Protein AF-0000000078793892 (afdb_homodimer)

Organism: Cecembia lonarensis (strain CCUG 58316 / KCTC 22772 / LW9) (NCBI:txid1225176)

pLDDT: mean 92.22, std 10.33, range [36.75, 98.88]

Secondary structure (DSSP, 8-state):
------EEEETTTTEEEE---TBTTEEEEEE---B-SS--BHHHHHHHHHHHHHHHHHHHTT-EEEEEE-BB-SPPPSSTTS-S--HHHHHHHHHT--HHHHHHHHHHHHHHHHHHTTPPPPSB--BGGGGHHHHHHHHHHHHHTTSEEEETTEEEE-HHHHHTTS-TTTTT---HHHHHHTS---S---S-SSTT-EEEEEEPPTT-SS-B--TTSSEEE-HHHHHHHHHHHHH-SSEEEEEEEGGGIIIIIHHHHHHHHHHHSS-SEEEEEEE--EEETTEE--TTTT---BHHHHHHT-STT-SS---HHHHHHHHHTS-TTS-EEE-HHHHHHHHHHHHHHHHHHHHHHH------TT----HHHHHHHHHHHHHHHHHHHBT--HHHHHHHHHHHHHHHHHHHHTSS-GGGTHHHHHHHHHHHHHIIIIIIS-----S-HHHHHHHHHHHHHHHHHHHTT-HHHHHHHHHHHHHTTEEEEE-SS-EEEEE--/------EEEETTTTEEEE---TBTTEEEEEE---B-SS--BHHHHHHHHHHHHHHHHHHHTT-EEEEEE-BB-SPPPSSTTS-S--HHHHHHHHHT--HHHHHHHHHHHHHHHHHHTTPPPPSB--BSGGGHHHHHHHHHHHHHTTSEEEETTEEEE-HHHHHTTS-TTTTT---HHHHHHTS---S---S-SSTT-EEEEEEPPTT-SS-B--TT-SEEE-HHHHHHHHHHHHH-SSEEEEEEEGGGIIIIIHHHHHHHHHHHSS-SEEEEEEE--EEETTEE--TTTT---BHHHHHHT-STT-SS---HHHHHHHHHTS-TTS-EEE-HHHHHHHHHHHHHHHHHHHHHHH------TT----HHHHHHHHHHHHHHHHHHHBT--HHHHHHHHHHHHHHHHHHHHTSS-GGGTHHHHHHHHHHHHHIIIIIIS-----S-HHHHHHHHHHHHHHHHHHHTT-HHHHHHHHHHHHHTTEEEEE-SS-EEEEE--

InterPro domains:
  IPR009080 Aminoacyl-tRNA synthetase, class Ia, anticodon-binding [SSF47323] (368-494)
  IPR014729 Rossmann-like alpha/beta/alpha sandwich fold [G3DSA:3.40.50.620] (4-328)
  IPR015273 Cysteinyl-tRNA synthetase, class Ia, DALR [PF09190] (381-415)
  IPR015273 Cysteinyl-tRNA synthetase, class Ia, DALR [SM00840] (379-448)
  IPR015803 Cysteine-tRNA ligase [MF_00041] (6-496)
  IPR015803 Cysteine-tRNA ligase [TIGR00435] (6-489)
  IPR024909 Cysteinyl-tRNA synthetase/mycothiol ligase [PR00983] (29-40)
  IPR024909 Cysteinyl-tRNA synthetase/mycothiol ligase [PR00983] (65-74)
  IPR024909 Cysteinyl-tRNA synthetase/mycothiol ligase [PR00983] (209-227)
  IPR024909 Cysteinyl-tRNA synthetase/mycothiol ligase [PR00983] (240-261)
  IPR024909 Cysteinyl-tRNA synthetase/mycothiol ligase [PTHR10890] (4-492)
  IPR032678 tRNA synthetases class I, catalytic domain [PF01406] (19-339)
  IPR032678 tRNA synthetases class I, catalytic domain [cd00672] (7-331)

Solvent-accessible surface area (backbone atoms only — not comparable to full-atom values): 52401 Å² total; per-residue (Å²): 134,83,83,78,69,44,27,39,57,19,51,60,78,71,41,74,34,77,70,71,55,87,53,72,57,42,36,34,34,36,32,71,48,55,69,26,62,49,76,46,27,60,76,57,46,50,45,48,51,51,51,33,34,51,52,32,42,43,42,71,75,62,36,48,69,48,34,34,30,38,38,38,60,60,58,43,48,45,61,86,68,85,40,62,62,29,51,30,51,52,44,9,60,76,67,72,46,56,47,61,34,41,24,39,50,20,45,51,49,36,50,53,55,42,50,58,45,50,42,71,78,55,42,30,64,53,44,42,62,38,38,50,69,53,37,53,51,49,50,51,44,24,39,73,66,65,40,33,50,78,49,94,42,20,30,32,37,36,50,71,66,42,42,75,80,42,72,63,31,60,55,66,65,49,53,60,70,59,56,56,65,70,48,68,79,53,89,75,68,62,88,58,95,47,88,82,35,44,55,46,29,37,48,49,56,90,84,50,79,81,61,42,85,49,100,55,41,54,13,38,73,19,78,46,40,45,59,44,37,54,44,33,72,76,46,38,65,54,31,31,36,37,36,34,45,51,75,37,43,60,60,43,49,39,46,28,39,51,51,30,31,56,58,63,71,33,62,40,48,75,32,37,41,55,29,43,58,59,20,50,78,81,32,75,65,32,70,92,72,69,58,57,56,38,48,67,34,42,46,63,23,71,40,89,87,42,90,52,55,40,55,45,54,28,53,45,43,43,60,39,61,38,42,53,71,41,76,43,64,44,45,67,68,51,48,53,52,22,39,32,52,41,35,52,50,46,41,42,48,57,51,46,75,67,61,73,80,56,91,41,93,88,43,62,70,34,67,67,62,37,49,51,50,53,48,32,52,52,48,24,51,48,22,41,23,54,50,54,20,43,29,58,20,50,57,27,47,51,56,50,40,52,53,52,51,29,43,72,73,56,80,36,56,51,23,29,41,35,68,69,51,40,51,49,53,42,51,49,53,48,43,44,42,44,56,33,68,40,45,70,76,86,71,63,71,71,45,51,59,52,50,50,53,53,48,52,51,36,52,51,24,55,76,68,65,35,59,66,57,34,51,49,52,48,49,54,38,42,75,72,44,28,36,76,41,82,50,97,89,47,80,50,72,40,60,60,97,134,82,85,79,69,42,27,39,55,19,50,60,78,72,40,74,36,76,68,71,56,89,54,72,56,42,35,36,34,37,33,71,50,54,68,25,63,51,76,46,27,59,76,56,46,50,47,49,52,52,51,33,35,52,52,32,42,42,42,71,75,64,36,46,70,48,33,33,32,38,38,38,59,60,59,43,46,45,60,87,73,78,41,61,64,30,51,30,51,53,45,9,62,75,67,71,46,56,46,61,35,43,24,39,51,22,45,50,49,35,52,52,54,41,48,59,44,50,41,73,77,55,43,30,65,52,43,42,63,38,39,50,69,52,39,52,51,49,51,51,43,24,40,74,66,64,40,33,50,77,49,93,43,19,30,32,38,36,51,69,67,43,43,74,80,42,74,64,32,58,57,65,66,49,52,60,70,59,57,56,65,67,49,68,79,55,88,76,68,64,89,60,94,48,88,83,32,43,54,46,29,37,47,51,56,91,83,52,79,80,62,43,84,51,100,55,41,54,14,39,73,20,78,47,39,45,60,43,36,53,44,34,71,76,45,39,65,55,30,32,36,37,36,34,44,49,73,39,43,59,60,42,49,38,46,26,39,52,51,29,31,55,59,64,72,33,63,39,48,75,32,37,40,54,29,41,58,59,22,50,77,82,31,75,66,32,69,91,72,70,56,58,56,38,47,68,35,42,46,62,22,73,41,89,88,41,90,51,54,40,55,44,55,30,54,46,43,44,60,41,61,40,42,53,69,41,74,42,65,44,44,67,67,53,48,53,52,22,39,33,52,41,35,50,50,48,43,44,47,58,50,45,74,68,61,72,80,53,91,42,92,90,44,61,71,34,66,68,60,39,49,51,50,52,47,32,53,52,48,23,51,50,24,39,24,54,49,54,21,41,29,58,20,49,55,26,47,52,55,50,41,52,53,52,51,29,43,72,73,58,81,38,55,49,24,30,42,36,66,68,52,42,50,48,54,40,51,49,53,50,41,44,42,44,56,34,68,39,45,71,78,86,70,62,68,71,45,52,58,52,50,50,52,52,47,50,51,36,52,51,24,55,76,68,65,36,59,68,57,34,50,50,52,48,49,53,38,41,76,71,45,30,36,76,40,81,50,96,88,47,78,49,71,39,59,60,97

Sequence (994 aa):
MREHQLKIHNTLSRKKESFEPIKAPFVGMYVCGPTVYGDAHLGHARPAVTFDTVYRYLNHLGYKVRYVRNITDVGHLTGDADEGEDKIAKKAKLEQLEPMEVAQQYTDTYHRDMDLLNTIKPSIEPRATGHIPEQIALVQAILEEGLAYEVNGSVYFDVLKYNEKERYGKLSGRVLEELMAGTRDLDGQGEKRNQVDFALWKKAAPEHLMKWDSPWGLGFPGWHLECTAMSSKYLGKHFDIHGGGMDLMFPHHECEIAQGNACNHQDPAKYWMHNNMITINGQKMGKSLGNFITLQELFTGSHQLLEQAYSPMTIRYFMLTAHYRSTLDFSNEALKAAQKGYKKIINGLRIAKKLEYFADVDVALDEEQIKQVESSIQQAYRAMDDDFNTAQAIGHLFNLLKKINSLYTGQLKPGHFGEEVFQKLISTFIVFVEKILGLKDEKPETQEALIEVLLQLYGEAKTARNYNRVDEIRAALKEMGYVVKDMKDKIDWAYEEMREHQLKIHNTLSRKKESFEPIKAPFVGMYVCGPTVYGDAHLGHARPAVTFDTVYRYLNHLGYKVRYVRNITDVGHLTGDADEGEDKIAKKAKLEQLEPMEVAQQYTDTYHRDMDLLNTIKPSIEPRATGHIPEQIALVQAILEEGLAYEVNGSVYFDVLKYNEKERYGKLSGRVLEELMAGTRDLDGQGEKRNQVDFALWKKAAPEHLMKWDSPWGLGFPGWHLECTAMSSKYLGKHFDIHGGGMDLMFPHHECEIAQGNACNHQDPAKYWMHNNMITINGQKMGKSLGNFITLQELFTGSHQLLEQAYSPMTIRYFMLTAHYRSTLDFSNEALKAAQKGYKKIINGLRIAKKLEYFADVDVALDEEQIKQVESSIQQAYRAMDDDFNTAQAIGHLFNLLKKINSLYTGQLKPGHFGEEVFQKLISTFIVFVEKILGLKDEKPETQEALIEVLLQLYGEAKTARNYNRVDEIRAALKEMGYVVKDMKDKIDWAYEE

Nearest PDB structures (foldseek):
  6ujd-assembly1_A-2  TM=9.534E-01  e=2.864E-52  Elizabethkingia sp.
  8qhp-assembly1_B  TM=9.395E-01  e=4.059E-43  Pyrococcus furiosus DSM 3638
  3tqo-assembly1_A  TM=9.189E-01  e=1.190E-41  Coxiella burnetii
  1li7-assembly1_A  TM=9.199E-01  e=1.072E-40  Escherichia coli
  1li7-assembly2_B  TM=9.037E-01  e=3.690E-39  Escherichia coli

Structure (mmCIF, N/CA/C/O backbone):
data_AF-0000000078793892-model_v1
#
loop_
_entity.id
_entity.type
_entity.pdbx_description
1 polymer 'Cysteine--tRNA ligase'
#
loop_
_atom_site.group_PDB
_atom_site.id
_atom_site.type_symbol
_atom_site.label_atom_id
_atom_site.label_alt_id
_atom_site.label_comp_id
_atom_site.label_asym_id
_atom_site.label_entity_id
_atom_site.label_seq_id
_atom_site.pdbx_PDB_ins_code
_atom_site.Cartn_x
_atom_site.Cartn_y
_atom_site.Cartn_z
_atom_site.occupancy
_atom_site.B_iso_or_equiv
_atom_site.auth_seq_id
_atom_site.auth_comp_id
_atom_site.auth_asym_id
_atom_site.auth_atom_id
_atom_site.pdbx_PDB_model_num
ATOM 1 N N . MET A 1 1 ? -28.875 -7.707 21.641 1 36.75 1 MET A N 1
ATOM 2 C CA . MET A 1 1 ? -28.297 -7.648 20.297 1 36.75 1 MET A CA 1
ATOM 3 C C . MET A 1 1 ? -29.281 -8.141 19.25 1 36.75 1 MET A C 1
ATOM 5 O O . MET A 1 1 ? -29.594 -9.328 19.188 1 36.75 1 MET A O 1
ATOM 9 N N . ARG A 1 2 ? -30.469 -7.504 18.938 1 43.34 2 ARG A N 1
ATOM 10 C CA . ARG A 1 2 ? -31.625 -7.832 18.109 1 43.34 2 ARG A CA 1
ATOM 11 C C . ARG A 1 2 ? -31.219 -8.578 16.844 1 43.34 2 ARG A C 1
ATOM 13 O O . ARG A 1 2 ? -30.109 -8.391 16.344 1 43.34 2 ARG A O 1
ATOM 20 N N . GLU A 1 3 ? -31.875 -9.594 16.391 1 68.94 3 GLU A N 1
ATOM 21 C CA . GLU A 1 3 ? -31.797 -10.695 15.43 1 68.94 3 GLU A CA 1
ATOM 22 C C . GLU A 1 3 ? -31.719 -10.172 14 1 68.94 3 GLU A C 1
ATOM 24 O O . GLU A 1 3 ? -32.656 -9.531 13.516 1 68.94 3 GLU A O 1
ATOM 29 N N . HIS A 1 4 ? -30.594 -9.508 13.609 1 85.5 4 HIS A N 1
ATOM 30 C CA . HIS A 1 4 ? -30.406 -9.125 12.219 1 85.5 4 HIS A CA 1
ATOM 31 C C . HIS A 1 4 ? -30.781 -10.266 11.281 1 85.5 4 HIS A C 1
ATOM 33 O O . HIS A 1 4 ? -30.453 -11.43 11.547 1 85.5 4 HIS A O 1
ATOM 39 N N . GLN A 1 5 ? -31.734 -9.867 10.414 1 92.38 5 GLN A N 1
ATOM 40 C CA . GLN A 1 5 ? -32.031 -10.789 9.32 1 92.38 5 GLN A CA 1
ATOM 41 C C . GLN A 1 5 ? -31.531 -10.25 7.988 1 92.38 5 GLN A C 1
ATOM 43 O O . GLN A 1 5 ? -32.281 -9.625 7.238 1 92.38 5 GLN A O 1
ATOM 48 N N . LEU A 1 6 ? -30.297 -10.555 7.73 1 98.19 6 LEU A N 1
ATOM 49 C CA . LEU A 1 6 ? -29.656 -10.047 6.52 1 98.19 6 LEU A CA 1
ATOM 50 C C . LEU A 1 6 ? -30.156 -10.797 5.289 1 98.19 6 LEU A C 1
ATOM 52 O O . LEU A 1 6 ? -30.188 -12.031 5.277 1 98.19 6 LEU A O 1
ATOM 56 N N . LYS A 1 7 ? -30.672 -10.016 4.328 1 98.62 7 LYS A N 1
ATOM 57 C CA . LYS A 1 7 ? -31.062 -10.555 3.025 1 98.62 7 LYS A CA 1
ATOM 58 C C . LYS A 1 7 ? -30.125 -10.055 1.928 1 98.62 7 LYS A C 1
ATOM 60 O O . LYS A 1 7 ? -29.703 -8.898 1.936 1 98.62 7 LYS A O 1
ATOM 65 N N . ILE A 1 8 ? -29.766 -10.945 1.008 1 98.69 8 ILE A N 1
ATOM 66 C CA . ILE A 1 8 ? -28.875 -10.625 -0.113 1 98.69 8 ILE A CA 1
ATOM 67 C C . ILE A 1 8 ? -29.578 -10.977 -1.428 1 98.69 8 ILE A C 1
ATOM 69 O O . ILE A 1 8 ? -30.156 -12.055 -1.562 1 98.69 8 ILE A O 1
ATOM 73 N N . HIS A 1 9 ? -29.609 -9.992 -2.311 1 98.69 9 HIS A N 1
ATOM 74 C CA . HIS A 1 9 ? -30.031 -10.336 -3.662 1 98.69 9 HIS A CA 1
ATOM 75 C C . HIS A 1 9 ? -29.031 -11.273 -4.336 1 98.69 9 HIS A C 1
ATOM 77 O O . HIS A 1 9 ? -27.891 -10.883 -4.598 1 98.69 9 HIS A O 1
ATOM 83 N N . ASN A 1 10 ? -29.484 -12.469 -4.605 1 98.56 10 ASN A N 1
ATOM 84 C CA . ASN A 1 10 ? -28.656 -13.461 -5.281 1 98.56 10 ASN A CA 1
ATOM 85 C C . ASN A 1 10 ? -28.859 -13.43 -6.793 1 98.56 10 ASN A C 1
ATOM 87 O O . ASN A 1 10 ? -29.953 -13.773 -7.281 1 98.56 10 ASN A O 1
ATOM 91 N N . THR A 1 11 ? -27.797 -13.008 -7.473 1 98.06 11 THR A N 1
ATOM 92 C CA . THR A 1 11 ? -27.906 -12.914 -8.93 1 98.06 11 THR A CA 1
ATOM 93 C C . THR A 1 11 ? -28.344 -14.25 -9.523 1 98.06 11 THR A C 1
ATOM 95 O O . THR A 1 11 ? -29.078 -14.289 -10.508 1 98.06 11 THR A O 1
ATOM 98 N N . LEU A 1 12 ? -27.938 -15.312 -8.922 1 96.44 12 LEU A N 1
ATOM 99 C CA . LEU A 1 12 ? -28.234 -16.672 -9.398 1 96.44 12 LEU A CA 1
ATOM 100 C C . LEU A 1 12 ? -29.734 -16.938 -9.406 1 96.44 12 LEU A C 1
ATOM 102 O O . LEU A 1 12 ? -30.266 -17.422 -10.391 1 96.44 12 LEU A O 1
ATOM 106 N N . SER A 1 13 ? -30.469 -16.594 -8.289 1 96.62 13 SER A N 1
ATOM 107 C CA . SER A 1 13 ? -31.891 -16.859 -8.148 1 96.62 13 SER A CA 1
ATOM 108 C C . SER A 1 13 ? -32.719 -15.656 -8.57 1 96.62 13 SER A C 1
ATOM 110 O O . SER A 1 13 ? -33.938 -15.781 -8.758 1 96.62 13 SER A O 1
ATOM 112 N N . ARG A 1 14 ? -32.125 -14.516 -8.617 1 96.81 14 ARG A N 1
ATOM 113 C CA . ARG A 1 14 ? -32.781 -13.25 -8.953 1 96.81 14 ARG A CA 1
ATOM 114 C C . ARG A 1 14 ? -33.781 -12.852 -7.883 1 96.81 14 ARG A C 1
ATOM 116 O O . ARG A 1 14 ? -34.812 -12.242 -8.195 1 96.81 14 ARG A O 1
ATOM 123 N N . LYS A 1 15 ? -33.5 -13.281 -6.676 1 97.75 15 LYS A N 1
ATOM 124 C CA . LYS A 1 15 ? -34.312 -12.953 -5.523 1 97.75 15 LYS A CA 1
ATOM 125 C C . LYS A 1 15 ? -33.469 -12.586 -4.312 1 97.75 15 LYS A C 1
ATOM 127 O O . LYS A 1 15 ? -32.281 -12.93 -4.25 1 97.75 15 LYS A O 1
ATOM 132 N N . LYS A 1 16 ? -34.094 -11.852 -3.443 1 97.94 16 LYS A N 1
ATOM 133 C CA . LYS A 1 16 ? -33.469 -11.656 -2.145 1 97.94 16 LYS A CA 1
ATOM 134 C C . LYS A 1 16 ? -33.594 -12.898 -1.27 1 97.94 16 LYS A C 1
ATOM 136 O O . LYS A 1 16 ? -34.688 -13.438 -1.104 1 97.94 16 LYS A O 1
ATOM 141 N N . GLU A 1 17 ? -32.5 -13.312 -0.811 1 98.38 17 GLU A N 1
ATOM 142 C CA . GLU A 1 17 ? -32.438 -14.5 0.027 1 98.38 17 GLU A CA 1
ATOM 143 C C . GLU A 1 17 ? -31.875 -14.18 1.409 1 98.38 17 GLU A C 1
ATOM 145 O O . GLU A 1 17 ? -31.031 -13.289 1.552 1 98.38 17 GLU A O 1
ATOM 150 N N . SER A 1 18 ? -32.406 -14.953 2.373 1 98.12 18 SER A N 1
ATOM 151 C CA . SER A 1 18 ? -31.797 -14.836 3.693 1 98.12 18 SER A CA 1
ATOM 152 C C . SER A 1 18 ? -30.344 -15.289 3.67 1 98.12 18 SER A C 1
ATOM 154 O O . SER A 1 18 ? -30.016 -16.312 3.072 1 98.12 18 SER A O 1
ATOM 156 N N . PHE A 1 19 ? -29.484 -14.57 4.273 1 98.38 19 PHE A N 1
ATOM 157 C CA . PHE A 1 19 ? -28.078 -14.906 4.301 1 98.38 19 PHE A CA 1
ATOM 158 C C . PHE A 1 19 ? -27.781 -15.938 5.383 1 98.38 19 PHE A C 1
ATOM 160 O O . PHE A 1 19 ? -28 -15.68 6.57 1 98.38 19 PHE A O 1
ATOM 167 N N . GLU A 1 20 ? -27.375 -17.047 4.973 1 97.5 20 GLU A N 1
ATOM 168 C CA . GLU A 1 20 ? -26.984 -18.141 5.844 1 97.5 20 GLU A CA 1
ATOM 169 C C . GLU A 1 20 ? -25.625 -18.719 5.434 1 97.5 20 GLU A C 1
ATOM 171 O O . GLU A 1 20 ? -25.547 -19.562 4.543 1 97.5 20 GLU A O 1
ATOM 176 N N . PRO A 1 21 ? -24.609 -18.328 6.129 1 97.31 21 PRO A N 1
ATOM 177 C CA . PRO A 1 21 ? -23.281 -18.844 5.77 1 97.31 21 PRO A CA 1
ATOM 178 C C . PRO A 1 21 ? -23.219 -20.375 5.84 1 97.31 21 PRO A C 1
ATOM 180 O O . PRO A 1 21 ? -23.969 -21 6.605 1 97.31 21 PRO A O 1
ATOM 183 N N . ILE A 1 22 ? -22.312 -20.922 5.07 1 97.44 22 ILE A N 1
ATOM 184 C CA . ILE A 1 22 ? -22.109 -22.359 5.02 1 97.44 22 ILE A CA 1
ATOM 185 C C . ILE A 1 22 ? -21.656 -22.859 6.383 1 97.44 22 ILE A C 1
ATOM 187 O O . ILE A 1 22 ? -22.141 -23.891 6.875 1 97.44 22 ILE A O 1
ATOM 191 N N . LYS A 1 23 ? -20.703 -22.125 7.051 1 96.44 23 LYS A N 1
ATOM 192 C CA . LYS A 1 23 ? -20.156 -22.484 8.359 1 96.44 23 LYS A CA 1
ATOM 193 C C . LYS A 1 23 ? -20.141 -21.281 9.289 1 96.44 23 LYS A C 1
ATOM 195 O O . LYS A 1 23 ? -19.062 -20.812 9.688 1 96.44 23 LYS A O 1
ATOM 200 N N . ALA A 1 24 ? -21.297 -20.844 9.75 1 94.81 24 ALA A N 1
ATOM 201 C CA . ALA A 1 24 ? -21.375 -19.703 10.641 1 94.81 24 ALA A CA 1
ATOM 202 C C . ALA A 1 24 ? -20.5 -19.891 11.875 1 94.81 24 ALA A C 1
ATOM 204 O O . ALA A 1 24 ? -20.438 -21 12.422 1 94.81 24 ALA A O 1
ATOM 205 N N . PRO A 1 25 ? -19.812 -18.938 12.336 1 96.56 25 PRO A N 1
ATOM 206 C CA . PRO A 1 25 ? -19.906 -17.531 11.938 1 96.56 25 PRO A CA 1
ATOM 207 C C . PRO A 1 25 ? -18.922 -17.172 10.836 1 96.56 25 PRO A C 1
ATOM 209 O O . PRO A 1 25 ? -18.75 -15.984 10.516 1 96.56 25 PRO A O 1
ATOM 212 N N . PHE A 1 26 ? -18.203 -18.188 10.203 1 96.94 26 PHE A N 1
ATOM 213 C CA . PHE A 1 26 ? -17.188 -17.953 9.188 1 96.94 26 PHE A CA 1
ATOM 214 C C . PHE A 1 26 ? -17.828 -17.703 7.832 1 96.94 26 PHE A C 1
ATOM 216 O O . PHE A 1 26 ? -18.797 -18.375 7.457 1 96.94 26 PHE A O 1
ATOM 223 N N . VAL A 1 27 ? -17.406 -16.672 7.117 1 98.44 27 VAL A N 1
ATOM 224 C CA . VAL A 1 27 ? -17.891 -16.312 5.789 1 98.44 27 VAL A CA 1
ATOM 225 C C . VAL A 1 27 ? -16.719 -16.219 4.816 1 98.44 27 VAL A C 1
ATOM 227 O O . VAL A 1 27 ? -15.742 -15.508 5.07 1 98.44 27 VAL A O 1
ATOM 230 N N . GLY A 1 28 ? -16.703 -17.031 3.721 1 98.62 28 GLY A N 1
ATOM 231 C CA . GLY A 1 28 ? -15.758 -16.875 2.621 1 98.62 28 GLY A CA 1
ATOM 232 C C . GLY A 1 28 ? -16.281 -15.992 1.509 1 98.62 28 GLY A C 1
ATOM 233 O O . GLY A 1 28 ? -17.328 -16.266 0.925 1 98.62 28 GLY A O 1
ATOM 234 N N . MET A 1 29 ? -15.609 -14.875 1.239 1 98.88 29 MET A N 1
ATOM 235 C CA . MET A 1 29 ? -16.016 -13.93 0.206 1 98.88 29 MET A CA 1
ATOM 236 C C . MET A 1 29 ? -14.891 -13.719 -0.806 1 98.88 29 MET A C 1
ATOM 238 O O . MET A 1 29 ? -13.75 -13.422 -0.429 1 98.88 29 MET A O 1
ATOM 242 N N . TYR A 1 30 ? -15.156 -13.984 -2.051 1 98.75 30 TYR A N 1
ATOM 243 C CA . TYR A 1 30 ? -14.234 -13.719 -3.15 1 98.75 30 TYR A CA 1
ATOM 244 C C . TYR A 1 30 ? -14.773 -12.617 -4.055 1 98.75 30 TYR A C 1
ATOM 246 O O . TYR A 1 30 ? -15.906 -12.68 -4.523 1 98.75 30 TYR A O 1
ATOM 254 N N . VAL A 1 31 ? -14 -11.586 -4.266 1 98.69 31 VAL A N 1
ATOM 255 C CA . VAL A 1 31 ? -14.352 -10.5 -5.172 1 98.69 31 VAL A CA 1
ATOM 256 C C . VAL A 1 31 ? -13.281 -10.352 -6.246 1 98.69 31 VAL A C 1
ATOM 258 O O . VAL A 1 31 ? -12.086 -10.297 -5.938 1 98.69 31 VAL A O 1
ATOM 261 N N . CYS A 1 32 ? -13.703 -10.336 -7.508 1 97.69 32 CYS A N 1
ATOM 262 C CA . CYS A 1 32 ? -12.742 -10.18 -8.594 1 97.69 32 CYS A CA 1
ATOM 263 C C . CYS A 1 32 ? -12.062 -8.82 -8.531 1 97.69 32 CYS A C 1
ATOM 265 O O . CYS A 1 32 ? -12.727 -7.789 -8.43 1 97.69 32 CYS A O 1
ATOM 267 N N . GLY A 1 33 ? -10.719 -8.836 -8.539 1 96.06 33 GLY A N 1
ATOM 268 C CA . GLY A 1 33 ? -9.945 -7.605 -8.516 1 96.06 33 GLY A CA 1
ATOM 269 C C . GLY A 1 33 ? -9.594 -7.098 -9.906 1 96.06 33 GLY A C 1
ATOM 270 O O . GLY A 1 33 ? -10.133 -7.582 -10.898 1 96.06 33 GLY A O 1
ATOM 271 N N . PRO A 1 34 ? -8.734 -6.121 -10.008 1 95.06 34 PRO A N 1
ATOM 272 C CA . PRO A 1 34 ? -8.445 -5.445 -11.281 1 95.06 34 PRO A CA 1
ATOM 273 C C . PRO A 1 34 ? -7.391 -6.176 -12.109 1 95.06 34 PRO A C 1
ATOM 275 O O . PRO A 1 34 ? -6.555 -6.898 -11.555 1 95.06 34 PRO A O 1
ATOM 278 N N . THR A 1 35 ? -7.527 -6.031 -13.453 1 92.88 35 THR A N 1
ATOM 279 C CA . THR A 1 35 ? -6.359 -6.223 -14.297 1 92.88 35 THR A CA 1
ATOM 280 C C . THR A 1 35 ? -5.473 -4.98 -14.289 1 92.88 35 THR A C 1
ATOM 282 O O . THR A 1 35 ? -5.945 -3.877 -14.578 1 92.88 35 THR A O 1
ATOM 285 N N . VAL A 1 36 ? -4.227 -5.094 -13.969 1 94.69 36 VAL A N 1
ATOM 286 C CA . VAL A 1 36 ? -3.396 -3.943 -13.625 1 94.69 36 VAL A CA 1
ATOM 287 C C . VAL A 1 36 ? -2.52 -3.562 -14.82 1 94.69 36 VAL A C 1
ATOM 289 O O . VAL A 1 36 ? -1.317 -3.832 -14.82 1 94.69 36 VAL A O 1
ATOM 292 N N . TYR A 1 37 ? -3.127 -2.822 -15.797 1 91.75 37 TYR A N 1
ATOM 293 C CA . TYR A 1 37 ? -2.402 -2.316 -16.953 1 91.75 37 TYR A CA 1
ATOM 294 C C . TYR A 1 37 ? -2.586 -0.811 -17.109 1 91.75 37 TYR A C 1
ATOM 296 O O . TYR A 1 37 ? -2.139 -0.216 -18.094 1 91.75 37 TYR A O 1
ATOM 304 N N . GLY A 1 38 ? -3.225 -0.228 -16.094 1 92.31 38 GLY A N 1
ATOM 305 C CA . GLY A 1 38 ? -3.477 1.204 -16.062 1 92.31 38 GLY A CA 1
ATOM 306 C C . GLY A 1 38 ? -3.967 1.694 -14.719 1 92.31 38 GLY A C 1
ATOM 307 O O . GLY A 1 38 ? -4.254 0.892 -13.828 1 92.31 38 GLY A O 1
ATOM 308 N N . ASP A 1 39 ? -4.129 2.961 -14.594 1 94.75 39 ASP A N 1
ATOM 309 C CA . ASP A 1 39 ? -4.559 3.564 -13.336 1 94.75 39 ASP A CA 1
ATOM 310 C C . ASP A 1 39 ? -6.035 3.281 -13.07 1 94.75 39 ASP A C 1
ATOM 312 O O . ASP A 1 39 ? -6.828 3.156 -14 1 94.75 39 ASP A O 1
ATOM 316 N N . ALA A 1 40 ? -6.328 3.232 -11.805 1 96.31 40 ALA A N 1
ATOM 317 C CA . ALA A 1 40 ? -7.703 2.965 -11.383 1 96.31 40 ALA A CA 1
ATOM 318 C C . ALA A 1 40 ? -8.617 4.137 -11.727 1 96.31 40 ALA A C 1
ATOM 320 O O . ALA A 1 40 ? -8.195 5.297 -11.688 1 96.31 40 ALA A O 1
ATOM 321 N N . HIS A 1 41 ? -9.758 3.857 -12.086 1 94.56 41 HIS A N 1
ATOM 322 C CA . HIS A 1 41 ? -10.82 4.812 -12.375 1 94.56 41 HIS A CA 1
ATOM 323 C C . HIS A 1 41 ? -12.062 4.523 -11.547 1 94.56 41 HIS A C 1
ATOM 325 O O . HIS A 1 41 ? -12.055 3.631 -10.688 1 94.56 41 HIS A O 1
ATOM 331 N N . LEU A 1 42 ? -13.141 5.195 -11.812 1 92.31 42 LEU A N 1
ATOM 332 C CA . LEU A 1 42 ? -14.352 5.086 -11.016 1 92.31 42 LEU A CA 1
ATOM 333 C C . LEU A 1 42 ? -14.945 3.686 -11.109 1 92.31 42 LEU A C 1
ATOM 335 O O . LEU A 1 42 ? -15.523 3.184 -10.148 1 92.31 42 LEU A O 1
ATOM 339 N N . GLY A 1 43 ? -14.812 3.104 -12.242 1 92.56 43 GLY A N 1
ATOM 340 C CA . GLY A 1 43 ? -15.289 1.744 -12.438 1 92.56 43 GLY A CA 1
ATOM 341 C C . GLY A 1 43 ? -14.641 0.742 -11.508 1 92.56 43 GLY A C 1
ATOM 342 O O . GLY A 1 43 ? -15.258 -0.25 -11.117 1 92.56 43 GLY A O 1
ATOM 343 N N . HIS A 1 44 ? -13.398 0.96 -11.141 1 94.81 44 HIS A N 1
ATOM 344 C CA . HIS A 1 44 ? -12.695 0.117 -10.18 1 94.81 44 HIS A CA 1
ATOM 345 C C . HIS A 1 44 ? -13.125 0.433 -8.758 1 94.81 44 HIS A C 1
ATOM 347 O O . HIS A 1 44 ? -13.172 -0.459 -7.906 1 94.81 44 HIS A O 1
ATOM 353 N N . ALA A 1 45 ? -13.422 1.687 -8.523 1 96.5 45 ALA A N 1
ATOM 354 C CA . ALA A 1 45 ? -13.758 2.141 -7.176 1 96.5 45 ALA A CA 1
ATOM 355 C C . ALA A 1 45 ? -15.109 1.596 -6.73 1 96.5 45 ALA A C 1
ATOM 357 O O . ALA A 1 45 ? -15.312 1.312 -5.551 1 96.5 45 ALA A O 1
ATOM 358 N N . ARG A 1 46 ? -16.031 1.46 -7.664 1 96.81 46 ARG A N 1
ATOM 359 C CA . ARG A 1 46 ? -17.406 1.091 -7.305 1 96.81 46 ARG A CA 1
ATOM 360 C C . ARG A 1 46 ? -17.438 -0.302 -6.684 1 96.81 46 ARG A C 1
ATOM 362 O O . ARG A 1 46 ? -17.922 -0.472 -5.562 1 96.81 46 ARG A O 1
ATOM 369 N N . PRO A 1 47 ? -16.891 -1.308 -7.367 1 97.69 47 PRO A N 1
ATOM 370 C CA . PRO A 1 47 ? -16.891 -2.605 -6.688 1 97.69 47 PRO A CA 1
ATOM 371 C C . PRO A 1 47 ? -16.047 -2.596 -5.406 1 97.69 47 PRO A C 1
ATOM 373 O O . PRO A 1 47 ? -16.406 -3.254 -4.43 1 97.69 47 PRO A O 1
ATOM 376 N N . ALA A 1 48 ? -14.977 -1.857 -5.383 1 98.19 48 ALA A N 1
ATOM 377 C CA . ALA A 1 48 ? -14.117 -1.813 -4.203 1 98.19 48 ALA A CA 1
ATOM 378 C C . ALA A 1 48 ? -14.875 -1.269 -2.994 1 98.19 48 ALA A C 1
ATOM 380 O O . ALA A 1 48 ? -14.852 -1.868 -1.917 1 98.19 48 ALA A O 1
ATOM 381 N N . VAL A 1 49 ? -15.562 -0.173 -3.143 1 98.62 49 VAL A N 1
ATOM 382 C CA . VAL A 1 49 ? -16.297 0.455 -2.049 1 98.62 49 VAL A CA 1
ATOM 383 C C . VAL A 1 49 ? -17.516 -0.396 -1.683 1 98.62 49 VAL A C 1
ATOM 385 O O . VAL A 1 49 ? -17.828 -0.556 -0.503 1 98.62 49 VAL A O 1
ATOM 388 N N . THR A 1 50 ? -18.156 -0.97 -2.715 1 98.62 50 THR A N 1
ATOM 389 C CA . THR A 1 50 ? -19.328 -1.813 -2.484 1 98.62 50 THR A CA 1
ATOM 390 C C . THR A 1 50 ? -18.969 -2.994 -1.585 1 98.62 50 THR A C 1
ATOM 392 O O . THR A 1 50 ? -19.609 -3.199 -0.546 1 98.62 50 THR A O 1
ATOM 395 N N . PHE A 1 51 ? -17.984 -3.635 -1.899 1 98.81 51 PHE A N 1
ATOM 396 C CA . PHE A 1 51 ? -17.688 -4.867 -1.178 1 98.81 51 PHE A CA 1
ATOM 397 C C . PHE A 1 51 ? -16.906 -4.578 0.092 1 98.81 51 PHE A C 1
ATOM 399 O O . PHE A 1 51 ? -16.859 -5.406 1.006 1 98.81 51 PHE A O 1
ATOM 406 N N . ASP A 1 52 ? -16.266 -3.406 0.15 1 98.81 52 ASP A N 1
ATOM 407 C CA . ASP A 1 52 ? -15.781 -2.926 1.439 1 98.81 52 ASP A CA 1
ATOM 408 C C . ASP A 1 52 ? -16.922 -2.768 2.436 1 98.81 52 ASP A C 1
ATOM 410 O O . ASP A 1 52 ? -16.812 -3.18 3.594 1 98.81 52 ASP A O 1
ATOM 414 N N . THR A 1 53 ? -18.016 -2.199 1.947 1 98.88 53 THR A N 1
ATOM 415 C CA . THR A 1 53 ? -19.188 -1.998 2.789 1 98.88 53 THR A CA 1
ATOM 416 C C . THR A 1 53 ? -19.781 -3.338 3.205 1 98.88 53 THR A C 1
ATOM 418 O O . THR A 1 53 ? -20.172 -3.516 4.359 1 98.88 53 THR A O 1
ATOM 421 N N . VAL A 1 54 ? -19.812 -4.285 2.277 1 98.88 54 VAL A N 1
ATOM 422 C CA . VAL A 1 54 ? -20.297 -5.629 2.572 1 98.88 54 VAL A CA 1
ATOM 423 C C . VAL A 1 54 ? -19.438 -6.266 3.66 1 98.88 54 VAL A C 1
ATOM 425 O O . VAL A 1 54 ? -19.969 -6.785 4.648 1 98.88 54 VAL A O 1
ATOM 428 N N . TYR A 1 55 ? -18.188 -6.195 3.486 1 98.81 55 TYR A N 1
ATOM 429 C CA . TYR A 1 55 ? -17.234 -6.75 4.449 1 98.81 55 TYR A CA 1
ATOM 430 C C . TYR A 1 55 ? -17.422 -6.125 5.824 1 98.81 55 TYR A C 1
ATOM 432 O O . TYR A 1 55 ? -17.531 -6.836 6.828 1 98.81 55 TYR A O 1
ATOM 440 N N . ARG A 1 56 ? -17.453 -4.82 5.887 1 98.81 56 ARG A N 1
ATOM 441 C CA . ARG A 1 56 ? -17.594 -4.086 7.141 1 98.81 56 ARG A CA 1
ATOM 442 C C . ARG A 1 56 ? -18.875 -4.461 7.863 1 98.81 56 ARG A C 1
ATOM 444 O O . ARG A 1 56 ? -18.875 -4.68 9.078 1 98.81 56 ARG A O 1
ATOM 451 N N . TYR A 1 57 ? -19.953 -4.523 7.109 1 98.88 57 TYR A N 1
ATOM 452 C CA . TYR A 1 57 ? -21.25 -4.793 7.73 1 98.88 57 TYR A CA 1
ATOM 453 C C . TYR A 1 57 ? -21.312 -6.227 8.242 1 98.88 57 TYR A C 1
ATOM 455 O O . TYR A 1 57 ? -21.859 -6.484 9.32 1 98.88 57 TYR A O 1
ATOM 463 N N . LEU A 1 58 ? -20.781 -7.203 7.457 1 98.75 58 LEU A N 1
ATOM 464 C CA . LEU A 1 58 ? -20.75 -8.586 7.926 1 98.75 58 LEU A CA 1
ATOM 465 C C . LEU A 1 58 ? -19.969 -8.695 9.227 1 98.75 58 LEU A C 1
ATOM 467 O O . LEU A 1 58 ? -20.406 -9.359 10.172 1 98.75 58 LEU A O 1
ATOM 471 N N . ASN A 1 59 ? -18.875 -8.023 9.289 1 98.38 59 ASN A N 1
ATOM 472 C CA . ASN A 1 59 ? -18.094 -8.039 10.523 1 98.38 59 ASN A CA 1
ATOM 473 C C . ASN A 1 59 ? -18.844 -7.379 11.672 1 98.38 59 ASN A C 1
ATOM 475 O O . ASN A 1 59 ? -18.797 -7.848 12.812 1 98.38 59 ASN A O 1
ATOM 479 N N . HIS A 1 60 ? -19.516 -6.312 11.336 1 98.31 60 HIS A N 1
ATOM 480 C CA . HIS A 1 60 ? -20.328 -5.621 12.336 1 98.31 60 HIS A CA 1
ATOM 481 C C . HIS A 1 60 ? -21.375 -6.551 12.922 1 98.31 60 HIS A C 1
ATOM 483 O O . HIS A 1 60 ? -21.688 -6.469 14.117 1 98.31 60 HIS A O 1
ATOM 489 N N . LEU A 1 61 ? -21.906 -7.418 12.125 1 98 61 LEU A N 1
ATOM 490 C CA . LEU A 1 61 ? -22.938 -8.352 12.555 1 98 61 LEU A CA 1
ATOM 491 C C . LEU A 1 61 ? -22.344 -9.508 13.344 1 98 61 LEU A C 1
ATOM 493 O O . LEU A 1 61 ? -23.062 -10.375 13.836 1 98 61 LEU A O 1
ATOM 497 N N . GLY A 1 62 ? -21 -9.555 13.383 1 96.94 62 GLY A N 1
ATOM 498 C CA . GLY A 1 62 ? -20.344 -10.562 14.195 1 96.94 62 GLY A CA 1
ATOM 499 C C . GLY A 1 62 ? -19.781 -11.719 13.383 1 96.94 62 GLY A C 1
ATOM 500 O O . GLY A 1 62 ? -19.234 -12.664 13.945 1 96.94 62 GLY A O 1
ATOM 501 N N . TYR A 1 63 ? -19.875 -11.695 12.023 1 97.69 63 TYR A N 1
ATOM 502 C CA . TYR A 1 63 ? -19.281 -12.719 11.18 1 97.69 63 TYR A CA 1
ATOM 503 C C . TYR A 1 63 ? -17.766 -12.562 11.117 1 97.69 63 TYR A C 1
ATOM 505 O O . TYR A 1 63 ? -17.234 -11.469 11.359 1 97.69 63 TYR A O 1
ATOM 513 N N . LYS A 1 64 ? -17.094 -13.641 10.93 1 96.88 64 LYS A N 1
ATOM 514 C CA . LYS A 1 64 ? -15.664 -13.672 10.641 1 96.88 64 LYS A CA 1
ATOM 515 C C . LYS A 1 64 ? -15.406 -13.898 9.148 1 96.88 64 LYS A C 1
ATOM 517 O O . LYS A 1 64 ? -15.445 -15.031 8.672 1 96.88 64 LYS A O 1
ATOM 522 N N . VAL A 1 65 ? -15.07 -12.875 8.469 1 98.12 65 VAL A N 1
ATOM 523 C CA . VAL A 1 65 ? -15.055 -12.914 7.008 1 98.12 65 VAL A CA 1
ATOM 524 C C . VAL A 1 65 ? -13.617 -13.094 6.512 1 98.12 65 VAL A C 1
ATOM 526 O O . VAL A 1 65 ? -12.727 -12.328 6.887 1 98.12 65 VAL A O 1
ATOM 529 N N . ARG A 1 66 ? -13.312 -14.148 5.762 1 97.88 66 ARG A N 1
ATOM 530 C CA . ARG A 1 66 ? -12.117 -14.211 4.922 1 97.88 66 ARG A CA 1
ATOM 531 C C . ARG A 1 66 ? -12.383 -13.602 3.551 1 97.88 66 ARG A C 1
ATOM 533 O O . ARG A 1 66 ? -13.086 -14.195 2.727 1 97.88 66 ARG A O 1
ATOM 540 N N . TYR A 1 67 ? -11.852 -12.453 3.352 1 98.56 67 TYR A N 1
ATOM 541 C CA . TYR A 1 67 ? -12.047 -11.664 2.139 1 98.56 67 TYR A CA 1
ATOM 542 C C . TYR A 1 67 ? -10.875 -11.852 1.178 1 98.56 67 TYR A C 1
ATOM 544 O O . TYR A 1 67 ? -9.758 -11.414 1.455 1 98.56 67 TYR A O 1
ATOM 552 N N . VAL A 1 68 ? -11.148 -12.531 0.024 1 98.56 68 VAL A N 1
ATOM 553 C CA . VAL A 1 68 ? -10.133 -12.758 -0.996 1 98.56 68 VAL A CA 1
ATOM 554 C C . VAL A 1 68 ? -10.43 -11.914 -2.229 1 98.56 68 VAL A C 1
ATOM 556 O O . VAL A 1 68 ? -11.562 -11.898 -2.721 1 98.56 68 VAL A O 1
ATOM 559 N N . ARG A 1 69 ? -9.516 -11.156 -2.693 1 98.5 69 ARG A N 1
ATOM 560 C CA . ARG A 1 69 ? -9.617 -10.391 -3.928 1 98.5 69 ARG A CA 1
ATOM 561 C C . ARG A 1 69 ? -8.312 -10.461 -4.719 1 98.5 69 ARG A C 1
ATOM 563 O O . ARG A 1 69 ? -7.246 -10.133 -4.199 1 98.5 69 ARG A O 1
ATOM 570 N N . ASN A 1 70 ? -8.367 -10.797 -5.941 1 97.5 70 ASN A N 1
ATOM 571 C CA . ASN A 1 70 ? -7.156 -11.047 -6.707 1 97.5 70 ASN A CA 1
ATOM 572 C C . ASN A 1 70 ? -6.641 -9.773 -7.375 1 97.5 70 ASN A C 1
ATOM 574 O O . ASN A 1 70 ? -7.34 -8.758 -7.41 1 97.5 70 ASN A O 1
ATOM 578 N N . ILE A 1 71 ? -5.402 -9.852 -7.75 1 96.62 71 ILE A N 1
ATOM 579 C CA . ILE A 1 71 ? -4.812 -8.984 -8.758 1 96.62 71 ILE A CA 1
ATOM 580 C C . ILE A 1 71 ? -4.535 -9.773 -10.031 1 96.62 71 ILE A C 1
ATOM 582 O O . ILE A 1 71 ? -3.838 -10.797 -10 1 96.62 71 ILE A O 1
ATOM 586 N N . THR A 1 72 ? -5.137 -9.383 -11.133 1 94.88 72 THR A N 1
ATOM 587 C CA . THR A 1 72 ? -4.816 -10 -12.414 1 94.88 72 THR A CA 1
ATOM 588 C C . THR A 1 72 ? -3.615 -9.312 -13.062 1 94.88 72 THR A C 1
ATOM 590 O O . THR A 1 72 ? -3.758 -8.266 -13.695 1 94.88 72 THR A O 1
ATOM 593 N N . ASP A 1 73 ? -2.484 -9.945 -12.906 1 93.19 73 ASP A N 1
ATOM 594 C CA . ASP A 1 73 ? -1.229 -9.359 -13.367 1 93.19 73 ASP A CA 1
ATOM 595 C C . ASP A 1 73 ? -0.683 -10.109 -14.578 1 93.19 73 ASP A C 1
ATOM 597 O O . ASP A 1 73 ? 0.526 -10.109 -14.82 1 93.19 73 ASP A O 1
ATOM 601 N N . VAL A 1 74 ? -1.491 -10.867 -15.234 1 85.88 74 VAL A N 1
ATOM 602 C CA . VAL A 1 74 ? -1.152 -11.531 -16.484 1 85.88 74 VAL A CA 1
ATOM 603 C C . VAL A 1 74 ? -1.838 -10.82 -17.656 1 85.88 74 VAL A C 1
ATOM 605 O O . VAL A 1 74 ? -3 -10.414 -17.547 1 85.88 74 VAL A O 1
ATOM 608 N N . GLY A 1 75 ? -1.032 -10.625 -18.719 1 75.69 75 GLY A N 1
ATOM 609 C CA . GLY A 1 75 ? -1.634 -10.031 -19.906 1 75.69 75 GLY A CA 1
ATOM 610 C C . GLY A 1 75 ? -2.494 -11 -20.688 1 75.69 75 GLY A C 1
ATOM 611 O O . GLY A 1 75 ? -2.125 -12.164 -20.859 1 75.69 75 GLY A O 1
ATOM 612 N N . HIS A 1 76 ? -3.773 -10.68 -20.75 1 69.19 76 HIS A N 1
ATOM 613 C CA . HIS A 1 76 ? -4.66 -11.516 -21.547 1 69.19 76 HIS A CA 1
ATOM 614 C C . HIS A 1 76 ? -4.992 -10.852 -22.891 1 69.19 76 HIS A C 1
ATOM 616 O O . HIS A 1 76 ? -4.895 -9.633 -23.016 1 69.19 76 HIS A O 1
ATOM 622 N N . LEU A 1 77 ? -5.129 -11.727 -23.844 1 57.5 77 LEU A N 1
ATOM 623 C CA . LEU A 1 77 ? -5.582 -11.227 -25.125 1 57.5 77 LEU A CA 1
ATOM 624 C C . LEU A 1 77 ? -6.957 -10.578 -25.016 1 57.5 77 LEU A C 1
ATOM 626 O O . LEU A 1 77 ? -7.75 -10.945 -24.141 1 57.5 77 LEU A O 1
ATOM 630 N N . THR A 1 78 ? -6.992 -9.32 -25.531 1 49.72 78 THR A N 1
ATOM 631 C CA . THR A 1 78 ? -8.242 -8.578 -25.5 1 49.72 78 THR A CA 1
ATOM 632 C C . THR A 1 78 ? -9.367 -9.383 -26.156 1 49.72 78 THR A C 1
ATOM 634 O O . THR A 1 78 ? -9.234 -9.82 -27.297 1 49.72 78 THR A O 1
ATOM 637 N N . GLY A 1 79 ? -10.578 -9.742 -25.422 1 47.78 79 GLY A N 1
ATOM 638 C CA . GLY A 1 79 ? -11.812 -10.336 -25.906 1 47.78 79 GLY A CA 1
ATOM 639 C C . GLY A 1 79 ? -11.812 -11.852 -25.859 1 47.78 79 GLY A C 1
ATOM 640 O O . GLY A 1 79 ? -10.781 -12.469 -25.594 1 47.78 79 GLY A O 1
ATOM 641 N N . ASP A 1 80 ? -13.008 -12.383 -25.625 1 45.88 80 ASP A N 1
ATOM 642 C CA . ASP A 1 80 ? -13.148 -13.828 -25.75 1 45.88 80 ASP A CA 1
ATOM 643 C C . ASP A 1 80 ? -12.602 -14.328 -27.078 1 45.88 80 ASP A C 1
ATOM 645 O O . ASP A 1 80 ? -12.586 -15.539 -27.328 1 45.88 80 ASP A O 1
ATOM 649 N N . ALA A 1 81 ? -12.656 -13.367 -27.953 1 46.44 81 ALA A N 1
ATOM 650 C CA . ALA A 1 81 ? -12.273 -13.672 -29.328 1 46.44 81 ALA A CA 1
ATOM 651 C C . ALA A 1 81 ? -10.766 -13.898 -29.438 1 46.44 81 ALA A C 1
ATOM 653 O O . ALA A 1 81 ? -10.234 -14.039 -30.547 1 46.44 81 ALA A O 1
ATOM 654 N N . ASP A 1 82 ? -10.117 -14.734 -28.531 1 47.25 82 ASP A N 1
ATOM 655 C CA . ASP A 1 82 ? -8.734 -15.195 -28.562 1 47.25 82 ASP A CA 1
ATOM 656 C C . ASP A 1 82 ? -7.891 -14.312 -29.484 1 47.25 82 ASP A C 1
ATOM 658 O O . ASP A 1 82 ? -6.922 -14.789 -30.094 1 47.25 82 ASP A O 1
ATOM 662 N N . GLU A 1 83 ? -8.492 -13.148 -29.812 1 49.47 83 GLU A N 1
ATOM 663 C CA . GLU A 1 83 ? -7.77 -12.195 -30.656 1 49.47 83 GLU A CA 1
ATOM 664 C C . GLU A 1 83 ? -7.484 -10.898 -29.906 1 49.47 83 GLU A C 1
ATOM 666 O O . GLU A 1 83 ? -8.203 -10.547 -28.953 1 49.47 83 GLU A O 1
ATOM 671 N N . GLY A 1 84 ? -6.254 -10.359 -29.969 1 56.41 84 GLY A N 1
ATOM 672 C CA . GLY A 1 84 ? -5.914 -9.047 -29.438 1 56.41 84 GLY A CA 1
ATOM 673 C C . GLY A 1 84 ? -4.582 -9.016 -28.719 1 56.41 84 GLY A C 1
ATOM 674 O O . GLY A 1 84 ? -3.873 -10.023 -28.672 1 56.41 84 GLY A O 1
ATOM 675 N N . GLU A 1 85 ? -4.172 -7.852 -28.422 1 63.81 85 GLU A N 1
ATOM 676 C CA . GLU A 1 85 ? -2.844 -7.637 -27.859 1 63.81 85 GLU A CA 1
ATOM 677 C C . GLU A 1 85 ? -2.875 -7.719 -26.328 1 63.81 85 GLU A C 1
ATOM 679 O O . GLU A 1 85 ? -3.881 -7.367 -25.719 1 63.81 85 GLU A O 1
ATOM 684 N N . ASP A 1 86 ? -2.02 -8.508 -25.719 1 77.31 86 ASP A N 1
ATOM 685 C CA . ASP A 1 86 ? -1.724 -8.484 -24.297 1 77.31 86 ASP A CA 1
ATOM 686 C C . ASP A 1 86 ? -1.57 -7.051 -23.781 1 77.31 86 ASP A C 1
ATOM 688 O O . ASP A 1 86 ? -0.607 -6.363 -24.125 1 77.31 86 ASP A O 1
ATOM 692 N N . LYS A 1 87 ? -2.596 -6.621 -23.031 1 79.06 87 LYS A N 1
ATOM 693 C CA . LYS A 1 87 ? -2.621 -5.227 -22.609 1 79.06 87 LYS A CA 1
ATOM 694 C C . LYS A 1 87 ? -1.389 -4.879 -21.781 1 79.06 87 LYS A C 1
ATOM 696 O O . LYS A 1 87 ? -0.858 -3.771 -21.875 1 79.06 87 LYS A O 1
ATOM 701 N N . ILE A 1 88 ? -0.927 -5.766 -21.016 1 85.38 88 ILE A N 1
ATOM 702 C CA . ILE A 1 88 ? 0.243 -5.52 -20.172 1 85.38 88 ILE A CA 1
ATOM 703 C C . ILE A 1 88 ? 1.497 -5.465 -21.047 1 85.38 88 ILE A C 1
ATOM 705 O O . ILE A 1 88 ? 2.334 -4.574 -20.875 1 85.38 88 ILE A O 1
ATOM 709 N N . ALA A 1 89 ? 1.57 -6.387 -21.969 1 82.56 89 ALA A N 1
ATOM 710 C CA . ALA A 1 89 ? 2.707 -6.383 -22.875 1 82.56 89 ALA A CA 1
ATOM 711 C C . ALA A 1 89 ? 2.723 -5.113 -23.734 1 82.56 89 ALA A C 1
ATOM 713 O O . ALA A 1 89 ? 3.783 -4.531 -23.969 1 82.56 89 ALA A O 1
ATOM 714 N N . LYS A 1 90 ? 1.564 -4.797 -24.203 1 80.25 90 LYS A N 1
ATOM 715 C CA . LYS A 1 90 ? 1.45 -3.576 -25 1 80.25 90 LYS A CA 1
ATOM 716 C C . LYS A 1 90 ? 1.921 -2.361 -24.203 1 80.25 90 LYS A C 1
ATOM 718 O O . LYS A 1 90 ? 2.703 -1.55 -24.703 1 80.25 90 LYS A O 1
ATOM 723 N N . LYS A 1 91 ? 1.513 -2.324 -22.984 1 85.5 91 LYS A N 1
ATOM 724 C CA . LYS A 1 91 ? 1.907 -1.215 -22.125 1 85.5 91 LYS A CA 1
ATOM 725 C C . LYS A 1 91 ? 3.402 -1.257 -21.828 1 85.5 91 LYS A C 1
ATOM 727 O O . LYS A 1 91 ? 4.059 -0.215 -21.766 1 85.5 91 LYS A O 1
ATOM 732 N N . ALA A 1 92 ? 3.902 -2.381 -21.609 1 85.31 92 ALA A N 1
ATOM 733 C CA . ALA A 1 92 ? 5.328 -2.566 -21.344 1 85.31 92 ALA A CA 1
ATOM 734 C C . ALA A 1 92 ? 6.168 -2.059 -22.516 1 85.31 92 ALA A C 1
ATOM 736 O O . ALA A 1 92 ? 7.184 -1.392 -22.312 1 85.31 92 ALA A O 1
ATOM 737 N N . LYS A 1 93 ? 5.727 -2.369 -23.688 1 82.25 93 LYS A N 1
ATOM 738 C CA . LYS A 1 93 ? 6.422 -1.899 -24.875 1 82.25 93 LYS A CA 1
ATOM 739 C C . LYS A 1 93 ? 6.348 -0.38 -25 1 82.25 93 LYS A C 1
ATOM 741 O O . LYS A 1 93 ? 7.355 0.28 -25.25 1 82.25 93 LYS A O 1
ATOM 746 N N . LEU A 1 94 ? 5.148 0.12 -24.719 1 80.56 94 LEU A N 1
ATOM 747 C CA . LEU A 1 94 ? 4.926 1.559 -24.812 1 80.56 94 LEU A CA 1
ATOM 748 C C . LEU A 1 94 ? 5.797 2.307 -23.812 1 80.56 94 LEU A C 1
ATOM 750 O O . LEU A 1 94 ? 6.363 3.354 -24.141 1 80.56 94 LEU A O 1
ATOM 754 N N . GLU A 1 95 ? 5.992 1.679 -22.625 1 81.38 95 GLU A N 1
ATOM 755 C CA . GLU A 1 95 ? 6.73 2.344 -21.562 1 81.38 95 GLU A CA 1
ATOM 756 C C . GLU A 1 95 ? 8.18 1.875 -21.516 1 81.38 95 GLU A C 1
ATOM 758 O O . GLU A 1 95 ? 8.977 2.367 -20.719 1 81.38 95 GLU A O 1
ATOM 763 N N . GLN A 1 96 ? 8.508 0.938 -22.375 1 82.75 96 GLN A N 1
ATOM 764 C CA . GLN A 1 96 ? 9.844 0.359 -22.422 1 82.75 96 GLN A CA 1
ATOM 765 C C . GLN A 1 96 ? 10.242 -0.227 -21.062 1 82.75 96 GLN A C 1
ATOM 767 O O . GLN A 1 96 ? 11.328 0.069 -20.547 1 82.75 96 GLN A O 1
ATOM 772 N N . LEU A 1 97 ? 9.289 -1 -20.5 1 85.81 97 LEU A N 1
ATOM 773 C CA . LEU A 1 97 ? 9.492 -1.662 -19.219 1 85.81 97 LEU A CA 1
ATOM 774 C C . LEU A 1 97 ? 9.25 -3.164 -19.344 1 85.81 97 LEU A C 1
ATOM 776 O O . LEU A 1 97 ? 8.672 -3.629 -20.328 1 85.81 97 LEU A O 1
ATOM 780 N N . GLU A 1 98 ? 9.766 -3.912 -18.359 1 88.12 98 GLU A N 1
ATOM 781 C CA . GLU A 1 98 ? 9.398 -5.312 -18.188 1 88.12 98 GLU A CA 1
ATOM 782 C C . GLU A 1 98 ? 7.934 -5.453 -17.781 1 88.12 98 GLU A C 1
ATOM 784 O O . GLU A 1 98 ? 7.426 -4.66 -16.984 1 88.12 98 GLU A O 1
ATOM 789 N N . PRO A 1 99 ? 7.234 -6.402 -18.422 1 89.88 99 PRO A N 1
ATOM 790 C CA . PRO A 1 99 ? 5.805 -6.547 -18.141 1 89.88 99 PRO A CA 1
ATOM 791 C C . PRO A 1 99 ? 5.5 -6.586 -16.641 1 89.88 99 PRO A C 1
ATOM 793 O O . PRO A 1 99 ? 4.512 -6 -16.188 1 89.88 99 PRO A O 1
ATOM 796 N N . MET A 1 100 ? 6.328 -7.211 -15.938 1 92.75 100 MET A N 1
ATOM 797 C CA . MET A 1 100 ? 6.074 -7.32 -14.5 1 92.75 100 MET A CA 1
ATOM 798 C C . MET A 1 100 ? 6.258 -5.969 -13.812 1 92.75 100 MET A C 1
ATOM 800 O O . MET A 1 100 ? 5.637 -5.703 -12.781 1 92.75 100 MET A O 1
ATOM 804 N N . GLU A 1 101 ? 7.102 -5.094 -14.367 1 94.06 101 GLU A N 1
ATOM 805 C CA . GLU A 1 101 ? 7.242 -3.734 -13.852 1 94.06 101 GLU A CA 1
ATOM 806 C C . GLU A 1 101 ? 5.957 -2.936 -14.047 1 94.06 101 GLU A C 1
ATOM 808 O O . GLU A 1 101 ? 5.555 -2.168 -13.164 1 94.06 101 GLU A O 1
ATOM 813 N N . VAL A 1 102 ? 5.344 -3.201 -15.188 1 94.19 102 VAL A N 1
ATOM 814 C CA . VAL A 1 102 ? 4.078 -2.541 -15.477 1 94.19 102 VAL A CA 1
ATOM 815 C C . VAL A 1 102 ? 3.006 -3.027 -14.508 1 94.19 102 VAL A C 1
ATOM 817 O O . VAL A 1 102 ? 2.307 -2.221 -13.891 1 94.19 102 VAL A O 1
ATOM 820 N N . ALA A 1 103 ? 2.93 -4.336 -14.344 1 94.75 103 ALA A N 1
ATOM 821 C CA . ALA A 1 103 ? 1.946 -4.914 -13.43 1 94.75 103 ALA A CA 1
ATOM 822 C C . ALA A 1 103 ? 2.152 -4.406 -12.008 1 94.75 103 ALA A C 1
ATOM 824 O O . ALA A 1 103 ? 1.187 -4.078 -11.312 1 94.75 103 ALA A O 1
ATOM 825 N N . GLN A 1 104 ? 3.369 -4.297 -11.609 1 95.88 104 GLN A N 1
ATOM 826 C CA . GLN A 1 104 ? 3.691 -3.82 -10.273 1 95.88 104 GLN A CA 1
ATOM 827 C C . GLN A 1 104 ? 3.285 -2.359 -10.094 1 95.88 104 GLN A C 1
ATOM 829 O O . GLN A 1 104 ? 2.668 -2 -9.086 1 95.88 104 GLN A O 1
ATOM 834 N N . GLN A 1 105 ? 3.639 -1.562 -11.055 1 95.75 105 GLN A N 1
ATOM 835 C CA . GLN A 1 105 ? 3.342 -0.134 -11 1 95.75 105 GLN A CA 1
ATOM 836 C C . GLN A 1 105 ? 1.846 0.11 -10.82 1 95.75 105 GLN A C 1
ATOM 838 O O . GLN A 1 105 ? 1.439 0.868 -9.938 1 95.75 105 GLN A O 1
ATOM 843 N N . TYR A 1 106 ? 1.072 -0.575 -11.578 1 96.25 106 TYR A N 1
ATOM 844 C CA . TYR A 1 106 ? -0.358 -0.293 -11.555 1 96.25 106 TYR A CA 1
ATOM 845 C C . TYR A 1 106 ? -1.035 -1.017 -10.391 1 96.25 106 TYR A C 1
ATOM 847 O O . TYR A 1 106 ? -2.113 -0.614 -9.945 1 96.25 106 TYR A O 1
ATOM 855 N N . THR A 1 107 ? -0.43 -2.092 -9.875 1 97.38 107 THR A N 1
ATOM 856 C CA . THR A 1 107 ? -0.877 -2.639 -8.594 1 97.38 107 THR A CA 1
ATOM 857 C C . THR A 1 107 ? -0.681 -1.622 -7.473 1 97.38 107 THR A C 1
ATOM 859 O O . THR A 1 107 ? -1.584 -1.399 -6.664 1 97.38 107 THR A O 1
ATOM 862 N N . ASP A 1 108 ? 0.428 -0.992 -7.492 1 97 108 ASP A N 1
ATOM 863 C CA . ASP A 1 108 ? 0.759 -0.019 -6.457 1 97 108 ASP A CA 1
ATOM 864 C C . ASP A 1 108 ? -0.184 1.182 -6.512 1 97 108 ASP A C 1
ATOM 866 O O . ASP A 1 108 ? -0.662 1.648 -5.477 1 97 108 ASP A O 1
ATOM 870 N N . THR A 1 109 ? -0.404 1.687 -7.742 1 97.12 109 THR A N 1
ATOM 871 C CA . THR A 1 109 ? -1.276 2.852 -7.855 1 97.12 109 THR A CA 1
ATOM 872 C C . THR A 1 109 ? -2.717 2.484 -7.504 1 97.12 109 THR A C 1
ATOM 874 O O . THR A 1 109 ? -3.447 3.295 -6.934 1 97.12 109 THR A O 1
ATOM 877 N N . TYR A 1 110 ? -3.098 1.232 -7.809 1 97.88 110 TYR A N 1
ATOM 878 C CA . TYR A 1 110 ? -4.414 0.758 -7.398 1 97.88 110 TYR A CA 1
ATOM 879 C C . TYR A 1 110 ? -4.539 0.739 -5.879 1 97.88 110 TYR A C 1
ATOM 881 O O . TYR A 1 110 ? -5.512 1.259 -5.32 1 97.88 110 TYR A O 1
ATOM 889 N N . HIS A 1 111 ? -3.561 0.191 -5.23 1 97.81 111 HIS A N 1
ATOM 890 C CA . HIS A 1 111 ? -3.574 0.118 -3.775 1 97.81 111 HIS A CA 1
ATOM 891 C C . HIS A 1 111 ? -3.625 1.511 -3.154 1 97.81 111 HIS A C 1
ATOM 893 O O . HIS A 1 111 ? -4.355 1.737 -2.189 1 97.81 111 HIS A O 1
ATOM 899 N N . ARG A 1 112 ? -2.83 2.402 -3.691 1 97 112 ARG A N 1
ATOM 900 C CA . ARG A 1 112 ? -2.814 3.781 -3.215 1 97 112 ARG A CA 1
ATOM 901 C C . ARG A 1 112 ? -4.207 4.398 -3.271 1 97 112 ARG A C 1
ATOM 903 O O . ARG A 1 112 ? -4.684 4.957 -2.281 1 97 112 ARG A O 1
ATOM 910 N N . ASP A 1 113 ? -4.805 4.25 -4.414 1 98.19 113 ASP A N 1
ATOM 911 C CA . ASP A 1 113 ? -6.102 4.887 -4.629 1 98.19 113 ASP A CA 1
ATOM 912 C C . ASP A 1 113 ? -7.18 4.25 -3.758 1 98.19 113 ASP A C 1
ATOM 914 O O . ASP A 1 113 ? -8.039 4.945 -3.217 1 98.19 113 ASP A O 1
ATOM 918 N N . MET A 1 114 ? -7.129 2.918 -3.59 1 98.38 114 MET A N 1
ATOM 919 C CA . MET A 1 114 ? -8.102 2.238 -2.736 1 98.38 114 MET A CA 1
ATOM 920 C C . MET A 1 114 ? -7.902 2.623 -1.273 1 98.38 114 MET A C 1
ATOM 922 O O . MET A 1 114 ? -8.875 2.73 -0.519 1 98.38 114 MET A O 1
ATOM 926 N N . ASP A 1 115 ? -6.695 2.812 -0.906 1 97.5 115 ASP A N 1
ATOM 927 C CA . ASP A 1 115 ? -6.406 3.256 0.454 1 97.5 115 ASP A CA 1
ATOM 928 C C . ASP A 1 115 ? -6.988 4.645 0.713 1 97.5 115 ASP A C 1
ATOM 930 O O . ASP A 1 115 ? -7.527 4.906 1.789 1 97.5 115 ASP A O 1
ATOM 934 N N . LEU A 1 116 ? -6.832 5.504 -0.27 1 97.62 116 LEU A N 1
ATOM 935 C CA . LEU A 1 116 ? -7.387 6.848 -0.152 1 97.62 116 LEU A CA 1
ATOM 936 C C . LEU A 1 116 ? -8.898 6.797 0.019 1 97.62 116 LEU A C 1
ATOM 938 O O . LEU A 1 116 ? -9.477 7.621 0.731 1 97.62 116 LEU A O 1
ATOM 942 N N . LEU A 1 117 ? -9.523 5.793 -0.529 1 98.56 117 LEU A N 1
ATOM 943 C CA . LEU A 1 117 ? -10.969 5.617 -0.421 1 98.56 117 LEU A CA 1
ATOM 944 C C . LEU A 1 117 ? -11.336 4.883 0.866 1 98.56 117 LEU A C 1
ATOM 946 O O . LEU A 1 117 ? -12.508 4.574 1.098 1 98.56 117 LEU A O 1
ATOM 950 N N . ASN A 1 118 ? -10.383 4.566 1.668 1 98.25 118 ASN A N 1
ATOM 951 C CA . ASN A 1 118 ? -10.523 3.926 2.971 1 98.25 118 ASN A CA 1
ATOM 952 C C . ASN A 1 118 ? -11.141 2.537 2.85 1 98.25 118 ASN A C 1
ATOM 954 O O . ASN A 1 118 ? -11.953 2.141 3.691 1 98.25 118 ASN A O 1
ATOM 958 N N . THR A 1 119 ? -10.797 1.859 1.798 1 98.44 119 THR A N 1
ATOM 959 C CA . THR A 1 119 ? -11.234 0.473 1.688 1 98.44 119 THR A CA 1
ATOM 960 C C . THR A 1 119 ? -10.328 -0.449 2.496 1 98.44 119 THR A C 1
ATOM 962 O O . THR A 1 119 ? -9.117 -0.237 2.559 1 98.44 119 THR A O 1
ATOM 965 N N . ILE A 1 120 ? -10.945 -1.438 3.061 1 97.12 120 ILE A N 1
ATOM 966 C CA . ILE A 1 120 ? -10.18 -2.428 3.812 1 97.12 120 ILE A CA 1
ATOM 967 C C . ILE A 1 120 ? -9.453 -3.359 2.846 1 97.12 120 ILE A C 1
ATOM 969 O O . ILE A 1 120 ? -10.008 -3.764 1.823 1 97.12 120 ILE A O 1
ATOM 973 N N . LYS A 1 121 ? -8.219 -3.609 3.123 1 96.88 121 LYS A N 1
ATOM 974 C CA . LYS A 1 121 ? -7.473 -4.578 2.33 1 96.88 121 LYS A CA 1
ATOM 975 C C . LYS A 1 121 ? -8.031 -5.984 2.506 1 96.88 121 LYS A C 1
ATOM 977 O O . LYS A 1 121 ? -8.453 -6.359 3.602 1 96.88 121 LYS A O 1
ATOM 982 N N . PRO A 1 122 ? -8.008 -6.781 1.43 1 97.94 122 PRO A N 1
ATOM 983 C CA . PRO A 1 122 ? -8.484 -8.156 1.586 1 97.94 122 PRO A CA 1
ATOM 984 C C . PRO A 1 122 ? -7.602 -8.984 2.514 1 97.94 122 PRO A C 1
ATOM 986 O O . PRO A 1 122 ? -6.43 -8.656 2.719 1 97.94 122 PRO A O 1
ATOM 989 N N . SER A 1 123 ? -8.227 -10.055 3.037 1 97.5 123 SER A N 1
ATOM 990 C CA . SER A 1 123 ? -7.477 -10.984 3.869 1 97.5 123 SER A CA 1
ATOM 991 C C . SER A 1 123 ? -6.352 -11.648 3.08 1 97.5 123 SER A C 1
ATOM 993 O O . SER A 1 123 ? -5.266 -11.883 3.619 1 97.5 123 SER A O 1
ATOM 995 N N . ILE A 1 124 ? -6.617 -11.992 1.864 1 97.31 124 ILE A N 1
ATOM 996 C CA . ILE A 1 124 ? -5.664 -12.555 0.915 1 97.31 124 ILE A CA 1
ATOM 997 C C . ILE A 1 124 ? -5.832 -11.883 -0.446 1 97.31 124 ILE A C 1
ATOM 999 O O . ILE A 1 124 ? -6.953 -11.68 -0.912 1 97.31 124 ILE A O 1
ATOM 1003 N N . GLU A 1 125 ? -4.727 -11.477 -1.02 1 97.69 125 GLU A N 1
ATOM 1004 C CA . GLU A 1 125 ? -4.75 -10.852 -2.34 1 97.69 125 GLU A CA 1
ATOM 1005 C C . GLU A 1 125 ? -3.867 -11.617 -3.324 1 97.69 125 GLU A C 1
ATOM 1007 O O . GLU A 1 125 ? -2.785 -11.148 -3.688 1 97.69 125 GLU A O 1
ATOM 1012 N N . PRO A 1 126 ? -4.363 -12.727 -3.809 1 96.94 126 PRO A N 1
ATOM 1013 C CA . PRO A 1 126 ? -3.557 -13.562 -4.703 1 96.94 126 PRO A CA 1
ATOM 1014 C C . PRO A 1 126 ? -3.352 -12.922 -6.074 1 96.94 126 PRO A C 1
ATOM 1016 O O . PRO A 1 126 ? -4.223 -12.195 -6.559 1 96.94 126 PRO A O 1
ATOM 1019 N N . ARG A 1 127 ? -2.186 -13.172 -6.629 1 95.81 127 ARG A N 1
ATOM 1020 C CA . ARG A 1 127 ? -1.874 -12.75 -7.992 1 95.81 127 ARG A CA 1
ATOM 1021 C C . ARG A 1 127 ? -2.018 -13.906 -8.969 1 95.81 127 ARG A C 1
ATOM 1023 O O . ARG A 1 127 ? -1.676 -15.047 -8.648 1 95.81 127 ARG A O 1
ATOM 1030 N N . ALA A 1 128 ? -2.441 -13.633 -10.164 1 94.56 128 ALA A N 1
ATOM 1031 C CA . ALA A 1 128 ? -2.621 -14.68 -11.164 1 94.56 128 ALA A CA 1
ATOM 1032 C C . ALA A 1 128 ? -1.296 -15.367 -11.484 1 94.56 128 ALA A C 1
ATOM 1034 O O . ALA A 1 128 ? -1.221 -16.594 -11.516 1 94.56 128 ALA A O 1
ATOM 1035 N N . THR A 1 129 ? -0.236 -14.586 -11.656 1 93 129 THR A N 1
ATOM 1036 C CA . THR A 1 129 ? 1.07 -15.125 -12.016 1 93 129 THR A CA 1
ATOM 1037 C C . THR A 1 129 ? 1.635 -15.977 -10.875 1 93 129 THR A C 1
ATOM 1039 O O . THR A 1 129 ? 2.5 -16.828 -11.102 1 93 129 THR A O 1
ATOM 1042 N N . GLY A 1 130 ? 1.178 -15.711 -9.688 1 93.31 130 GLY A N 1
ATOM 1043 C CA . GLY A 1 130 ? 1.654 -16.438 -8.523 1 93.31 130 GLY A CA 1
ATOM 1044 C C . GLY A 1 130 ? 0.926 -17.75 -8.297 1 93.31 130 GLY A C 1
ATOM 1045 O O . GLY A 1 130 ? 1.214 -18.469 -7.34 1 93.31 130 GLY A O 1
ATOM 1046 N N . HIS A 1 131 ? 0.011 -18.125 -9.188 1 95.56 131 HIS A N 1
ATOM 1047 C CA . HIS A 1 131 ? -0.806 -19.312 -9 1 95.56 131 HIS A CA 1
ATOM 1048 C C . HIS A 1 131 ? -0.881 -20.141 -10.281 1 95.56 131 HIS A C 1
ATOM 1050 O O . HIS A 1 131 ? -1.929 -20.703 -10.602 1 95.56 131 HIS A O 1
ATOM 1056 N N . ILE A 1 132 ? 0.176 -20.141 -11.016 1 94 132 ILE A N 1
ATOM 1057 C CA . ILE A 1 132 ? 0.244 -20.859 -12.289 1 94 132 ILE A CA 1
ATOM 1058 C C . ILE A 1 132 ? 0.103 -22.359 -12.039 1 94 132 ILE A C 1
ATOM 1060 O O . ILE A 1 132 ? -0.666 -23.031 -12.727 1 94 132 ILE A O 1
ATOM 1064 N N . PRO A 1 133 ? 0.772 -22.922 -11.008 1 93.56 133 PRO A N 1
ATOM 1065 C CA . PRO A 1 133 ? 0.6 -24.359 -10.766 1 93.56 133 PRO A CA 1
ATOM 1066 C C . PRO A 1 133 ? -0.854 -24.75 -10.492 1 93.56 133 PRO A C 1
ATOM 1068 O O . PRO A 1 133 ? -1.334 -25.766 -11 1 93.56 133 PRO A O 1
ATOM 1071 N N . GLU A 1 134 ? -1.548 -23.938 -9.703 1 94.12 134 GLU A N 1
ATOM 1072 C CA . GLU A 1 134 ? -2.953 -24.203 -9.398 1 94.12 134 GLU A CA 1
ATOM 1073 C C . GLU A 1 134 ? -3.811 -24.125 -10.656 1 94.12 134 GLU A C 1
ATOM 1075 O O . GLU A 1 134 ? -4.754 -24.906 -10.812 1 94.12 134 GLU A O 1
ATOM 1080 N N . GLN A 1 135 ? -3.484 -23.203 -11.523 1 95.88 135 GLN A N 1
ATOM 1081 C CA . GLN A 1 135 ? -4.227 -23.047 -12.773 1 95.88 135 GLN A CA 1
ATOM 1082 C C . GLN A 1 135 ? -4.004 -24.234 -13.703 1 95.88 135 GLN A C 1
ATOM 1084 O O . GLN A 1 135 ? -4.957 -24.75 -14.297 1 95.88 135 GLN A O 1
ATOM 1089 N N . ILE A 1 136 ? -2.777 -24.688 -13.805 1 95.38 136 ILE A N 1
ATOM 1090 C CA . ILE A 1 136 ? -2.457 -25.844 -14.625 1 95.38 136 ILE A CA 1
ATOM 1091 C C . ILE A 1 136 ? -3.182 -27.078 -14.086 1 95.38 136 ILE A C 1
ATOM 1093 O O . ILE A 1 136 ? -3.764 -27.844 -14.852 1 95.38 136 ILE A O 1
ATOM 1097 N N . ALA A 1 137 ? -3.172 -27.219 -12.789 1 95.31 137 ALA A N 1
ATOM 1098 C CA . ALA A 1 137 ? -3.852 -28.344 -12.148 1 95.31 137 ALA A CA 1
ATOM 1099 C C . ALA A 1 137 ? -5.348 -28.328 -12.453 1 95.31 137 ALA A C 1
ATOM 1101 O O . ALA A 1 137 ? -5.957 -29.375 -12.68 1 95.31 137 ALA A O 1
ATOM 1102 N N . LEU A 1 138 ? -5.93 -27.203 -12.438 1 96.88 138 LEU A N 1
ATOM 1103 C CA . LEU A 1 138 ? -7.352 -27.062 -12.719 1 96.88 138 LEU A CA 1
ATOM 1104 C C . LEU A 1 138 ? -7.668 -27.453 -14.156 1 96.88 138 LEU A C 1
ATOM 1106 O O . LEU A 1 138 ? -8.664 -28.141 -14.406 1 96.88 138 LEU A O 1
ATOM 1110 N N . VAL A 1 139 ? -6.832 -27.031 -15.047 1 97.62 139 VAL A N 1
ATOM 1111 C CA . VAL A 1 139 ? -7.012 -27.391 -16.453 1 97.62 139 VAL A CA 1
ATOM 1112 C C . VAL A 1 139 ? -6.965 -28.906 -16.594 1 97.62 139 VAL A C 1
ATOM 1114 O O . VAL A 1 139 ? -7.816 -29.5 -17.266 1 97.62 139 VAL A O 1
ATOM 1117 N N . GLN A 1 140 ? -6.02 -29.516 -15.984 1 97.38 140 GLN A N 1
ATOM 1118 C CA . GLN A 1 140 ? -5.871 -30.969 -16.047 1 97.38 140 GLN A CA 1
ATOM 1119 C C . GLN A 1 140 ? -7.109 -31.656 -15.492 1 97.38 140 GLN A C 1
ATOM 1121 O O . GLN A 1 140 ? -7.578 -32.656 -16.062 1 97.38 140 GLN A O 1
ATOM 1126 N N . ALA A 1 141 ? -7.598 -31.172 -14.414 1 97.19 141 ALA A N 1
ATOM 1127 C CA . ALA A 1 141 ? -8.789 -31.766 -13.805 1 97.19 141 ALA A CA 1
ATOM 1128 C C . ALA A 1 141 ? -9.984 -31.688 -14.75 1 97.19 141 ALA A C 1
ATOM 1130 O O . ALA A 1 141 ? -10.742 -32.656 -14.867 1 97.19 141 ALA A O 1
ATOM 1131 N N . ILE A 1 142 ? -10.156 -30.562 -15.406 1 98 142 ILE A N 1
ATOM 1132 C CA . ILE A 1 142 ? -11.273 -30.391 -16.312 1 98 142 ILE A CA 1
ATOM 1133 C C . ILE A 1 142 ? -11.109 -31.297 -17.531 1 98 142 ILE A C 1
ATOM 1135 O O . ILE A 1 142 ? -12.086 -31.875 -18.016 1 98 142 ILE A O 1
ATOM 1139 N N . LEU A 1 143 ? -9.891 -31.469 -18.016 1 98.06 143 LEU A N 1
ATOM 1140 C CA . LEU A 1 143 ? -9.594 -32.406 -19.109 1 98.06 143 LEU A CA 1
ATOM 1141 C C . LEU A 1 143 ? -9.953 -33.844 -18.719 1 98.06 143 LEU A C 1
ATOM 1143 O O . LEU A 1 143 ? -10.539 -34.562 -19.516 1 98.06 143 LEU A O 1
ATOM 1147 N N . GLU A 1 144 ? -9.617 -34.188 -17.531 1 97.31 144 GLU A N 1
ATOM 1148 C CA . GLU A 1 144 ? -9.867 -35.531 -17.031 1 97.31 144 GLU A CA 1
ATOM 1149 C C . GLU A 1 144 ? -11.367 -35.812 -16.938 1 97.31 144 GLU A C 1
ATOM 1151 O O . GLU A 1 144 ? -11.797 -36.969 -17.094 1 97.31 144 GLU A O 1
ATOM 1156 N N . GLU A 1 145 ? -12.133 -34.781 -16.75 1 97 145 GLU A N 1
ATOM 1157 C CA . GLU A 1 145 ? -13.586 -34.906 -16.688 1 97 145 GLU A CA 1
ATOM 1158 C C . GLU A 1 145 ? -14.203 -34.969 -18.078 1 97 145 GLU A C 1
ATOM 1160 O O . GLU A 1 145 ? -15.406 -35.188 -18.219 1 97 145 GLU A O 1
ATOM 1165 N N . GLY A 1 146 ? -13.375 -34.75 -19.094 1 97.19 146 GLY A N 1
ATOM 1166 C CA . GLY A 1 146 ? -13.844 -34.812 -20.469 1 97.19 146 GLY A CA 1
ATOM 1167 C C . GLY A 1 146 ? -14.547 -33.531 -20.906 1 97.19 146 GLY A C 1
ATOM 1168 O O . GLY A 1 146 ? -15.25 -33.531 -21.922 1 97.19 146 GLY A O 1
ATOM 1169 N N . LEU A 1 147 ? -14.383 -32.469 -20.219 1 98.31 147 LEU A N 1
ATOM 1170 C CA . LEU A 1 147 ? -15.125 -31.25 -20.5 1 98.31 147 LEU A CA 1
ATOM 1171 C C . LEU A 1 147 ? -14.211 -30.203 -21.109 1 98.31 147 LEU A C 1
ATOM 1173 O O . LEU A 1 147 ? -14.57 -29.016 -21.188 1 98.31 147 LEU A O 1
ATOM 1177 N N . ALA A 1 148 ? -13.023 -30.516 -21.516 1 98.12 148 ALA A N 1
ATOM 1178 C CA . ALA A 1 148 ? -12.07 -29.672 -22.234 1 98.12 148 ALA A CA 1
ATOM 1179 C C . ALA A 1 148 ? -11.336 -30.484 -23.297 1 98.12 148 ALA A C 1
ATOM 1181 O O . ALA A 1 148 ? -11.398 -31.719 -23.312 1 98.12 148 ALA A O 1
ATOM 1182 N N . TYR A 1 149 ? -10.781 -29.781 -24.203 1 97.75 149 TYR A N 1
ATOM 1183 C CA . TYR A 1 149 ? -9.992 -30.453 -25.25 1 97.75 149 TYR A CA 1
ATOM 1184 C C . TYR A 1 149 ? -8.766 -29.625 -25.609 1 97.75 149 TYR A C 1
ATOM 1186 O O . TYR A 1 149 ? -8.789 -28.391 -25.531 1 97.75 149 TYR A O 1
ATOM 1194 N N . GLU A 1 150 ? -7.676 -30.328 -25.938 1 97.38 150 GLU A N 1
ATOM 1195 C CA . GLU A 1 150 ? -6.422 -29.703 -26.359 1 97.38 150 GLU A CA 1
ATOM 1196 C C . GLU A 1 150 ? -6.328 -29.625 -27.875 1 97.38 150 GLU A C 1
ATOM 1198 O O . GLU A 1 150 ? -6.68 -30.578 -28.578 1 97.38 150 GLU A O 1
ATOM 1203 N N . VAL A 1 151 ? -5.984 -28.516 -28.391 1 95.44 151 VAL A N 1
ATOM 1204 C CA . VAL A 1 151 ? -5.754 -28.312 -29.812 1 95.44 151 VAL A CA 1
ATOM 1205 C C . VAL A 1 151 ? -4.52 -27.438 -30.016 1 95.44 151 VAL A C 1
ATOM 1207 O O . VAL A 1 151 ? -4.512 -26.266 -29.656 1 95.44 151 VAL A O 1
ATOM 1210 N N . ASN A 1 152 ? -3.406 -27.953 -30.609 1 93.88 152 ASN A N 1
ATOM 1211 C CA . ASN A 1 152 ? -2.197 -27.219 -30.984 1 93.88 152 ASN A CA 1
ATOM 1212 C C . ASN A 1 152 ? -1.563 -26.531 -29.766 1 93.88 152 ASN A C 1
ATOM 1214 O O . ASN A 1 152 ? -1.166 -25.375 -29.859 1 93.88 152 ASN A O 1
ATOM 1218 N N . GLY A 1 153 ? -1.642 -27.094 -28.609 1 94.12 153 GLY A N 1
ATOM 1219 C CA . GLY A 1 153 ? -0.968 -26.562 -27.438 1 94.12 153 GLY A CA 1
ATOM 1220 C C . GLY A 1 153 ? -1.866 -25.688 -26.578 1 94.12 153 GLY A C 1
ATOM 1221 O O . GLY A 1 153 ? -1.465 -25.25 -25.484 1 94.12 153 GLY A O 1
ATOM 1222 N N . SER A 1 154 ? -3.051 -25.469 -27.078 1 94.69 154 SER A N 1
ATOM 1223 C CA . SER A 1 154 ? -4.055 -24.734 -26.312 1 94.69 154 SER A CA 1
ATOM 1224 C C . SER A 1 154 ? -5.133 -25.672 -25.766 1 94.69 154 SER A C 1
ATOM 1226 O O . SER A 1 154 ? -5.359 -26.75 -26.328 1 94.69 154 SER A O 1
ATOM 1228 N N . VAL A 1 155 ? -5.699 -25.281 -24.672 1 96.81 155 VAL A N 1
ATOM 1229 C CA . VAL A 1 155 ? -6.781 -26.062 -24.094 1 96.81 155 VAL A CA 1
ATOM 1230 C C . VAL A 1 155 ? -8.039 -25.203 -23.984 1 96.81 155 VAL A C 1
ATOM 1232 O O . VAL A 1 155 ? -7.996 -24.078 -23.469 1 96.81 155 VAL A O 1
ATOM 1235 N N . TYR A 1 156 ? -9.148 -25.734 -24.484 1 96.62 156 TYR A N 1
ATOM 1236 C CA . TYR A 1 156 ? -10.414 -25 -24.484 1 96.62 156 TYR A CA 1
ATOM 1237 C C . TYR A 1 156 ? -11.469 -25.75 -23.672 1 96.62 156 TYR A C 1
ATOM 1239 O O . TYR A 1 156 ? -11.484 -26.984 -23.656 1 96.62 156 TYR A O 1
ATOM 1247 N N . PHE A 1 157 ? -12.305 -25.031 -22.984 1 97.44 157 PHE A N 1
ATOM 1248 C CA . PHE A 1 157 ? -13.469 -25.594 -22.328 1 97.44 157 PHE A CA 1
ATOM 1249 C C . PHE A 1 157 ? -14.562 -25.938 -23.328 1 97.44 157 PHE A C 1
ATOM 1251 O O . PHE A 1 157 ? -14.867 -25.141 -24.219 1 97.44 157 PHE A O 1
ATOM 1258 N N . ASP A 1 158 ? -15.094 -27.109 -23.219 1 97 158 ASP A N 1
ATOM 1259 C CA . ASP A 1 158 ? -16.141 -27.578 -24.125 1 97 158 ASP A CA 1
ATOM 1260 C C . ASP A 1 158 ? -17.531 -27.219 -23.578 1 97 158 ASP A C 1
ATOM 1262 O O . ASP A 1 158 ? -18.156 -28.016 -22.875 1 97 158 ASP A O 1
ATOM 1266 N N . VAL A 1 159 ? -18.078 -26.094 -23.969 1 96.81 159 VAL A N 1
ATOM 1267 C CA . VAL A 1 159 ? -19.297 -25.5 -23.391 1 96.81 159 VAL A CA 1
ATOM 1268 C C . VAL A 1 159 ? -20.5 -26.375 -23.75 1 96.81 159 VAL A C 1
ATOM 1270 O O . VAL A 1 159 ? -21.375 -26.609 -22.922 1 96.81 159 VAL A O 1
ATOM 1273 N N . LEU A 1 160 ? -20.594 -26.844 -24.953 1 95.88 160 LEU A N 1
ATOM 1274 C CA . LEU A 1 160 ? -21.734 -27.656 -25.391 1 95.88 160 LEU A CA 1
ATOM 1275 C C . LEU A 1 160 ? -21.797 -28.969 -24.609 1 95.88 160 LEU A C 1
ATOM 1277 O O . LEU A 1 160 ? -22.875 -29.391 -24.188 1 95.88 160 LEU A O 1
ATOM 1281 N N . LYS A 1 161 ? -20.656 -29.531 -24.531 1 96.81 161 LYS A N 1
ATOM 1282 C CA . LYS A 1 161 ? -20.609 -30.766 -23.766 1 96.81 161 LYS A CA 1
ATOM 1283 C C . LYS A 1 161 ? -21.016 -30.547 -22.312 1 96.81 161 LYS A C 1
ATOM 1285 O O . LYS A 1 161 ? -21.75 -31.344 -21.734 1 96.81 161 LYS A O 1
ATOM 1290 N N . TYR A 1 162 ? -20.531 -29.5 -21.734 1 97.25 162 TYR A N 1
ATOM 1291 C CA . TYR A 1 162 ? -20.906 -29.141 -20.375 1 97.25 162 TYR A CA 1
ATOM 1292 C C . TYR A 1 162 ? -22.406 -28.922 -20.266 1 97.25 162 TYR A C 1
ATOM 1294 O O . TYR A 1 162 ? -23.031 -29.375 -19.297 1 97.25 162 TYR A O 1
ATOM 1302 N N . ASN A 1 163 ? -22.938 -28.312 -21.219 1 95.75 163 ASN A N 1
ATOM 1303 C CA . ASN A 1 163 ? -24.344 -27.953 -21.219 1 95.75 163 ASN A CA 1
ATOM 1304 C C . ASN A 1 163 ? -25.234 -29.172 -21.297 1 95.75 163 ASN A C 1
ATOM 1306 O O . ASN A 1 163 ? -26.438 -29.094 -21.031 1 95.75 163 ASN A O 1
ATOM 1310 N N . GLU A 1 164 ? -24.75 -30.344 -21.625 1 94.88 164 GLU A N 1
ATOM 1311 C CA . GLU A 1 164 ? -25.5 -31.594 -21.641 1 94.88 164 GLU A CA 1
ATOM 1312 C C . GLU A 1 164 ? -25.828 -32.031 -20.219 1 94.88 164 GLU A C 1
ATOM 1314 O O . GLU A 1 164 ? -26.844 -32.719 -20 1 94.88 164 GLU A O 1
ATOM 1319 N N . LYS A 1 165 ? -25.016 -31.641 -19.312 1 91.88 165 LYS A N 1
ATOM 1320 C CA . LYS A 1 165 ? -25.172 -32.094 -17.938 1 91.88 165 LYS A CA 1
ATOM 1321 C C . LYS A 1 165 ? -25.594 -30.953 -17.016 1 91.88 165 LYS A C 1
ATOM 1323 O O . LYS A 1 165 ? -26.312 -31.172 -16.031 1 91.88 165 LYS A O 1
ATOM 1328 N N . GLU A 1 166 ? -25.031 -29.828 -17.297 1 93.56 166 GLU A N 1
ATOM 1329 C CA . GLU A 1 166 ? -25.312 -28.625 -16.516 1 93.56 166 GLU A CA 1
ATOM 1330 C C . GLU A 1 166 ? -25.688 -27.453 -17.422 1 93.56 166 GLU A C 1
ATOM 1332 O O . GLU A 1 166 ? -25.188 -27.344 -18.547 1 93.56 166 GLU A O 1
ATOM 1337 N N . ARG A 1 167 ? -26.438 -26.562 -16.922 1 93.12 167 ARG A N 1
ATOM 1338 C CA . ARG A 1 167 ? -26.906 -25.453 -17.734 1 93.12 167 ARG A CA 1
ATOM 1339 C C . ARG A 1 167 ? -25.859 -24.328 -17.766 1 93.12 167 ARG A C 1
ATOM 1341 O O . ARG A 1 167 ? -25.641 -23.656 -16.766 1 93.12 167 ARG A O 1
ATOM 1348 N N . TYR A 1 168 ? -25.25 -24.156 -18.891 1 96.19 168 TYR A N 1
ATOM 1349 C CA . TYR A 1 168 ? -24.438 -22.969 -19.094 1 96.19 168 TYR A CA 1
ATOM 1350 C C . TYR A 1 168 ? -25.328 -21.734 -19.297 1 96.19 168 TYR A C 1
ATOM 1352 O O . TYR A 1 168 ? -26.281 -21.766 -20.078 1 96.19 168 TYR A O 1
ATOM 1360 N N . GLY A 1 169 ? -25.109 -20.656 -18.547 1 95.69 169 GLY A N 1
ATOM 1361 C CA . GLY A 1 169 ? -25.922 -19.453 -18.625 1 95.69 169 GLY A CA 1
ATOM 1362 C C . GLY A 1 169 ? -26.844 -19.281 -17.438 1 95.69 169 GLY A C 1
ATOM 1363 O O . GLY A 1 169 ? -27.609 -18.328 -17.375 1 95.69 169 GLY A O 1
ATOM 1364 N N . LYS A 1 170 ? -26.734 -20.078 -16.484 1 95.19 170 LYS A N 1
ATOM 1365 C CA . LYS A 1 170 ? -27.672 -20.062 -15.352 1 95.19 170 LYS A CA 1
ATOM 1366 C C . LYS A 1 170 ? -27.531 -18.766 -14.547 1 95.19 170 LYS A C 1
ATOM 1368 O O . LYS A 1 170 ? -28.484 -18.297 -13.938 1 95.19 170 LYS A O 1
ATOM 1373 N N . LEU A 1 171 ? -26.375 -18.188 -14.5 1 97.25 171 LEU A N 1
ATOM 1374 C CA . LEU A 1 171 ? -26.156 -16.953 -13.766 1 97.25 171 LEU A CA 1
ATOM 1375 C C . LEU A 1 171 ? -26.688 -15.758 -14.547 1 97.25 171 LEU A C 1
ATOM 1377 O O . LEU A 1 171 ? -27.484 -14.969 -14.023 1 97.25 171 LEU A O 1
ATOM 1381 N N . SER A 1 172 ? -26.359 -15.672 -15.82 1 95.19 172 SER A N 1
ATOM 1382 C CA . SER A 1 172 ? -26.672 -14.523 -16.672 1 95.19 172 SER A CA 1
ATOM 1383 C C . SER A 1 172 ? -28.078 -14.633 -17.25 1 95.19 172 SER A C 1
ATOM 1385 O O . SER A 1 172 ? -28.656 -13.633 -17.672 1 95.19 172 SER A O 1
ATOM 1387 N N . GLY A 1 173 ? -28.547 -15.789 -17.344 1 93.81 173 GLY A N 1
ATOM 1388 C CA . GLY A 1 173 ? -29.812 -16.016 -18.016 1 93.81 173 GLY A CA 1
ATOM 1389 C C . GLY A 1 173 ? -29.672 -16.188 -19.516 1 93.81 173 GLY A C 1
ATOM 1390 O O . GLY A 1 173 ? -30.672 -16.422 -20.203 1 93.81 173 GLY A O 1
ATOM 1391 N N . ARG A 1 174 ? -28.516 -16.188 -20 1 92.19 174 ARG A N 1
ATOM 1392 C CA . ARG A 1 174 ? -28.281 -16.359 -21.422 1 92.19 174 ARG A CA 1
ATOM 1393 C C . ARG A 1 174 ? -28.562 -17.797 -21.859 1 92.19 174 ARG A C 1
ATOM 1395 O O . ARG A 1 174 ? -28.266 -18.734 -21.109 1 92.19 174 ARG A O 1
ATOM 1402 N N . VAL A 1 175 ? -29.078 -17.781 -23.094 1 91.25 175 VAL A N 1
ATOM 1403 C CA . VAL A 1 175 ? -29.422 -19.094 -23.641 1 91.25 175 VAL A CA 1
ATOM 1404 C C . VAL A 1 175 ? -28.375 -19.5 -24.688 1 91.25 175 VAL A C 1
ATOM 1406 O O . VAL A 1 175 ? -28.078 -18.75 -25.609 1 91.25 175 VAL A O 1
ATOM 1409 N N . LEU A 1 176 ? -27.906 -20.703 -24.484 1 91.56 176 LEU A N 1
ATOM 1410 C CA . LEU A 1 176 ? -26.781 -21.172 -25.281 1 91.56 176 LEU A CA 1
ATOM 1411 C C . LEU A 1 176 ? -27.125 -21.172 -26.766 1 91.56 176 LEU A C 1
ATOM 1413 O O . LEU A 1 176 ? -26.312 -20.781 -27.594 1 91.56 176 LEU A O 1
ATOM 1417 N N . GLU A 1 177 ? -28.281 -21.594 -27.125 1 88.62 177 GLU A N 1
ATOM 1418 C CA . GLU A 1 177 ? -28.719 -21.625 -28.531 1 88.62 177 GLU A CA 1
ATOM 1419 C C . GLU A 1 177 ? -28.656 -20.25 -29.172 1 88.62 177 GLU A C 1
ATOM 1421 O O . GLU A 1 177 ? -28.266 -20.109 -30.328 1 88.62 177 GLU A O 1
ATOM 1426 N N . GLU A 1 178 ? -29.016 -19.312 -28.391 1 87.44 178 GLU A N 1
ATOM 1427 C CA . GLU A 1 178 ? -29 -17.938 -28.875 1 87.44 178 GLU A CA 1
ATOM 1428 C C . GLU A 1 178 ? -27.562 -17.438 -29.031 1 87.44 178 GLU A C 1
ATOM 1430 O O . GLU A 1 178 ? -27.25 -16.719 -29.984 1 87.44 178 GLU A O 1
ATOM 1435 N N . LEU A 1 179 ? -26.797 -17.859 -28.109 1 86.44 179 LEU A N 1
ATOM 1436 C CA . LEU A 1 179 ? -25.391 -17.484 -28.156 1 86.44 179 LEU A CA 1
ATOM 1437 C C . LEU A 1 179 ? -24.719 -18.078 -29.391 1 86.44 179 LEU A C 1
ATOM 1439 O O . LEU A 1 179 ? -23.891 -17.422 -30.031 1 86.44 179 LEU A O 1
ATOM 1443 N N . MET A 1 180 ? -25.109 -19.25 -29.75 1 84.38 180 MET A N 1
ATOM 1444 C CA . MET A 1 180 ? -24.547 -19.953 -30.891 1 84.38 180 MET A CA 1
ATOM 1445 C C . MET A 1 180 ? -25.047 -19.344 -32.188 1 84.38 180 MET A C 1
ATOM 1447 O O . MET A 1 180 ? -24.297 -19.266 -33.188 1 84.38 180 MET A O 1
ATOM 1451 N N . AL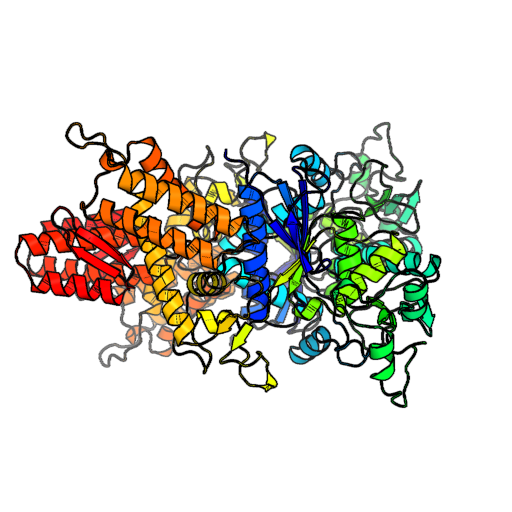A A 1 181 ? -26.234 -18.938 -32.25 1 75.5 181 ALA A N 1
ATOM 1452 C CA . ALA A 1 181 ? -26.828 -18.359 -33.469 1 75.5 181 ALA A CA 1
ATOM 1453 C C . ALA A 1 181 ? -26.219 -17 -33.781 1 75.5 181 ALA A C 1
ATOM 1455 O O . ALA A 1 181 ? -26.109 -16.625 -34.938 1 75.5 181 ALA A O 1
ATOM 1456 N N . GLY A 1 182 ? -26.016 -16.281 -32.844 1 66.44 182 GLY A N 1
ATOM 1457 C CA . GLY A 1 182 ? -25.484 -14.938 -33.031 1 66.44 182 GLY A CA 1
ATOM 1458 C C . GLY A 1 182 ? -24.016 -14.93 -33.406 1 66.44 182 GLY A C 1
ATOM 1459 O O . GLY A 1 182 ? -23.469 -13.875 -33.75 1 66.44 182 GLY A O 1
ATOM 1460 N N . THR A 1 183 ? -23.453 -16.047 -33.281 1 61.88 183 THR A N 1
ATOM 1461 C CA . THR A 1 183 ? -22.031 -16.062 -33.594 1 61.88 183 THR A CA 1
ATOM 1462 C C . THR A 1 183 ? -21.797 -16.438 -35.062 1 61.88 183 THR A C 1
ATOM 1464 O O . THR A 1 183 ? -22.328 -17.438 -35.531 1 61.88 183 THR A O 1
ATOM 1467 N N . ARG A 1 184 ? -21.875 -15.414 -35.969 1 50.97 184 ARG A N 1
ATOM 1468 C CA . ARG A 1 184 ? -21.562 -15.617 -37.375 1 50.97 184 ARG A CA 1
ATOM 1469 C C . ARG A 1 184 ? -20.25 -16.391 -37.531 1 50.97 184 ARG A C 1
ATOM 1471 O O . ARG A 1 184 ? -19.312 -16.203 -36.781 1 50.97 184 ARG A O 1
ATOM 1478 N N . ASP A 1 185 ? -20.531 -17.531 -38.219 1 47 185 ASP A N 1
ATOM 1479 C CA . ASP A 1 185 ? -19.375 -18.312 -38.625 1 47 185 ASP A CA 1
ATOM 1480 C C . ASP A 1 185 ? -18.25 -17.406 -39.125 1 47 185 ASP A C 1
ATOM 1482 O O . ASP A 1 185 ? -18.219 -17.031 -40.312 1 47 185 ASP A O 1
ATOM 1486 N N . LEU A 1 186 ? -18.078 -16.297 -38.719 1 41.88 186 LEU A N 1
ATOM 1487 C CA . LEU A 1 186 ? -16.969 -15.68 -39.438 1 41.88 186 LEU A CA 1
ATOM 1488 C C . LEU A 1 186 ? -15.867 -16.688 -39.719 1 41.88 186 LEU A C 1
ATOM 1490 O O . LEU A 1 186 ? -15.703 -17.656 -38.969 1 41.88 186 LEU A O 1
ATOM 1494 N N . ASP A 1 187 ? -15.438 -16.75 -41.062 1 42.62 187 ASP A N 1
ATOM 1495 C CA . ASP A 1 187 ? -14.453 -17.578 -41.75 1 42.62 187 ASP A CA 1
ATOM 1496 C C . ASP A 1 187 ? -13.445 -18.156 -40.75 1 42.62 187 ASP A C 1
ATOM 1498 O O . ASP A 1 187 ? -12.797 -19.172 -41.031 1 42.62 187 ASP A O 1
ATOM 1502 N N . GLY A 1 188 ? -12.812 -17.391 -39.969 1 40.12 188 GLY A N 1
ATOM 1503 C CA . GLY A 1 188 ? -11.633 -17.828 -39.25 1 40.12 188 GLY A CA 1
ATOM 1504 C C . GLY A 1 188 ? -11.977 -18.547 -37.938 1 40.12 188 GLY A C 1
ATOM 1505 O O . GLY A 1 188 ? -11.836 -17.984 -36.875 1 40.12 188 GLY A O 1
ATOM 1506 N N . GLN A 1 189 ? -13.016 -19.281 -37.969 1 51.25 189 GLN A N 1
ATOM 1507 C CA . GLN A 1 189 ? -13.312 -20.141 -36.812 1 51.25 189 GLN A CA 1
ATOM 1508 C C . GLN A 1 189 ? -12.047 -20.781 -36.25 1 51.25 189 GLN A C 1
ATOM 1510 O O . GLN A 1 189 ? -11.445 -21.641 -36.906 1 51.25 189 GLN A O 1
ATOM 1515 N N . GLY A 1 190 ? -11.18 -20.203 -35.531 1 63.53 190 GLY A N 1
ATOM 1516 C CA . GLY A 1 190 ? -9.891 -20.469 -34.906 1 63.53 190 GLY A CA 1
ATOM 1517 C C . GLY A 1 190 ? -9.773 -21.891 -34.375 1 63.53 190 GLY A C 1
ATOM 1518 O O . GLY A 1 190 ? -10.453 -22.797 -34.844 1 63.53 190 GLY A O 1
ATOM 1519 N N . GLU A 1 191 ? -9.008 -22.312 -33.594 1 80.62 191 GLU A N 1
ATOM 1520 C CA . GLU A 1 191 ? -8.578 -23.547 -32.969 1 80.62 191 GLU A CA 1
ATOM 1521 C C . GLU A 1 191 ? -9.688 -24.141 -32.094 1 80.62 191 GLU A C 1
ATOM 1523 O O . GLU A 1 191 ? -9.68 -25.344 -31.781 1 80.62 191 GLU A O 1
ATOM 1528 N N . LYS A 1 192 ? -10.984 -23.5 -32.094 1 89.44 192 LYS A N 1
ATOM 1529 C CA . LYS A 1 192 ? -12.031 -23.969 -31.188 1 89.44 192 LYS A CA 1
ATOM 1530 C C . LYS A 1 192 ? -13.031 -24.859 -31.922 1 89.44 192 LYS A C 1
ATOM 1532 O O . LYS A 1 192 ? -13.328 -24.641 -33.094 1 89.44 192 LYS A O 1
ATOM 1537 N N . ARG A 1 193 ? -13.625 -25.828 -31.219 1 91.31 193 ARG A N 1
ATOM 1538 C CA . ARG A 1 193 ? -14.695 -26.672 -31.75 1 91.31 193 ARG A CA 1
ATOM 1539 C C . ARG A 1 193 ? -15.984 -25.891 -31.922 1 91.31 193 ARG A C 1
ATOM 1541 O O . ARG A 1 193 ? -16.703 -26.062 -32.906 1 91.31 193 ARG A O 1
ATOM 1548 N N . ASN A 1 194 ? -16.328 -25.156 -30.891 1 90.62 194 ASN A N 1
ATOM 1549 C CA . ASN A 1 194 ? -17.484 -24.266 -30.906 1 90.62 194 ASN A CA 1
ATOM 1550 C C . ASN A 1 194 ? -17.109 -22.828 -30.562 1 90.62 194 ASN A C 1
ATOM 1552 O O . ASN A 1 194 ? -16.219 -22.609 -29.734 1 90.62 194 ASN A O 1
ATOM 1556 N N . GLN A 1 195 ? -17.859 -21.906 -31.078 1 88.12 195 GLN A N 1
ATOM 1557 C CA . GLN A 1 195 ? -17.562 -20.484 -30.906 1 88.12 195 GLN A CA 1
ATOM 1558 C C . GLN A 1 195 ? -17.719 -20.078 -29.438 1 88.12 195 GLN A C 1
ATOM 1560 O O . GLN A 1 195 ? -17.031 -19.172 -28.969 1 88.12 195 GLN A O 1
ATOM 1565 N N . VAL A 1 196 ? -18.547 -20.734 -28.734 1 91.88 196 VAL A N 1
ATOM 1566 C CA . VAL A 1 196 ? -18.875 -20.359 -27.359 1 91.88 196 VAL A CA 1
ATOM 1567 C C . VAL A 1 196 ? -17.828 -20.938 -26.406 1 91.88 196 VAL A C 1
ATOM 1569 O O . VAL A 1 196 ? -17.797 -20.578 -25.234 1 91.88 196 VAL A O 1
ATOM 1572 N N . ASP A 1 197 ? -16.938 -21.812 -27 1 94.25 197 ASP A N 1
ATOM 1573 C CA . ASP A 1 197 ? -15.875 -22.359 -26.172 1 94.25 197 ASP A CA 1
ATOM 1574 C C . ASP A 1 197 ? -14.883 -21.281 -25.75 1 94.25 197 ASP A C 1
ATOM 1576 O O . ASP A 1 197 ? -14.695 -20.297 -26.469 1 94.25 197 ASP A O 1
ATOM 1580 N N . PHE A 1 198 ? -14.328 -21.375 -24.562 1 93.5 198 PHE A N 1
ATOM 1581 C CA . PHE A 1 198 ? -13.375 -20.375 -24.109 1 93.5 198 PHE A CA 1
ATOM 1582 C C . PHE A 1 198 ? -12.062 -21.031 -23.672 1 93.5 198 PHE A C 1
ATOM 1584 O O . PHE A 1 198 ? -12.047 -22.203 -23.312 1 93.5 198 PHE A O 1
ATOM 1591 N N . ALA A 1 199 ? -11.016 -20.281 -23.734 1 94.06 199 ALA A N 1
ATOM 1592 C CA . ALA A 1 199 ? -9.672 -20.797 -23.469 1 94.06 199 ALA A CA 1
ATOM 1593 C C . ALA A 1 199 ? -9.445 -21 -21.969 1 94.06 199 ALA A C 1
ATOM 1595 O O . ALA A 1 199 ? -9.758 -20.125 -21.172 1 94.06 199 ALA A O 1
ATOM 1596 N N . LEU A 1 200 ? -8.961 -22.172 -21.625 1 96.69 200 LEU A N 1
ATOM 1597 C CA . LEU A 1 200 ? -8.445 -22.438 -20.297 1 96.69 200 LEU A CA 1
ATOM 1598 C C . LEU A 1 200 ? -6.945 -22.172 -20.234 1 96.69 200 LEU A C 1
ATOM 1600 O O . LEU A 1 200 ? -6.438 -21.672 -19.219 1 96.69 200 LEU A O 1
ATOM 1604 N N . TRP A 1 201 ? -6.285 -22.531 -21.234 1 95.19 201 TRP A N 1
ATOM 1605 C CA . TRP A 1 201 ? -4.852 -22.359 -21.453 1 95.19 201 TRP A CA 1
ATOM 1606 C C . TRP A 1 201 ? -4.555 -22 -22.906 1 95.19 201 TRP A C 1
ATOM 1608 O O . TRP A 1 201 ? -5.105 -22.609 -23.828 1 95.19 201 TRP A O 1
ATOM 1618 N N . LYS A 1 202 ? -3.73 -21.047 -23.141 1 92.62 202 LYS A N 1
ATOM 1619 C CA . LYS A 1 202 ? -3.42 -20.594 -24.5 1 92.62 202 LYS A CA 1
ATOM 1620 C C . LYS A 1 202 ? -1.939 -20.781 -24.812 1 92.62 202 LYS A C 1
ATOM 1622 O O . LYS A 1 202 ? -1.076 -20.406 -24.016 1 92.62 202 LYS A O 1
ATOM 1627 N N . LYS A 1 203 ? -1.731 -21.359 -25.906 1 92.81 203 LYS A N 1
ATOM 1628 C CA . LYS A 1 203 ? -0.358 -21.453 -26.391 1 92.81 203 LYS A CA 1
ATOM 1629 C C . LYS A 1 203 ? 0.248 -20.062 -26.609 1 92.81 203 LYS A C 1
ATOM 1631 O O . LYS A 1 203 ? -0.392 -19.188 -27.203 1 92.81 203 LYS A O 1
ATOM 1636 N N . ALA A 1 204 ? 1.441 -19.906 -26.141 1 88.94 204 ALA A N 1
ATOM 1637 C CA . ALA A 1 204 ? 2.096 -18.594 -26.266 1 88.94 204 ALA A CA 1
ATOM 1638 C C . ALA A 1 204 ? 2.818 -18.469 -27.594 1 88.94 204 ALA A C 1
ATOM 1640 O O . ALA A 1 204 ? 3.467 -19.406 -28.047 1 88.94 204 ALA A O 1
ATOM 1641 N N . ALA A 1 205 ? 2.561 -17.312 -28.203 1 84.12 205 ALA A N 1
ATOM 1642 C CA . ALA A 1 205 ? 3.445 -16.969 -29.328 1 84.12 205 ALA A CA 1
ATOM 1643 C C . ALA A 1 205 ? 4.859 -16.688 -28.828 1 84.12 205 ALA A C 1
ATOM 1645 O O . ALA A 1 205 ? 5.059 -16.344 -27.656 1 84.12 205 ALA A O 1
ATOM 1646 N N . PRO A 1 206 ? 5.816 -16.859 -29.656 1 80.31 206 PRO A N 1
ATOM 1647 C CA . PRO A 1 206 ? 7.203 -16.641 -29.234 1 80.31 206 PRO A CA 1
ATOM 1648 C C . PRO A 1 206 ? 7.43 -15.25 -28.641 1 80.31 206 PRO A C 1
ATOM 1650 O O . PRO A 1 206 ? 8.234 -15.094 -27.719 1 80.31 206 PRO A O 1
ATOM 1653 N N . GLU A 1 207 ? 6.652 -14.273 -29.078 1 77.19 207 GLU A N 1
ATOM 1654 C CA . GLU A 1 207 ? 6.867 -12.891 -28.672 1 77.19 207 GLU A CA 1
ATOM 1655 C C . GLU A 1 207 ? 6.156 -12.594 -27.359 1 77.19 207 GLU A C 1
ATOM 1657 O O . GLU A 1 207 ? 6.395 -11.555 -26.734 1 77.19 207 GLU A O 1
ATOM 1662 N N . HIS A 1 208 ? 5.375 -13.586 -26.984 1 78.81 208 HIS A N 1
ATOM 1663 C CA . HIS A 1 208 ? 4.672 -13.383 -25.719 1 78.81 208 HIS A CA 1
ATOM 1664 C C . HIS A 1 208 ? 5.641 -13.398 -24.547 1 78.81 208 HIS A C 1
ATOM 1666 O O . HIS A 1 208 ? 6.457 -14.32 -24.422 1 78.81 208 HIS A O 1
ATOM 1672 N N . LEU A 1 209 ? 5.516 -12.391 -23.75 1 77.5 209 LEU A N 1
ATOM 1673 C CA . LEU A 1 209 ? 6.527 -12.219 -22.703 1 77.5 209 LEU A CA 1
ATOM 1674 C C . LEU A 1 209 ? 6.18 -13.023 -21.469 1 77.5 209 LEU A C 1
ATOM 1676 O O . LEU A 1 209 ? 7.047 -13.672 -20.875 1 77.5 209 LEU A O 1
ATOM 1680 N N . MET A 1 210 ? 4.977 -13.016 -21.094 1 85.5 210 MET A N 1
ATOM 1681 C CA . MET A 1 210 ? 4.562 -13.758 -19.906 1 85.5 210 MET A CA 1
ATOM 1682 C C . MET A 1 210 ? 4.055 -15.141 -20.297 1 85.5 210 MET A C 1
ATOM 1684 O O . MET A 1 210 ? 2.9 -15.297 -20.703 1 85.5 210 MET A O 1
ATOM 1688 N N . LYS A 1 211 ? 4.891 -16.125 -20.172 1 89.06 211 LYS A N 1
ATOM 1689 C CA . LYS A 1 211 ? 4.562 -17.5 -20.531 1 89.06 211 LYS A CA 1
ATOM 1690 C C . LYS A 1 211 ? 5.215 -18.484 -19.578 1 89.06 211 LYS A C 1
ATOM 1692 O O . LYS A 1 211 ? 6.238 -18.188 -18.953 1 89.06 211 LYS A O 1
ATOM 1697 N N . TRP A 1 212 ? 4.652 -19.672 -19.5 1 90.75 212 TRP A N 1
ATOM 1698 C CA . TRP A 1 212 ? 5.086 -20.719 -18.562 1 90.75 212 TRP A CA 1
ATOM 1699 C C . TRP A 1 212 ? 5.035 -22.094 -19.234 1 90.75 212 TRP A C 1
ATOM 1701 O O . TRP A 1 212 ? 4.262 -22.312 -20.156 1 90.75 212 TRP A O 1
ATOM 1711 N N . ASP A 1 213 ? 5.852 -22.969 -18.734 1 91.12 213 ASP A N 1
ATOM 1712 C CA . ASP A 1 213 ? 5.781 -24.359 -19.156 1 91.12 213 ASP A CA 1
ATOM 1713 C C . ASP A 1 213 ? 4.527 -25.031 -18.609 1 91.12 213 ASP A C 1
ATOM 1715 O O . ASP A 1 213 ? 4.105 -24.75 -17.484 1 91.12 213 ASP A O 1
ATOM 1719 N N . SER A 1 214 ? 3.953 -25.906 -19.453 1 93.25 214 SER A N 1
ATOM 1720 C CA . SER A 1 214 ? 2.789 -26.688 -19.062 1 93.25 214 SER A CA 1
ATOM 1721 C C . SER A 1 214 ? 2.803 -28.062 -19.719 1 93.25 214 SER A C 1
ATOM 1723 O O . SER A 1 214 ? 3.623 -28.328 -20.609 1 93.25 214 SER A O 1
ATOM 1725 N N . PRO A 1 215 ? 1.906 -28.938 -19.281 1 94.62 215 PRO A N 1
ATOM 1726 C CA . PRO A 1 215 ? 1.819 -30.25 -19.938 1 94.62 215 PRO A CA 1
ATOM 1727 C C . PRO A 1 215 ? 1.472 -30.141 -21.422 1 94.62 215 PRO A C 1
ATOM 1729 O O . PRO A 1 215 ? 1.672 -31.094 -22.172 1 94.62 215 PRO A O 1
ATOM 1732 N N . TRP A 1 216 ? 1.01 -29.062 -21.875 1 95.88 216 TRP A N 1
ATOM 1733 C CA . TRP A 1 216 ? 0.542 -28.906 -23.25 1 95.88 216 TRP A CA 1
ATOM 1734 C C . TRP A 1 216 ? 1.487 -28.016 -24.047 1 95.88 216 TRP A C 1
ATOM 1736 O O . TRP A 1 216 ? 1.192 -27.656 -25.188 1 95.88 216 TRP A O 1
ATOM 1746 N N . GLY A 1 217 ? 2.574 -27.625 -23.375 1 93.44 217 GLY A N 1
ATOM 1747 C CA . GLY A 1 217 ? 3.539 -26.734 -24.016 1 93.44 217 GLY A CA 1
ATOM 1748 C C . GLY A 1 217 ? 3.617 -25.375 -23.344 1 93.44 217 GLY A C 1
ATOM 1749 O O . GLY A 1 217 ? 3.004 -25.156 -22.312 1 93.44 217 GLY A O 1
ATOM 1750 N N . LEU A 1 218 ? 4.406 -24.484 -23.969 1 93.69 218 LEU A N 1
ATOM 1751 C CA . LEU A 1 218 ? 4.586 -23.125 -23.469 1 93.69 218 LEU A CA 1
ATOM 1752 C C . LEU A 1 218 ? 3.336 -22.281 -23.719 1 93.69 218 LEU A C 1
ATOM 1754 O O . LEU A 1 218 ? 2.85 -22.188 -24.844 1 93.69 218 LEU A O 1
ATOM 1758 N N . GLY A 1 219 ? 2.818 -21.812 -22.656 1 93.44 219 GLY A N 1
ATOM 1759 C CA . GLY A 1 219 ? 1.6 -21.031 -22.812 1 93.44 219 GLY A CA 1
ATOM 1760 C C . GLY A 1 219 ? 1.283 -20.172 -21.594 1 93.44 219 GLY A C 1
ATOM 1761 O O . GLY A 1 219 ? 2.182 -19.812 -20.828 1 93.44 219 GLY A O 1
ATOM 1762 N N . PHE A 1 220 ? 0.055 -19.688 -21.484 1 91.94 220 PHE A N 1
ATOM 1763 C CA . PHE A 1 220 ? -0.436 -18.844 -20.406 1 91.94 220 PHE A CA 1
ATOM 1764 C C . PHE A 1 220 ? -1.912 -19.109 -20.141 1 91.94 220 PHE A C 1
ATOM 1766 O O . PHE A 1 220 ? -2.623 -19.625 -21 1 91.94 220 PHE A O 1
ATOM 1773 N N . PRO A 1 221 ? -2.363 -18.812 -18.953 1 93.12 221 PRO A N 1
ATOM 1774 C CA . PRO A 1 221 ? -3.742 -19.141 -18.578 1 93.12 221 PRO A CA 1
ATOM 1775 C C . PRO A 1 221 ? -4.766 -18.266 -19.297 1 93.12 221 PRO A C 1
ATOM 1777 O O . PRO A 1 221 ? -4.492 -17.094 -19.562 1 93.12 221 PRO A O 1
ATOM 1780 N N . GLY A 1 222 ? -5.93 -18.891 -19.531 1 92.31 222 GLY A N 1
ATOM 1781 C CA . GLY A 1 222 ? -7.062 -18.094 -19.969 1 92.31 222 GLY A CA 1
ATOM 1782 C C . GLY A 1 222 ? -7.602 -17.188 -18.875 1 92.31 222 GLY A C 1
ATOM 1783 O O . GLY A 1 222 ? -7.512 -17.5 -17.688 1 92.31 222 GLY A O 1
ATOM 1784 N N . TRP A 1 223 ? -8.227 -16.141 -19.219 1 86.75 223 TRP A N 1
ATOM 1785 C CA . TRP A 1 223 ? -8.648 -15.062 -18.328 1 86.75 223 TRP A CA 1
ATOM 1786 C C . TRP A 1 223 ? -9.586 -15.594 -17.25 1 86.75 223 TRP A C 1
ATOM 1788 O O . TRP A 1 223 ? -9.43 -15.266 -16.062 1 86.75 223 TRP A O 1
ATOM 1798 N N . HIS A 1 224 ? -10.492 -16.438 -17.547 1 92.44 224 HIS A N 1
ATOM 1799 C CA . HIS A 1 224 ? -11.555 -16.859 -16.641 1 92.44 224 HIS A CA 1
ATOM 1800 C C . HIS A 1 224 ? -11.039 -17.891 -15.633 1 92.44 224 HIS A C 1
ATOM 1802 O O . HIS A 1 224 ? -11.68 -18.125 -14.609 1 92.44 224 HIS A O 1
ATOM 1808 N N . LEU A 1 225 ? -9.93 -18.484 -15.914 1 94.94 225 LEU A N 1
ATOM 1809 C CA . LEU A 1 225 ? -9.414 -19.625 -15.156 1 94.94 225 LEU A CA 1
ATOM 1810 C C . LEU A 1 225 ? -8.82 -19.172 -13.828 1 94.94 225 LEU A C 1
ATOM 1812 O O . LEU A 1 225 ? -8.914 -19.875 -12.828 1 94.94 225 LEU A O 1
ATOM 1816 N N . GLU A 1 226 ? -8.273 -17.984 -13.797 1 94.94 226 GLU A N 1
ATOM 1817 C CA . GLU A 1 226 ? -7.488 -17.484 -12.672 1 94.94 226 GLU A CA 1
ATOM 1818 C C . GLU A 1 226 ? -8.336 -17.375 -11.406 1 94.94 226 GLU A C 1
ATOM 1820 O O . GLU A 1 226 ? -7.949 -17.875 -10.352 1 94.94 226 GLU A O 1
ATOM 1825 N N . CYS A 1 227 ? -9.477 -16.781 -11.523 1 96.94 227 CYS A N 1
ATOM 1826 C CA . CYS A 1 227 ? -10.344 -16.562 -10.367 1 96.94 227 CYS A CA 1
ATOM 1827 C C . CYS A 1 227 ? -10.852 -17.891 -9.812 1 96.94 227 CYS A C 1
ATOM 1829 O O . CYS A 1 227 ? -10.977 -18.062 -8.602 1 96.94 227 CYS A O 1
ATOM 1831 N N . THR A 1 228 ? -11.156 -18.859 -10.734 1 97.62 228 THR A N 1
ATOM 1832 C CA . THR A 1 228 ? -11.609 -20.172 -10.273 1 97.62 228 THR A CA 1
ATOM 1833 C C . THR A 1 228 ? -10.523 -20.859 -9.453 1 97.62 228 THR A C 1
ATOM 1835 O O . THR A 1 228 ? -10.797 -21.391 -8.375 1 97.62 228 THR A O 1
ATOM 1838 N N . ALA A 1 229 ? -9.312 -20.781 -9.961 1 96.44 229 ALA A N 1
ATOM 1839 C CA . ALA A 1 229 ? -8.188 -21.422 -9.281 1 96.44 229 ALA A CA 1
ATOM 1840 C C . ALA A 1 229 ? -7.93 -20.766 -7.922 1 96.44 229 ALA A C 1
ATOM 1842 O O . ALA A 1 229 ? -7.781 -21.453 -6.914 1 96.44 229 ALA A O 1
ATOM 1843 N N . MET A 1 230 ? -7.941 -19.469 -7.855 1 96.75 230 MET A N 1
ATOM 1844 C CA . MET A 1 230 ? -7.562 -18.734 -6.652 1 96.75 230 MET A CA 1
ATOM 1845 C C . MET A 1 230 ? -8.68 -18.781 -5.613 1 96.75 230 MET A C 1
ATOM 1847 O O . MET A 1 230 ? -8.414 -18.922 -4.422 1 96.75 230 MET A O 1
ATOM 1851 N N . SER A 1 231 ? -9.961 -18.641 -6.039 1 97.69 231 SER A N 1
ATOM 1852 C CA . SER A 1 231 ? -11.055 -18.734 -5.078 1 97.69 231 SER A CA 1
ATOM 1853 C C . SER A 1 231 ? -11.141 -20.125 -4.457 1 97.69 231 SER A C 1
ATOM 1855 O O . SER A 1 231 ? -11.312 -20.25 -3.242 1 97.69 231 SER A O 1
ATOM 1857 N N . SER A 1 232 ? -10.945 -21.172 -5.277 1 96.25 232 SER A N 1
ATOM 1858 C CA . SER A 1 232 ? -10.992 -22.547 -4.777 1 96.25 232 SER A CA 1
ATOM 1859 C C . SER A 1 232 ? -9.844 -22.828 -3.814 1 96.25 232 SER A C 1
ATOM 1861 O O . SER A 1 232 ? -10.023 -23.5 -2.801 1 96.25 232 SER A O 1
ATOM 1863 N N . LYS A 1 233 ? -8.727 -22.297 -4.125 1 94.38 233 LYS A N 1
ATOM 1864 C CA . LYS A 1 233 ? -7.547 -22.531 -3.297 1 94.38 233 LYS A CA 1
ATOM 1865 C C . LYS A 1 233 ? -7.742 -21.984 -1.887 1 94.38 233 LYS A C 1
ATOM 1867 O O . LYS A 1 233 ? -7.402 -22.641 -0.904 1 94.38 233 LYS A O 1
ATOM 1872 N N . TYR A 1 234 ? -8.367 -20.828 -1.765 1 95.94 234 TYR A N 1
ATOM 1873 C CA . TYR A 1 234 ? -8.32 -20.141 -0.485 1 95.94 234 TYR A CA 1
ATOM 1874 C C . TYR A 1 234 ? -9.656 -20.25 0.243 1 95.94 234 TYR A C 1
ATOM 1876 O O . TYR A 1 234 ? -9.727 -20.047 1.458 1 95.94 234 TYR A O 1
ATOM 1884 N N . LEU A 1 235 ? -10.742 -20.531 -0.541 1 97.06 235 LEU A N 1
ATOM 1885 C CA . LEU A 1 235 ? -12.047 -20.547 0.105 1 97.06 235 LEU A CA 1
ATOM 1886 C C . LEU A 1 235 ? -12.68 -21.938 0.003 1 97.06 235 LEU A C 1
ATOM 1888 O O . LEU A 1 235 ? -13.727 -22.188 0.604 1 97.06 235 LEU A O 1
ATOM 1892 N N . GLY A 1 236 ? -12.047 -22.859 -0.779 1 95.56 236 GLY A N 1
ATOM 1893 C CA . GLY A 1 236 ? -12.594 -24.203 -0.94 1 95.56 236 GLY A CA 1
ATOM 1894 C C . GLY A 1 236 ? -13.438 -24.359 -2.193 1 95.56 236 GLY A C 1
ATOM 1895 O O . GLY A 1 236 ? -13.555 -23.422 -2.984 1 95.56 236 GLY A O 1
ATOM 1896 N N . LYS A 1 237 ? -13.984 -25.531 -2.395 1 95.88 237 LYS A N 1
ATOM 1897 C CA . LYS A 1 237 ? -14.727 -25.891 -3.6 1 95.88 237 LYS A CA 1
ATOM 1898 C C . LYS A 1 237 ? -16.094 -25.234 -3.613 1 95.88 237 LYS A C 1
ATOM 1900 O O . LYS A 1 237 ? -16.766 -25.172 -4.656 1 95.88 237 LYS A O 1
ATOM 1905 N N . HIS A 1 238 ? -16.547 -24.859 -2.479 1 97.38 238 HIS A N 1
ATOM 1906 C CA . HIS A 1 238 ? -17.828 -24.172 -2.277 1 97.38 238 HIS A CA 1
ATOM 1907 C C . HIS A 1 238 ? -17.719 -23.141 -1.159 1 97.38 238 HIS A C 1
ATOM 1909 O O . HIS A 1 238 ? -17.312 -23.469 -0.045 1 97.38 238 HIS A O 1
ATOM 1915 N N . PHE A 1 239 ? -18.016 -21.844 -1.47 1 98.25 239 PHE A N 1
ATOM 1916 C CA . PHE A 1 239 ? -17.875 -20.781 -0.477 1 98.25 239 PHE A CA 1
ATOM 1917 C C . PHE A 1 239 ? -19.094 -19.875 -0.486 1 98.25 239 PHE A C 1
ATOM 1919 O O . PHE A 1 239 ? -20.047 -20.109 -1.221 1 98.25 239 PHE A O 1
ATOM 1926 N N . ASP A 1 240 ? -19.125 -18.828 0.29 1 98.75 240 ASP A N 1
ATOM 1927 C CA . ASP A 1 240 ? -20.375 -18.141 0.622 1 98.75 240 ASP A CA 1
ATOM 1928 C C . ASP A 1 240 ? -20.719 -17.094 -0.43 1 98.75 240 ASP A C 1
ATOM 1930 O O . ASP A 1 240 ? -21.766 -17.188 -1.082 1 98.75 240 ASP A O 1
ATOM 1934 N N . ILE A 1 241 ? -19.812 -16.109 -0.684 1 98.88 241 ILE A N 1
ATOM 1935 C CA . ILE A 1 241 ? -20.156 -14.961 -1.505 1 98.88 241 ILE A CA 1
ATOM 1936 C C . ILE A 1 241 ? -19.125 -14.789 -2.619 1 98.88 241 ILE A C 1
ATOM 1938 O O . ILE A 1 241 ? -17.922 -14.797 -2.363 1 98.88 241 ILE A O 1
ATOM 1942 N N . HIS A 1 242 ? -19.531 -14.711 -3.834 1 98.81 242 HIS A N 1
ATOM 1943 C CA . HIS A 1 242 ? -18.734 -14.273 -4.977 1 98.81 242 HIS A CA 1
ATOM 1944 C C . HIS A 1 242 ? -19.219 -12.922 -5.496 1 98.81 242 HIS A C 1
ATOM 1946 O O . HIS A 1 242 ? -20.391 -12.781 -5.848 1 98.81 242 HIS A O 1
ATOM 1952 N N . GLY A 1 243 ? -18.328 -11.93 -5.496 1 98.5 243 GLY A N 1
ATOM 1953 C CA . GLY A 1 243 ? -18.734 -10.586 -5.867 1 98.5 243 GLY A CA 1
ATOM 1954 C C . GLY A 1 243 ? -17.938 -10.023 -7.031 1 98.5 243 GLY A C 1
ATOM 1955 O O . GLY A 1 243 ? -16.844 -10.492 -7.324 1 98.5 243 GLY A O 1
ATOM 1956 N N . GLY A 1 244 ? -18.531 -9.008 -7.75 1 97.94 244 GLY A N 1
ATOM 1957 C CA . GLY A 1 244 ? -17.891 -8.289 -8.836 1 97.94 244 GLY A CA 1
ATOM 1958 C C . GLY A 1 244 ? -18.812 -7.305 -9.531 1 97.94 244 GLY A C 1
ATOM 1959 O O . GLY A 1 244 ? -19.953 -7.121 -9.109 1 97.94 244 GLY A O 1
ATOM 1960 N N . GLY A 1 245 ? -18.281 -6.613 -10.523 1 96.75 245 GLY A N 1
ATOM 1961 C CA . GLY A 1 245 ? -19.109 -5.73 -11.344 1 96.75 245 GLY A CA 1
ATOM 1962 C C . GLY A 1 245 ? -20.062 -6.48 -12.258 1 96.75 245 GLY A C 1
ATOM 1963 O O . GLY A 1 245 ? -19.828 -7.645 -12.586 1 96.75 245 GLY A O 1
ATOM 1964 N N . MET A 1 246 ? -21.047 -5.746 -12.648 1 95.69 246 MET A N 1
ATOM 1965 C CA . MET A 1 246 ? -22.078 -6.328 -13.508 1 95.69 246 MET A CA 1
ATOM 1966 C C . MET A 1 246 ? -21.484 -6.824 -14.82 1 95.69 246 MET A C 1
ATOM 1968 O O . MET A 1 246 ? -21.969 -7.801 -15.391 1 95.69 246 MET A O 1
ATOM 1972 N N . ASP A 1 247 ? -20.484 -6.215 -15.289 1 92.44 247 ASP A N 1
ATOM 1973 C CA . ASP A 1 247 ? -19.828 -6.574 -16.531 1 92.44 247 ASP A CA 1
ATOM 1974 C C . ASP A 1 247 ? -19.188 -7.957 -16.438 1 92.44 247 ASP A C 1
ATOM 1976 O O . ASP A 1 247 ? -18.906 -8.594 -17.453 1 92.44 247 ASP A O 1
ATOM 1980 N N . LEU A 1 248 ? -18.938 -8.445 -15.234 1 96.25 248 LEU A N 1
ATOM 1981 C CA . LEU A 1 248 ? -18.281 -9.727 -15.039 1 96.25 248 LEU A CA 1
ATOM 1982 C C . LEU A 1 248 ? -19.281 -10.867 -14.984 1 96.25 248 LEU A C 1
ATOM 1984 O O . LEU A 1 248 ? -18.906 -12.039 -15.062 1 96.25 248 LEU A O 1
ATOM 1988 N N . MET A 1 249 ? -20.547 -10.523 -14.812 1 97.12 249 MET A N 1
ATOM 1989 C CA . MET A 1 249 ? -21.578 -11.555 -14.734 1 97.12 249 MET A CA 1
ATOM 1990 C C . MET A 1 249 ? -21.484 -12.516 -15.906 1 97.12 249 MET A C 1
ATOM 1992 O O . MET A 1 249 ? -21.578 -13.734 -15.727 1 97.12 249 MET A O 1
ATOM 1996 N N . PHE A 1 250 ? -21.328 -11.922 -17.125 1 95.12 250 PHE A N 1
ATOM 1997 C CA . PHE A 1 250 ? -21.141 -12.703 -18.344 1 95.12 250 PHE A CA 1
ATOM 1998 C C . PHE A 1 250 ? -20.062 -12.102 -19.219 1 95.12 250 PHE A C 1
ATOM 2000 O O . PHE A 1 250 ? -20.109 -10.906 -19.531 1 95.12 250 PHE A O 1
ATOM 2007 N N . PRO A 1 251 ? -19.141 -12.859 -19.609 1 95.06 251 PRO A N 1
ATOM 2008 C CA . PRO A 1 251 ? -19.094 -14.32 -19.484 1 95.06 251 PRO A CA 1
ATOM 2009 C C . PRO A 1 251 ? -18.25 -14.789 -18.312 1 95.06 251 PRO A C 1
ATOM 2011 O O . PRO A 1 251 ? -18.25 -15.977 -17.969 1 95.06 251 PRO A O 1
ATOM 2014 N N . HIS A 1 252 ? -17.547 -13.883 -17.641 1 95.88 252 HIS A N 1
ATOM 2015 C CA . HIS A 1 252 ? -16.484 -14.242 -16.719 1 95.88 252 HIS A CA 1
ATOM 2016 C C . HIS A 1 252 ? -17.016 -15.109 -15.578 1 95.88 252 HIS A C 1
ATOM 2018 O O . HIS A 1 252 ? -16.562 -16.25 -15.406 1 95.88 252 HIS A O 1
ATOM 2024 N N . HIS A 1 253 ? -18.016 -14.641 -14.844 1 97.94 253 HIS A N 1
ATOM 2025 C CA . HIS A 1 253 ? -18.531 -15.383 -13.695 1 97.94 253 HIS A CA 1
ATOM 2026 C C . HIS A 1 253 ? -19.297 -16.625 -14.148 1 97.94 253 HIS A C 1
ATOM 2028 O O . HIS A 1 253 ? -19.281 -17.641 -13.445 1 97.94 253 HIS A O 1
ATOM 2034 N N . GLU A 1 254 ? -19.906 -16.578 -15.352 1 96.81 254 GLU A N 1
ATOM 2035 C CA . GLU A 1 254 ? -20.516 -17.766 -15.93 1 96.81 254 GLU A CA 1
ATOM 2036 C C . GLU A 1 254 ? -19.469 -18.859 -16.156 1 96.81 254 GLU A C 1
ATOM 2038 O O . GLU A 1 254 ? -19.719 -20.031 -15.828 1 96.81 254 GLU A O 1
ATOM 2043 N N . CYS A 1 255 ? -18.359 -18.469 -16.688 1 96.94 255 CYS A N 1
ATOM 2044 C CA . CYS A 1 255 ? -17.266 -19.391 -16.953 1 96.94 255 CYS A CA 1
ATOM 2045 C C . CYS A 1 255 ? -16.719 -19.984 -15.656 1 96.94 255 CYS A C 1
ATOM 2047 O O . CYS A 1 255 ? -16.375 -21.156 -15.602 1 96.94 255 CYS A O 1
ATOM 2049 N N . GLU A 1 256 ? -16.656 -19.156 -14.602 1 97.75 256 GLU A N 1
ATOM 2050 C CA . GLU A 1 256 ? -16.172 -19.641 -13.312 1 97.75 256 GLU A CA 1
ATOM 2051 C C . GLU A 1 256 ? -17.094 -20.719 -12.742 1 97.75 256 GLU A C 1
ATOM 2053 O O . GLU A 1 256 ? -16.625 -21.719 -12.188 1 97.75 256 GLU A O 1
ATOM 2058 N N . ILE A 1 257 ? -18.375 -20.5 -12.906 1 98.06 257 ILE A N 1
ATOM 2059 C CA . ILE A 1 257 ? -19.359 -21.484 -12.445 1 98.06 257 ILE A CA 1
ATOM 2060 C C . ILE A 1 257 ? -19.156 -22.797 -13.219 1 98.06 257 ILE A C 1
ATOM 2062 O O . ILE A 1 257 ? -19.094 -23.875 -12.625 1 98.06 257 ILE A O 1
ATOM 2066 N N . ALA A 1 258 ? -19.016 -22.672 -14.539 1 97.88 258 ALA A N 1
ATOM 2067 C CA . ALA A 1 258 ? -18.828 -23.859 -15.383 1 97.88 258 ALA A CA 1
ATOM 2068 C C . ALA A 1 258 ? -17.562 -24.609 -15 1 97.88 258 ALA A C 1
ATOM 2070 O O . ALA A 1 258 ? -17.578 -25.828 -14.852 1 97.88 258 ALA A O 1
ATOM 2071 N N . GLN A 1 259 ? -16.5 -23.875 -14.852 1 97.88 259 GLN A N 1
ATOM 2072 C CA . GLN A 1 259 ? -15.219 -24.469 -14.484 1 97.88 259 GLN A CA 1
ATOM 2073 C C . GLN A 1 259 ? -15.297 -25.141 -13.117 1 97.88 259 GLN A C 1
ATOM 2075 O O . GLN A 1 259 ? -14.805 -26.266 -12.953 1 97.88 259 GLN A O 1
ATOM 2080 N N . GLY A 1 260 ? -15.898 -24.422 -12.141 1 96.38 260 GLY A N 1
ATOM 2081 C CA . GLY A 1 260 ? -16.062 -25 -10.812 1 96.38 260 GLY A CA 1
ATOM 2082 C C . GLY A 1 260 ? -16.859 -26.281 -10.805 1 96.38 260 GLY A C 1
ATOM 2083 O O . GLY A 1 260 ? -16.469 -27.25 -10.156 1 96.38 260 GLY A O 1
ATOM 2084 N N . ASN A 1 261 ? -17.938 -26.312 -11.523 1 96.56 261 ASN A N 1
ATOM 2085 C CA . ASN A 1 261 ? -18.766 -27.516 -11.617 1 96.56 261 ASN A CA 1
ATOM 2086 C C . ASN A 1 261 ? -18.031 -28.656 -12.32 1 96.56 261 ASN A C 1
ATOM 2088 O O . ASN A 1 261 ? -18.172 -29.812 -11.938 1 96.56 261 ASN A O 1
ATOM 2092 N N . ALA A 1 262 ? -17.312 -28.281 -13.305 1 96.25 262 ALA A N 1
ATOM 2093 C CA . ALA A 1 262 ? -16.578 -29.281 -14.07 1 96.25 262 ALA A CA 1
ATOM 2094 C C . ALA A 1 262 ? -15.531 -29.984 -13.203 1 96.25 262 ALA A C 1
ATOM 2096 O O . ALA A 1 262 ? -15.398 -31.203 -13.25 1 96.25 262 ALA A O 1
ATOM 2097 N N . CYS A 1 263 ? -14.852 -29.234 -12.398 1 93.19 263 CYS A N 1
ATOM 2098 C CA . CYS A 1 263 ? -13.719 -29.797 -11.664 1 93.19 263 CYS A CA 1
ATOM 2099 C C . CYS A 1 263 ? -14.148 -30.281 -10.281 1 93.19 263 CYS A C 1
ATOM 2101 O O . CYS A 1 263 ? -13.602 -31.266 -9.766 1 93.19 263 CYS A O 1
ATOM 2103 N N . ASN A 1 264 ? -15.156 -29.609 -9.672 1 91.5 264 ASN A N 1
ATOM 2104 C CA . ASN A 1 264 ? -15.477 -29.891 -8.273 1 91.5 264 ASN A CA 1
ATOM 2105 C C . ASN A 1 264 ? -16.891 -30.453 -8.125 1 91.5 264 ASN A C 1
ATOM 2107 O O . ASN A 1 264 ? -17.297 -30.844 -7.027 1 91.5 264 ASN A O 1
ATOM 2111 N N . HIS A 1 265 ? -17.672 -30.484 -9.141 1 92.94 265 HIS A N 1
ATOM 2112 C CA . HIS A 1 265 ? -19.016 -31.031 -9.188 1 92.94 265 HIS A CA 1
ATOM 2113 C C . HIS A 1 265 ? -19.938 -30.297 -8.227 1 92.94 265 HIS A C 1
ATOM 2115 O O . HIS A 1 265 ? -20.781 -30.906 -7.574 1 92.94 265 HIS A O 1
ATOM 2121 N N . GLN A 1 266 ? -19.672 -29.109 -8.062 1 92.69 266 GLN A N 1
ATOM 2122 C CA . GLN A 1 266 ? -20.484 -28.25 -7.223 1 92.69 266 GLN A CA 1
ATOM 2123 C C . GLN A 1 266 ? -20.312 -26.781 -7.617 1 92.69 266 GLN A C 1
ATOM 2125 O O . GLN A 1 266 ? -19.25 -26.391 -8.109 1 92.69 266 GLN A O 1
ATOM 2130 N N . ASP A 1 267 ? -21.406 -25.984 -7.355 1 94.31 267 ASP A N 1
ATOM 2131 C CA . ASP A 1 267 ? -21.312 -24.547 -7.594 1 94.31 267 ASP A CA 1
ATOM 2132 C C . ASP A 1 267 ? -20.266 -23.906 -6.676 1 94.31 267 ASP A C 1
ATOM 2134 O O . ASP A 1 267 ? -20.203 -24.219 -5.488 1 94.31 267 ASP A O 1
ATOM 2138 N N . PRO A 1 268 ? -19.516 -23 -7.223 1 96.88 268 PRO A N 1
ATOM 2139 C CA . PRO A 1 268 ? -18.422 -22.438 -6.441 1 96.88 268 PRO A CA 1
ATOM 2140 C C . PRO A 1 268 ? -18.906 -21.531 -5.309 1 96.88 268 PRO A C 1
ATOM 2142 O O . PRO A 1 268 ? -18.281 -21.484 -4.238 1 96.88 268 PRO A O 1
ATOM 2145 N N . ALA A 1 269 ? -20.078 -20.844 -5.445 1 98.19 269 ALA A N 1
ATOM 2146 C CA . ALA A 1 269 ? -20.5 -19.891 -4.422 1 98.19 269 ALA A CA 1
ATOM 2147 C C . ALA A 1 269 ? -22 -19.984 -4.176 1 98.19 269 ALA A C 1
ATOM 2149 O O . ALA A 1 269 ? -22.766 -20.312 -5.09 1 98.19 269 ALA A O 1
ATOM 2150 N N . LYS A 1 270 ? -22.359 -19.703 -3 1 98.12 270 LYS A N 1
ATOM 2151 C CA . LYS A 1 270 ? -23.75 -19.75 -2.596 1 98.12 270 LYS A CA 1
ATOM 2152 C C . LYS A 1 270 ? -24.484 -18.484 -3.014 1 98.12 270 LYS A C 1
ATOM 2154 O O . LYS A 1 270 ? -25.625 -18.547 -3.492 1 98.12 270 LYS A O 1
ATOM 2159 N N . TYR A 1 271 ? -23.891 -17.312 -2.838 1 98.69 271 TYR A N 1
ATOM 2160 C CA . TYR A 1 271 ? -24.469 -16.031 -3.189 1 98.69 271 TYR A CA 1
ATOM 2161 C C . TYR A 1 271 ? -23.594 -15.289 -4.199 1 98.69 271 TYR A C 1
ATOM 2163 O O . TYR A 1 271 ? -22.391 -15.094 -3.961 1 98.69 271 TYR A O 1
ATOM 2171 N N . TRP A 1 272 ? -24.172 -14.914 -5.312 1 98.75 272 TRP A N 1
ATOM 2172 C CA . TRP A 1 272 ? -23.5 -14.094 -6.324 1 98.75 272 TRP A CA 1
ATOM 2173 C C . TRP A 1 272 ? -24 -12.656 -6.281 1 98.75 272 TRP A C 1
ATOM 2175 O O . TRP A 1 272 ? -25.203 -12.414 -6.418 1 98.75 272 TRP A O 1
ATOM 2185 N N . MET A 1 273 ? -23.141 -11.719 -6.012 1 98.81 273 MET A N 1
ATOM 2186 C CA . MET A 1 273 ? -23.484 -10.305 -5.898 1 98.81 273 MET A CA 1
ATOM 2187 C C . MET A 1 273 ? -22.797 -9.492 -6.992 1 98.81 273 MET A C 1
ATOM 2189 O O . MET A 1 273 ? -21.609 -9.688 -7.262 1 98.81 273 MET A O 1
ATOM 2193 N N . HIS A 1 274 ? -23.547 -8.594 -7.645 1 98.69 274 HIS A N 1
ATOM 2194 C CA . HIS A 1 274 ? -22.984 -7.75 -8.695 1 98.69 274 HIS A CA 1
ATOM 2195 C C . HIS A 1 274 ? -23.391 -6.293 -8.508 1 98.69 274 HIS A C 1
ATOM 2197 O O . HIS A 1 274 ? -24.578 -5.992 -8.422 1 98.69 274 HIS A O 1
ATOM 2203 N N . ASN A 1 275 ? -22.422 -5.379 -8.398 1 98.19 275 ASN A N 1
ATOM 2204 C CA . ASN A 1 275 ? -22.75 -3.961 -8.445 1 98.19 275 ASN A CA 1
ATOM 2205 C C . ASN A 1 275 ? -22.984 -3.486 -9.883 1 98.19 275 ASN A C 1
ATOM 2207 O O . ASN A 1 275 ? -22.375 -4.016 -10.82 1 98.19 275 ASN A O 1
ATOM 2211 N N . ASN A 1 276 ? -23.828 -2.516 -10.055 1 96.31 276 ASN A N 1
ATOM 2212 C CA . ASN A 1 276 ? -24.141 -1.977 -11.367 1 96.31 276 ASN A CA 1
ATOM 2213 C C . ASN A 1 276 ? -23.094 -0.967 -11.828 1 96.31 276 ASN A C 1
ATOM 2215 O O . ASN A 1 276 ? -22.141 -0.686 -11.102 1 96.31 276 ASN A O 1
ATOM 2219 N N . MET A 1 277 ? -23.219 -0.479 -13.023 1 92.56 277 MET A N 1
ATOM 2220 C CA . MET A 1 277 ? -22.203 0.337 -13.688 1 92.56 277 MET A CA 1
ATOM 2221 C C . MET A 1 277 ? -22.297 1.79 -13.234 1 92.56 277 MET A C 1
ATOM 2223 O O . MET A 1 277 ? -23.312 2.213 -12.688 1 92.56 277 MET A O 1
ATOM 2227 N N . ILE A 1 278 ? -21.234 2.451 -13.43 1 92.5 278 ILE A N 1
ATOM 2228 C CA . ILE A 1 278 ? -21.188 3.9 -13.266 1 92.5 278 ILE A CA 1
ATOM 2229 C C . ILE A 1 278 ? -21.203 4.574 -14.633 1 92.5 278 ILE A C 1
ATOM 2231 O O . ILE A 1 278 ? -20.531 4.125 -15.562 1 92.5 278 ILE A O 1
ATOM 2235 N N . THR A 1 279 ? -22.031 5.574 -14.781 1 92.06 279 THR A N 1
ATOM 2236 C CA . THR A 1 279 ? -22.094 6.355 -16.016 1 92.06 279 THR A CA 1
ATOM 2237 C C . THR A 1 279 ? -21.656 7.793 -15.766 1 92.06 279 THR A C 1
ATOM 2239 O O . THR A 1 279 ? -21.641 8.258 -14.625 1 92.06 279 THR A O 1
ATOM 2242 N N . ILE A 1 280 ? -21.156 8.406 -16.781 1 89.38 280 ILE A N 1
ATOM 2243 C CA . ILE A 1 280 ? -20.812 9.828 -16.75 1 89.38 280 ILE A CA 1
ATOM 2244 C C . ILE A 1 280 ? -21.766 10.602 -17.656 1 89.38 280 ILE A C 1
ATOM 2246 O O . ILE A 1 280 ? -21.734 10.445 -18.875 1 89.38 280 ILE A O 1
ATOM 2250 N N . ASN A 1 281 ? -22.531 11.383 -17.078 1 86.81 281 ASN A N 1
ATOM 2251 C CA . ASN A 1 281 ? -23.562 12.117 -17.812 1 86.81 281 ASN A CA 1
ATOM 2252 C C . ASN A 1 281 ? -24.422 11.18 -18.656 1 86.81 281 ASN A C 1
ATOM 2254 O O . ASN A 1 281 ? -24.625 11.43 -19.844 1 86.81 281 ASN A O 1
ATOM 2258 N N . GLY A 1 282 ? -24.703 10.047 -18.031 1 86.81 282 GLY A N 1
ATOM 2259 C CA . GLY A 1 282 ? -25.625 9.102 -18.641 1 86.81 282 GLY A CA 1
ATOM 2260 C C . GLY A 1 282 ? -24.938 8.141 -19.594 1 86.81 282 GLY A C 1
ATOM 2261 O O . GLY A 1 282 ? -25.578 7.234 -20.141 1 86.81 282 GLY A O 1
ATOM 2262 N N . GLN A 1 283 ? -23.672 8.336 -19.797 1 88.19 283 GLN A N 1
ATOM 2263 C CA . GLN A 1 283 ? -22.938 7.48 -20.719 1 88.19 283 GLN A CA 1
ATOM 2264 C C . GLN A 1 283 ? -21.922 6.609 -20 1 88.19 283 GLN A C 1
ATOM 2266 O O . GLN A 1 283 ? -21.344 7.027 -19 1 88.19 283 GLN A O 1
ATOM 2271 N N . LYS A 1 284 ? -21.781 5.449 -20.625 1 86.06 284 LYS A N 1
ATOM 2272 C CA . LYS A 1 284 ? -20.75 4.578 -20.062 1 86.06 284 LYS A CA 1
ATOM 2273 C C . LYS A 1 284 ? -19.359 5.211 -20.188 1 86.06 284 LYS A C 1
ATOM 2275 O O . LYS A 1 284 ? -19.078 5.879 -21.188 1 86.06 284 LYS A O 1
ATOM 2280 N N . MET A 1 285 ? -18.453 4.949 -19.266 1 84 285 MET A N 1
ATOM 2281 C CA . MET A 1 285 ? -17.094 5.48 -19.281 1 84 285 MET A CA 1
ATOM 2282 C C . MET A 1 285 ? -16.25 4.762 -20.328 1 84 285 MET A C 1
ATOM 2284 O O . MET A 1 285 ? -16.359 3.547 -20.5 1 84 285 MET A O 1
ATOM 2288 N N . GLY A 1 286 ? -15.492 5.434 -21.094 1 81.38 286 GLY A N 1
ATOM 2289 C CA . GLY A 1 286 ? -14.609 4.867 -22.094 1 81.38 286 GLY A CA 1
ATOM 2290 C C . GLY A 1 286 ? -13.523 5.832 -22.547 1 81.38 286 GLY A C 1
ATOM 2291 O O . GLY A 1 286 ? -13.758 7.039 -22.625 1 81.38 286 GLY A O 1
ATOM 2292 N N . LYS A 1 287 ? -12.422 5.324 -22.875 1 76.38 287 LYS A N 1
ATOM 2293 C CA . LYS A 1 287 ? -11.305 6.141 -23.328 1 76.38 287 LYS A CA 1
ATOM 2294 C C . LYS A 1 287 ? -11.633 6.816 -24.672 1 76.38 287 LYS A C 1
ATOM 2296 O O . LYS A 1 287 ? -11.336 7.996 -24.859 1 76.38 287 LYS A O 1
ATOM 2301 N N . SER A 1 288 ? -12.297 6.027 -25.5 1 75.88 288 SER A N 1
ATOM 2302 C CA . SER A 1 288 ? -12.609 6.52 -26.828 1 75.88 288 SER A CA 1
ATOM 2303 C C . SER A 1 288 ? -13.625 7.664 -26.766 1 75.88 288 SER A C 1
ATOM 2305 O O . SER A 1 288 ? -13.641 8.523 -27.656 1 75.88 288 SER A O 1
ATOM 2307 N N . LEU A 1 289 ? -14.352 7.691 -25.672 1 82.62 289 LEU A N 1
ATOM 2308 C CA . LEU A 1 289 ? -15.391 8.703 -25.531 1 82.62 289 LEU A CA 1
ATOM 2309 C C . LEU A 1 289 ? -14.844 9.953 -24.844 1 82.62 289 LEU A C 1
ATOM 2311 O O . LEU A 1 289 ? -15.547 10.953 -24.719 1 82.62 289 LEU A O 1
ATOM 2315 N N . GLY A 1 290 ? -13.578 9.867 -24.375 1 80.69 290 GLY A N 1
ATOM 2316 C CA . GLY A 1 290 ? -12.953 11.008 -23.719 1 80.69 290 GLY A CA 1
ATOM 2317 C C . GLY A 1 290 ? -13.461 11.242 -22.312 1 80.69 290 GLY A C 1
ATOM 2318 O O . GLY A 1 290 ? -13.211 12.297 -21.719 1 80.69 290 GLY A O 1
ATOM 2319 N N . ASN A 1 291 ? -14.273 10.344 -21.859 1 86.12 291 ASN A N 1
ATOM 2320 C CA . ASN A 1 291 ? -14.852 10.547 -20.531 1 86.12 291 ASN A CA 1
ATOM 2321 C C . ASN A 1 291 ? -14.25 9.586 -19.516 1 86.12 291 ASN A C 1
ATOM 2323 O O . ASN A 1 291 ? -14.883 9.289 -18.5 1 86.12 291 ASN A O 1
ATOM 2327 N N . PHE A 1 292 ? -13.133 9.086 -19.844 1 89.31 292 PHE A N 1
ATOM 2328 C CA . PHE A 1 292 ? -12.398 8.258 -18.906 1 89.31 292 PHE A CA 1
ATOM 2329 C C . PHE A 1 292 ? -11.68 9.109 -17.859 1 89.31 292 PHE A C 1
ATOM 2331 O O . PHE A 1 292 ? -10.805 9.906 -18.203 1 89.31 292 PHE A O 1
ATOM 2338 N N . ILE A 1 293 ? -12.055 9.016 -16.609 1 93.5 293 ILE A N 1
ATOM 2339 C CA . ILE A 1 293 ? -11.469 9.812 -15.547 1 93.5 293 ILE A CA 1
ATOM 2340 C C . ILE A 1 293 ? -10.836 8.898 -14.5 1 93.5 293 ILE A C 1
ATOM 2342 O O . ILE A 1 293 ? -11.516 8.047 -13.93 1 93.5 293 ILE A O 1
ATOM 2346 N N . THR A 1 294 ? -9.562 9.023 -14.242 1 96.12 294 THR A N 1
ATOM 2347 C CA . THR A 1 294 ? -8.875 8.25 -13.203 1 96.12 294 THR A CA 1
ATOM 2348 C C . THR A 1 294 ? -9.227 8.789 -11.82 1 96.12 294 THR A C 1
ATOM 2350 O O . THR A 1 294 ? -9.719 9.914 -11.688 1 96.12 294 THR A O 1
ATOM 2353 N N . LEU A 1 295 ? -8.992 8.008 -10.828 1 97.62 295 LEU A N 1
ATOM 2354 C CA . LEU A 1 295 ? -9.266 8.438 -9.461 1 97.62 295 LEU A CA 1
ATOM 2355 C C . LEU A 1 295 ? -8.391 9.625 -9.078 1 97.62 295 LEU A C 1
ATOM 2357 O O . LEU A 1 295 ? -8.852 10.562 -8.422 1 97.62 295 LEU A O 1
ATOM 2361 N N . GLN A 1 296 ? -7.113 9.594 -9.492 1 97.69 296 GLN A N 1
ATOM 2362 C CA . GLN A 1 296 ? -6.219 10.711 -9.188 1 97.69 296 GLN A CA 1
ATOM 2363 C C . GLN A 1 296 ? -6.715 12 -9.836 1 97.69 296 GLN A C 1
ATOM 2365 O O . GLN A 1 296 ? -6.617 13.07 -9.234 1 97.69 296 GLN A O 1
ATOM 2370 N N . GLU A 1 297 ? -7.211 11.891 -11.07 1 96.62 297 GLU A N 1
ATOM 2371 C CA . GLU A 1 297 ? -7.785 13.055 -11.734 1 96.62 297 GLU A CA 1
ATOM 2372 C C . GLU A 1 297 ? -8.992 13.586 -10.961 1 96.62 297 GLU A C 1
ATOM 2374 O O . GLU A 1 297 ? -9.211 14.797 -10.891 1 96.62 297 GLU A O 1
ATOM 2379 N N . LEU A 1 298 ? -9.766 12.719 -10.375 1 96.31 298 LEU A N 1
ATOM 2380 C CA . LEU A 1 298 ? -10.906 13.109 -9.555 1 96.31 298 LEU A CA 1
ATOM 2381 C C . LEU A 1 298 ? -10.445 13.836 -8.297 1 96.31 298 LEU A C 1
ATOM 2383 O O . LEU A 1 298 ? -10.984 14.891 -7.949 1 96.31 298 LEU A O 1
ATOM 2387 N N . PHE A 1 299 ? -9.461 13.328 -7.66 1 97.25 299 PHE A N 1
ATOM 2388 C CA . PHE A 1 299 ? -8.984 13.852 -6.387 1 97.25 299 PHE A CA 1
ATOM 2389 C C . PHE A 1 299 ? -8.312 15.211 -6.586 1 97.25 299 PHE A C 1
ATOM 2391 O O . PHE A 1 299 ? -8.406 16.078 -5.719 1 97.25 299 PHE A O 1
ATOM 2398 N N . THR A 1 300 ? -7.742 15.414 -7.766 1 96 300 THR A N 1
ATOM 2399 C CA . THR A 1 300 ? -6.984 16.641 -8 1 96 300 THR A CA 1
ATOM 2400 C C . THR A 1 300 ? -7.809 17.641 -8.797 1 96 300 THR A C 1
ATOM 2402 O O . THR A 1 300 ? -7.461 18.828 -8.859 1 96 300 THR A O 1
ATOM 2405 N N . GLY A 1 301 ? -8.797 17.203 -9.453 1 96.31 301 GLY A N 1
ATOM 2406 C CA . GLY A 1 301 ? -9.617 18.062 -10.289 1 96.31 301 GLY A CA 1
ATOM 2407 C C . GLY A 1 301 ? -8.969 18.391 -11.625 1 96.31 301 GLY A C 1
ATOM 2408 O O . GLY A 1 301 ? -9.344 19.359 -12.273 1 96.31 301 GLY A O 1
ATOM 2409 N N . SER A 1 302 ? -8.055 17.562 -12.047 1 95.81 302 SER A N 1
ATOM 2410 C CA . SER A 1 302 ? -7.223 17.922 -13.188 1 95.81 302 SER A CA 1
ATOM 2411 C C . SER A 1 302 ? -7.875 17.516 -14.508 1 95.81 302 SER A C 1
ATOM 2413 O O . SER A 1 302 ? -7.43 17.922 -15.578 1 95.81 302 SER A O 1
ATOM 2415 N N . HIS A 1 303 ? -8.938 16.719 -14.516 1 94.25 303 HIS A N 1
ATOM 2416 C CA . HIS A 1 303 ? -9.617 16.312 -15.742 1 94.25 303 HIS A CA 1
ATOM 2417 C C . HIS A 1 303 ? -10.5 17.438 -16.266 1 94.25 303 HIS A C 1
ATOM 2419 O O . HIS A 1 303 ? -11.141 18.156 -15.5 1 94.25 303 HIS A O 1
ATOM 2425 N N . GLN A 1 304 ? -10.672 17.547 -17.562 1 93.44 304 GLN A N 1
ATOM 2426 C CA . GLN A 1 304 ? -11.367 18.656 -18.219 1 93.44 304 GLN A CA 1
ATOM 2427 C C . GLN A 1 304 ? -12.859 18.641 -17.891 1 93.44 304 GLN A C 1
ATOM 2429 O O . GLN A 1 304 ? -13.5 19.688 -17.859 1 93.44 304 GLN A O 1
ATOM 2434 N N . LEU A 1 305 ? -13.359 17.5 -17.547 1 91.94 305 LEU A N 1
ATOM 2435 C CA . LEU A 1 305 ? -14.797 17.391 -17.281 1 91.94 305 LEU A CA 1
ATOM 2436 C C . LEU A 1 305 ? -15.125 17.781 -15.852 1 91.94 305 LEU A C 1
ATOM 2438 O O . LEU A 1 305 ? -16.297 17.906 -15.492 1 91.94 305 LEU A O 1
ATOM 2442 N N . LEU A 1 306 ? -14.141 18.016 -15.047 1 95.38 306 LEU A N 1
ATOM 2443 C CA . LEU A 1 306 ? -14.367 18.312 -13.633 1 95.38 306 LEU A CA 1
ATOM 2444 C C . LEU A 1 306 ? -14.312 19.812 -13.375 1 95.38 306 LEU A C 1
ATOM 2446 O O . LEU A 1 306 ? -13.461 20.516 -13.922 1 95.38 306 LEU A O 1
ATOM 2450 N N . GLU A 1 307 ? -15.227 20.281 -12.594 1 96.5 307 GLU A N 1
ATOM 2451 C CA . GLU A 1 307 ? -15.266 21.703 -12.234 1 96.5 307 GLU A CA 1
ATOM 2452 C C . GLU A 1 307 ? -14.359 22 -11.047 1 96.5 307 GLU A C 1
ATOM 2454 O O . GLU A 1 307 ? -13.977 23.141 -10.82 1 96.5 307 GLU A O 1
ATOM 2459 N N . GLN A 1 308 ? -14.047 20.953 -10.281 1 96.69 308 GLN A N 1
ATOM 2460 C CA . GLN A 1 308 ? -13.188 21.078 -9.109 1 96.69 308 GLN A CA 1
ATOM 2461 C C . GLN A 1 308 ? -12.617 19.719 -8.695 1 96.69 308 GLN A C 1
ATOM 2463 O O . GLN A 1 308 ? -12.961 18.703 -9.281 1 96.69 308 GLN A O 1
ATOM 2468 N N . ALA A 1 309 ? -11.727 19.797 -7.73 1 96.31 309 ALA A N 1
ATOM 2469 C CA . ALA A 1 309 ? -11.258 18.562 -7.098 1 96.31 309 ALA A CA 1
ATOM 2470 C C . ALA A 1 309 ? -12.289 18.031 -6.109 1 96.31 309 ALA A C 1
ATOM 2472 O O . ALA A 1 309 ? -13.039 18.797 -5.508 1 96.31 309 ALA A O 1
ATOM 2473 N N . TYR A 1 310 ? -12.344 16.766 -5.957 1 96.69 310 TYR A N 1
ATOM 2474 C CA . TYR A 1 310 ? -13.188 16.109 -4.957 1 96.69 310 TYR A CA 1
ATOM 2475 C C . TYR A 1 310 ? -12.367 15.18 -4.074 1 96.69 310 TYR A C 1
ATOM 2477 O O . TYR A 1 310 ? -11.602 14.352 -4.574 1 96.69 310 TYR A O 1
ATOM 2485 N N . SER A 1 311 ? -12.539 15.383 -2.783 1 96.38 311 SER A N 1
ATOM 2486 C CA . SER A 1 311 ? -11.758 14.57 -1.858 1 96.38 311 SER A CA 1
ATOM 2487 C C . SER A 1 311 ? -12.141 13.094 -1.966 1 96.38 311 SER A C 1
ATOM 2489 O O . SER A 1 311 ? -13.25 12.766 -2.387 1 96.38 311 SER A O 1
ATOM 2491 N N . PRO A 1 312 ? -11.289 12.141 -1.578 1 98.12 312 PRO A N 1
ATOM 2492 C CA . PRO A 1 312 ? -11.578 10.711 -1.63 1 98.12 312 PRO A CA 1
ATOM 2493 C C . PRO A 1 312 ? -12.844 10.336 -0.863 1 98.12 312 PRO A C 1
ATOM 2495 O O . PRO A 1 312 ? -13.664 9.555 -1.357 1 98.12 312 PRO A O 1
ATOM 2498 N N . MET A 1 313 ? -13.078 10.961 0.29 1 98.38 313 MET A N 1
ATOM 2499 C CA . MET A 1 313 ? -14.25 10.609 1.087 1 98.38 313 MET A CA 1
ATOM 2500 C C . MET A 1 313 ? -15.531 11.148 0.444 1 98.38 313 MET A C 1
ATOM 2502 O O . MET A 1 313 ? -16.594 10.555 0.588 1 98.38 313 MET A O 1
ATOM 2506 N N . THR A 1 314 ? -15.391 12.273 -0.292 1 98 314 THR A N 1
ATOM 2507 C CA . THR A 1 314 ? -16.516 12.742 -1.082 1 98 314 THR A CA 1
ATOM 2508 C C . THR A 1 314 ? -16.906 11.711 -2.145 1 98 314 THR A C 1
ATOM 2510 O O . THR A 1 314 ? -18.078 11.406 -2.326 1 98 314 THR A O 1
ATOM 2513 N N . ILE A 1 315 ? -15.883 11.156 -2.775 1 98 315 ILE A N 1
ATOM 2514 C CA . ILE A 1 315 ? -16.109 10.164 -3.822 1 98 315 ILE A CA 1
ATOM 2515 C C . ILE A 1 315 ? -16.703 8.898 -3.213 1 98 315 ILE A C 1
ATOM 2517 O O . ILE A 1 315 ? -17.641 8.32 -3.758 1 98 315 ILE A O 1
ATOM 2521 N N . ARG A 1 316 ? -16.156 8.445 -2.08 1 98.56 316 ARG A N 1
ATOM 2522 C CA . ARG A 1 316 ? -16.719 7.289 -1.388 1 98.56 316 ARG A CA 1
ATOM 2523 C C . ARG A 1 316 ? -18.172 7.523 -1.027 1 98.56 316 ARG A C 1
ATOM 2525 O O . ARG A 1 316 ? -19.031 6.668 -1.274 1 98.56 316 ARG A O 1
ATOM 2532 N N . TYR A 1 317 ? -18.438 8.695 -0.427 1 98.69 317 TYR A N 1
ATOM 2533 C CA . TYR A 1 317 ? -19.797 9.031 -0.048 1 98.69 317 TYR A CA 1
ATOM 2534 C C . TYR A 1 317 ? -20.719 9.023 -1.262 1 98.69 317 TYR A C 1
ATOM 2536 O O . TYR A 1 317 ? -21.828 8.484 -1.203 1 98.69 317 TYR A O 1
ATOM 2544 N N . PHE A 1 318 ? -20.234 9.609 -2.35 1 98.25 318 PHE A N 1
ATOM 2545 C CA . PHE A 1 318 ? -21 9.641 -3.596 1 98.25 318 PHE A CA 1
ATOM 2546 C C . PHE A 1 318 ? -21.438 8.242 -4 1 98.25 318 PHE A C 1
ATOM 2548 O O . PHE A 1 318 ? -22.609 8.016 -4.309 1 98.25 318 PHE A O 1
ATOM 2555 N N . MET A 1 319 ? -20.609 7.305 -3.924 1 97.75 319 MET A N 1
ATOM 2556 C CA . MET A 1 319 ? -20.906 5.93 -4.32 1 97.75 319 MET A CA 1
ATOM 2557 C C . MET A 1 319 ? -21.922 5.301 -3.373 1 97.75 319 MET A C 1
ATOM 2559 O O . MET A 1 319 ? -22.75 4.484 -3.791 1 97.75 319 MET A O 1
ATOM 2563 N N . LEU A 1 320 ? -21.859 5.68 -2.139 1 98.56 320 LEU A N 1
ATOM 2564 C CA . LEU A 1 320 ? -22.719 5.094 -1.114 1 98.56 320 LEU A CA 1
ATOM 2565 C C . LEU A 1 320 ? -24.125 5.672 -1.188 1 98.56 320 LEU A C 1
ATOM 2567 O O . LEU A 1 320 ? -25.062 5.129 -0.59 1 98.56 320 LEU A O 1
ATOM 2571 N N . THR A 1 321 ? -24.359 6.785 -1.93 1 97.75 321 THR A N 1
ATOM 2572 C CA . THR A 1 321 ? -25.641 7.457 -1.977 1 97.75 321 THR A CA 1
ATOM 2573 C C . THR A 1 321 ? -26.609 6.711 -2.889 1 97.75 321 THR A C 1
ATOM 2575 O O . THR A 1 321 ? -27.797 7.039 -2.945 1 97.75 321 THR A O 1
ATOM 2578 N N . ALA A 1 322 ? -26.125 5.719 -3.58 1 97 322 ALA A N 1
ATOM 2579 C CA . ALA A 1 322 ? -26.969 4.875 -4.418 1 97 322 ALA A CA 1
ATOM 2580 C C . ALA A 1 322 ? -26.859 3.408 -4.008 1 97 322 ALA A C 1
ATOM 2582 O O . ALA A 1 322 ? -25.812 2.971 -3.512 1 97 322 ALA A O 1
ATOM 2583 N N . HIS A 1 323 ? -28.031 2.717 -4.164 1 98.06 323 HIS A N 1
ATOM 2584 C CA . HIS A 1 323 ? -27.953 1.271 -3.994 1 98.06 323 HIS A CA 1
ATOM 2585 C C . HIS A 1 323 ? -26.938 0.653 -4.957 1 98.06 323 HIS A C 1
ATOM 2587 O O . HIS A 1 323 ? -26.875 1.047 -6.121 1 98.06 323 HIS A O 1
ATOM 2593 N N . TYR A 1 324 ? -26.172 -0.387 -4.492 1 98.31 324 TYR A N 1
ATOM 2594 C CA . TYR A 1 324 ? -25.078 -0.896 -5.297 1 98.31 324 TYR A CA 1
ATOM 2595 C C . TYR A 1 324 ? -25.578 -1.537 -6.582 1 98.31 324 TYR A C 1
ATOM 2597 O O . TYR A 1 324 ? -24.859 -1.63 -7.57 1 98.31 324 TYR A O 1
ATOM 2605 N N . ARG A 1 325 ? -26.859 -1.957 -6.598 1 98 325 ARG A N 1
ATOM 2606 C CA . ARG A 1 325 ? -27.422 -2.607 -7.781 1 98 325 ARG A CA 1
ATOM 2607 C C . ARG A 1 325 ? -28.047 -1.588 -8.719 1 98 325 ARG A C 1
ATOM 2609 O O . ARG A 1 325 ? -28.562 -1.946 -9.789 1 98 325 ARG A O 1
ATOM 2616 N N . SER A 1 326 ? -28.016 -0.307 -8.375 1 96.56 326 SER A N 1
ATOM 2617 C CA . SER A 1 326 ? -28.531 0.748 -9.25 1 96.56 326 SER A CA 1
ATOM 2618 C C . SER A 1 326 ? -27.406 1.412 -10.031 1 96.56 326 SER A C 1
ATOM 2620 O O . SER A 1 326 ? -26.234 1.362 -9.617 1 96.56 326 SER A O 1
ATOM 2622 N N . THR A 1 327 ? -27.766 1.961 -11.148 1 94.06 327 THR A N 1
ATOM 2623 C CA . THR A 1 327 ? -26.781 2.74 -11.898 1 94.06 327 THR A CA 1
ATOM 2624 C C .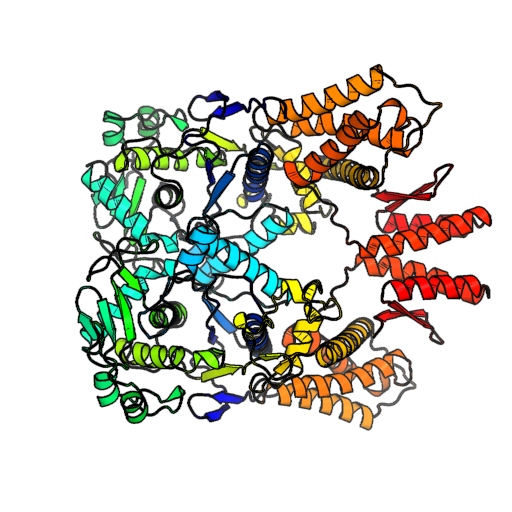 THR A 1 327 ? -26.422 4.023 -11.156 1 94.06 327 THR A C 1
ATOM 2626 O O . THR A 1 327 ? -27.312 4.688 -10.602 1 94.06 327 THR A O 1
ATOM 2629 N N . LEU A 1 328 ? -25.203 4.316 -11.07 1 93.62 328 LEU A N 1
ATOM 2630 C CA . LEU A 1 328 ? -24.719 5.547 -10.461 1 93.62 328 LEU A CA 1
ATOM 2631 C C . LEU A 1 328 ? -24.203 6.512 -11.523 1 93.62 328 LEU A C 1
ATOM 2633 O O . LEU A 1 328 ? -23.234 6.207 -12.234 1 93.62 328 LEU A O 1
ATOM 2637 N N . ASP A 1 329 ? -24.828 7.633 -11.617 1 93.31 329 ASP A N 1
ATOM 2638 C CA . ASP A 1 329 ? -24.438 8.586 -12.656 1 93.31 329 ASP A CA 1
ATOM 2639 C C . ASP A 1 329 ? -23.562 9.695 -12.078 1 93.31 329 ASP A C 1
ATOM 2641 O O . ASP A 1 329 ? -23.969 10.391 -11.141 1 93.31 329 ASP A O 1
ATOM 2645 N N . PHE A 1 330 ? -22.516 9.805 -12.672 1 91.5 330 PHE A N 1
ATOM 2646 C CA . PHE A 1 330 ? -21.516 10.797 -12.297 1 91.5 330 PHE A CA 1
ATOM 2647 C C . PHE A 1 330 ? -21.781 12.125 -13 1 91.5 330 PHE A C 1
ATOM 2649 O O . PHE A 1 330 ? -21.984 12.156 -14.219 1 91.5 330 PHE A O 1
ATOM 2656 N N . SER A 1 331 ? -21.844 13.227 -12.305 1 93.75 331 SER A N 1
ATOM 2657 C CA . SER A 1 331 ? -21.906 14.602 -12.789 1 93.75 331 SER A CA 1
ATOM 2658 C C . SER A 1 331 ? -21.344 15.57 -11.75 1 93.75 331 SER A C 1
ATOM 2660 O O . SER A 1 331 ? -21.25 15.234 -10.57 1 93.75 331 SER A O 1
ATOM 2662 N N . ASN A 1 332 ? -20.984 16.688 -12.219 1 94.62 332 ASN A N 1
ATOM 2663 C CA . ASN A 1 332 ? -20.516 17.703 -11.281 1 94.62 332 ASN A CA 1
ATOM 2664 C C . ASN A 1 332 ? -21.578 18.047 -10.25 1 94.62 332 ASN A C 1
ATOM 2666 O O . ASN A 1 332 ? -21.281 18.234 -9.07 1 94.62 332 ASN A O 1
ATOM 2670 N N . GLU A 1 333 ? -22.766 18.094 -10.711 1 96.31 333 GLU A N 1
ATOM 2671 C CA . GLU A 1 333 ? -23.875 18.391 -9.797 1 96.31 333 GLU A CA 1
ATOM 2672 C C . GLU A 1 333 ? -24 17.297 -8.727 1 96.31 333 GLU A C 1
ATOM 2674 O O . GLU A 1 333 ? -24.141 17.609 -7.543 1 96.31 333 GLU A O 1
ATOM 2679 N N . ALA A 1 334 ? -23.938 16.094 -9.141 1 96.31 334 ALA A N 1
ATOM 2680 C CA . ALA A 1 334 ? -24.047 14.969 -8.219 1 96.31 334 ALA A CA 1
ATOM 2681 C C . ALA A 1 334 ? -22.891 14.961 -7.23 1 96.31 334 ALA A C 1
ATOM 2683 O O . ALA A 1 334 ? -23.078 14.688 -6.043 1 96.31 334 ALA A O 1
ATOM 2684 N N . LEU A 1 335 ? -21.734 15.305 -7.672 1 96.56 335 LEU A N 1
ATOM 2685 C CA . LEU A 1 335 ? -20.547 15.289 -6.82 1 96.56 335 LEU A CA 1
ATOM 2686 C C . LEU A 1 335 ? -20.594 16.438 -5.816 1 96.56 335 LEU A C 1
ATOM 2688 O O . LEU A 1 335 ? -20.219 16.266 -4.656 1 96.56 335 LEU A O 1
ATOM 2692 N N . LYS A 1 336 ? -21.031 17.578 -6.273 1 97.25 336 LYS A N 1
ATOM 2693 C CA . LYS A 1 336 ? -21.188 18.703 -5.359 1 97.25 336 LYS A CA 1
ATOM 2694 C C . LYS A 1 336 ? -22.219 18.391 -4.273 1 97.25 336 LYS A C 1
ATOM 2696 O O . LYS A 1 336 ? -22.016 18.734 -3.104 1 97.25 336 LYS A O 1
ATOM 2701 N N . ALA A 1 337 ? -23.281 17.766 -4.703 1 97.69 337 ALA A N 1
ATOM 2702 C CA . ALA A 1 337 ? -24.297 17.344 -3.732 1 97.69 337 ALA A CA 1
ATOM 2703 C C . ALA A 1 337 ? -23.719 16.344 -2.736 1 97.69 337 ALA A C 1
ATOM 2705 O O . ALA A 1 337 ? -23.969 16.438 -1.534 1 97.69 337 ALA A O 1
ATOM 2706 N N . ALA A 1 338 ? -22.953 15.445 -3.236 1 98.06 338 ALA A N 1
ATOM 2707 C CA . ALA A 1 338 ? -22.297 14.453 -2.383 1 98.06 338 ALA A CA 1
ATOM 2708 C C . ALA A 1 338 ? -21.328 15.117 -1.406 1 98.06 338 ALA A C 1
ATOM 2710 O O . ALA A 1 338 ? -21.266 14.727 -0.237 1 98.06 338 ALA A O 1
ATOM 2711 N N . GLN A 1 339 ? -20.562 16.047 -1.926 1 97.69 339 GLN A N 1
ATOM 2712 C CA . GLN A 1 339 ? -19.641 16.781 -1.065 1 97.69 339 GLN A CA 1
ATOM 2713 C C . GLN A 1 339 ? -20.391 17.438 0.091 1 97.69 339 GLN A C 1
ATOM 2715 O O . GLN A 1 339 ? -19.938 17.375 1.24 1 97.69 339 GLN A O 1
ATOM 2720 N N . LYS A 1 340 ? -21.5 18.047 -0.208 1 97.5 340 LYS A N 1
ATOM 2721 C CA . LYS A 1 340 ? -22.328 18.688 0.812 1 97.5 340 LYS A CA 1
ATOM 2722 C C . LYS A 1 340 ? -22.812 17.672 1.835 1 97.5 340 LYS A C 1
ATOM 2724 O O . LYS A 1 340 ? -22.734 17.906 3.043 1 97.5 340 LYS A O 1
ATOM 2729 N N . GLY A 1 341 ? -23.328 16.594 1.308 1 98.12 341 GLY A N 1
ATOM 2730 C CA . GLY A 1 341 ? -23.812 15.547 2.191 1 98.12 341 GLY A CA 1
ATOM 2731 C C . GLY A 1 341 ? -22.719 14.984 3.086 1 98.12 341 GLY A C 1
ATOM 2732 O O . GLY A 1 341 ? -22.922 14.805 4.289 1 98.12 341 GLY A O 1
ATOM 2733 N N . TYR A 1 342 ? -21.594 14.734 2.52 1 98.25 342 TYR A N 1
ATOM 2734 C CA . TYR A 1 342 ? -20.453 14.227 3.268 1 98.25 342 TYR A CA 1
ATOM 2735 C C . TYR A 1 342 ? -20.062 15.195 4.383 1 98.25 342 TYR A C 1
ATOM 2737 O O . TYR A 1 342 ? -19.875 14.781 5.531 1 98.25 342 TYR A O 1
ATOM 2745 N N . LYS A 1 343 ? -19.953 16.438 4.059 1 97.06 343 LYS A N 1
ATOM 2746 C CA . LYS A 1 343 ? -19.547 17.453 5.039 1 97.06 343 LYS A CA 1
ATOM 2747 C C . LYS A 1 343 ? -20.562 17.531 6.184 1 97.06 343 LYS A C 1
ATOM 2749 O O . LYS A 1 343 ? -20.172 17.656 7.348 1 97.06 343 LYS A O 1
ATOM 2754 N N . LYS A 1 344 ? -21.828 17.438 5.875 1 97.88 344 LYS A N 1
ATOM 2755 C CA . LYS A 1 344 ? -22.859 17.438 6.91 1 97.88 344 LYS A CA 1
ATOM 2756 C C . LYS A 1 344 ? -22.688 16.281 7.875 1 97.88 344 LYS A C 1
ATOM 2758 O O . LYS A 1 344 ? -22.781 16.453 9.094 1 97.88 344 LYS A O 1
ATOM 2763 N N . ILE A 1 345 ? -22.391 15.125 7.309 1 98.44 345 ILE A N 1
ATOM 2764 C CA . ILE A 1 345 ? -22.219 13.922 8.109 1 98.44 345 ILE A CA 1
ATOM 2765 C C . ILE A 1 345 ? -20.984 14.062 9 1 98.44 345 ILE A C 1
ATOM 2767 O O . ILE A 1 345 ? -21.031 13.719 10.18 1 98.44 345 ILE A O 1
ATOM 2771 N N . ILE A 1 346 ? -19.953 14.578 8.43 1 97.75 346 ILE A N 1
ATOM 2772 C CA . ILE A 1 346 ? -18.703 14.695 9.18 1 97.75 346 ILE A CA 1
ATOM 2773 C C . ILE A 1 346 ? -18.859 15.766 10.266 1 97.75 346 ILE A C 1
ATOM 2775 O O . ILE A 1 346 ? -18.328 15.617 11.367 1 97.75 346 ILE A O 1
ATOM 2779 N N . ASN A 1 347 ? -19.531 16.859 9.953 1 96.94 347 ASN A N 1
ATOM 2780 C CA . ASN A 1 347 ? -19.859 17.828 10.992 1 96.94 347 ASN A CA 1
ATOM 2781 C C . ASN A 1 347 ? -20.641 17.188 12.133 1 96.94 347 ASN A C 1
ATOM 2783 O O . ASN A 1 347 ? -20.344 17.422 13.305 1 96.94 347 ASN A O 1
ATOM 2787 N N . GLY A 1 348 ? -21.594 16.391 11.727 1 97.75 348 GLY A N 1
ATOM 2788 C CA . GLY A 1 348 ? -22.344 15.648 12.727 1 97.75 348 GLY A CA 1
ATOM 2789 C C . GLY A 1 348 ? -21.484 14.703 13.539 1 97.75 348 GLY A C 1
ATOM 2790 O O . GLY A 1 348 ? -21.688 14.562 14.75 1 97.75 348 GLY A O 1
ATOM 2791 N N . LEU A 1 349 ? -20.578 14.016 12.891 1 98.12 349 LEU A N 1
ATOM 2792 C CA . LEU A 1 349 ? -19.656 13.094 13.555 1 98.12 349 LEU A CA 1
ATOM 2793 C C . LEU A 1 349 ? -18.844 13.812 14.609 1 98.12 349 LEU A C 1
ATOM 2795 O O . LEU A 1 349 ? -18.688 13.32 15.734 1 98.12 349 LEU A O 1
ATOM 2799 N N . ARG A 1 350 ? -18.328 14.953 14.289 1 95.12 350 ARG A N 1
ATOM 2800 C CA . ARG A 1 350 ? -17.547 15.75 15.227 1 95.12 350 ARG A CA 1
ATOM 2801 C C . ARG A 1 350 ? -18.359 16.109 16.453 1 95.12 350 ARG A C 1
ATOM 2803 O O . ARG A 1 350 ? -17.891 15.992 17.594 1 95.12 350 ARG A O 1
ATOM 2810 N N . ILE A 1 351 ? -19.578 16.547 16.234 1 96.19 351 ILE A N 1
ATOM 2811 C CA . ILE A 1 351 ? -20.484 16.922 17.312 1 96.19 351 ILE A CA 1
ATOM 2812 C C . ILE A 1 351 ? -20.797 15.703 18.172 1 96.19 351 ILE A C 1
ATOM 2814 O O . ILE A 1 351 ? -20.719 15.773 19.406 1 96.19 351 ILE A O 1
ATOM 2818 N N . ALA A 1 352 ? -21.109 14.609 17.516 1 98.12 352 ALA A N 1
ATOM 2819 C CA . ALA A 1 352 ? -21.469 13.383 18.219 1 98.12 352 ALA A CA 1
ATOM 2820 C C . ALA A 1 352 ? -20.375 12.945 19.188 1 98.12 352 ALA A C 1
ATOM 2822 O O . ALA A 1 352 ? -20.656 12.523 20.312 1 98.12 352 ALA A O 1
ATOM 2823 N N . LYS A 1 353 ? -19.203 13.055 18.797 1 96.69 353 LYS A N 1
ATOM 2824 C CA . LYS A 1 353 ? -18.062 12.609 19.594 1 96.69 353 LYS A CA 1
ATOM 2825 C C . LYS A 1 353 ? -17.859 13.516 20.797 1 96.69 353 LYS A C 1
ATOM 2827 O O . LYS A 1 353 ? -17.219 13.117 21.781 1 96.69 353 LYS A O 1
ATOM 2832 N N . LYS A 1 354 ? -18.406 14.695 20.812 1 94.31 354 LYS A N 1
ATOM 2833 C CA . LYS A 1 354 ? -18.203 15.656 21.891 1 94.31 354 LYS A CA 1
ATOM 2834 C C . LYS A 1 354 ? -19.375 15.648 22.859 1 94.31 354 LYS A C 1
ATOM 2836 O O . LYS A 1 354 ? -19.266 16.156 23.984 1 94.31 354 LYS A O 1
ATOM 2841 N N . LEU A 1 355 ? -20.484 15.148 22.391 1 95.56 355 LEU A N 1
ATOM 2842 C CA . LEU A 1 355 ? -21.688 15.164 23.219 1 95.56 355 LEU A CA 1
ATOM 2843 C C . LEU A 1 355 ? -21.578 14.172 24.375 1 95.56 355 LEU A C 1
ATOM 2845 O O . LEU A 1 355 ? -21.047 13.07 24.203 1 95.56 355 LEU A O 1
ATOM 2849 N N . GLU A 1 356 ? -21.969 14.578 25.469 1 94.5 356 GLU A N 1
ATOM 2850 C CA . GLU A 1 356 ? -22 13.75 26.672 1 94.5 356 GLU A CA 1
ATOM 2851 C C . GLU A 1 356 ? -23.375 13.789 27.344 1 94.5 356 GLU A C 1
ATOM 2853 O O . GLU A 1 356 ? -24.078 14.805 27.281 1 94.5 356 GLU A O 1
ATOM 2858 N N . TYR A 1 357 ? -23.688 12.703 27.922 1 93.94 357 TYR A N 1
ATOM 2859 C CA . TYR A 1 357 ? -24.938 12.656 28.656 1 93.94 357 TYR A CA 1
ATOM 2860 C C . TYR A 1 357 ? -24.766 13.297 30.031 1 93.94 357 TYR A C 1
ATOM 2862 O O . TYR A 1 357 ? -23.766 13.07 30.719 1 93.94 357 TYR A O 1
ATOM 2870 N N . PHE A 1 358 ? -25.641 14.133 30.344 1 89.88 358 PHE A N 1
ATOM 2871 C CA . PHE A 1 358 ? -25.734 14.617 31.719 1 89.88 358 PHE A CA 1
ATOM 2872 C C . PHE A 1 358 ? -27.188 14.57 32.188 1 89.88 358 PHE A C 1
ATOM 2874 O O . PHE A 1 358 ? -28.109 14.875 31.438 1 89.88 358 PHE A O 1
ATOM 2881 N N . ALA A 1 359 ? -27.266 14.008 33.438 1 83.44 359 ALA A N 1
ATOM 2882 C CA . ALA A 1 359 ? -28.594 13.891 34.031 1 83.44 359 ALA A CA 1
ATOM 2883 C C . ALA A 1 359 ? -29.109 15.258 34.469 1 83.44 359 ALA A C 1
ATOM 2885 O O . ALA A 1 359 ? -28.375 16.078 35 1 83.44 359 ALA A O 1
ATOM 2886 N N . ASP A 1 360 ? -30.172 15.695 33.812 1 79.56 360 ASP A N 1
ATOM 2887 C CA . ASP A 1 360 ? -30.859 16.906 34.25 1 79.56 360 ASP A CA 1
ATOM 2888 C C . ASP A 1 360 ? -32.156 16.594 35 1 79.56 360 ASP A C 1
ATOM 2890 O O . ASP A 1 360 ? -33.094 16.109 34.406 1 79.56 360 ASP A O 1
ATOM 2894 N N . VAL A 1 361 ? -32.156 16.812 36.281 1 78.5 361 VAL A N 1
ATOM 2895 C CA . VAL A 1 361 ? -33.25 16.469 37.156 1 78.5 361 VAL A CA 1
ATOM 2896 C C . VAL A 1 361 ? -34.531 17.172 36.688 1 78.5 361 VAL A C 1
ATOM 2898 O O . VAL A 1 361 ? -35.656 16.641 36.844 1 78.5 361 VAL A O 1
ATOM 2901 N N . ASP A 1 362 ? -34.438 18.281 35.938 1 86.81 362 ASP A N 1
ATOM 2902 C CA . ASP A 1 362 ? -35.594 19.094 35.594 1 86.81 362 ASP A CA 1
ATOM 2903 C C . ASP A 1 362 ? -36.094 18.734 34.188 1 86.81 362 ASP A C 1
ATOM 2905 O O . ASP A 1 362 ? -37.062 19.344 33.719 1 86.81 362 ASP A O 1
ATOM 2909 N N . VAL A 1 363 ? -35.5 17.719 33.562 1 88.81 363 VAL A N 1
ATOM 2910 C CA . VAL A 1 363 ? -35.875 17.359 32.219 1 88.81 363 VAL A CA 1
ATOM 2911 C C . VAL A 1 363 ? -36.531 15.977 32.188 1 88.81 363 VAL A C 1
ATOM 2913 O O . VAL A 1 363 ? -35.906 15 32.688 1 88.81 363 VAL A O 1
ATOM 2916 N N . ALA A 1 364 ? -37.812 15.922 31.719 1 91.19 364 ALA A N 1
ATOM 2917 C CA . ALA A 1 364 ? -38.531 14.656 31.656 1 91.19 364 ALA A CA 1
ATOM 2918 C C . ALA A 1 364 ? -38.219 13.938 30.344 1 91.19 364 ALA A C 1
ATOM 2920 O O . ALA A 1 364 ? -37.938 14.578 29.328 1 91.19 364 ALA A O 1
ATOM 2921 N N . LEU A 1 365 ? -38.344 12.648 30.469 1 93.94 365 LEU A N 1
ATOM 2922 C CA . LEU A 1 365 ? -38.219 11.828 29.266 1 93.94 365 LEU A CA 1
ATOM 2923 C C . LEU A 1 365 ? -39.25 12.227 28.234 1 93.94 365 LEU A C 1
ATOM 2925 O O . LEU A 1 365 ? -40.406 12.484 28.578 1 93.94 365 LEU A O 1
ATOM 2929 N N . ASP A 1 366 ? -38.875 12.422 27.031 1 96.06 366 ASP A N 1
ATOM 2930 C CA . ASP A 1 366 ? -39.75 12.695 25.906 1 96.06 366 ASP A CA 1
ATOM 2931 C C . ASP A 1 366 ? -39.969 11.453 25.047 1 96.06 366 ASP A C 1
ATOM 2933 O O . ASP A 1 366 ? -39.188 11.156 24.156 1 96.06 366 ASP A O 1
ATOM 2937 N N . GLU A 1 367 ? -41.062 10.812 25.219 1 96.75 367 GLU A N 1
ATOM 2938 C CA . GLU A 1 367 ? -41.312 9.516 24.609 1 96.75 367 GLU A CA 1
ATOM 2939 C C . GLU A 1 367 ? -41.344 9.609 23.078 1 96.75 367 GLU A C 1
ATOM 2941 O O . GLU A 1 367 ? -40.969 8.672 22.391 1 96.75 367 GLU A O 1
ATOM 2946 N N . GLU A 1 368 ? -41.812 10.672 22.609 1 97.06 368 GLU A N 1
ATOM 2947 C CA . GLU A 1 368 ? -41.906 10.852 21.156 1 97.06 368 GLU A CA 1
ATOM 2948 C C . GLU A 1 368 ? -40.5 10.938 20.547 1 97.06 368 GLU A C 1
ATOM 2950 O O . GLU A 1 368 ? -40.25 10.312 19.516 1 97.06 368 GLU A O 1
ATOM 2955 N N . GLN A 1 369 ? -39.656 11.703 21.172 1 97 369 GLN A N 1
ATOM 2956 C CA . GLN A 1 369 ? -38.281 11.828 20.688 1 97 369 GLN A CA 1
ATOM 2957 C C . GLN A 1 369 ? -37.531 10.492 20.797 1 97 369 GLN A C 1
ATOM 2959 O O . GLN A 1 369 ? -36.781 10.133 19.906 1 97 369 GLN A O 1
ATOM 2964 N N . ILE A 1 370 ? -37.781 9.852 21.859 1 98 370 ILE A N 1
ATOM 2965 C CA . ILE A 1 370 ? -37.156 8.547 22.094 1 98 370 ILE A CA 1
ATOM 2966 C C . ILE A 1 370 ? -37.594 7.578 21 1 98 370 ILE A C 1
ATOM 2968 O O . ILE A 1 370 ? -36.75 6.914 20.375 1 98 370 ILE A O 1
ATOM 2972 N N . LYS A 1 371 ? -38.844 7.543 20.703 1 98.06 371 LYS A N 1
ATOM 2973 C CA . LYS A 1 371 ? -39.375 6.66 19.688 1 98.06 371 LYS A CA 1
ATOM 2974 C C . LYS A 1 371 ? -38.812 6.988 18.312 1 98.06 371 LYS A C 1
ATOM 2976 O O . LYS A 1 371 ? -38.531 6.09 17.516 1 98.06 371 LYS A O 1
ATOM 2981 N N . GLN A 1 372 ? -38.656 8.219 18.062 1 98.19 372 GLN A N 1
ATOM 2982 C CA . GLN A 1 372 ? -38.125 8.656 16.766 1 98.19 372 GLN A CA 1
ATOM 2983 C C . GLN A 1 372 ? -36.656 8.18 16.594 1 98.19 372 GLN A C 1
ATOM 2985 O O . GLN A 1 372 ? -36.281 7.691 15.531 1 98.19 372 GLN A O 1
ATOM 2990 N N . VAL A 1 373 ? -35.906 8.312 17.641 1 98.56 373 VAL A N 1
ATOM 2991 C CA . VAL A 1 373 ? -34.531 7.891 17.594 1 98.56 373 VAL A CA 1
ATOM 2992 C C . VAL A 1 373 ? -34.438 6.375 17.422 1 98.56 373 VAL A C 1
ATOM 2994 O O . VAL A 1 373 ? -33.719 5.875 16.547 1 98.56 373 VAL A O 1
ATOM 2997 N N . GLU A 1 374 ? -35.156 5.68 18.203 1 98.38 374 GLU A N 1
ATOM 2998 C CA . GLU A 1 374 ? -35.156 4.223 18.141 1 98.38 374 GLU A CA 1
ATOM 2999 C C . GLU A 1 374 ? -35.594 3.729 16.766 1 98.38 374 GLU A C 1
ATOM 3001 O O . GLU A 1 374 ? -35.031 2.785 16.219 1 98.38 374 GLU A O 1
ATOM 3006 N N . SER A 1 375 ? -36.594 4.398 16.281 1 98.38 375 SER A N 1
ATOM 3007 C CA . SER A 1 375 ? -37.125 4.035 14.961 1 98.38 375 SER A CA 1
ATOM 3008 C C . SER A 1 375 ? -36.062 4.281 13.875 1 98.38 375 SER A C 1
ATOM 3010 O O . SER A 1 375 ? -35.875 3.445 12.992 1 98.38 375 SER A O 1
ATOM 3012 N N . SER A 1 376 ? -35.406 5.398 13.922 1 98.62 376 SER A N 1
ATOM 3013 C CA . SER A 1 376 ? -34.406 5.727 12.922 1 98.62 376 SER A CA 1
ATOM 3014 C C . SER A 1 376 ? -33.25 4.734 12.969 1 98.62 376 SER A C 1
ATOM 3016 O O . SER A 1 376 ? -32.719 4.332 11.93 1 98.62 376 SER A O 1
ATOM 3018 N N . ILE A 1 377 ? -32.875 4.359 14.164 1 98.62 377 ILE A N 1
ATOM 3019 C CA . ILE A 1 377 ? -31.812 3.383 14.336 1 98.62 377 ILE A CA 1
ATOM 3020 C C . ILE A 1 377 ? -32.25 2.041 13.75 1 98.62 377 ILE A C 1
ATOM 3022 O O . ILE A 1 377 ? -31.5 1.44 12.961 1 98.62 377 ILE A O 1
ATOM 3026 N N . GLN A 1 378 ? -33.406 1.661 14.109 1 98.31 378 GLN A N 1
ATOM 3027 C CA . GLN A 1 378 ? -33.938 0.388 13.625 1 98.31 378 GLN A CA 1
ATOM 3028 C C . GLN A 1 378 ? -34.031 0.383 12.102 1 98.31 378 GLN A C 1
ATOM 3030 O O . GLN A 1 378 ? -33.656 -0.598 11.453 1 98.31 378 GLN A O 1
ATOM 3035 N N . GLN A 1 379 ? -34.469 1.466 11.562 1 98.56 379 GLN A N 1
ATOM 3036 C CA . GLN A 1 379 ? -34.656 1.554 10.125 1 98.56 379 GLN A CA 1
ATOM 3037 C C . GLN A 1 379 ? -33.312 1.593 9.398 1 98.56 379 GLN A C 1
ATOM 3039 O O . GLN A 1 379 ? -33.188 1.081 8.281 1 98.56 379 GLN A O 1
ATOM 3044 N N . ALA A 1 380 ? -32.312 2.203 9.961 1 98.69 380 ALA A N 1
ATOM 3045 C CA . ALA A 1 380 ? -30.984 2.199 9.375 1 98.69 380 ALA A CA 1
ATOM 3046 C C . ALA A 1 380 ? -30.438 0.778 9.258 1 98.69 380 ALA A C 1
ATOM 3048 O O . ALA A 1 380 ? -29.938 0.385 8.203 1 98.69 380 ALA A O 1
ATOM 3049 N N . TYR A 1 381 ? -30.609 0.028 10.297 1 98.69 381 TYR A N 1
ATOM 3050 C CA . TYR A 1 381 ? -30.156 -1.358 10.273 1 98.69 381 TYR A CA 1
ATOM 3051 C C . TYR A 1 381 ? -31 -2.189 9.305 1 98.69 381 TYR A C 1
ATOM 3053 O O . TYR A 1 381 ? -30.469 -3.043 8.594 1 98.69 381 TYR A O 1
ATOM 3061 N N . ARG A 1 382 ? -32.312 -1.914 9.305 1 98.44 382 ARG A N 1
ATOM 3062 C CA . ARG A 1 382 ? -33.188 -2.641 8.391 1 98.44 382 ARG A CA 1
ATOM 3063 C C . ARG A 1 382 ? -32.781 -2.387 6.938 1 98.44 382 ARG A C 1
ATOM 3065 O O . ARG A 1 382 ? -32.844 -3.293 6.102 1 98.44 382 ARG A O 1
ATOM 3072 N N . ALA A 1 383 ? -32.375 -1.18 6.684 1 98.69 383 ALA A N 1
ATOM 3073 C CA . ALA A 1 383 ? -31.938 -0.834 5.34 1 98.69 383 ALA A CA 1
ATOM 3074 C C . ALA A 1 383 ? -30.688 -1.634 4.961 1 98.69 383 ALA A C 1
ATOM 3076 O O . ALA A 1 383 ? -30.625 -2.221 3.881 1 98.69 383 ALA A O 1
ATOM 3077 N N . MET A 1 384 ? -29.75 -1.736 5.84 1 98.81 384 MET A N 1
ATOM 3078 C CA . MET A 1 384 ? -28.531 -2.494 5.578 1 98.81 384 MET A CA 1
ATOM 3079 C C . MET A 1 384 ? -28.828 -3.986 5.477 1 98.81 384 MET A C 1
ATOM 3081 O O . MET A 1 384 ? -28.25 -4.684 4.637 1 98.81 384 MET A O 1
ATOM 3085 N N . ASP A 1 385 ? -29.781 -4.418 6.332 1 98.69 385 ASP A N 1
ATOM 3086 C CA . ASP A 1 385 ? -30.172 -5.828 6.328 1 98.69 385 ASP A CA 1
ATOM 3087 C C . ASP A 1 385 ? -30.875 -6.199 5.023 1 98.69 385 ASP A C 1
ATOM 3089 O O . ASP A 1 385 ? -30.938 -7.379 4.664 1 98.69 385 ASP A O 1
ATOM 3093 N N . ASP A 1 386 ? -31.453 -5.18 4.422 1 98.56 386 ASP A N 1
ATOM 3094 C CA . ASP A 1 386 ? -32.125 -5.391 3.143 1 98.56 386 ASP A CA 1
ATOM 3095 C C . ASP A 1 386 ? -31.156 -5.16 1.975 1 98.56 386 ASP A C 1
ATOM 309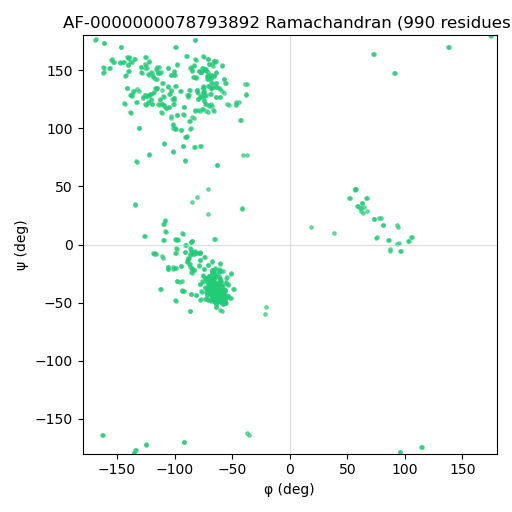7 O O . ASP A 1 386 ? -31.297 -4.176 1.243 1 98.56 386 ASP A O 1
ATOM 3101 N N . ASP A 1 387 ? -30.281 -6 1.77 1 98.75 387 ASP A N 1
ATOM 3102 C CA . ASP A 1 387 ? -29.375 -6.043 0.624 1 98.75 387 ASP A CA 1
ATOM 3103 C C . ASP A 1 387 ? -28.422 -4.855 0.632 1 98.75 387 ASP A C 1
ATOM 3105 O O . ASP A 1 387 ? -28.188 -4.234 -0.406 1 98.75 387 ASP A O 1
ATOM 3109 N N . PHE A 1 388 ? -27.922 -4.488 1.802 1 98.81 388 PHE A N 1
ATOM 3110 C CA . PHE A 1 388 ? -26.875 -3.48 1.979 1 98.81 388 PHE A CA 1
ATOM 3111 C C . PHE A 1 388 ? -27.297 -2.156 1.352 1 98.81 388 PHE A C 1
ATOM 3113 O O . PHE A 1 388 ? -26.516 -1.542 0.616 1 98.81 388 PHE A O 1
ATOM 3120 N N . ASN A 1 389 ? -28.469 -1.727 1.614 1 98.75 389 ASN A N 1
ATOM 3121 C CA . ASN A 1 389 ? -29.016 -0.493 1.053 1 98.75 389 ASN A CA 1
ATOM 3122 C C . ASN A 1 389 ? -28.453 0.737 1.767 1 98.75 389 ASN A C 1
ATOM 3124 O O . ASN A 1 389 ? -29.141 1.344 2.59 1 98.75 389 ASN A O 1
ATOM 3128 N N . THR A 1 390 ? -27.297 1.178 1.337 1 98.88 390 THR A N 1
ATOM 3129 C CA . THR A 1 390 ? -26.609 2.289 1.979 1 98.88 390 THR A CA 1
ATOM 3130 C C . THR A 1 390 ? -27.375 3.596 1.764 1 98.88 390 THR A C 1
ATOM 3132 O O . THR A 1 390 ? -27.391 4.457 2.646 1 98.88 390 THR A O 1
ATOM 3135 N N . ALA A 1 391 ? -27.984 3.764 0.589 1 98.44 391 ALA A N 1
ATOM 3136 C CA . ALA A 1 391 ? -28.734 4.977 0.287 1 98.44 391 ALA A CA 1
ATOM 3137 C C . ALA A 1 391 ? -29.844 5.207 1.312 1 98.44 391 ALA A C 1
ATOM 3139 O O . ALA A 1 391 ? -29.953 6.293 1.886 1 98.44 391 ALA A O 1
ATOM 3140 N N . GLN A 1 392 ? -30.578 4.188 1.579 1 98.69 392 GLN A N 1
ATOM 3141 C CA . GLN A 1 392 ? -31.656 4.285 2.551 1 98.69 392 GLN A CA 1
ATOM 3142 C C . GLN A 1 392 ? -31.125 4.461 3.967 1 98.69 392 GLN A C 1
ATOM 3144 O O . GLN A 1 392 ? -31.672 5.23 4.758 1 98.69 392 GLN A O 1
ATOM 3149 N N . ALA A 1 393 ? -30.078 3.74 4.285 1 98.88 393 ALA A N 1
ATOM 3150 C CA . ALA A 1 393 ? -29.453 3.871 5.602 1 98.88 393 ALA A CA 1
ATOM 3151 C C . ALA A 1 393 ? -29 5.309 5.855 1 98.88 393 ALA A C 1
ATOM 3153 O O . ALA A 1 393 ? -29.203 5.848 6.945 1 98.88 393 ALA A O 1
ATOM 3154 N N . ILE A 1 394 ? -28.422 5.902 4.855 1 98.88 394 ILE A N 1
ATOM 3155 C CA . ILE A 1 394 ? -27.938 7.277 4.965 1 98.88 394 ILE A CA 1
ATOM 3156 C C . ILE A 1 394 ? -29.125 8.211 5.246 1 98.88 394 ILE A C 1
ATOM 3158 O O . ILE A 1 394 ? -29 9.133 6.059 1 98.88 394 ILE A O 1
ATOM 3162 N N . GLY A 1 395 ? -30.266 7.945 4.59 1 98.56 395 GLY A N 1
ATOM 3163 C CA . GLY A 1 395 ? -31.469 8.719 4.895 1 98.56 395 GLY A CA 1
ATOM 3164 C C . GLY A 1 395 ? -31.828 8.703 6.367 1 98.56 395 GLY A C 1
ATOM 3165 O O . GLY A 1 395 ? -32.125 9.75 6.945 1 98.56 395 GLY A O 1
ATOM 3166 N N . HIS A 1 396 ? -31.766 7.574 6.945 1 98.69 396 HIS A N 1
ATOM 3167 C CA . HIS A 1 396 ? -32.094 7.43 8.359 1 98.69 396 HIS A CA 1
ATOM 3168 C C . HIS A 1 396 ? -31.031 8.039 9.25 1 98.69 396 HIS A C 1
ATOM 3170 O O . HIS A 1 396 ? -31.328 8.562 10.32 1 98.69 396 HIS A O 1
ATOM 3176 N N . LEU A 1 397 ? -29.797 8.008 8.805 1 98.69 397 LEU A N 1
ATOM 3177 C CA . LEU A 1 397 ? -28.703 8.656 9.539 1 98.69 397 LEU A CA 1
ATOM 3178 C C . LEU A 1 397 ? -28.922 10.164 9.609 1 98.69 397 LEU A C 1
ATOM 3180 O O . LEU A 1 397 ? -28.594 10.789 10.617 1 98.69 397 LEU A O 1
ATOM 3184 N N . PHE A 1 398 ? -29.453 10.703 8.531 1 98.69 398 PHE A N 1
ATOM 3185 C CA . PHE A 1 398 ? -29.734 12.133 8.531 1 98.69 398 PHE A CA 1
ATOM 3186 C C . PHE A 1 398 ? -30.812 12.484 9.547 1 98.69 398 PHE A C 1
ATOM 3188 O O . PHE A 1 398 ? -30.812 13.57 10.117 1 98.69 398 PHE A O 1
ATOM 3195 N N . ASN A 1 399 ? -31.734 11.547 9.82 1 98.62 399 ASN A N 1
ATOM 3196 C CA . ASN A 1 399 ? -32.688 11.75 10.898 1 98.62 399 ASN A CA 1
ATOM 3197 C C . ASN A 1 399 ? -32 11.797 12.266 1 98.62 399 ASN A C 1
ATOM 3199 O O . ASN A 1 399 ? -32.344 12.633 13.102 1 98.62 399 ASN A O 1
ATOM 3203 N N . LEU A 1 400 ? -31.078 10.906 12.422 1 98.81 400 LEU A N 1
ATOM 3204 C CA . LEU A 1 400 ? -30.297 10.93 13.648 1 98.81 400 LEU A CA 1
ATOM 3205 C C . LEU A 1 400 ? -29.484 12.211 13.758 1 98.81 400 LEU A C 1
ATOM 3207 O O . LEU A 1 400 ? -29.359 12.789 14.844 1 98.81 400 LEU A O 1
ATOM 3211 N N . LEU A 1 401 ? -28.922 12.594 12.633 1 98.75 401 LEU A N 1
ATOM 3212 C CA . LEU A 1 401 ? -28.125 13.812 12.578 1 98.75 401 LEU A CA 1
ATOM 3213 C C . LEU A 1 401 ? -28.938 15.023 13.031 1 98.75 401 LEU A C 1
ATOM 3215 O O . LEU A 1 401 ? -28.422 15.898 13.734 1 98.75 401 LEU A O 1
ATOM 3219 N N . LYS A 1 402 ? -30.203 15.07 12.664 1 98.44 402 LYS A N 1
ATOM 3220 C CA . LYS A 1 402 ? -31.078 16.156 13.102 1 98.44 402 LYS A CA 1
ATOM 3221 C C . LYS A 1 402 ? -31.172 16.203 14.625 1 98.44 402 LYS A C 1
ATOM 3223 O O . LYS A 1 402 ? -31.141 17.281 15.211 1 98.44 402 LYS A O 1
ATOM 3228 N N . LYS A 1 403 ? -31.328 15.062 15.227 1 98.44 403 LYS A N 1
ATOM 3229 C CA . LYS A 1 403 ? -31.391 14.992 16.688 1 98.44 403 LYS A CA 1
ATOM 3230 C C . LYS A 1 403 ? -30.078 15.422 17.312 1 98.44 403 LYS A C 1
ATOM 3232 O O . LYS A 1 403 ? -30.062 16.156 18.312 1 98.44 403 LYS A O 1
ATOM 3237 N N . ILE A 1 404 ? -28.984 14.969 16.703 1 98.31 404 ILE A N 1
ATOM 3238 C CA . ILE A 1 404 ? -27.656 15.312 17.188 1 98.31 404 ILE A CA 1
ATOM 3239 C C . ILE A 1 404 ? -27.453 16.828 17.109 1 98.31 404 ILE A C 1
ATOM 3241 O O . ILE A 1 404 ? -26.984 17.453 18.078 1 98.31 404 ILE A O 1
ATOM 3245 N N . ASN A 1 405 ? -27.859 17.391 16 1 96.94 405 ASN A N 1
ATOM 3246 C CA . ASN A 1 405 ? -27.75 18.844 15.836 1 96.94 405 ASN A CA 1
ATOM 3247 C C . ASN A 1 405 ? -28.625 19.578 16.844 1 96.94 405 ASN A C 1
ATOM 3249 O O . ASN A 1 405 ? -28.234 20.625 17.359 1 96.94 405 ASN A O 1
ATOM 3253 N N . SER A 1 406 ? -29.781 19.062 17.141 1 96.75 406 SER A N 1
ATOM 3254 C CA . SER A 1 406 ? -30.672 19.672 18.109 1 96.75 406 SER A CA 1
ATOM 3255 C C . SER A 1 406 ? -30.094 19.625 19.516 1 96.75 406 SER A C 1
ATOM 3257 O O . SER A 1 406 ? -30.297 20.547 20.312 1 96.75 406 SER A O 1
ATOM 3259 N N . LEU A 1 407 ? -29.469 18.547 19.797 1 95.56 407 LEU A N 1
ATOM 3260 C CA . LEU A 1 407 ? -28.766 18.438 21.078 1 95.56 407 LEU A CA 1
ATOM 3261 C C . LEU A 1 407 ? -27.641 19.453 21.156 1 95.56 407 LEU A C 1
ATOM 3263 O O . LEU A 1 407 ? -27.453 20.109 22.203 1 95.56 407 LEU A O 1
ATOM 3267 N N . TYR A 1 408 ? -26.969 19.562 20.016 1 95 408 TYR A N 1
ATOM 3268 C CA . TYR A 1 408 ? -25.812 20.453 19.922 1 95 408 TYR A CA 1
ATOM 3269 C C . TYR A 1 408 ? -26.234 21.906 20.125 1 95 408 TYR A C 1
ATOM 3271 O O . TYR A 1 408 ? -25.531 22.672 20.797 1 95 408 TYR A O 1
ATOM 3279 N N . THR A 1 409 ? -27.391 22.328 19.625 1 92.88 409 THR A N 1
ATOM 3280 C CA . THR A 1 409 ? -27.859 23.703 19.672 1 92.88 409 THR A CA 1
ATOM 3281 C C . THR A 1 409 ? -28.641 23.953 20.969 1 92.88 409 THR A C 1
ATOM 3283 O O . THR A 1 409 ? -29.016 25.094 21.266 1 92.88 409 THR A O 1
ATOM 3286 N N . GLY A 1 410 ? -28.969 22.906 21.641 1 91.19 410 GLY A N 1
ATOM 3287 C CA . GLY A 1 410 ? -29.688 23.062 22.891 1 91.19 410 GLY A CA 1
ATOM 3288 C C . GLY A 1 410 ? -31.188 22.984 22.75 1 91.19 410 GLY A C 1
ATOM 3289 O O . GLY A 1 410 ? -31.922 23.094 23.734 1 91.19 410 GLY A O 1
ATOM 3290 N N . GLN A 1 411 ? -31.656 22.781 21.578 1 92.62 411 GLN A N 1
ATOM 3291 C CA . GLN A 1 411 ? -33.094 22.625 21.359 1 92.62 411 GLN A CA 1
ATOM 3292 C C . GLN A 1 411 ? -33.625 21.375 22.047 1 92.62 411 GLN A C 1
ATOM 3294 O O . GLN A 1 411 ? -34.781 21.344 22.469 1 92.62 411 GLN A O 1
ATOM 3299 N N . LEU A 1 412 ? -32.812 20.328 22.047 1 94.38 412 LEU A N 1
ATOM 3300 C CA . LEU A 1 412 ? -33.062 19.109 22.812 1 94.38 412 LEU A CA 1
ATOM 3301 C C . LEU A 1 412 ? -32 18.906 23.891 1 94.38 412 LEU A C 1
ATOM 3303 O O . LEU A 1 412 ? -30.875 19.359 23.75 1 94.38 412 LEU A O 1
ATOM 3307 N N . LYS A 1 413 ? -32.406 18.281 24.922 1 94.62 413 LYS A N 1
ATOM 3308 C CA . LYS A 1 413 ? -31.5 17.953 26.016 1 94.62 413 LYS A CA 1
ATOM 3309 C C . LYS A 1 413 ? -31.312 16.453 26.141 1 94.62 413 LYS A C 1
ATOM 3311 O O . LYS A 1 413 ? -32.25 15.68 25.875 1 94.62 413 LYS A O 1
ATOM 3316 N N . PRO A 1 414 ? -30.125 16.062 26.562 1 95.25 414 PRO A N 1
ATOM 3317 C CA . PRO A 1 414 ? -29.859 14.633 26.719 1 95.25 414 PRO A CA 1
ATOM 3318 C C . PRO A 1 414 ? -30.906 13.945 27.609 1 95.25 414 PRO A C 1
ATOM 3320 O O . PRO A 1 414 ? -31.266 12.789 27.359 1 95.25 414 PRO A O 1
ATOM 3323 N N . GLY A 1 415 ? -31.359 14.664 28.578 1 94.38 415 GLY A N 1
ATOM 3324 C CA . GLY A 1 415 ? -32.344 14.117 29.5 1 94.38 415 GLY A CA 1
ATOM 3325 C C . GLY A 1 415 ? -33.625 13.719 28.828 1 94.38 415 GLY A C 1
ATOM 3326 O O . GLY A 1 415 ? -34.375 12.859 29.328 1 94.38 415 GLY A O 1
ATOM 3327 N N . HIS A 1 416 ? -34 14.336 27.688 1 95.19 416 HIS A N 1
ATOM 3328 C CA . HIS A 1 416 ? -35.188 13.984 26.953 1 95.19 416 HIS A CA 1
ATOM 3329 C C . HIS A 1 416 ? -35.156 12.547 26.453 1 95.19 416 HIS A C 1
ATOM 3331 O O . HIS A 1 416 ? -36.188 11.93 26.219 1 95.19 416 HIS A O 1
ATOM 3337 N N . PHE A 1 417 ? -33.969 12.008 26.359 1 95.75 417 PHE A N 1
ATOM 3338 C CA . PHE A 1 417 ? -33.781 10.688 25.75 1 95.75 417 PHE A CA 1
ATOM 3339 C C . PHE A 1 417 ? -33.5 9.641 26.812 1 95.75 417 PHE A C 1
ATOM 3341 O O . PHE A 1 417 ? -33.688 8.445 26.609 1 95.75 417 PHE A O 1
ATOM 3348 N N . GLY A 1 418 ? -33.062 10.094 28.047 1 95.12 418 GLY A N 1
ATOM 3349 C CA . GLY A 1 418 ? -32.469 9.172 29 1 95.12 418 GLY A CA 1
ATOM 3350 C C . GLY A 1 418 ? -31.062 8.719 28.594 1 95.12 418 GLY A C 1
ATOM 3351 O O . GLY A 1 418 ? -30.672 8.867 27.438 1 95.12 418 GLY A O 1
ATOM 3352 N N . GLU A 1 419 ? -30.328 8.18 29.469 1 95.62 419 GLU A N 1
ATOM 3353 C CA . GLU A 1 419 ? -28.922 7.836 29.25 1 95.62 419 GLU A CA 1
ATOM 3354 C C . GLU A 1 419 ? -28.781 6.754 28.172 1 95.62 419 GLU A C 1
ATOM 3356 O O . GLU A 1 419 ? -27.953 6.871 27.281 1 95.62 419 GLU A O 1
ATOM 3361 N N . GLU A 1 420 ? -29.609 5.75 28.25 1 96.75 420 GLU A N 1
ATOM 3362 C CA . GLU A 1 420 ? -29.5 4.602 27.359 1 96.75 420 GLU A CA 1
ATOM 3363 C C . GLU A 1 420 ? -29.75 5.008 25.906 1 96.75 420 GLU A C 1
ATOM 3365 O O . GLU A 1 420 ? -28.938 4.715 25.031 1 96.75 420 GLU A O 1
ATOM 3370 N N . VAL A 1 421 ? -30.828 5.707 25.688 1 97.69 421 VAL A N 1
ATOM 3371 C CA . VAL A 1 421 ? -31.203 6.086 24.328 1 97.69 421 VAL A CA 1
ATOM 3372 C C . VAL A 1 421 ? -30.219 7.125 23.781 1 97.69 421 VAL A C 1
ATOM 3374 O O . VAL A 1 421 ? -29.875 7.113 22.594 1 97.69 421 VAL A O 1
ATOM 3377 N N . PHE A 1 422 ? -29.781 8 24.656 1 97.81 422 PHE A N 1
ATOM 3378 C CA . PHE A 1 422 ? -28.781 8.984 24.281 1 97.81 422 PHE A CA 1
ATOM 3379 C C . PHE A 1 422 ? -27.516 8.297 23.797 1 97.81 422 PHE A C 1
ATOM 3381 O O . PHE A 1 422 ? -27 8.609 22.703 1 97.81 422 PHE A O 1
ATOM 3388 N N . GLN A 1 423 ? -27.047 7.355 24.578 1 98.12 423 GLN A N 1
ATOM 3389 C CA . GLN A 1 423 ? -25.812 6.641 24.219 1 98.12 423 GLN A CA 1
ATOM 3390 C C . GLN A 1 423 ? -26 5.852 22.922 1 98.12 423 GLN A C 1
ATOM 3392 O O . GLN A 1 423 ? -25.094 5.785 22.094 1 98.12 423 GLN A O 1
ATOM 3397 N N . LYS A 1 424 ? -27.156 5.254 22.75 1 98.31 424 LYS A N 1
ATOM 3398 C CA . LYS A 1 424 ? -27.453 4.492 21.547 1 98.31 424 LYS A CA 1
ATOM 3399 C C . LYS A 1 424 ? -27.453 5.391 20.312 1 98.31 424 LYS A C 1
ATOM 3401 O O . LYS A 1 424 ? -26.953 5.004 19.25 1 98.31 424 LYS A O 1
ATOM 3406 N N . LEU A 1 425 ? -28.047 6.555 20.5 1 98.69 425 LEU A N 1
ATOM 3407 C CA . LEU A 1 425 ? -28.078 7.543 19.422 1 98.69 425 LEU A CA 1
ATOM 3408 C C . LEU A 1 425 ? -26.672 7.898 18.969 1 98.69 425 LEU A C 1
ATOM 3410 O O . LEU A 1 425 ? -26.344 7.789 17.781 1 98.69 425 LEU A O 1
ATOM 3414 N N . ILE A 1 426 ? -25.812 8.164 19.875 1 98.75 426 ILE A N 1
ATOM 3415 C CA . ILE A 1 426 ? -24.469 8.633 19.594 1 98.75 426 ILE A CA 1
ATOM 3416 C C . ILE A 1 426 ? -23.625 7.484 19.047 1 98.75 426 ILE A C 1
ATOM 3418 O O . ILE A 1 426 ? -23 7.613 17.984 1 98.75 426 ILE A O 1
ATOM 3422 N N . SER A 1 427 ? -23.703 6.398 19.672 1 98.62 427 SER A N 1
ATOM 3423 C CA . SER A 1 427 ? -22.875 5.262 19.281 1 98.62 427 SER A CA 1
ATOM 3424 C C . SER A 1 427 ? -23.266 4.73 17.906 1 98.62 427 SER A C 1
ATOM 3426 O O . SER A 1 427 ? -22.406 4.391 17.094 1 98.62 427 SER A O 1
ATOM 3428 N N . THR A 1 428 ? -24.578 4.656 17.656 1 98.75 428 THR A N 1
ATOM 3429 C CA . THR A 1 428 ? -25.047 4.152 16.359 1 98.75 428 THR A CA 1
ATOM 3430 C C . THR A 1 428 ? -24.578 5.059 15.227 1 98.75 428 THR A C 1
ATOM 3432 O O . THR A 1 428 ? -24.109 4.578 14.195 1 98.75 428 THR A O 1
ATOM 3435 N N . PHE A 1 429 ? -24.719 6.332 15.453 1 98.81 429 PHE A N 1
ATOM 3436 C CA . PHE A 1 429 ? -24.312 7.289 14.43 1 98.81 429 PHE A CA 1
ATOM 3437 C C . PHE A 1 429 ? -22.828 7.145 14.125 1 98.81 429 PHE A C 1
ATOM 3439 O O . PHE A 1 429 ? -22.438 7.031 12.961 1 98.81 429 PHE A O 1
ATOM 3446 N N . ILE A 1 430 ? -22 7.055 15.164 1 98.81 430 ILE A N 1
ATOM 3447 C CA . ILE A 1 430 ? -20.562 6.957 15.016 1 98.81 430 ILE A CA 1
ATOM 3448 C C . ILE A 1 430 ? -20.203 5.637 14.328 1 98.81 430 ILE A C 1
ATOM 3450 O O . ILE A 1 430 ? -19.406 5.617 13.383 1 98.81 430 ILE A O 1
ATOM 3454 N N . VAL A 1 431 ? -20.812 4.551 14.734 1 98.75 431 VAL A N 1
ATOM 3455 C CA . VAL A 1 431 ? -20.531 3.223 14.195 1 98.75 431 VAL A CA 1
ATOM 3456 C C . VAL A 1 431 ? -20.906 3.172 12.719 1 98.75 431 VAL A C 1
ATOM 3458 O O . VAL A 1 431 ? -20.141 2.688 11.891 1 98.75 431 VAL A O 1
ATOM 3461 N N . PHE A 1 432 ? -22.078 3.703 12.367 1 98.88 432 PHE A N 1
ATOM 3462 C CA . PHE A 1 432 ? -22.516 3.684 10.977 1 98.88 432 PHE A CA 1
ATOM 3463 C C . PHE A 1 432 ? -21.562 4.496 10.102 1 98.88 432 PHE A C 1
ATOM 3465 O O . PHE A 1 432 ? -21.156 4.043 9.031 1 98.88 432 PHE A O 1
ATOM 3472 N N . VAL A 1 433 ? -21.203 5.676 10.562 1 98.88 433 VAL A N 1
ATOM 3473 C CA . VAL A 1 433 ? -20.406 6.59 9.758 1 98.88 433 VAL A CA 1
ATOM 3474 C C . VAL A 1 433 ? -19 6.023 9.578 1 98.88 433 VAL A C 1
ATOM 3476 O O . VAL A 1 433 ? -18.516 5.887 8.453 1 98.88 433 VAL A O 1
ATOM 3479 N N . GLU A 1 434 ? -18.359 5.59 10.633 1 98.62 434 GLU A N 1
ATOM 3480 C CA . GLU A 1 434 ? -16.953 5.242 10.578 1 98.62 434 GLU A CA 1
ATOM 3481 C C . GLU A 1 434 ? -16.75 3.756 10.289 1 98.62 434 GLU A C 1
ATOM 3483 O O . GLU A 1 434 ? -15.914 3.383 9.469 1 98.62 434 GLU A O 1
ATOM 3488 N N . LYS A 1 435 ? -17.562 2.854 10.867 1 98.56 435 LYS A N 1
ATOM 3489 C CA . LYS A 1 435 ? -17.266 1.424 10.852 1 98.56 435 LYS A C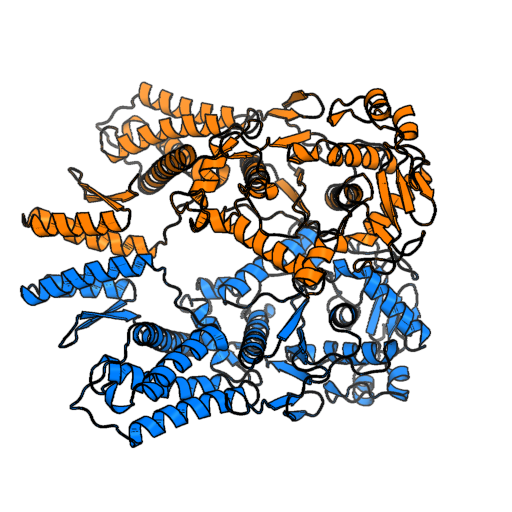A 1
ATOM 3490 C C . LYS A 1 435 ? -18.031 0.719 9.734 1 98.56 435 LYS A C 1
ATOM 3492 O O . LYS A 1 435 ? -17.562 -0.28 9.188 1 98.56 435 LYS A O 1
ATOM 3497 N N . ILE A 1 436 ? -19.219 1.215 9.391 1 98.81 436 ILE A N 1
ATOM 3498 C CA . ILE A 1 436 ? -20.047 0.525 8.406 1 98.81 436 ILE A CA 1
ATOM 3499 C C . ILE A 1 436 ? -19.891 1.193 7.043 1 98.81 436 ILE A C 1
ATOM 3501 O O . ILE A 1 436 ? -19.516 0.54 6.062 1 98.81 436 ILE A O 1
ATOM 3505 N N . LEU A 1 437 ? -20 2.549 7.027 1 98.88 437 LEU A N 1
ATOM 3506 C CA . LEU A 1 437 ? -19.922 3.266 5.758 1 98.88 437 LEU A CA 1
ATOM 3507 C C . LEU A 1 437 ? -18.469 3.588 5.402 1 98.88 437 LEU A C 1
ATOM 3509 O O . LEU A 1 437 ? -18.172 3.926 4.254 1 98.88 437 LEU A O 1
ATOM 3513 N N . GLY A 1 438 ? -17.562 3.52 6.355 1 98.69 438 GLY A N 1
ATOM 3514 C CA . GLY A 1 438 ? -16.141 3.707 6.117 1 98.69 438 GLY A CA 1
ATOM 3515 C C . GLY A 1 438 ? -15.766 5.148 5.84 1 98.69 438 GLY A C 1
ATOM 3516 O O . GLY A 1 438 ? -14.758 5.422 5.18 1 98.69 438 GLY A O 1
ATOM 3517 N N . LEU A 1 439 ? -16.594 6.094 6.273 1 98.69 439 LEU A N 1
ATOM 3518 C CA . LEU A 1 439 ? -16.281 7.512 6.133 1 98.69 439 LEU A CA 1
ATOM 3519 C C . LEU A 1 439 ? -15.375 7.98 7.273 1 98.69 439 LEU A C 1
ATOM 3521 O O . LEU A 1 439 ? -15.328 7.348 8.328 1 98.69 439 LEU A O 1
ATOM 3525 N N . LYS A 1 440 ? -14.617 8.984 7.055 1 96.94 440 LYS A N 1
ATOM 3526 C CA . LYS A 1 440 ? -13.766 9.555 8.094 1 96.94 440 LYS A CA 1
ATOM 3527 C C . LYS A 1 440 ? -13.5 11.031 7.832 1 96.94 440 LYS A C 1
ATOM 3529 O O . LYS A 1 440 ? -13.672 11.516 6.707 1 96.94 440 LYS A O 1
ATOM 3534 N N . ASP A 1 441 ? -13.172 11.695 8.906 1 94.19 441 ASP A N 1
ATOM 3535 C CA . ASP A 1 441 ? -12.703 13.07 8.797 1 94.19 441 ASP A CA 1
ATOM 3536 C C . ASP A 1 441 ? -11.312 13.133 8.164 1 94.19 441 ASP A C 1
ATOM 3538 O O . ASP A 1 441 ? -10.367 12.547 8.688 1 94.19 441 ASP A O 1
ATOM 3542 N N . GLU A 1 442 ? -11.172 13.773 7.062 1 88.94 442 GLU A N 1
ATOM 3543 C CA . GLU A 1 442 ? -9.922 13.789 6.305 1 88.94 442 GLU A CA 1
ATOM 3544 C C . GLU A 1 442 ? -8.953 14.828 6.863 1 88.94 442 GLU A C 1
ATOM 3546 O O . GLU A 1 442 ? -7.77 14.828 6.508 1 88.94 442 GLU A O 1
ATOM 3551 N N . LYS A 1 443 ? -9.289 15.617 7.777 1 78.69 443 LYS A N 1
ATOM 3552 C CA . LYS A 1 443 ? -8.43 16.641 8.352 1 78.69 443 LYS A CA 1
ATOM 3553 C C . LYS A 1 443 ? -7.543 16.062 9.453 1 78.69 443 LYS A C 1
ATOM 3555 O O . LYS A 1 443 ? -8.008 15.273 10.273 1 78.69 443 LYS A O 1
ATOM 3560 N N . PRO A 1 444 ? -6.297 16.609 9.508 1 71.62 444 PRO A N 1
ATOM 3561 C CA . PRO A 1 444 ? -5.418 16.188 10.609 1 71.62 444 PRO A CA 1
ATOM 3562 C C . PRO A 1 444 ? -5.797 16.828 11.938 1 71.62 444 PRO A C 1
ATOM 3564 O O . PRO A 1 444 ? -6.348 17.938 11.969 1 71.62 444 PRO A O 1
ATOM 3567 N N . GLU A 1 445 ? -5.508 16.172 12.992 1 69 445 GLU A N 1
ATOM 3568 C CA . GLU A 1 445 ? -5.809 16.625 14.352 1 69 445 GLU A CA 1
ATOM 3569 C C . GLU A 1 445 ? -5.098 17.938 14.672 1 69 445 GLU A C 1
ATOM 3571 O O . GLU A 1 445 ? -5.652 18.797 15.352 1 69 445 GLU A O 1
ATOM 3576 N N . THR A 1 446 ? -3.992 18.094 14.164 1 70.19 446 THR A N 1
ATOM 3577 C CA . THR A 1 446 ? -3.197 19.281 14.461 1 70.19 446 THR A CA 1
ATOM 3578 C C . THR A 1 446 ? -3.887 20.547 13.938 1 70.19 446 THR A C 1
ATOM 3580 O O . THR A 1 446 ? -3.736 21.625 14.516 1 70.19 446 THR A O 1
ATOM 3583 N N . GLN A 1 447 ? -4.625 20.375 13.039 1 78.62 447 GLN A N 1
ATOM 3584 C CA . GLN A 1 447 ? -5.352 21.5 12.469 1 78.62 447 GLN A CA 1
ATOM 3585 C C . GLN A 1 447 ? -6.461 21.984 13.398 1 78.62 447 GLN A C 1
ATOM 3587 O O . GLN A 1 447 ? -6.734 23.172 13.492 1 78.62 447 GLN A O 1
ATOM 3592 N N . GLU A 1 448 ? -6.895 21.016 14.125 1 82.44 448 GLU A N 1
ATOM 3593 C CA . GLU A 1 448 ? -7.98 21.344 15.047 1 82.44 448 GLU A CA 1
ATOM 3594 C C . GLU A 1 448 ? -7.492 22.266 16.172 1 82.44 448 GLU A C 1
ATOM 3596 O O . GLU A 1 448 ? -8.195 23.188 16.562 1 82.44 448 GLU A O 1
ATOM 3601 N N . ALA A 1 449 ? -6.324 22.031 16.641 1 83.19 449 ALA A N 1
ATOM 3602 C CA . ALA A 1 449 ? -5.758 22.844 17.703 1 83.19 449 ALA A CA 1
ATOM 3603 C C . ALA A 1 449 ? -5.559 24.297 17.25 1 83.19 449 ALA A C 1
ATOM 3605 O O . ALA A 1 449 ? -5.793 25.219 18.031 1 83.19 449 ALA A O 1
ATOM 3606 N N . LEU A 1 450 ? -5.184 24.453 16.047 1 85.62 450 LEU A N 1
ATOM 3607 C CA . LEU A 1 450 ? -4.977 25.781 15.508 1 85.62 450 LEU A CA 1
ATOM 3608 C C . LEU A 1 450 ? -6.305 26.516 15.328 1 85.62 450 LEU A C 1
ATOM 3610 O 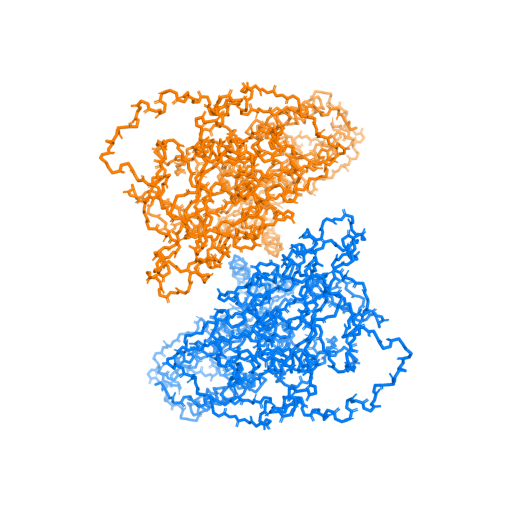O . LEU A 1 450 ? -6.398 27.703 15.594 1 85.62 450 LEU A O 1
ATOM 3614 N N . ILE A 1 451 ? -7.281 25.766 14.953 1 88.69 451 ILE A N 1
ATOM 3615 C CA . ILE A 1 451 ? -8.609 26.344 14.781 1 88.69 451 ILE A CA 1
ATOM 3616 C C . ILE A 1 451 ? -9.148 26.812 16.141 1 88.69 451 ILE A C 1
ATOM 3618 O O . ILE A 1 451 ? -9.75 27.891 16.234 1 88.69 451 ILE A O 1
ATOM 3622 N N . GLU A 1 452 ? -8.875 26.078 17.156 1 88.75 452 GLU A N 1
ATOM 3623 C CA . GLU A 1 452 ? -9.344 26.422 18.484 1 88.75 452 GLU A CA 1
ATOM 3624 C C . GLU A 1 452 ? -8.711 27.703 18.984 1 88.75 452 GLU A C 1
ATOM 3626 O O . GLU A 1 452 ? -9.359 28.5 19.672 1 88.75 452 GLU A O 1
ATOM 3631 N N . VAL A 1 453 ? -7.52 27.875 18.656 1 86.5 453 VAL A N 1
ATOM 3632 C CA . VAL A 1 453 ? -6.836 29.109 19.031 1 86.5 453 VAL A CA 1
ATOM 3633 C C . VAL A 1 453 ? -7.48 30.297 18.328 1 86.5 453 VAL A C 1
ATOM 3635 O O . VAL A 1 453 ? -7.719 31.344 18.938 1 86.5 453 VAL A O 1
ATOM 3638 N N . LEU A 1 454 ? -7.754 30.109 17.078 1 89.69 454 LEU A N 1
ATOM 3639 C CA . LEU A 1 454 ? -8.391 31.172 16.312 1 89.69 454 LEU A CA 1
ATOM 3640 C C . LEU A 1 454 ? -9.789 31.469 16.828 1 89.69 454 LEU A C 1
ATOM 3642 O O . LEU A 1 454 ? -10.203 32.625 16.875 1 89.69 454 LEU A O 1
ATOM 3646 N N . LEU A 1 455 ? -10.43 30.469 17.297 1 91.19 455 LEU A N 1
ATOM 3647 C CA . LEU A 1 455 ? -11.766 30.656 17.844 1 91.19 455 LEU A CA 1
ATOM 3648 C C . LEU A 1 455 ? -11.703 31.406 19.172 1 91.19 455 LEU A C 1
ATOM 3650 O O . LEU A 1 455 ? -12.594 32.219 19.469 1 91.19 455 LEU A O 1
ATOM 3654 N N . GLN A 1 456 ? -10.703 31.047 19.922 1 88.81 456 GLN A N 1
ATOM 3655 C CA . GLN A 1 456 ? -10.508 31.781 21.156 1 88.81 456 GLN A CA 1
ATOM 3656 C C . GLN A 1 456 ? -10.281 33.281 20.891 1 88.81 456 GLN A C 1
ATOM 3658 O O . GLN A 1 456 ? -10.867 34.125 21.547 1 88.81 456 GLN A O 1
ATOM 3663 N N . LEU A 1 457 ? -9.539 33.531 19.922 1 87.69 457 LEU A N 1
ATOM 3664 C CA . LEU A 1 457 ? -9.273 34.906 19.531 1 87.69 457 LEU A CA 1
ATOM 3665 C C . LEU A 1 457 ? -10.539 35.562 18.984 1 87.69 457 LEU A C 1
ATOM 3667 O O . LEU A 1 457 ? -10.781 36.75 19.25 1 87.69 457 LEU A O 1
ATOM 3671 N N . TYR A 1 458 ? -11.266 34.844 18.25 1 90.56 458 TYR A N 1
ATOM 3672 C CA . TYR A 1 458 ? -12.562 35.281 17.75 1 90.56 458 TYR A CA 1
ATOM 3673 C C . TYR A 1 458 ? -13.477 35.688 18.906 1 90.56 458 TYR A C 1
ATOM 3675 O O . TYR A 1 458 ? -14.062 36.781 18.891 1 90.56 458 TYR A O 1
ATOM 3683 N N . GLY A 1 459 ? -13.57 34.844 19.875 1 90.88 459 GLY A N 1
ATOM 3684 C CA . GLY A 1 459 ? -14.391 35.125 21.031 1 90.88 459 GLY A CA 1
ATOM 3685 C C . GLY A 1 459 ? -13.945 36.375 21.797 1 90.88 459 GLY A C 1
ATOM 3686 O O . GLY A 1 459 ? -14.781 37.156 22.234 1 90.88 459 GLY A O 1
ATOM 3687 N N . GLU A 1 460 ? -12.703 36.5 21.922 1 87.94 460 GLU A N 1
ATOM 3688 C CA . GLU A 1 460 ? -12.156 37.688 22.594 1 87.94 460 GLU A CA 1
ATOM 3689 C C . GLU A 1 460 ? -12.445 38.938 21.812 1 87.94 460 GLU A C 1
ATOM 3691 O O . GLU A 1 460 ? -12.773 40 22.406 1 87.94 460 GLU A O 1
ATOM 3696 N N . ALA A 1 461 ? -12.312 38.844 20.547 1 89 461 ALA A N 1
ATOM 3697 C CA . ALA A 1 461 ? -12.617 39.969 19.703 1 89 461 ALA A CA 1
ATOM 3698 C C . ALA A 1 461 ? -14.094 40.375 19.797 1 89 461 ALA A C 1
ATOM 3700 O O . ALA A 1 461 ? -14.43 41.562 19.812 1 89 461 ALA A O 1
ATOM 3701 N N . LYS A 1 462 ? -14.914 39.438 19.875 1 91.25 462 LYS A N 1
ATOM 3702 C CA . LYS A 1 462 ? -16.344 39.688 20.031 1 91.25 462 LYS A CA 1
ATOM 3703 C C . LYS A 1 462 ? -16.656 40.375 21.344 1 91.25 462 LYS A C 1
ATOM 3705 O O . LYS A 1 462 ? -17.422 41.344 21.391 1 91.25 462 LYS A O 1
ATOM 3710 N N . THR A 1 463 ? -16.078 39.875 22.359 1 90.75 463 THR A N 1
ATOM 3711 C CA . THR A 1 463 ? -16.281 40.438 23.688 1 90.75 463 THR A CA 1
ATOM 3712 C C . THR A 1 463 ? -15.789 41.875 23.734 1 90.75 463 THR A C 1
ATOM 3714 O O . THR A 1 463 ? -16.391 42.719 24.391 1 90.75 463 THR A O 1
ATOM 3717 N N . ALA A 1 464 ? -14.711 42.125 22.984 1 89 464 ALA A N 1
ATOM 3718 C CA . ALA A 1 464 ? -14.102 43.438 22.953 1 89 464 ALA A CA 1
ATOM 3719 C C . ALA A 1 464 ? -14.789 44.312 21.922 1 89 464 ALA A C 1
ATOM 3721 O O . ALA A 1 464 ? -14.398 45.469 21.719 1 89 464 ALA A O 1
ATOM 3722 N N . ARG A 1 465 ? -15.75 43.812 21.141 1 91.69 465 ARG A N 1
ATOM 3723 C CA . ARG A 1 465 ? -16.516 44.469 20.109 1 91.69 465 ARG A CA 1
ATOM 3724 C C . ARG A 1 465 ? -15.609 44.969 18.984 1 91.69 465 ARG A C 1
ATOM 3726 O O . ARG A 1 465 ? -15.82 46.062 18.438 1 91.69 465 ARG A O 1
ATOM 3733 N N . ASN A 1 466 ? -14.562 44.281 18.828 1 90.25 466 ASN A N 1
ATOM 3734 C CA . ASN A 1 466 ? -13.703 44.5 17.672 1 90.25 466 ASN A CA 1
ATOM 3735 C C . ASN A 1 466 ? -14.211 43.781 16.438 1 90.25 466 ASN A C 1
ATOM 3737 O O . ASN A 1 466 ? -13.641 42.75 16.016 1 90.25 466 ASN A O 1
ATOM 3741 N N . TYR A 1 467 ? -15.109 44.312 15.711 1 91.38 467 TYR A N 1
ATOM 3742 C CA . TYR A 1 467 ? -15.859 43.625 14.656 1 91.38 467 TYR A CA 1
ATOM 3743 C C . TYR A 1 467 ? -14.992 43.438 13.414 1 91.38 467 TYR A C 1
ATOM 3745 O O . TYR A 1 467 ? -15.188 42.469 12.664 1 91.38 467 TYR A O 1
ATOM 3753 N N . ASN A 1 468 ? -14.086 44.281 13.297 1 89 468 ASN A N 1
ATOM 3754 C CA . ASN A 1 468 ? -13.148 44.094 12.195 1 89 468 ASN A CA 1
ATOM 3755 C C . ASN A 1 468 ? -12.359 42.781 12.352 1 89 468 ASN A C 1
ATOM 3757 O O . ASN A 1 468 ? -12.195 42.031 11.383 1 89 468 ASN A O 1
ATOM 3761 N N . ARG A 1 469 ? -11.938 42.625 13.516 1 87.12 469 ARG A N 1
ATOM 3762 C CA . ARG A 1 469 ? -11.18 41.406 13.82 1 87.12 469 ARG A CA 1
ATOM 3763 C C . ARG A 1 469 ? -12.062 40.156 13.719 1 87.12 469 ARG A C 1
ATOM 3765 O O . ARG A 1 469 ? -11.617 39.125 13.25 1 87.12 469 ARG A O 1
ATOM 3772 N N . VAL A 1 470 ? -13.211 40.281 14.164 1 92.25 470 VAL A N 1
ATOM 3773 C CA . VAL A 1 470 ? -14.188 39.188 14.07 1 92.25 470 VAL A CA 1
ATOM 3774 C C . VAL A 1 470 ? -14.367 38.781 12.609 1 92.25 470 VAL A C 1
ATOM 3776 O O . VAL A 1 470 ? -14.281 37.594 12.273 1 92.25 470 VAL A O 1
ATOM 3779 N N . ASP A 1 471 ? -14.484 39.812 11.789 1 92.75 471 ASP A N 1
ATOM 3780 C CA . ASP A 1 471 ? -14.703 39.562 10.367 1 92.75 471 ASP A CA 1
ATOM 3781 C C . ASP A 1 471 ? -13.461 38.969 9.711 1 92.75 471 ASP A C 1
ATOM 3783 O O . ASP A 1 471 ? -13.562 38.094 8.836 1 92.75 471 ASP A O 1
ATOM 3787 N N . GLU A 1 472 ? -12.383 39.406 10.141 1 88.88 472 GLU A N 1
ATOM 3788 C CA . GLU A 1 472 ? -11.117 38.906 9.594 1 88.88 472 GLU A CA 1
ATOM 3789 C C . GLU A 1 472 ? -10.914 37.438 9.906 1 88.88 472 GLU A C 1
ATOM 3791 O O . GLU A 1 472 ? -10.539 36.656 9.023 1 88.88 472 GLU A O 1
ATOM 3796 N N . ILE A 1 473 ? -11.094 37.094 11.141 1 91.25 473 ILE A N 1
ATOM 3797 C CA . ILE A 1 473 ? -10.906 35.688 11.562 1 91.25 473 ILE A CA 1
ATOM 3798 C C . ILE A 1 473 ? -11.93 34.812 10.875 1 91.25 473 ILE A C 1
ATOM 3800 O O . ILE A 1 473 ? -11.594 33.719 10.383 1 91.25 473 ILE A O 1
ATOM 3804 N N . ARG A 1 474 ? -13.148 35.25 10.82 1 92.69 474 ARG A N 1
ATOM 3805 C CA . ARG A 1 474 ? -14.211 34.531 10.156 1 92.69 474 ARG A CA 1
ATOM 3806 C C . ARG A 1 474 ? -13.883 34.281 8.688 1 92.69 474 ARG A C 1
ATOM 3808 O O . ARG A 1 474 ? -14.055 33.156 8.18 1 92.69 474 ARG A O 1
ATOM 3815 N N . ALA A 1 475 ? -13.422 35.312 8.078 1 91.38 475 ALA A N 1
ATOM 3816 C CA . ALA A 1 475 ? -13.086 35.219 6.664 1 91.38 475 ALA A CA 1
ATOM 3817 C C . ALA A 1 475 ? -11.914 34.281 6.441 1 91.38 475 ALA A C 1
ATOM 3819 O O . ALA A 1 475 ? -11.898 33.5 5.473 1 91.38 475 ALA A O 1
ATOM 3820 N N . ALA A 1 476 ? -10.953 34.344 7.312 1 87.5 476 ALA A N 1
ATOM 3821 C CA . ALA A 1 476 ? -9.781 33.469 7.207 1 87.5 476 ALA A CA 1
ATOM 3822 C C . ALA A 1 476 ? -10.164 32 7.359 1 87.5 476 ALA A C 1
ATOM 3824 O O . ALA A 1 476 ? -9.695 31.156 6.605 1 87.5 476 ALA A O 1
ATOM 3825 N N . LEU A 1 477 ? -10.93 31.719 8.297 1 90.5 477 LEU A N 1
ATOM 3826 C CA . LEU A 1 477 ? -11.391 30.359 8.523 1 90.5 477 LEU A CA 1
ATOM 3827 C C . LEU A 1 477 ? -12.234 29.859 7.355 1 90.5 477 LEU A C 1
ATOM 3829 O O . LEU A 1 477 ? -12.086 28.719 6.914 1 90.5 477 LEU A O 1
ATOM 3833 N N . LYS A 1 478 ? -13.07 30.734 6.852 1 91.12 478 LYS A N 1
ATOM 3834 C CA . LYS A 1 478 ? -13.93 30.375 5.723 1 91.12 478 LYS A CA 1
ATOM 3835 C C . LYS A 1 478 ? -13.102 30.031 4.488 1 91.12 478 LYS A C 1
ATOM 3837 O O . LYS A 1 478 ? -13.43 29.094 3.752 1 91.12 478 LYS A O 1
ATOM 3842 N N . GLU A 1 479 ? -12.062 30.797 4.309 1 87.25 479 GLU A N 1
ATOM 3843 C CA . GLU A 1 479 ? -11.172 30.547 3.18 1 87.25 479 GLU A CA 1
ATOM 3844 C C . GLU A 1 479 ? -10.531 29.172 3.273 1 87.25 479 GLU A C 1
ATOM 3846 O O . GLU A 1 479 ? -10.188 28.578 2.254 1 87.25 479 GLU A O 1
ATOM 3851 N N . MET A 1 480 ? -10.484 28.703 4.449 1 86.88 480 MET A N 1
ATOM 3852 C CA . MET A 1 480 ? -9.859 27.391 4.668 1 86.88 480 MET A CA 1
ATOM 3853 C C . MET A 1 480 ? -10.914 26.297 4.773 1 86.88 480 MET A C 1
ATOM 3855 O O . MET A 1 480 ? -10.586 25.156 5.066 1 86.88 480 MET A O 1
ATOM 3859 N N . GLY A 1 481 ? -12.18 26.672 4.566 1 87.81 481 GLY A N 1
ATOM 3860 C CA . GLY A 1 481 ? -13.242 25.672 4.516 1 87.81 481 GLY A CA 1
ATOM 3861 C C . GLY A 1 481 ? -13.93 25.469 5.852 1 87.81 481 GLY A C 1
ATOM 3862 O O . GLY A 1 481 ? -14.609 24.453 6.055 1 87.81 481 GLY A O 1
ATOM 3863 N N . TYR A 1 482 ? -13.703 26.453 6.809 1 91.12 482 TYR A N 1
ATOM 3864 C CA . TYR A 1 482 ? -14.32 26.359 8.125 1 91.12 482 TYR A CA 1
ATOM 3865 C C . TYR A 1 482 ? -15.297 27.5 8.359 1 91.12 482 TYR A C 1
ATOM 3867 O O . TYR A 1 482 ? -15.055 28.625 7.914 1 91.12 482 TYR A O 1
ATOM 3875 N N . VAL A 1 483 ? -16.391 27.203 9.016 1 93.69 483 VAL A N 1
ATOM 3876 C CA . VAL A 1 483 ? -17.359 28.234 9.391 1 93.69 483 VAL A CA 1
ATOM 3877 C C . VAL A 1 483 ? -17.453 28.328 10.914 1 93.69 483 VAL A C 1
ATOM 3879 O O . VAL A 1 483 ? -17.453 27.297 11.602 1 93.69 483 VAL A O 1
ATOM 3882 N N . VAL A 1 484 ? -17.438 29.547 11.383 1 93.94 484 VAL A N 1
ATOM 3883 C CA . VAL A 1 484 ? -17.578 29.766 12.812 1 93.94 484 VAL A CA 1
ATOM 3884 C C . VAL A 1 484 ? -19.047 29.625 13.227 1 93.94 484 VAL A C 1
ATOM 3886 O O . VAL A 1 484 ? -19.938 30.188 12.594 1 93.94 484 VAL A O 1
ATOM 3889 N N . LYS A 1 485 ? -19.234 28.812 14.172 1 92.31 485 LYS A N 1
ATOM 3890 C CA . LYS A 1 485 ? -20.547 28.688 14.805 1 92.31 485 LYS A CA 1
ATOM 3891 C C . LYS A 1 485 ? -20.609 29.484 16.109 1 92.31 485 LYS A C 1
ATOM 3893 O O . LYS A 1 485 ? -20.203 28.984 17.156 1 92.31 485 LYS A O 1
ATOM 3898 N N . ASP A 1 486 ? -21.172 30.609 15.961 1 90.75 486 ASP A N 1
ATOM 3899 C CA . ASP A 1 486 ? -21.297 31.516 17.094 1 90.75 486 ASP A CA 1
ATOM 3900 C C . ASP A 1 486 ? -22.609 31.281 17.844 1 90.75 486 ASP A C 1
ATOM 3902 O O . ASP A 1 486 ? -23.609 31.953 17.594 1 90.75 486 ASP A O 1
ATOM 3906 N N . MET A 1 487 ? -22.562 30.453 18.828 1 86.75 487 MET A N 1
ATOM 3907 C CA . MET A 1 487 ? -23.766 30.094 19.578 1 86.75 487 MET A CA 1
ATOM 3908 C C . MET A 1 487 ? -23.875 30.875 20.875 1 86.75 487 MET A C 1
ATOM 3910 O O . MET A 1 487 ? -22.938 31.594 21.25 1 86.75 487 MET A O 1
ATOM 3914 N N . LYS A 1 488 ? -25 30.812 21.578 1 81 488 LYS A N 1
ATOM 3915 C CA . LYS A 1 488 ? -25.266 31.578 22.797 1 81 488 LYS A CA 1
ATOM 3916 C C . LYS A 1 488 ? -24.266 31.234 23.906 1 81 488 LYS A C 1
ATOM 3918 O O . LYS A 1 488 ? -23.766 32.125 24.594 1 81 488 LYS A O 1
ATOM 3923 N N . ASP A 1 489 ? -23.938 29.984 23.953 1 80.94 489 ASP A N 1
ATOM 3924 C CA . ASP A 1 489 ? -23.172 29.547 25.109 1 80.94 489 ASP A CA 1
ATOM 3925 C C . ASP A 1 489 ? -21.734 29.188 24.719 1 80.94 489 ASP A C 1
ATOM 3927 O O . ASP A 1 489 ? -20.891 28.938 25.578 1 80.94 489 ASP A O 1
ATOM 3931 N N . LYS A 1 490 ? -21.531 29.109 23.391 1 87.06 490 LYS A N 1
ATOM 3932 C CA . LYS A 1 490 ? -20.188 28.688 23.016 1 87.06 490 LYS A CA 1
ATOM 3933 C C . LYS A 1 490 ? -19.875 29.062 21.562 1 87.06 490 LYS A C 1
ATOM 3935 O O . LYS A 1 490 ? -20.781 29.234 20.75 1 87.06 490 LYS A O 1
ATOM 3940 N N . ILE A 1 491 ? -18.578 29.281 21.281 1 91.38 491 ILE A N 1
ATOM 3941 C CA . ILE A 1 491 ? -18.062 29.453 19.922 1 91.38 491 ILE A CA 1
ATOM 3942 C C . ILE A 1 491 ? -17.422 28.172 19.438 1 91.38 491 ILE A C 1
ATOM 3944 O O . ILE A 1 491 ? -16.609 27.578 20.141 1 91.38 491 ILE A O 1
ATOM 3948 N N . ASP A 1 492 ? -17.859 27.656 18.312 1 93.5 492 ASP A N 1
ATOM 3949 C CA . ASP A 1 492 ? -17.391 26.422 17.703 1 93.5 492 ASP A CA 1
ATOM 3950 C C . ASP A 1 492 ? -17.156 26.578 16.203 1 93.5 492 ASP A C 1
ATOM 3952 O O . ASP A 1 492 ? -17.172 27.703 15.688 1 93.5 492 ASP A O 1
ATOM 3956 N N . TRP A 1 493 ? -16.766 25.562 15.586 1 91.25 493 TRP A N 1
ATOM 3957 C CA . TRP A 1 493 ? -16.578 25.625 14.141 1 91.25 493 TRP A CA 1
ATOM 3958 C C . TRP A 1 493 ? -17.172 24.406 13.453 1 91.25 493 TRP A C 1
ATOM 3960 O O . TRP A 1 493 ? -17.484 23.406 14.117 1 91.25 493 TRP A O 1
ATOM 3970 N N . ALA A 1 494 ? -17.469 24.469 12.141 1 92.69 494 ALA A N 1
ATOM 3971 C CA . ALA A 1 494 ? -17.891 23.375 11.273 1 92.69 494 ALA A CA 1
ATOM 3972 C C . ALA A 1 494 ? -17.234 23.484 9.898 1 92.69 494 ALA A C 1
ATOM 3974 O O . ALA A 1 494 ? -16.703 24.531 9.539 1 92.69 494 ALA A O 1
ATOM 3975 N N . TYR A 1 495 ? -17.234 22.359 9.203 1 91.81 495 TYR A N 1
ATOM 3976 C CA . TYR A 1 495 ? -16.859 22.438 7.797 1 91.81 495 TYR A CA 1
ATOM 3977 C C . TYR A 1 495 ? -17.906 23.188 6.984 1 91.81 495 TYR A C 1
ATOM 3979 O O . TYR A 1 495 ? -19.109 23.016 7.211 1 91.81 495 TYR A O 1
ATOM 3987 N N . GLU A 1 496 ? -17.422 23.969 6.109 1 89.44 496 GLU A N 1
ATOM 3988 C CA . GLU A 1 496 ? -18.344 24.641 5.211 1 89.44 496 GLU A CA 1
ATOM 3989 C C . GLU A 1 496 ? -19.016 23.656 4.262 1 89.44 496 GLU A C 1
ATOM 3991 O O . GLU A 1 496 ? -18.344 22.969 3.492 1 89.44 496 GLU A O 1
ATOM 3996 N N . GLU A 1 497 ? -20.266 23.609 4.355 1 88.62 497 GLU A N 1
ATOM 3997 C CA . GLU A 1 497 ? -21.047 22.656 3.562 1 88.62 497 GLU A CA 1
ATOM 3998 C C . GLU A 1 497 ? -21.312 23.203 2.164 1 88.62 497 GLU A C 1
ATOM 4000 O O . GLU A 1 497 ? -21.422 24.422 1.975 1 88.62 497 GLU A O 1
ATOM 4005 N N . MET B 1 1 ? 27.297 19.391 -16.094 1 37.47 1 MET B N 1
ATOM 4006 C CA . MET B 1 1 ? 26.938 18.25 -15.258 1 37.47 1 MET B CA 1
ATOM 4007 C C . MET B 1 1 ? 28.172 17.5 -14.797 1 37.47 1 MET B C 1
ATOM 4009 O O . MET B 1 1 ? 28.859 16.859 -15.602 1 37.47 1 MET B O 1
ATOM 4013 N N . ARG B 1 2 ? 29.094 17.984 -13.875 1 43.75 2 ARG B N 1
ATOM 4014 C CA . ARG B 1 2 ? 30.391 17.547 -13.398 1 43.75 2 ARG B CA 1
ATOM 4015 C C . ARG B 1 2 ? 30.438 16.016 -13.25 1 43.75 2 ARG B C 1
ATOM 4017 O O . ARG B 1 2 ? 29.422 15.391 -12.992 1 43.75 2 ARG B O 1
ATOM 4024 N N . GLU B 1 3 ? 31.438 15.352 -13.609 1 70.06 3 GLU B N 1
ATOM 4025 C CA . GLU B 1 3 ? 31.844 13.961 -13.828 1 70.06 3 GLU B CA 1
ATOM 4026 C C . GLU B 1 3 ? 31.797 13.164 -12.523 1 70.06 3 GLU B C 1
ATOM 4028 O O . GLU B 1 3 ? 32.562 13.453 -11.586 1 70.06 3 GLU B O 1
ATOM 4033 N N . HIS B 1 4 ? 30.578 12.914 -11.961 1 85.62 4 HIS B N 1
ATOM 4034 C CA . HIS B 1 4 ? 30.453 12.039 -10.797 1 85.62 4 HIS B CA 1
ATOM 4035 C C . HIS B 1 4 ? 31.25 10.75 -10.992 1 85.62 4 HIS B C 1
ATOM 4037 O O . HIS B 1 4 ? 31.234 10.172 -12.086 1 85.62 4 HIS B O 1
ATOM 4043 N N . GLN B 1 5 ? 32.156 10.594 -10 1 92.44 5 GLN B N 1
ATOM 4044 C CA . GLN B 1 5 ? 32.844 9.297 -9.938 1 92.44 5 GLN B CA 1
ATOM 4045 C C . GLN B 1 5 ? 32.375 8.492 -8.734 1 92.44 5 GLN B C 1
ATOM 4047 O O . GLN B 1 5 ? 33 8.531 -7.676 1 92.44 5 GLN B O 1
ATOM 4052 N N . LEU B 1 6 ? 31.312 7.773 -8.961 1 98.19 6 LEU B N 1
ATOM 4053 C CA . LEU B 1 6 ? 30.719 6.996 -7.875 1 98.19 6 LEU B CA 1
ATOM 4054 C C . LEU B 1 6 ? 31.562 5.762 -7.566 1 98.19 6 LEU B C 1
ATOM 4056 O O . LEU B 1 6 ? 31.938 5.016 -8.469 1 98.19 6 LEU B O 1
ATOM 4060 N N . LYS B 1 7 ? 31.969 5.664 -6.285 1 98.62 7 LYS B N 1
ATOM 4061 C CA . LYS B 1 7 ? 32.625 4.473 -5.781 1 98.62 7 LYS B CA 1
ATOM 4062 C C . LYS B 1 7 ? 31.75 3.701 -4.816 1 98.62 7 LYS B C 1
ATOM 4064 O O . LYS B 1 7 ? 31.031 4.301 -4.012 1 98.62 7 LYS B O 1
ATOM 4069 N N . ILE B 1 8 ? 31.766 2.373 -4.922 1 98.69 8 ILE B N 1
ATOM 4070 C CA . ILE B 1 8 ? 30.984 1.492 -4.062 1 98.69 8 ILE B CA 1
ATOM 4071 C C . ILE B 1 8 ? 31.906 0.492 -3.371 1 98.69 8 ILE B C 1
ATOM 4073 O O . ILE B 1 8 ? 32.781 -0.103 -4.012 1 98.69 8 ILE B O 1
ATOM 4077 N N . HIS B 1 9 ? 31.781 0.434 -2.061 1 98.69 9 HIS B N 1
ATOM 4078 C CA . HIS B 1 9 ? 32.469 -0.666 -1.379 1 98.69 9 HIS B CA 1
ATOM 4079 C C . HIS B 1 9 ? 31.844 -2.01 -1.764 1 98.69 9 HIS B C 1
ATOM 4081 O O . HIS B 1 9 ? 30.672 -2.277 -1.457 1 98.69 9 HIS B O 1
ATOM 4087 N N . ASN B 1 10 ? 32.625 -2.814 -2.42 1 98.56 10 ASN B N 1
ATOM 4088 C CA . ASN B 1 10 ? 32.219 -4.148 -2.826 1 98.56 10 ASN B CA 1
ATOM 4089 C C . ASN B 1 10 ? 32.594 -5.199 -1.79 1 98.56 10 ASN B C 1
ATOM 4091 O O . ASN B 1 10 ? 33.781 -5.477 -1.59 1 98.56 10 ASN B O 1
ATOM 4095 N N . THR B 1 11 ? 31.547 -5.742 -1.163 1 98.06 11 THR B N 1
ATOM 4096 C CA . THR B 1 11 ? 31.812 -6.746 -0.135 1 98.06 11 THR B CA 1
ATOM 4097 C C . THR B 1 11 ? 32.656 -7.879 -0.688 1 98.06 11 THR B C 1
ATOM 4099 O O . THR B 1 11 ? 33.5 -8.438 0.025 1 98.06 11 THR B O 1
ATOM 4102 N N . LEU B 1 12 ? 32.5 -8.188 -1.919 1 96.5 12 LEU B N 1
ATOM 4103 C CA . LEU B 1 12 ? 33.219 -9.281 -2.576 1 96.5 12 LEU B CA 1
ATOM 4104 C C . LEU B 1 12 ? 34.719 -9.031 -2.576 1 96.5 12 LEU B C 1
ATOM 4106 O O . LEU B 1 12 ? 35.5 -9.922 -2.23 1 96.5 12 LEU B O 1
ATOM 4110 N N . SER B 1 13 ? 35.188 -7.785 -2.963 1 96.56 13 SER B N 1
ATOM 4111 C CA . SER B 1 13 ? 36.594 -7.453 -3.078 1 96.56 13 SER B CA 1
ATOM 4112 C C . SER B 1 13 ? 37.125 -6.812 -1.799 1 96.56 13 SER B C 1
ATOM 4114 O O . SER B 1 13 ? 38.344 -6.688 -1.609 1 96.56 13 SER B O 1
ATOM 4116 N N . ARG B 1 14 ? 36.25 -6.324 -0.982 1 96.81 14 ARG B N 1
ATOM 4117 C CA . ARG B 1 14 ? 36.531 -5.629 0.263 1 96.81 14 ARG B CA 1
ATOM 4118 C C . ARG B 1 14 ? 37.281 -4.316 -0.009 1 96.81 14 ARG B C 1
ATOM 4120 O O . ARG B 1 14 ? 38.125 -3.896 0.776 1 96.81 14 ARG B O 1
ATOM 4127 N N . LYS B 1 15 ? 36.938 -3.752 -1.158 1 97.75 15 LYS B N 1
ATOM 4128 C CA . LYS B 1 15 ? 37.5 -2.467 -1.566 1 97.75 15 LYS B CA 1
ATOM 4129 C C . LYS B 1 15 ? 36.438 -1.572 -2.189 1 97.75 15 LYS B C 1
ATOM 4131 O O . LYS B 1 15 ? 35.406 -2.059 -2.641 1 97.75 15 LYS B O 1
ATOM 4136 N N . LYS B 1 16 ? 36.719 -0.315 -2.135 1 97.94 16 LYS B N 1
ATOM 4137 C CA . LYS B 1 16 ? 35.875 0.604 -2.914 1 97.94 16 LYS B CA 1
ATOM 4138 C C . LYS B 1 16 ? 36.25 0.538 -4.395 1 97.94 16 LYS B C 1
ATOM 4140 O O . LYS B 1 16 ? 37.406 0.631 -4.766 1 97.94 16 LYS B O 1
ATOM 4145 N N . GLU B 1 17 ? 35.25 0.331 -5.148 1 98.38 17 GLU B N 1
ATOM 4146 C CA . GLU B 1 17 ? 35.438 0.22 -6.594 1 98.38 17 GLU B CA 1
ATOM 4147 C C . GLU B 1 17 ? 34.625 1.291 -7.328 1 98.38 17 GLU B C 1
ATOM 4149 O O . GLU B 1 17 ? 33.562 1.709 -6.863 1 98.38 17 GLU B O 1
ATOM 4154 N N . SER B 1 18 ? 35.219 1.69 -8.461 1 98.12 18 SER B N 1
ATOM 4155 C CA . SER B 1 18 ? 34.438 2.58 -9.312 1 98.12 18 SER B CA 1
ATOM 4156 C C . SER B 1 18 ? 33.188 1.89 -9.828 1 98.12 18 SER B C 1
ATOM 4158 O O . SER B 1 18 ? 33.219 0.729 -10.242 1 98.12 18 SER B O 1
ATOM 4160 N N . PHE B 1 19 ? 32.094 2.541 -9.797 1 98.38 19 PHE B N 1
ATOM 4161 C CA . PHE B 1 19 ? 30.828 1.972 -10.242 1 98.38 19 PHE B CA 1
ATOM 4162 C C . PHE B 1 19 ? 30.703 2.07 -11.758 1 98.38 19 PHE B C 1
ATOM 4164 O O . PHE B 1 19 ? 30.703 3.17 -12.32 1 98.38 19 PHE B O 1
ATOM 4171 N N . GLU B 1 20 ? 30.672 0.988 -12.367 1 97.5 20 GLU B N 1
ATOM 4172 C CA . GLU B 1 20 ? 30.484 0.854 -13.812 1 97.5 20 GLU B CA 1
ATOM 4173 C C . GLU B 1 20 ? 29.406 -0.17 -14.141 1 97.5 20 GLU B C 1
ATOM 4175 O O . GLU B 1 20 ? 29.688 -1.371 -14.195 1 97.5 20 GLU B O 1
ATOM 4180 N N . PRO B 1 21 ? 28.234 0.305 -14.445 1 97.31 21 PRO B N 1
ATOM 4181 C CA . PRO B 1 21 ? 27.172 -0.647 -14.773 1 97.31 21 PRO B CA 1
ATOM 4182 C C . PRO B 1 21 ? 27.531 -1.538 -15.961 1 97.31 21 PRO B C 1
ATOM 4184 O O . PRO B 1 21 ? 28.312 -1.136 -16.828 1 97.31 21 PRO B O 1
ATOM 4187 N N . ILE B 1 22 ? 26.922 -2.699 -15.969 1 97.44 22 ILE B N 1
ATOM 4188 C CA . ILE B 1 22 ? 27.125 -3.67 -17.031 1 97.44 22 ILE B CA 1
ATOM 4189 C C . ILE B 1 22 ? 26.641 -3.092 -18.359 1 97.44 22 ILE B C 1
ATOM 4191 O O . ILE B 1 22 ? 27.328 -3.201 -19.375 1 97.44 22 ILE B O 1
ATOM 4195 N N . LYS B 1 23 ? 25.453 -2.408 -18.375 1 96.44 23 LYS B N 1
ATOM 4196 C CA . LYS B 1 23 ? 24.859 -1.801 -19.562 1 96.44 23 LYS B CA 1
ATOM 4197 C C . LYS B 1 23 ? 24.375 -0.38 -19.281 1 96.44 23 LYS B C 1
ATOM 4199 O O . LYS B 1 23 ? 23.188 -0.103 -19.328 1 96.44 23 LYS B O 1
ATOM 4204 N N . ALA B 1 24 ? 25.312 0.544 -19.125 1 94.81 24 ALA B N 1
ATOM 4205 C CA . ALA B 1 24 ? 24.953 1.932 -18.828 1 94.81 24 ALA B CA 1
ATOM 4206 C C . ALA B 1 24 ? 24.016 2.494 -19.891 1 94.81 24 ALA B C 1
ATOM 4208 O O . ALA B 1 24 ? 24.188 2.213 -21.094 1 94.81 24 ALA B O 1
ATOM 4209 N N . PRO B 1 25 ? 23.047 3.217 -19.578 1 96.56 25 PRO B N 1
ATOM 4210 C CA . PRO B 1 25 ? 22.812 3.799 -18.25 1 96.56 25 PRO B CA 1
ATOM 4211 C C . PRO B 1 25 ? 21.906 2.93 -17.375 1 96.56 25 PRO B C 1
ATOM 4213 O O . PRO B 1 25 ? 21.453 3.367 -16.312 1 96.56 25 PRO B O 1
ATOM 4216 N N . PHE B 1 26 ? 21.594 1.645 -17.828 1 96.94 26 PHE B N 1
ATOM 4217 C CA . PHE B 1 26 ? 20.688 0.754 -17.125 1 96.94 26 PHE B CA 1
ATOM 4218 C C . PHE B 1 26 ? 21.406 0.07 -15.961 1 96.94 26 PHE B C 1
ATOM 4220 O O . PHE B 1 26 ? 22.547 -0.355 -16.094 1 96.94 26 PHE B O 1
ATOM 4227 N N . VAL B 1 27 ? 20.797 0.042 -14.781 1 98.44 27 VAL B N 1
ATOM 4228 C CA . VAL B 1 27 ? 21.328 -0.593 -13.586 1 98.44 27 VAL B CA 1
ATOM 4229 C C . VAL B 1 27 ? 20.312 -1.587 -13.031 1 98.44 27 VAL B C 1
ATOM 4231 O O . VAL B 1 27 ? 19.156 -1.229 -12.781 1 98.44 27 VAL B O 1
ATOM 4234 N N . GLY B 1 28 ? 20.656 -2.898 -12.914 1 98.62 28 GLY B N 1
ATOM 4235 C CA . GLY B 1 28 ? 19.859 -3.883 -12.203 1 98.62 28 GLY B CA 1
ATOM 4236 C C . GLY B 1 28 ? 20.25 -4.031 -10.742 1 98.62 28 GLY B C 1
ATOM 4237 O O . GLY B 1 28 ? 21.406 -4.344 -10.438 1 98.62 28 GLY B O 1
ATOM 4238 N N . MET B 1 29 ? 19.344 -3.742 -9.82 1 98.81 29 MET B N 1
ATOM 4239 C CA . MET B 1 29 ? 19.594 -3.826 -8.383 1 98.81 29 MET B CA 1
ATOM 4240 C C . MET B 1 29 ? 18.594 -4.766 -7.715 1 98.81 29 MET B C 1
ATOM 4242 O O . MET B 1 29 ? 17.391 -4.621 -7.887 1 98.81 29 MET B O 1
ATOM 4246 N N . TYR B 1 30 ? 19.094 -5.777 -7.055 1 98.75 30 TYR B N 1
ATOM 4247 C CA . TYR B 1 30 ? 18.281 -6.695 -6.258 1 98.75 30 TYR B CA 1
ATOM 4248 C C . TYR B 1 30 ? 18.594 -6.555 -4.773 1 98.75 30 TYR B C 1
ATOM 4250 O O . TYR B 1 30 ? 19.766 -6.633 -4.375 1 98.75 30 TYR B O 1
ATOM 4258 N N . VAL B 1 31 ? 17.609 -6.293 -3.971 1 98.69 31 VAL B N 1
ATOM 4259 C CA . VAL B 1 31 ? 17.766 -6.211 -2.521 1 98.69 31 VAL B CA 1
ATOM 4260 C C . VAL B 1 31 ? 16.828 -7.215 -1.845 1 98.69 31 VAL B C 1
ATOM 4262 O O . VAL B 1 31 ? 15.641 -7.27 -2.15 1 98.69 31 VAL B O 1
ATOM 4265 N N . CYS B 1 32 ? 17.391 -8.039 -0.955 1 97.69 32 CYS B N 1
ATOM 4266 C CA . CYS B 1 32 ? 16.578 -9.023 -0.257 1 97.69 32 CYS B CA 1
ATOM 4267 C C . CYS B 1 32 ? 15.539 -8.336 0.627 1 97.69 32 CYS B C 1
ATOM 4269 O O . CYS B 1 32 ? 15.875 -7.457 1.419 1 97.69 32 CYS B O 1
ATOM 4271 N N . GLY B 1 33 ? 14.266 -8.727 0.45 1 96.06 33 GLY B N 1
ATOM 4272 C CA . GLY B 1 33 ? 13.18 -8.18 1.252 1 96.06 33 GLY B CA 1
ATOM 4273 C C . GLY B 1 33 ? 12.891 -9 2.496 1 96.06 33 GLY B C 1
ATOM 4274 O O . GLY B 1 33 ? 13.664 -9.883 2.857 1 96.06 33 GLY B O 1
ATOM 4275 N N . PRO B 1 34 ? 11.82 -8.719 3.188 1 95.12 34 PRO B N 1
ATOM 4276 C CA . PRO B 1 34 ? 11.516 -9.336 4.48 1 95.12 34 PRO B CA 1
ATOM 4277 C C . PRO B 1 34 ? 10.812 -10.68 4.344 1 95.12 34 PRO B C 1
ATOM 4279 O O . PRO B 1 34 ? 10.148 -10.938 3.336 1 95.12 34 PRO B O 1
ATOM 4282 N N . THR B 1 35 ? 11.078 -11.562 5.348 1 92.81 35 THR B N 1
ATOM 4283 C CA . THR B 1 35 ? 10.125 -12.633 5.609 1 92.81 35 THR B CA 1
ATOM 4284 C C . THR B 1 35 ? 8.938 -12.109 6.418 1 92.81 35 THR B C 1
ATOM 4286 O O . THR B 1 35 ? 9.117 -11.523 7.484 1 92.81 35 THR B O 1
ATOM 4289 N N . VAL B 1 36 ? 7.738 -12.281 5.969 1 94.75 36 VAL B N 1
ATOM 4290 C CA . VAL B 1 36 ? 6.586 -11.555 6.492 1 94.75 36 VAL B CA 1
ATOM 4291 C C . VAL B 1 36 ? 5.797 -12.453 7.445 1 94.75 36 VAL B C 1
ATOM 4293 O O . VAL B 1 36 ? 4.715 -12.938 7.102 1 94.75 36 VAL B O 1
ATOM 4296 N N . TYR B 1 37 ? 6.297 -12.578 8.711 1 91.75 37 TYR B N 1
ATOM 4297 C CA . TYR B 1 37 ? 5.613 -13.336 9.758 1 91.75 37 TYR B CA 1
ATOM 4298 C C . TYR B 1 37 ? 5.395 -12.484 11 1 91.75 37 TYR B C 1
ATOM 4300 O O . TYR B 1 37 ? 4.926 -12.977 12.023 1 91.75 37 TYR B O 1
ATOM 4308 N N . GLY B 1 38 ? 5.719 -11.203 10.852 1 92.25 38 GLY B N 1
ATOM 4309 C CA . GLY B 1 38 ? 5.559 -10.242 11.938 1 92.25 38 GLY B CA 1
ATOM 4310 C C . GLY B 1 38 ? 5.723 -8.805 11.484 1 92.25 38 GLY B C 1
ATOM 4311 O O . GLY B 1 38 ? 6.094 -8.539 10.344 1 92.25 38 GLY B O 1
ATOM 4312 N N . ASP B 1 39 ? 5.527 -7.895 12.375 1 94.69 39 ASP B N 1
ATOM 4313 C CA . ASP B 1 39 ? 5.609 -6.469 12.055 1 94.69 39 ASP B CA 1
ATOM 4314 C C . ASP B 1 39 ? 7.059 -6.035 11.852 1 94.69 39 ASP B C 1
ATOM 4316 O O . ASP B 1 39 ? 7.973 -6.59 12.469 1 94.69 39 ASP B O 1
ATOM 4320 N N . ALA B 1 40 ? 7.184 -5.047 11.023 1 96.38 40 ALA B N 1
ATOM 4321 C CA . ALA B 1 40 ? 8.516 -4.52 10.727 1 96.38 40 ALA B CA 1
ATOM 4322 C C . ALA B 1 40 ? 9.109 -3.809 11.938 1 96.38 40 ALA B C 1
ATOM 4324 O O . ALA B 1 40 ? 8.383 -3.189 12.719 1 96.38 40 ALA B O 1
ATOM 4325 N N . HIS B 1 41 ? 10.312 -3.936 12.109 1 94.62 41 HIS B N 1
ATOM 4326 C CA . HIS B 1 41 ? 11.094 -3.273 13.148 1 94.62 41 HIS B CA 1
ATOM 4327 C C . HIS B 1 41 ? 12.258 -2.486 12.547 1 94.62 41 HIS B C 1
ATOM 4329 O O . HIS B 1 41 ? 12.383 -2.395 11.328 1 94.62 41 HIS B O 1
ATOM 4335 N N . LEU B 1 42 ? 13.125 -1.979 13.367 1 92.44 42 LEU B N 1
ATOM 4336 C CA . LEU B 1 42 ? 14.211 -1.109 12.922 1 92.44 42 LEU B CA 1
ATOM 4337 C C . LEU B 1 42 ? 15.172 -1.867 12.016 1 92.44 42 LEU B C 1
ATOM 4339 O O . LEU B 1 42 ? 15.742 -1.292 11.086 1 92.44 42 LEU B O 1
ATOM 4343 N N . GLY B 1 43 ? 15.359 -3.107 12.305 1 92.62 43 GLY B N 1
ATOM 4344 C CA . GLY B 1 43 ? 16.219 -3.941 11.477 1 92.62 43 GLY B CA 1
ATOM 4345 C C . GLY B 1 43 ? 15.75 -4.035 10.039 1 92.62 43 GLY B C 1
ATOM 4346 O O . GLY B 1 43 ? 16.562 -4.18 9.125 1 92.62 43 GLY B O 1
ATOM 4347 N N . HIS B 1 44 ? 14.461 -3.973 9.805 1 94.88 44 HIS B N 1
ATOM 4348 C CA . HIS B 1 44 ? 13.898 -3.961 8.453 1 94.88 44 HIS B CA 1
ATOM 4349 C C . HIS B 1 44 ? 14.039 -2.586 7.812 1 94.88 44 HIS B C 1
ATOM 4351 O O . HIS B 1 44 ? 14.219 -2.479 6.598 1 94.88 44 HIS B O 1
ATOM 4357 N N . ALA B 1 45 ? 13.945 -1.57 8.633 1 96.5 45 ALA B N 1
ATOM 4358 C CA . ALA B 1 45 ? 13.969 -0.198 8.133 1 96.5 45 ALA B CA 1
ATOM 4359 C C . ALA B 1 45 ? 15.352 0.175 7.609 1 96.5 45 ALA B C 1
ATOM 4361 O O . ALA B 1 45 ? 15.469 0.938 6.648 1 96.5 45 ALA B O 1
ATOM 4362 N N . ARG B 1 46 ? 16.375 -0.348 8.234 1 96.81 46 ARG B N 1
ATOM 4363 C CA . ARG B 1 46 ? 17.734 0.069 7.898 1 96.81 46 ARG B CA 1
ATOM 4364 C C . ARG B 1 46 ? 18.094 -0.3 6.461 1 96.81 46 ARG B C 1
ATOM 4366 O O . ARG B 1 46 ? 18.453 0.566 5.664 1 96.81 46 ARG B O 1
ATOM 4373 N N . PRO B 1 47 ? 17.938 -1.569 6.09 1 97.75 47 PRO B N 1
ATOM 4374 C CA . PRO B 1 47 ? 18.203 -1.852 4.68 1 97.75 47 PRO B CA 1
ATOM 4375 C C . PRO B 1 47 ? 17.234 -1.122 3.74 1 97.75 47 PRO B C 1
ATOM 4377 O O . PRO B 1 47 ? 17.641 -0.689 2.656 1 97.75 47 PRO B O 1
ATOM 4380 N N . ALA B 1 48 ? 16 -0.955 4.137 1 98.19 48 ALA B N 1
ATOM 4381 C CA . ALA B 1 48 ? 15.023 -0.283 3.285 1 98.19 48 ALA B CA 1
ATOM 4382 C C . ALA B 1 48 ? 15.438 1.156 2.998 1 98.19 48 ALA B C 1
ATOM 4384 O O . ALA B 1 48 ? 15.445 1.589 1.844 1 98.19 48 ALA B O 1
ATOM 4385 N N . VAL B 1 49 ? 15.812 1.9 4 1 98.62 49 VAL B N 1
ATOM 4386 C CA . VAL B 1 49 ? 16.188 3.299 3.848 1 98.62 49 VAL B CA 1
ATOM 4387 C C . VAL B 1 49 ? 17.547 3.391 3.131 1 98.62 49 VAL B C 1
ATOM 4389 O O . VAL B 1 49 ? 17.734 4.266 2.285 1 98.62 49 VAL B O 1
ATOM 4392 N N . THR B 1 50 ? 18.453 2.455 3.457 1 98.62 50 THR B N 1
ATOM 4393 C CA . THR B 1 50 ? 19.766 2.436 2.828 1 98.62 50 THR B CA 1
ATOM 4394 C C . THR B 1 50 ? 19.641 2.295 1.314 1 98.62 50 THR B C 1
ATOM 4396 O O . THR B 1 50 ? 20.172 3.119 0.562 1 98.62 50 THR B O 1
ATOM 4399 N N . PHE B 1 51 ? 18.906 1.4 0.912 1 98.81 51 PHE B N 1
ATOM 4400 C CA . PHE B 1 51 ? 18.891 1.109 -0.517 1 98.81 51 PHE B CA 1
ATOM 4401 C C . PHE B 1 51 ? 17.891 2.014 -1.233 1 98.81 51 PHE B C 1
ATOM 4403 O O . PHE B 1 51 ? 17.953 2.184 -2.453 1 98.81 51 PHE B O 1
ATOM 4410 N N . ASP B 1 52 ? 16.953 2.592 -0.474 1 98.81 52 ASP B N 1
ATOM 4411 C CA . ASP B 1 52 ? 16.188 3.709 -1.021 1 98.81 52 ASP B CA 1
ATOM 4412 C C . ASP B 1 52 ? 17.109 4.863 -1.409 1 98.81 52 ASP B C 1
ATOM 4414 O O . ASP B 1 52 ? 16.969 5.449 -2.484 1 98.81 52 ASP B O 1
ATOM 4418 N N . THR B 1 53 ? 18.047 5.152 -0.526 1 98.88 53 THR B N 1
ATOM 4419 C CA . THR B 1 53 ? 19 6.223 -0.776 1 98.88 53 THR B CA 1
ATOM 4420 C C . THR B 1 53 ? 19.891 5.887 -1.972 1 98.88 53 THR B C 1
ATOM 4422 O O . THR B 1 53 ? 20.172 6.75 -2.811 1 98.88 53 THR B O 1
ATOM 4425 N N . VAL B 1 54 ? 20.297 4.621 -2.076 1 98.88 54 VAL B N 1
ATOM 4426 C CA . VAL B 1 54 ? 21.094 4.164 -3.205 1 98.88 54 VAL B CA 1
ATOM 4427 C C . VAL B 1 54 ? 20.312 4.348 -4.504 1 98.88 54 VAL B C 1
ATOM 4429 O O . VAL B 1 54 ? 20.828 4.914 -5.473 1 98.88 54 VAL B O 1
ATOM 4432 N N . TYR B 1 55 ? 19.109 3.916 -4.488 1 98.81 55 TYR B N 1
ATOM 4433 C CA . TYR B 1 55 ? 18.234 4.035 -5.652 1 98.81 55 TYR B CA 1
ATOM 4434 C C . TYR B 1 55 ? 18.078 5.492 -6.062 1 98.81 55 TYR B C 1
ATOM 4436 O O . TYR B 1 55 ? 18.234 5.84 -7.234 1 98.81 55 TYR B O 1
ATOM 4444 N N . ARG B 1 56 ? 17.734 6.332 -5.129 1 98.81 56 ARG B N 1
ATOM 4445 C CA . ARG B 1 56 ? 17.5 7.75 -5.383 1 98.81 56 ARG B CA 1
ATOM 4446 C C . ARG B 1 56 ? 18.75 8.414 -5.969 1 98.81 56 ARG B C 1
ATOM 4448 O O . ARG B 1 56 ? 18.641 9.188 -6.922 1 98.81 56 ARG B O 1
ATOM 4455 N N . TYR B 1 57 ? 19.875 8.117 -5.391 1 98.88 57 TYR B N 1
ATOM 4456 C CA . TYR B 1 57 ? 21.109 8.773 -5.832 1 98.88 57 TYR B CA 1
ATOM 4457 C C . TYR B 1 57 ? 21.5 8.305 -7.227 1 98.88 57 TYR B C 1
ATOM 4459 O O . TYR B 1 57 ? 21.953 9.102 -8.055 1 98.88 57 TYR B O 1
ATOM 4467 N N . LEU B 1 58 ? 21.375 6.98 -7.504 1 98.75 58 LEU B N 1
ATOM 4468 C CA . LEU B 1 58 ? 21.656 6.477 -8.844 1 98.75 58 LEU B CA 1
ATOM 4469 C C . LEU B 1 58 ? 20.766 7.168 -9.883 1 98.75 58 LEU B C 1
ATOM 4471 O O . LEU B 1 58 ? 21.25 7.582 -10.938 1 98.75 58 LEU B O 1
ATOM 4475 N N . ASN B 1 59 ? 19.547 7.32 -9.562 1 98.38 59 ASN B N 1
ATOM 4476 C CA . ASN B 1 59 ? 18.641 8.023 -10.469 1 98.38 59 ASN B CA 1
ATOM 4477 C C . ASN B 1 59 ? 19.031 9.484 -10.633 1 98.38 59 ASN B C 1
ATOM 4479 O O . ASN B 1 59 ? 18.969 10.031 -11.734 1 98.38 59 ASN B O 1
ATOM 4483 N N . HIS B 1 60 ? 19.406 10.07 -9.531 1 98.31 60 HIS B N 1
ATOM 4484 C CA . HIS B 1 60 ? 19.859 11.453 -9.57 1 98.31 60 HIS B CA 1
ATOM 4485 C C . HIS B 1 60 ? 21.047 11.617 -10.508 1 98.31 60 HIS B C 1
ATOM 4487 O O . HIS B 1 60 ? 21.172 12.641 -11.188 1 98.31 60 HIS B O 1
ATOM 4493 N N . LEU B 1 61 ? 21.906 10.633 -10.57 1 98 61 LEU B N 1
ATOM 4494 C CA . LEU B 1 61 ? 23.094 10.672 -11.414 1 98 61 LEU B CA 1
ATOM 4495 C C . LEU B 1 61 ? 22.734 10.391 -12.867 1 98 61 LEU B C 1
ATOM 4497 O O . LEU B 1 61 ? 23.609 10.438 -13.75 1 98 61 LEU B O 1
ATOM 4501 N N . GLY B 1 62 ? 21.469 10.031 -13.094 1 96.94 62 GLY B N 1
ATOM 4502 C CA . GLY B 1 62 ? 21.016 9.844 -14.469 1 96.94 62 GLY B CA 1
ATOM 4503 C C . GLY B 1 62 ? 20.906 8.383 -14.867 1 96.94 62 GLY B C 1
ATOM 4504 O O . GLY B 1 62 ? 20.562 8.078 -16.016 1 96.94 62 GLY B O 1
ATOM 4505 N N . TYR B 1 63 ? 21.156 7.406 -13.953 1 97.69 63 TYR B N 1
ATOM 4506 C CA . TYR B 1 63 ? 20.984 5.988 -14.242 1 97.69 63 TYR B CA 1
ATOM 4507 C C . TYR B 1 63 ? 19.5 5.617 -14.273 1 97.69 63 TYR B C 1
ATOM 4509 O O . TYR B 1 63 ? 18.672 6.305 -13.68 1 97.69 63 TYR B O 1
ATOM 4517 N N . LYS B 1 64 ? 19.188 4.641 -15.047 1 96.94 64 LYS B N 1
ATOM 4518 C CA . LYS B 1 64 ? 17.859 4.012 -15.07 1 96.94 64 LYS B CA 1
ATOM 4519 C C . LYS B 1 64 ? 17.875 2.695 -14.297 1 96.94 64 LYS B C 1
ATOM 4521 O O . LYS B 1 64 ? 18.281 1.662 -14.828 1 96.94 64 LYS B O 1
ATOM 4526 N N . VAL B 1 65 ? 17.344 2.715 -13.125 1 98.12 65 VAL B N 1
ATOM 4527 C CA . VAL B 1 65 ? 17.531 1.599 -12.203 1 98.12 65 VAL B CA 1
ATOM 4528 C C . VAL B 1 65 ? 16.281 0.722 -12.203 1 98.12 65 VAL B C 1
ATOM 4530 O O . VAL B 1 65 ? 15.172 1.215 -11.992 1 98.12 65 VAL B O 1
ATOM 4533 N N . ARG B 1 66 ? 16.391 -0.563 -12.539 1 97.88 66 ARG B N 1
ATOM 4534 C CA . ARG B 1 66 ? 15.375 -1.555 -12.188 1 97.88 66 ARG B CA 1
ATOM 4535 C C . ARG B 1 66 ? 15.633 -2.135 -10.805 1 97.88 66 ARG B C 1
ATOM 4537 O O . ARG B 1 66 ? 16.562 -2.916 -10.617 1 97.88 66 ARG B O 1
ATOM 4544 N N . TYR B 1 67 ? 14.828 -1.736 -9.875 1 98.56 67 TYR B N 1
ATOM 4545 C CA . TYR B 1 67 ? 14.945 -2.109 -8.469 1 98.56 67 TYR B CA 1
ATOM 4546 C C . TYR B 1 67 ? 14.008 -3.262 -8.133 1 98.56 67 TYR B C 1
ATOM 4548 O O . TYR B 1 67 ? 12.789 -3.096 -8.125 1 98.56 67 TYR B O 1
ATOM 4556 N N . VAL B 1 68 ? 14.602 -4.449 -7.844 1 98.56 68 VAL B N 1
ATOM 4557 C CA . VAL B 1 68 ? 13.828 -5.629 -7.477 1 98.56 68 VAL B CA 1
ATOM 4558 C C . VAL B 1 68 ? 14.039 -5.953 -6 1 98.56 68 VAL B C 1
ATOM 4560 O O . VAL B 1 68 ? 15.18 -6 -5.523 1 98.56 68 VAL B O 1
ATOM 4563 N N . ARG B 1 69 ? 13.016 -6.098 -5.258 1 98.5 69 ARG B N 1
ATOM 4564 C CA . ARG B 1 69 ? 13.047 -6.527 -3.863 1 98.5 69 ARG B CA 1
ATOM 4565 C C . ARG B 1 69 ? 11.93 -7.516 -3.564 1 98.5 69 ARG B C 1
ATOM 4567 O O . ARG B 1 69 ? 10.758 -7.223 -3.801 1 98.5 69 ARG B O 1
ATOM 4574 N N . ASN B 1 70 ? 12.242 -8.617 -3.002 1 97.5 70 ASN B N 1
ATOM 4575 C CA . ASN B 1 70 ? 11.25 -9.68 -2.844 1 97.5 70 ASN B CA 1
ATOM 4576 C C . ASN B 1 70 ? 10.492 -9.539 -1.525 1 97.5 70 ASN B C 1
ATOM 4578 O O . ASN B 1 70 ? 10.883 -8.758 -0.658 1 97.5 70 ASN B O 1
ATOM 4582 N N . ILE B 1 71 ? 9.375 -10.211 -1.505 1 96.62 71 ILE B N 1
ATOM 4583 C CA . ILE B 1 71 ? 8.703 -10.602 -0.271 1 96.62 71 ILE B CA 1
ATOM 4584 C C . ILE B 1 71 ? 8.82 -12.109 -0.067 1 96.62 71 ILE B C 1
ATOM 4586 O O . ILE B 1 71 ? 8.438 -12.891 -0.938 1 96.62 71 ILE B O 1
ATOM 4590 N N . THR B 1 72 ? 9.438 -12.516 1.021 1 94.88 72 THR B N 1
ATOM 4591 C CA . THR B 1 72 ? 9.469 -13.938 1.362 1 94.88 72 THR B CA 1
ATOM 4592 C C . THR B 1 72 ? 8.211 -14.336 2.139 1 94.88 72 THR B C 1
ATOM 4594 O O . THR B 1 72 ? 8.141 -14.133 3.354 1 94.88 72 THR B O 1
ATOM 4597 N N . ASP B 1 73 ? 7.289 -14.922 1.429 1 93.19 73 ASP B N 1
ATOM 4598 C CA . ASP B 1 73 ? 5.992 -15.258 2.004 1 93.19 73 ASP B CA 1
ATOM 4599 C C . ASP B 1 73 ? 5.832 -16.766 2.164 1 93.19 73 ASP B C 1
ATOM 4601 O O . ASP B 1 73 ? 4.711 -17.281 2.164 1 93.19 73 ASP B O 1
ATOM 4605 N N . VAL B 1 74 ? 6.891 -17.484 2.137 1 85.75 74 VAL B N 1
ATOM 4606 C CA . VAL B 1 74 ? 6.906 -18.922 2.426 1 85.75 74 VAL B CA 1
ATOM 4607 C C . VAL B 1 74 ? 7.52 -19.156 3.803 1 85.75 74 VAL B C 1
ATOM 4609 O O . VAL B 1 74 ? 8.508 -18.516 4.172 1 85.75 74 VAL B O 1
ATOM 4612 N N . GLY B 1 75 ? 6.84 -20.062 4.543 1 75.44 75 GLY B N 1
ATOM 4613 C CA . GLY B 1 75 ? 7.41 -20.422 5.832 1 75.44 75 GLY B CA 1
ATOM 4614 C C . GLY B 1 75 ? 8.602 -21.359 5.723 1 75.44 75 GLY B C 1
ATOM 4615 O O . GLY B 1 75 ? 8.594 -22.281 4.918 1 75.44 75 GLY B O 1
ATOM 4616 N N . HIS B 1 76 ? 9.727 -20.859 6.164 1 69 76 HIS B N 1
ATOM 4617 C CA . HIS B 1 76 ? 10.898 -21.719 6.172 1 69 76 HIS B CA 1
ATOM 4618 C C . HIS B 1 76 ? 11.211 -22.219 7.582 1 69 76 HIS B C 1
ATOM 4620 O O . HIS B 1 76 ? 10.805 -21.594 8.57 1 69 76 HIS B O 1
ATOM 4626 N N . LEU B 1 77 ? 11.695 -23.422 7.559 1 57.47 77 LEU B N 1
ATOM 4627 C CA . LEU B 1 77 ? 12.156 -23.953 8.828 1 57.47 77 LEU B CA 1
ATOM 4628 C C . LEU B 1 77 ? 13.281 -23.109 9.406 1 57.47 77 LEU B C 1
ATOM 4630 O O . LEU B 1 77 ? 14.023 -22.469 8.656 1 57.47 77 LEU B O 1
ATOM 4634 N N . THR B 1 78 ? 13.047 -22.703 10.672 1 49.09 78 THR B N 1
ATOM 4635 C CA . THR B 1 78 ? 14.039 -21.891 11.367 1 49.09 78 THR B CA 1
ATOM 4636 C C . THR B 1 78 ? 15.406 -22.562 11.328 1 49.09 78 THR B C 1
ATOM 4638 O O . THR B 1 78 ? 15.555 -23.719 11.742 1 49.09 78 THR B O 1
ATOM 4641 N N . GLY B 1 79 ? 16.562 -21.922 10.711 1 47.72 79 GLY B N 1
ATOM 4642 C CA . GLY B 1 79 ? 17.969 -22.297 10.734 1 47.72 79 GLY B CA 1
ATOM 4643 C C . GLY B 1 79 ? 18.359 -23.203 9.578 1 47.72 79 GLY B C 1
ATOM 4644 O O . GLY B 1 79 ? 17.5 -23.688 8.852 1 47.72 79 GLY B O 1
ATOM 4645 N N . ASP B 1 80 ? 19.609 -23.031 9.156 1 45.28 80 ASP B N 1
ATOM 4646 C CA . ASP B 1 80 ? 20.156 -23.953 8.172 1 45.28 80 ASP B CA 1
ATOM 4647 C C . ASP B 1 80 ? 19.953 -25.406 8.594 1 45.28 80 ASP B C 1
ATOM 4649 O O . ASP B 1 80 ? 20.297 -26.344 7.855 1 45.28 80 ASP B O 1
ATOM 4653 N N . ALA B 1 81 ? 19.828 -25.531 9.867 1 45.53 81 ALA B N 1
ATOM 4654 C CA . ALA B 1 81 ? 19.766 -26.859 10.469 1 45.53 81 ALA B CA 1
ATOM 4655 C C . ALA B 1 81 ? 18.453 -27.547 10.156 1 45.53 81 ALA B C 1
ATOM 4657 O O . ALA B 1 81 ? 18.203 -28.672 10.617 1 45.53 81 ALA B O 1
ATOM 4658 N N . ASP B 1 82 ? 17.828 -27.172 9.016 1 47.31 82 ASP B N 1
ATOM 4659 C CA . ASP B 1 82 ? 16.641 -27.859 8.516 1 47.31 82 ASP B CA 1
ATOM 4660 C C . ASP B 1 82 ? 15.719 -28.266 9.664 1 47.31 82 ASP B C 1
ATOM 4662 O O . ASP B 1 82 ? 15.008 -29.266 9.57 1 47.31 82 ASP B O 1
ATOM 4666 N N . GLU B 1 83 ? 16.047 -27.75 10.836 1 49.41 83 GLU B N 1
ATOM 4667 C CA . GLU B 1 83 ? 15.219 -28 12.008 1 49.41 83 GLU B CA 1
ATOM 4668 C C . GLU B 1 83 ? 14.5 -26.734 12.461 1 49.41 83 GLU B C 1
ATOM 4670 O O . GLU B 1 83 ? 14.969 -25.625 12.203 1 49.41 83 GLU B O 1
ATOM 4675 N N . GLY B 1 84 ? 13.18 -26.812 12.75 1 56.12 84 GLY B N 1
ATOM 4676 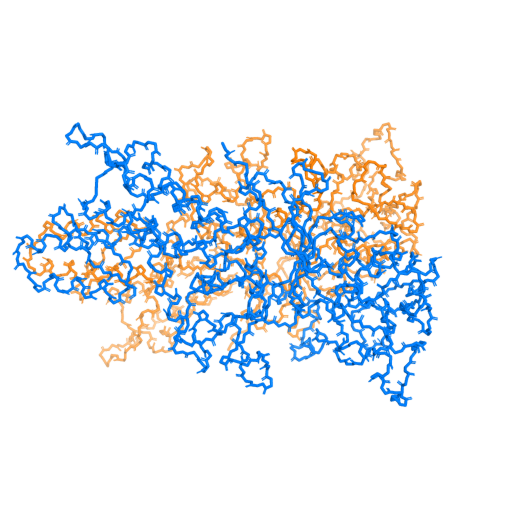C CA . GLY B 1 84 ? 12.43 -25.719 13.352 1 56.12 84 GLY B CA 1
ATOM 4677 C C . GLY B 1 84 ? 11.062 -25.516 12.727 1 56.12 84 GLY B C 1
ATOM 4678 O O . GLY B 1 84 ? 10.656 -26.281 11.852 1 56.12 84 GLY B O 1
ATOM 4679 N N . GLU B 1 85 ? 10.32 -24.719 13.359 1 63.5 85 GLU B N 1
ATOM 4680 C CA . GLU B 1 85 ? 8.914 -24.531 12.992 1 63.5 85 GLU B CA 1
ATOM 4681 C C . GLU B 1 85 ? 8.766 -23.438 11.938 1 63.5 85 GLU B C 1
ATOM 4683 O O . GLU B 1 85 ? 9.547 -22.484 11.906 1 63.5 85 GLU B O 1
ATOM 4688 N N . ASP B 1 86 ? 8.109 -23.719 10.828 1 77.5 86 ASP B N 1
ATOM 4689 C CA . ASP B 1 86 ? 7.625 -22.719 9.875 1 77.5 86 ASP B CA 1
ATOM 4690 C C . ASP B 1 86 ? 7.016 -21.516 10.586 1 77.5 86 ASP B C 1
ATOM 4692 O O . ASP B 1 86 ? 5.953 -21.625 11.203 1 77.5 86 ASP B O 1
ATOM 4696 N N . LYS B 1 87 ? 7.777 -20.406 10.539 1 79.19 87 LYS B N 1
ATOM 4697 C CA . LYS B 1 87 ? 7.359 -19.234 11.312 1 79.19 87 LYS B CA 1
ATOM 4698 C C . LYS B 1 87 ? 5.984 -18.75 10.867 1 79.19 87 LYS B C 1
ATOM 4700 O O . LYS B 1 87 ? 5.188 -18.297 11.688 1 79.19 87 LYS B O 1
ATOM 4705 N N . ILE B 1 88 ? 5.695 -18.844 9.648 1 85.5 88 ILE B N 1
ATOM 4706 C CA . ILE B 1 88 ? 4.406 -18.406 9.133 1 85.5 88 ILE B CA 1
ATOM 4707 C C . ILE B 1 88 ? 3.307 -19.359 9.578 1 85.5 88 ILE B C 1
ATOM 4709 O O . ILE B 1 88 ? 2.242 -18.938 10.031 1 85.5 88 ILE B O 1
ATOM 4713 N N . ALA B 1 89 ? 3.615 -20.625 9.484 1 82.81 89 ALA B N 1
ATOM 4714 C CA . ALA B 1 89 ? 2.652 -21.625 9.945 1 82.81 89 ALA B CA 1
ATOM 4715 C C . ALA B 1 89 ? 2.395 -21.484 11.445 1 82.81 89 ALA B C 1
ATOM 4717 O O . ALA B 1 89 ? 1.253 -21.609 11.898 1 82.81 89 ALA B O 1
ATOM 4718 N N . LYS B 1 90 ? 3.467 -21.328 12.141 1 80.5 90 LYS B N 1
ATOM 4719 C CA . LYS B 1 90 ? 3.338 -21.141 13.586 1 80.5 90 LYS B CA 1
ATOM 4720 C C . LYS B 1 90 ? 2.449 -19.938 13.906 1 80.5 90 LYS B C 1
ATOM 4722 O O . LYS B 1 90 ? 1.544 -20.031 14.734 1 80.5 90 LYS B O 1
ATOM 4727 N N . LYS B 1 91 ? 2.67 -18.906 13.203 1 85.75 91 LYS B N 1
ATOM 4728 C CA . LYS B 1 91 ? 1.875 -17.703 13.406 1 85.75 91 LYS B CA 1
ATOM 4729 C C . LYS B 1 91 ? 0.424 -17.906 12.992 1 85.75 91 LYS B C 1
ATOM 4731 O O . LYS B 1 91 ? -0.498 -17.422 13.648 1 85.75 91 LYS B O 1
ATOM 4736 N N . ALA B 1 92 ? 0.233 -18.562 11.945 1 85.69 92 ALA B N 1
ATOM 4737 C CA . ALA B 1 92 ? -1.106 -18.891 11.453 1 85.69 92 ALA B CA 1
ATOM 4738 C C . ALA B 1 92 ? -1.896 -19.688 12.484 1 85.69 92 ALA B C 1
ATOM 4740 O O . ALA B 1 92 ? -3.076 -19.406 12.719 1 85.69 92 ALA B O 1
ATOM 4741 N N . LYS B 1 93 ? -1.239 -20.625 13.086 1 82.62 93 LYS B N 1
ATOM 4742 C CA . LYS B 1 93 ? -1.878 -21.422 14.125 1 82.62 93 LYS B CA 1
ATOM 4743 C C . LYS B 1 93 ? -2.211 -20.562 15.344 1 82.62 93 LYS B C 1
ATOM 4745 O O . LYS B 1 93 ? -3.322 -20.641 15.875 1 82.62 93 LYS B O 1
ATOM 4750 N N . LEU B 1 94 ? -1.251 -19.734 15.68 1 80.94 94 LEU B N 1
ATOM 4751 C CA . LEU B 1 94 ? -1.426 -18.859 16.844 1 80.94 94 LEU B CA 1
ATOM 4752 C C . LEU B 1 94 ? -2.594 -17.891 16.625 1 80.94 94 LEU B C 1
ATOM 4754 O O . LEU B 1 94 ? -3.381 -17.656 17.547 1 80.94 94 LEU B O 1
ATOM 4758 N N . GLU B 1 95 ? -2.754 -17.438 15.367 1 81.88 95 GLU B N 1
ATOM 4759 C CA . GLU B 1 95 ? -3.777 -16.453 15.062 1 81.88 95 GLU B CA 1
ATOM 4760 C C . GLU B 1 95 ? -5.035 -17.109 14.5 1 81.88 95 GLU B C 1
ATOM 4762 O O . GLU B 1 95 ? -6.027 -16.422 14.234 1 81.88 95 GLU B O 1
ATOM 4767 N N . GLN B 1 96 ? -4.969 -18.391 14.312 1 82.94 96 GLN B N 1
ATOM 4768 C CA . GLN B 1 96 ? -6.078 -19.156 13.742 1 82.94 96 GLN B CA 1
ATOM 4769 C C . GLN B 1 96 ? -6.473 -18.609 12.367 1 82.94 96 GLN B C 1
ATOM 4771 O O . GLN B 1 96 ? -7.648 -18.344 12.117 1 82.94 96 GLN B O 1
ATOM 4776 N N . LEU B 1 97 ? -5.426 -18.406 11.547 1 86.19 97 LEU B N 1
ATOM 4777 C CA . LEU B 1 97 ? -5.602 -17.906 10.188 1 86.19 97 LEU B CA 1
ATOM 4778 C C . LEU B 1 97 ? -4.941 -18.844 9.18 1 86.19 97 LEU B C 1
ATOM 4780 O O . LEU B 1 97 ? -4.137 -19.688 9.547 1 86.19 97 LEU B O 1
ATOM 4784 N N . GLU B 1 98 ? -5.355 -18.703 7.91 1 88.12 98 GLU B N 1
ATOM 4785 C CA . GLU B 1 98 ? -4.641 -19.328 6.797 1 88.12 98 GLU B CA 1
ATOM 4786 C C . GLU B 1 98 ? -3.256 -18.703 6.621 1 88.12 98 GLU B C 1
ATOM 4788 O O . GLU B 1 98 ? -3.096 -17.484 6.754 1 88.12 98 GLU B O 1
ATOM 4793 N N . PRO B 1 99 ? -2.246 -19.547 6.418 1 89.88 99 PRO B N 1
ATOM 4794 C CA . PRO B 1 99 ? -0.881 -19.031 6.312 1 89.88 99 PRO B CA 1
ATOM 4795 C C . PRO B 1 99 ? -0.768 -17.859 5.344 1 89.88 99 PRO B C 1
ATOM 4797 O O . PRO B 1 99 ? -0.041 -16.891 5.613 1 89.88 99 PRO B O 1
ATOM 4800 N N . MET B 1 100 ? -1.472 -17.938 4.305 1 92.75 100 MET B N 1
ATOM 4801 C CA . MET B 1 100 ? -1.382 -16.875 3.32 1 92.75 100 MET B CA 1
ATOM 4802 C C . MET B 1 100 ? -2.016 -15.586 3.854 1 92.75 100 MET B C 1
ATOM 4804 O O . MET B 1 100 ? -1.623 -14.484 3.463 1 92.75 100 MET B O 1
ATOM 4808 N N . GLU B 1 101 ? -2.992 -15.695 4.762 1 94.12 101 GLU B N 1
ATOM 4809 C CA . GLU B 1 101 ? -3.566 -14.531 5.422 1 94.12 101 GLU B CA 1
ATOM 4810 C C . GLU B 1 101 ? -2.539 -13.836 6.309 1 94.12 101 GLU B C 1
ATOM 4812 O O . GLU B 1 101 ? -2.484 -12.602 6.359 1 94.12 101 GLU B O 1
ATOM 4817 N N . VAL B 1 102 ? -1.744 -14.688 6.941 1 94.25 102 VAL B N 1
ATOM 4818 C CA . VAL B 1 102 ? -0.682 -14.156 7.785 1 94.25 102 VAL B CA 1
ATOM 4819 C C . VAL B 1 102 ? 0.349 -13.43 6.922 1 94.25 102 VAL B C 1
ATOM 4821 O O . VAL B 1 102 ? 0.716 -12.289 7.211 1 94.25 102 VAL B O 1
ATOM 4824 N N . ALA B 1 103 ? 0.769 -14.078 5.852 1 94.81 103 ALA B N 1
ATOM 4825 C CA . ALA B 1 103 ? 1.75 -13.477 4.953 1 94.81 103 ALA B CA 1
ATOM 4826 C C . ALA B 1 103 ? 1.232 -12.164 4.375 1 94.81 103 ALA B C 1
ATOM 4828 O O . ALA B 1 103 ? 1.973 -11.18 4.289 1 94.81 103 ALA B O 1
ATOM 4829 N N . GLN B 1 104 ? -0.009 -12.141 4.035 1 95.88 104 GLN B N 1
ATOM 4830 C CA . GLN B 1 104 ? -0.617 -10.938 3.469 1 95.88 104 GLN B CA 1
ATOM 4831 C C . GLN B 1 104 ? -0.66 -9.805 4.492 1 95.88 104 GLN B C 1
ATOM 4833 O O . GLN B 1 104 ? -0.3 -8.672 4.184 1 95.88 104 GLN B O 1
ATOM 4838 N N . GLN B 1 105 ? -1.096 -10.141 5.672 1 95.81 105 GLN B N 1
ATOM 4839 C CA . GLN B 1 105 ? -1.216 -9.156 6.742 1 95.81 105 GLN B CA 1
ATOM 4840 C C . GLN B 1 105 ? 0.116 -8.453 6.996 1 95.81 105 GLN B C 1
ATOM 4842 O O . GLN B 1 105 ? 0.18 -7.223 7.039 1 95.81 105 GLN B O 1
ATOM 4847 N N . TYR B 1 106 ? 1.138 -9.219 7.082 1 96.31 106 TYR B N 1
ATOM 4848 C CA . TYR B 1 106 ? 2.418 -8.633 7.461 1 96.31 106 TYR B CA 1
ATOM 4849 C C . TYR B 1 106 ? 3.115 -8.016 6.254 1 96.31 106 TYR B C 1
ATOM 4851 O O . TYR B 1 106 ? 3.971 -7.141 6.402 1 96.31 106 TYR B O 1
ATOM 4859 N N . THR B 1 107 ? 2.771 -8.453 5.031 1 97.38 107 THR B N 1
ATOM 4860 C CA . THR B 1 107 ? 3.188 -7.711 3.848 1 97.38 107 THR B CA 1
ATOM 4861 C C . THR B 1 107 ? 2.576 -6.312 3.844 1 97.38 107 THR B C 1
ATOM 4863 O O . THR B 1 107 ? 3.273 -5.324 3.598 1 97.38 107 THR B O 1
ATOM 4866 N N . ASP B 1 108 ? 1.351 -6.254 4.176 1 97.06 108 ASP B N 1
ATOM 4867 C CA . ASP B 1 108 ? 0.635 -4.98 4.18 1 97.06 108 ASP B CA 1
ATOM 4868 C C . ASP B 1 108 ? 1.206 -4.035 5.234 1 97.06 108 ASP B C 1
ATOM 4870 O O . ASP B 1 108 ? 1.4 -2.846 4.969 1 97.06 108 ASP B O 1
ATOM 4874 N N . THR B 1 109 ? 1.434 -4.586 6.445 1 97.12 109 THR B N 1
ATOM 4875 C CA . THR B 1 109 ? 1.956 -3.725 7.5 1 97.12 109 THR B CA 1
ATOM 4876 C C . THR B 1 109 ? 3.385 -3.289 7.184 1 97.12 109 THR B C 1
ATOM 4878 O O . THR B 1 109 ? 3.785 -2.17 7.512 1 97.12 109 THR B O 1
ATOM 4881 N N . TYR B 1 110 ? 4.133 -4.16 6.496 1 97.94 110 TYR B N 1
ATOM 4882 C CA . TYR B 1 110 ? 5.465 -3.779 6.047 1 97.94 110 TYR B CA 1
ATOM 4883 C C . TYR B 1 110 ? 5.398 -2.625 5.055 1 97.94 110 TYR B C 1
ATOM 4885 O O . TYR B 1 110 ? 6.109 -1.628 5.203 1 97.94 110 TYR B O 1
ATOM 4893 N N . HIS B 1 111 ? 4.531 -2.746 4.094 1 97.81 111 HIS B N 1
ATOM 4894 C CA . HIS B 1 111 ? 4.379 -1.699 3.092 1 97.81 111 HIS B CA 1
ATOM 4895 C C . HIS B 1 111 ? 3.965 -0.378 3.73 1 97.81 111 HIS B C 1
ATOM 4897 O O . HIS B 1 111 ? 4.477 0.682 3.363 1 97.81 111 HIS B O 1
ATOM 4903 N N . ARG B 1 112 ? 3.035 -0.46 4.652 1 97 112 ARG B N 1
ATOM 4904 C CA . ARG B 1 112 ? 2.58 0.727 5.367 1 97 112 ARG B CA 1
ATOM 4905 C C . ARG B 1 112 ? 3.746 1.441 6.039 1 97 112 ARG B C 1
ATOM 4907 O O . ARG B 1 112 ? 3.92 2.65 5.875 1 97 112 ARG B O 1
ATOM 4914 N N . ASP B 1 113 ? 4.5 0.673 6.758 1 98.19 113 ASP B N 1
ATOM 4915 C CA . ASP B 1 113 ? 5.586 1.254 7.539 1 98.19 113 ASP B CA 1
ATOM 4916 C C . ASP B 1 113 ? 6.676 1.814 6.629 1 98.19 113 ASP B C 1
ATOM 4918 O O . ASP B 1 113 ? 7.234 2.879 6.902 1 98.19 113 ASP B O 1
ATOM 4922 N N . MET B 1 114 ? 6.973 1.117 5.523 1 98.44 114 MET B N 1
ATOM 4923 C CA . MET B 1 114 ? 7.977 1.609 4.582 1 98.44 114 MET B CA 1
ATOM 4924 C C . MET B 1 114 ? 7.496 2.877 3.887 1 98.44 114 MET B C 1
ATOM 4926 O O . MET B 1 114 ? 8.289 3.771 3.598 1 98.44 114 MET B O 1
ATOM 4930 N N . ASP B 1 115 ? 6.242 2.936 3.629 1 97.5 115 ASP B N 1
ATOM 4931 C CA . ASP B 1 115 ? 5.672 4.141 3.035 1 97.5 115 ASP B CA 1
ATOM 4932 C C . ASP B 1 115 ? 5.805 5.336 3.977 1 97.5 115 ASP B C 1
ATOM 4934 O O . ASP B 1 115 ? 6.105 6.449 3.539 1 97.5 115 ASP B O 1
ATOM 4938 N N . LEU B 1 116 ? 5.551 5.078 5.242 1 97.62 116 LEU B N 1
ATOM 4939 C CA . LEU B 1 116 ? 5.695 6.133 6.242 1 97.62 116 LEU B CA 1
ATOM 4940 C C . LEU B 1 116 ? 7.133 6.648 6.281 1 97.62 116 LEU B C 1
ATOM 4942 O O . LEU B 1 116 ? 7.363 7.84 6.504 1 97.62 116 LEU B O 1
ATOM 4946 N N . LEU B 1 117 ? 8.07 5.801 5.973 1 98.56 117 LEU B N 1
ATOM 4947 C CA . LEU B 1 117 ? 9.484 6.176 5.953 1 98.56 117 LEU B CA 1
ATOM 4948 C C . LEU B 1 117 ? 9.867 6.789 4.613 1 98.56 117 LEU B C 1
ATOM 4950 O O . LEU B 1 117 ? 11.039 7.098 4.379 1 98.56 117 LEU B O 1
ATOM 4954 N N . ASN B 1 118 ? 8.938 6.93 3.723 1 98.25 118 ASN B N 1
ATOM 4955 C CA . ASN B 1 118 ? 9.086 7.551 2.41 1 98.25 118 ASN B CA 1
ATOM 4956 C C . ASN B 1 118 ? 10.078 6.793 1.535 1 98.25 118 ASN B C 1
ATOM 4958 O O . ASN B 1 118 ? 10.844 7.402 0.792 1 98.25 118 ASN B O 1
ATOM 4962 N N . THR B 1 119 ? 10.07 5.504 1.67 1 98.44 119 THR B N 1
ATOM 4963 C CA . THR B 1 119 ? 10.883 4.699 0.766 1 98.44 119 THR B CA 1
ATOM 4964 C C . THR B 1 119 ? 10.172 4.496 -0.568 1 98.44 119 THR B C 1
ATOM 4966 O O . THR B 1 119 ? 8.953 4.336 -0.608 1 98.44 119 THR B O 1
ATOM 4969 N N . ILE B 1 120 ? 10.961 4.492 -1.595 1 97.12 120 ILE B N 1
ATOM 4970 C CA . ILE B 1 120 ? 10.414 4.242 -2.922 1 97.12 120 ILE B CA 1
ATOM 4971 C C . ILE B 1 120 ? 10.102 2.756 -3.082 1 97.12 120 ILE B C 1
ATOM 4973 O O . ILE B 1 120 ? 10.875 1.902 -2.643 1 97.12 120 ILE B O 1
ATOM 4977 N N . LYS B 1 121 ? 8.969 2.471 -3.604 1 96.88 121 LYS B N 1
ATOM 4978 C CA . LYS B 1 121 ? 8.617 1.086 -3.902 1 96.88 121 LYS B CA 1
ATOM 4979 C C . LYS B 1 121 ? 9.516 0.517 -4.996 1 96.88 121 LYS B C 1
ATOM 4981 O O . LYS B 1 121 ? 9.875 1.223 -5.938 1 96.88 121 LYS B O 1
ATOM 4986 N N . PRO B 1 122 ? 9.844 -0.774 -4.898 1 97.94 122 PRO B N 1
ATOM 4987 C CA . PRO B 1 122 ? 10.656 -1.364 -5.965 1 97.94 122 PRO B CA 1
ATOM 4988 C C . PRO B 1 122 ? 9.922 -1.42 -7.305 1 97.94 122 PRO B C 1
ATOM 4990 O O . PRO B 1 122 ? 8.688 -1.384 -7.336 1 97.94 122 PRO B O 1
ATOM 4993 N N . SER B 1 123 ? 10.758 -1.505 -8.359 1 97.56 123 SER B N 1
ATOM 4994 C CA . SER B 1 123 ? 10.188 -1.661 -9.695 1 97.56 123 SER B CA 1
ATOM 4995 C C . SER B 1 123 ? 9.398 -2.959 -9.812 1 97.56 123 SER B C 1
ATOM 4997 O O . SER B 1 123 ? 8.359 -3.002 -10.484 1 97.56 123 SER B O 1
ATOM 4999 N N . ILE B 1 124 ? 9.906 -4 -9.234 1 97.31 124 ILE B N 1
ATOM 5000 C CA . ILE B 1 124 ? 9.273 -5.312 -9.156 1 97.31 124 ILE B CA 1
ATOM 5001 C C . ILE B 1 124 ? 9.422 -5.875 -7.746 1 97.31 124 ILE B C 1
ATOM 5003 O O . ILE B 1 124 ? 10.492 -5.789 -7.145 1 97.31 124 ILE B O 1
ATOM 5007 N N . GLU B 1 125 ? 8.32 -6.359 -7.207 1 97.69 125 GLU B N 1
ATOM 5008 C CA . GLU B 1 125 ? 8.336 -6.965 -5.879 1 97.69 125 GLU B CA 1
ATOM 5009 C C . GLU B 1 125 ? 7.832 -8.398 -5.918 1 97.69 125 GLU B C 1
ATOM 5011 O O . GLU B 1 125 ? 6.715 -8.688 -5.477 1 97.69 125 GLU B O 1
ATOM 5016 N N . PRO B 1 126 ? 8.68 -9.297 -6.371 1 96.94 126 PRO B N 1
ATOM 5017 C CA . PRO B 1 126 ? 8.258 -10.695 -6.508 1 96.94 126 PRO B CA 1
ATOM 5018 C C . PRO B 1 126 ? 8.055 -11.391 -5.16 1 96.94 126 PRO B C 1
ATOM 5020 O O . PRO B 1 126 ? 8.758 -11.07 -4.191 1 96.94 126 PRO B O 1
ATOM 5023 N N . ARG B 1 127 ? 7.078 -12.266 -5.129 1 95.75 127 ARG B N 1
ATOM 5024 C CA . ARG B 1 127 ? 6.84 -13.117 -3.963 1 95.75 127 ARG B CA 1
ATOM 5025 C C . ARG B 1 127 ? 7.426 -14.508 -4.168 1 95.75 127 ARG B C 1
ATOM 5027 O O . ARG B 1 127 ? 7.383 -15.047 -5.277 1 95.75 127 ARG B O 1
ATOM 5034 N N . ALA B 1 128 ? 7.914 -15.117 -3.125 1 94.56 128 ALA B N 1
ATOM 5035 C CA . ALA B 1 128 ? 8.5 -16.453 -3.229 1 94.56 128 ALA B CA 1
ATOM 5036 C C . ALA B 1 128 ? 7.469 -17.469 -3.709 1 94.56 128 ALA B C 1
ATOM 5038 O O . ALA B 1 128 ? 7.742 -18.25 -4.617 1 94.56 128 ALA B O 1
ATOM 5039 N N . THR B 1 129 ? 6.266 -17.422 -3.148 1 93 129 THR B N 1
ATOM 5040 C CA . THR B 1 129 ? 5.215 -18.375 -3.49 1 93 129 THR B CA 1
ATOM 5041 C C . THR B 1 129 ? 4.77 -18.188 -4.938 1 93 129 THR B C 1
ATOM 5043 O O . THR B 1 129 ? 4.207 -19.109 -5.539 1 93 129 THR B O 1
ATOM 5046 N N . GLY B 1 130 ? 4.98 -17.016 -5.461 1 93.31 130 GLY B N 1
ATOM 5047 C CA . GLY B 1 130 ? 4.582 -16.719 -6.824 1 93.31 130 GLY B CA 1
ATOM 5048 C C . GLY B 1 130 ? 5.605 -17.141 -7.855 1 93.31 130 GLY B C 1
ATOM 5049 O O . GLY B 1 130 ? 5.41 -16.938 -9.055 1 93.31 130 GLY B O 1
ATOM 5050 N N . HIS B 1 131 ? 6.699 -17.781 -7.438 1 95.56 131 HIS B N 1
ATOM 5051 C CA . HIS B 1 131 ? 7.785 -18.156 -8.344 1 95.56 131 HIS B CA 1
ATOM 5052 C C . HIS B 1 131 ? 8.242 -19.578 -8.109 1 95.56 131 HIS B C 1
ATOM 5054 O O . HIS B 1 131 ? 9.438 -19.875 -8.188 1 95.56 131 HIS B O 1
ATOM 5060 N N . ILE B 1 132 ? 7.324 -20.422 -7.766 1 93.94 132 ILE B N 1
ATOM 5061 C CA . ILE B 1 132 ? 7.617 -21.828 -7.48 1 93.94 132 ILE B CA 1
ATOM 5062 C C . ILE B 1 132 ? 8.133 -22.516 -8.742 1 93.94 132 ILE B C 1
ATOM 5064 O O . ILE B 1 132 ? 9.141 -23.219 -8.703 1 93.94 132 ILE B O 1
ATOM 5068 N N . PRO B 1 133 ? 7.531 -22.266 -9.93 1 93.5 133 PRO B N 1
ATOM 5069 C CA . PRO B 1 133 ? 8.062 -22.906 -11.133 1 93.5 133 PRO B CA 1
ATOM 5070 C C . PRO B 1 133 ? 9.516 -22.531 -11.406 1 93.5 133 PRO B C 1
ATOM 5072 O O . PRO B 1 133 ? 10.32 -23.406 -11.773 1 93.5 133 PRO B O 1
ATOM 5075 N N . GLU B 1 134 ? 9.852 -21.266 -11.234 1 94.06 134 GLU B N 1
ATOM 5076 C CA . GLU B 1 134 ? 11.219 -20.812 -11.445 1 94.06 134 GLU B CA 1
ATOM 5077 C C . GLU B 1 134 ? 12.18 -21.484 -10.461 1 94.06 134 GLU B C 1
ATOM 5079 O O . GLU B 1 134 ? 13.312 -21.812 -10.82 1 94.06 134 GLU B O 1
ATOM 5084 N N . GLN B 1 135 ? 11.727 -21.656 -9.25 1 95.81 135 GLN B N 1
ATOM 5085 C CA . GLN B 1 135 ? 12.547 -22.281 -8.219 1 95.81 135 GLN B CA 1
ATOM 5086 C C . GLN B 1 135 ? 12.781 -23.75 -8.516 1 95.81 135 GLN B C 1
ATOM 5088 O O . GLN B 1 135 ? 13.906 -24.25 -8.391 1 95.81 135 GLN B O 1
ATOM 5093 N N . ILE B 1 136 ? 11.75 -24.453 -8.953 1 95.38 136 ILE B N 1
ATOM 5094 C CA . ILE B 1 136 ? 11.875 -25.844 -9.328 1 95.38 136 ILE B CA 1
ATOM 5095 C C . ILE B 1 136 ? 12.836 -25.984 -10.508 1 95.38 136 ILE B C 1
ATOM 5097 O O . ILE B 1 136 ? 13.695 -26.875 -10.508 1 95.38 136 ILE B O 1
ATOM 5101 N N . ALA B 1 137 ? 12.695 -25.109 -11.469 1 95.25 137 ALA B N 1
ATOM 5102 C CA . ALA B 1 137 ? 13.578 -25.141 -12.633 1 95.25 137 ALA B CA 1
ATOM 5103 C C . ALA B 1 137 ? 15.031 -24.938 -12.227 1 95.25 137 ALA B C 1
ATOM 5105 O O . ALA B 1 137 ? 15.93 -25.578 -12.781 1 95.25 137 ALA B O 1
ATOM 5106 N N . LEU B 1 138 ? 15.273 -24.094 -11.328 1 96.81 138 LEU B N 1
ATOM 5107 C CA . LEU B 1 138 ? 16.625 -23.812 -10.852 1 96.81 138 LEU B CA 1
ATOM 5108 C C . LEU B 1 138 ? 17.219 -25.047 -10.164 1 96.81 138 LEU B C 1
ATOM 5110 O O . LEU B 1 138 ? 18.391 -25.375 -10.383 1 96.81 138 LEU B O 1
ATOM 5114 N N . VAL B 1 139 ? 16.422 -25.688 -9.367 1 97.56 139 VAL B N 1
ATOM 5115 C CA . VAL B 1 139 ? 16.875 -26.891 -8.703 1 97.56 139 VAL B CA 1
ATOM 5116 C C . VAL B 1 139 ? 17.266 -27.938 -9.742 1 97.56 139 VAL B C 1
ATOM 5118 O O . VAL B 1 139 ? 18.328 -28.562 -9.633 1 97.56 139 VAL B O 1
ATOM 5121 N N . GLN B 1 140 ? 16.453 -28.109 -10.703 1 97.38 140 GLN B N 1
ATOM 5122 C CA . GLN B 1 140 ? 16.719 -29.078 -11.773 1 97.38 140 GLN B CA 1
ATOM 5123 C C . GLN B 1 140 ? 18.016 -28.75 -12.492 1 97.38 140 GLN B C 1
ATOM 5125 O O . GLN B 1 140 ? 18.812 -29.641 -12.789 1 97.38 140 GLN B O 1
ATOM 5130 N N . ALA B 1 141 ? 18.219 -27.516 -12.773 1 97.12 141 ALA B N 1
ATOM 5131 C CA . ALA B 1 141 ? 19.438 -27.078 -13.453 1 97.12 141 ALA B CA 1
ATOM 5132 C C . ALA B 1 141 ? 20.672 -27.422 -12.633 1 97.12 141 ALA B C 1
ATOM 5134 O O . ALA B 1 141 ? 21.688 -27.875 -13.172 1 97.12 141 ALA B O 1
ATOM 5135 N N . ILE B 1 142 ? 20.609 -27.172 -11.344 1 98 142 ILE B N 1
ATOM 5136 C CA . ILE B 1 142 ? 21.75 -27.438 -10.461 1 98 142 ILE B CA 1
ATOM 5137 C C . ILE B 1 142 ? 22 -28.938 -10.383 1 98 142 ILE B C 1
ATOM 5139 O O . ILE B 1 142 ? 23.141 -29.391 -10.367 1 98 142 ILE B O 1
ATOM 5143 N N . LEU B 1 143 ? 20.953 -29.75 -10.344 1 98 143 LEU B N 1
ATOM 5144 C CA . LEU B 1 143 ? 21.062 -31.203 -10.367 1 98 143 LEU B CA 1
ATOM 5145 C C . LEU B 1 143 ? 21.75 -31.688 -11.641 1 98 143 LEU B C 1
ATOM 5147 O O . LEU B 1 143 ? 22.609 -32.562 -11.594 1 98 143 LEU B O 1
ATOM 5151 N N . GLU B 1 144 ? 21.375 -31.109 -12.727 1 97.25 144 GLU B N 1
ATOM 5152 C CA . GLU B 1 144 ? 21.938 -31.484 -14.023 1 97.25 144 GLU B CA 1
ATOM 5153 C C . GLU B 1 144 ? 23.422 -31.172 -14.094 1 97.25 144 GLU B C 1
ATOM 5155 O O . GLU B 1 144 ? 24.172 -31.859 -14.797 1 97.25 144 GLU B O 1
ATOM 5160 N N . GLU B 1 145 ? 23.844 -30.188 -13.359 1 96.94 145 GLU B N 1
ATOM 5161 C CA . GLU B 1 145 ? 25.25 -29.828 -13.312 1 96.94 145 GLU B CA 1
ATOM 5162 C C . GLU B 1 145 ? 26.031 -30.734 -12.367 1 96.94 145 GLU B C 1
ATOM 5164 O O . GLU B 1 145 ? 27.266 -30.625 -12.266 1 96.94 145 GLU B O 1
ATOM 5169 N N . GLY B 1 146 ? 25.312 -31.578 -11.641 1 97.19 146 GLY B N 1
ATOM 5170 C CA . GLY B 1 146 ? 25.938 -32.5 -10.727 1 97.19 146 GLY B CA 1
ATOM 5171 C C . GLY B 1 146 ? 26.312 -31.875 -9.398 1 97.19 146 GLY B C 1
ATOM 5172 O O . GLY B 1 146 ? 27.109 -32.438 -8.641 1 97.19 146 GLY B O 1
ATOM 5173 N N . LEU B 1 147 ? 25.781 -30.75 -9.07 1 98.31 147 LEU B N 1
ATOM 5174 C CA . LEU B 1 147 ? 26.188 -30.016 -7.875 1 98.31 147 LEU B CA 1
ATOM 5175 C C . LEU B 1 147 ? 25.109 -30.094 -6.805 1 98.31 147 LEU B C 1
ATOM 5177 O O . LEU B 1 147 ? 25.141 -29.328 -5.832 1 98.31 147 LEU B O 1
ATOM 5181 N N . ALA B 1 148 ? 24.109 -30.906 -6.934 1 98.06 148 ALA B N 1
ATOM 5182 C CA . ALA B 1 148 ? 23.047 -31.203 -5.965 1 98.06 148 ALA B CA 1
ATOM 5183 C C . ALA B 1 148 ? 22.719 -32.688 -5.961 1 98.06 148 ALA B C 1
ATOM 5185 O O . ALA B 1 148 ? 23.109 -33.406 -6.867 1 98.06 148 ALA B O 1
ATOM 5186 N N . TYR B 1 149 ? 22.109 -33.094 -4.922 1 97.69 149 TYR B N 1
ATOM 5187 C CA . TYR B 1 149 ? 21.672 -34.469 -4.84 1 97.69 149 TYR B CA 1
ATOM 5188 C C . TYR B 1 149 ? 20.328 -34.594 -4.141 1 97.69 149 TYR B C 1
ATOM 5190 O O . TYR B 1 149 ? 20 -33.781 -3.277 1 97.69 149 TYR B O 1
ATOM 5198 N N . GLU B 1 150 ? 19.516 -35.562 -4.598 1 97.38 150 GLU B N 1
ATOM 5199 C CA . GLU B 1 150 ? 18.203 -35.844 -4.023 1 97.38 150 GLU B CA 1
ATOM 5200 C C . GLU B 1 150 ? 18.297 -36.969 -2.98 1 97.38 150 GLU B C 1
ATOM 5202 O O . GLU B 1 150 ? 18.984 -37.969 -3.189 1 97.38 150 GLU B O 1
ATOM 5207 N N . VAL B 1 151 ? 17.734 -36.781 -1.859 1 95.38 151 VAL B N 1
ATOM 5208 C CA . VAL B 1 151 ? 17.641 -37.781 -0.806 1 95.38 151 VAL B CA 1
ATOM 5209 C C . VAL B 1 151 ? 16.25 -37.75 -0.174 1 95.38 151 VAL B C 1
ATOM 5211 O O . VAL B 1 151 ? 15.875 -36.75 0.46 1 95.38 151 VAL B O 1
ATOM 5214 N N . ASN B 1 152 ? 15.406 -38.781 -0.317 1 93.81 152 ASN B N 1
ATOM 5215 C CA . ASN B 1 152 ? 14.109 -38.969 0.316 1 93.81 152 ASN B CA 1
ATOM 5216 C C . ASN B 1 152 ? 13.156 -37.844 -0.043 1 93.81 152 ASN B C 1
ATOM 5218 O O . ASN B 1 152 ? 12.461 -37.312 0.826 1 93.81 152 ASN B O 1
ATOM 5222 N N . GLY B 1 153 ? 13.234 -37.281 -1.207 1 94.06 153 GLY B N 1
ATOM 5223 C CA . GLY B 1 153 ? 12.289 -36.25 -1.666 1 94.06 153 GLY B CA 1
ATOM 5224 C C . GLY B 1 153 ? 12.789 -34.844 -1.466 1 94.06 153 GLY B C 1
ATOM 5225 O O . GLY B 1 153 ? 12.148 -33.875 -1.9 1 94.06 153 GLY B O 1
ATOM 5226 N N . SER B 1 154 ? 13.914 -34.75 -0.815 1 94.69 154 SER B N 1
ATOM 5227 C CA . SER B 1 154 ? 14.57 -33.438 -0.645 1 94.69 154 SER B CA 1
ATOM 5228 C C . SER B 1 154 ? 15.789 -33.312 -1.554 1 94.69 154 SER B C 1
ATOM 5230 O O . SER B 1 154 ? 16.359 -34.312 -1.969 1 94.69 154 SER B O 1
ATOM 5232 N N . VAL B 1 155 ? 16.078 -32.094 -1.907 1 96.81 155 VAL B N 1
ATOM 5233 C CA . VAL B 1 155 ? 17.25 -31.844 -2.736 1 96.81 155 VAL B CA 1
ATOM 5234 C C . VAL B 1 155 ? 18.203 -30.906 -2.008 1 96.81 155 VAL B C 1
ATOM 5236 O O . VAL B 1 155 ? 17.781 -29.859 -1.509 1 96.81 155 VAL B O 1
ATOM 5239 N N . TYR B 1 156 ? 19.469 -31.297 -1.927 1 96.56 156 TYR B N 1
ATOM 5240 C CA . TYR B 1 156 ? 20.469 -30.5 -1.226 1 96.56 156 TYR B CA 1
ATOM 5241 C C . TYR B 1 156 ? 21.578 -30.062 -2.176 1 96.56 156 TYR B C 1
ATOM 5243 O O . TYR B 1 156 ? 21.938 -30.781 -3.104 1 96.56 156 TYR B O 1
ATOM 5251 N N . PHE B 1 157 ? 22.094 -28.891 -1.979 1 97.38 157 PHE B N 1
ATOM 5252 C CA . PHE B 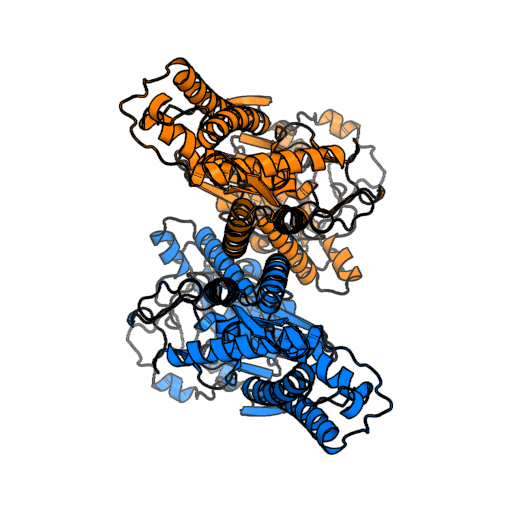1 157 ? 23.281 -28.406 -2.682 1 97.38 157 PHE B CA 1
ATOM 5253 C C . PHE B 1 157 ? 24.531 -29.062 -2.141 1 97.38 157 PHE B C 1
ATOM 5255 O O . PHE B 1 157 ? 24.719 -29.156 -0.926 1 97.38 157 PHE B O 1
ATOM 5262 N N . ASP B 1 158 ? 25.344 -29.547 -3.006 1 97 158 ASP B N 1
ATOM 5263 C CA . ASP B 1 158 ? 26.594 -30.203 -2.627 1 97 158 ASP B CA 1
ATOM 5264 C C . ASP B 1 158 ? 27.734 -29.203 -2.533 1 97 158 ASP B C 1
ATOM 5266 O O . ASP B 1 158 ? 28.469 -28.984 -3.508 1 97 158 ASP B O 1
ATOM 5270 N N . VAL B 1 159 ? 28.016 -28.656 -1.378 1 96.81 159 VAL B N 1
ATOM 5271 C CA . VAL B 1 159 ? 28.938 -27.547 -1.163 1 96.81 159 VAL B CA 1
ATOM 5272 C C . VAL B 1 159 ? 30.359 -28 -1.415 1 96.81 159 VAL B C 1
ATOM 5274 O O . VAL B 1 159 ? 31.156 -27.281 -2.037 1 96.81 159 VAL B O 1
ATOM 5277 N N . LEU B 1 160 ? 30.75 -29.156 -0.973 1 95.81 160 LEU B N 1
ATOM 5278 C CA . LEU B 1 160 ? 32.094 -29.656 -1.147 1 95.81 160 LEU B CA 1
ATOM 5279 C C . LEU B 1 160 ? 32.438 -29.859 -2.625 1 95.81 160 LEU B C 1
ATOM 5281 O O . LEU B 1 160 ? 33.5 -29.5 -3.082 1 95.81 160 LEU B O 1
ATOM 5285 N N . LYS B 1 161 ? 31.484 -30.453 -3.248 1 96.75 161 LYS B N 1
ATOM 5286 C CA . LYS B 1 161 ? 31.688 -30.641 -4.68 1 96.75 161 LYS B CA 1
ATOM 5287 C C . LYS B 1 161 ? 31.828 -29.312 -5.406 1 96.75 161 LYS B C 1
ATOM 5289 O O . LYS B 1 161 ? 32.688 -29.172 -6.289 1 96.75 161 LYS B O 1
ATOM 5294 N N . TYR B 1 162 ? 31.016 -28.391 -5.066 1 97.19 162 TYR B N 1
ATOM 5295 C CA . TYR B 1 162 ? 31.094 -27.047 -5.641 1 97.19 162 TYR B CA 1
ATOM 5296 C C . TYR B 1 162 ? 32.438 -26.422 -5.359 1 97.19 162 TYR B C 1
ATOM 5298 O O . TYR B 1 162 ? 33.031 -25.797 -6.238 1 97.19 162 TYR B O 1
ATOM 5306 N N . ASN B 1 163 ? 32.906 -26.609 -4.207 1 95.69 163 ASN B N 1
ATOM 5307 C CA . ASN B 1 163 ? 34.156 -26 -3.75 1 95.69 163 ASN B CA 1
ATOM 5308 C C . ASN B 1 163 ? 35.344 -26.562 -4.5 1 95.69 163 ASN B C 1
ATOM 5310 O O . ASN B 1 163 ? 36.438 -25.969 -4.457 1 95.69 163 ASN B O 1
ATOM 5314 N N . GLU B 1 164 ? 35.25 -27.656 -5.207 1 94.81 164 GLU B N 1
ATOM 5315 C CA . GLU B 1 164 ? 36.312 -28.219 -6.035 1 94.81 164 GLU B CA 1
ATOM 5316 C C . GLU B 1 164 ? 36.562 -27.344 -7.262 1 94.81 164 GLU B C 1
ATOM 5318 O O . GLU B 1 164 ? 37.688 -27.312 -7.777 1 94.81 164 GLU B O 1
ATOM 5323 N N . LYS B 1 165 ? 35.562 -26.641 -7.672 1 91.88 165 LYS B N 1
ATOM 5324 C CA . LYS B 1 165 ? 35.656 -25.859 -8.898 1 91.88 165 LYS B CA 1
ATOM 5325 C C . LYS B 1 165 ? 35.625 -24.359 -8.594 1 91.88 165 LYS B C 1
ATOM 5327 O O . LYS B 1 165 ? 36.25 -23.562 -9.297 1 91.88 165 LYS B O 1
ATOM 5332 N N . GLU B 1 166 ? 34.812 -24.031 -7.637 1 93.5 166 GLU B N 1
ATOM 5333 C CA . GLU B 1 166 ? 34.656 -22.641 -7.215 1 93.5 166 GLU B CA 1
ATOM 5334 C C . GLU B 1 166 ? 34.812 -22.5 -5.703 1 93.5 166 GLU B C 1
ATOM 5336 O O . GLU B 1 166 ? 34.469 -23.422 -4.953 1 93.5 166 GLU B O 1
ATOM 5341 N N . ARG B 1 167 ? 35.219 -21.391 -5.266 1 93 167 ARG B N 1
ATOM 5342 C CA . ARG B 1 167 ? 35.438 -21.188 -3.842 1 93 167 ARG B CA 1
ATOM 5343 C C . ARG B 1 167 ? 34.156 -20.828 -3.119 1 93 167 ARG B C 1
ATOM 5345 O O . ARG B 1 167 ? 33.625 -19.719 -3.303 1 93 167 ARG B O 1
ATOM 5352 N N . TYR B 1 168 ? 33.656 -21.719 -2.342 1 96.12 168 TYR B N 1
ATOM 5353 C CA . TYR B 1 168 ? 32.594 -21.375 -1.421 1 96.12 168 TYR B CA 1
ATOM 5354 C C . TYR B 1 168 ? 33.125 -20.531 -0.26 1 96.12 168 TYR B C 1
ATOM 5356 O O . TYR B 1 168 ? 34.125 -20.875 0.348 1 96.12 168 TYR B O 1
ATOM 5364 N N . GLY B 1 169 ? 32.5 -19.391 0.029 1 95.62 169 GLY B N 1
ATOM 5365 C CA . GLY B 1 169 ? 32.969 -18.5 1.081 1 95.62 169 GLY B CA 1
ATOM 5366 C C . GLY B 1 169 ? 33.656 -17.25 0.549 1 95.62 169 GLY B C 1
ATOM 5367 O O . GLY B 1 169 ? 34.125 -16.406 1.324 1 95.62 169 GLY B O 1
ATOM 5368 N N . LYS B 1 170 ? 33.656 -17.031 -0.68 1 95.12 170 LYS B N 1
ATOM 5369 C CA . LYS B 1 170 ? 34.375 -15.93 -1.275 1 95.12 170 LYS B CA 1
ATOM 5370 C C . LYS B 1 170 ? 33.781 -14.586 -0.861 1 95.12 170 LYS B C 1
ATOM 5372 O O . LYS B 1 170 ? 34.5 -13.578 -0.782 1 95.12 170 LYS B O 1
ATOM 5377 N N . LEU B 1 171 ? 32.5 -14.523 -0.62 1 97.25 171 LEU B N 1
ATOM 5378 C CA . LEU B 1 171 ? 31.875 -13.281 -0.203 1 97.25 171 LEU B CA 1
ATOM 5379 C C . LEU B 1 171 ? 32.156 -12.992 1.269 1 97.25 171 LEU B C 1
ATOM 5381 O O . LEU B 1 171 ? 32.625 -11.898 1.616 1 97.25 171 LEU B O 1
ATOM 5385 N N . SER B 1 172 ? 31.984 -13.977 2.119 1 95.12 172 SER B N 1
ATOM 5386 C CA . SER B 1 172 ? 32.062 -13.82 3.568 1 95.12 172 SER B CA 1
ATOM 5387 C C . SER B 1 172 ? 33.5 -13.945 4.055 1 95.12 172 SER B C 1
ATOM 5389 O O . SER B 1 172 ? 33.844 -13.477 5.145 1 95.12 172 SER B O 1
ATOM 5391 N N . GLY B 1 173 ? 34.281 -14.586 3.307 1 93.69 173 GLY B N 1
ATOM 5392 C CA . GLY B 1 173 ? 35.656 -14.867 3.738 1 93.69 173 GLY B CA 1
ATOM 5393 C C . GLY B 1 173 ? 35.75 -16.125 4.578 1 93.69 173 GLY B C 1
ATOM 5394 O O . GLY B 1 173 ? 36.844 -16.516 4.984 1 93.69 173 GLY B O 1
ATOM 5395 N N . ARG B 1 174 ? 34.719 -16.812 4.746 1 92.06 174 ARG B N 1
ATOM 5396 C CA . ARG B 1 174 ? 34.719 -18.047 5.523 1 92.06 174 ARG B CA 1
ATOM 5397 C C . ARG B 1 174 ? 35.438 -19.156 4.766 1 92.06 174 ARG B C 1
ATOM 5399 O O . ARG B 1 174 ? 35.312 -19.266 3.543 1 92.06 174 ARG B O 1
ATOM 5406 N N . VAL B 1 175 ? 36.094 -19.922 5.66 1 91.12 175 VAL B N 1
ATOM 5407 C CA . VAL B 1 175 ? 36.844 -21.031 5.086 1 91.12 175 VAL B CA 1
ATOM 5408 C C . VAL B 1 175 ? 36.094 -22.344 5.328 1 91.12 175 VAL B C 1
ATOM 5410 O O . VAL B 1 175 ? 35.75 -22.672 6.465 1 91.12 175 VAL B O 1
ATOM 5413 N N . LEU B 1 176 ? 35.938 -23.062 4.238 1 91.38 176 LEU B N 1
ATOM 5414 C CA . LEU B 1 176 ? 35.125 -24.25 4.27 1 91.38 176 LEU B CA 1
ATOM 5415 C C . LEU B 1 176 ? 35.625 -25.266 5.289 1 91.38 176 LEU B C 1
ATOM 5417 O O . LEU B 1 176 ? 34.844 -25.875 6.023 1 91.38 176 LEU B O 1
ATOM 5421 N N . GLU B 1 177 ? 36.906 -25.469 5.355 1 88.44 177 GLU B N 1
ATOM 5422 C CA . GLU B 1 177 ? 37.5 -26.406 6.285 1 88.44 177 GLU B CA 1
ATOM 5423 C C . GLU B 1 177 ? 37.156 -26.062 7.73 1 88.44 177 GLU B C 1
ATOM 5425 O O . GLU B 1 177 ? 36.906 -26.969 8.539 1 88.44 177 GLU B O 1
ATOM 5430 N N . GLU B 1 178 ? 37.156 -24.828 7.965 1 87.31 178 GLU B N 1
ATOM 5431 C CA . GLU B 1 178 ? 36.812 -24.359 9.312 1 87.31 178 GLU B CA 1
ATOM 5432 C C . GLU B 1 178 ? 35.312 -24.578 9.602 1 87.31 178 GLU B C 1
ATOM 5434 O O . GLU B 1 178 ? 34.938 -24.922 10.719 1 87.31 178 GLU B O 1
ATOM 5439 N N . LEU B 1 179 ? 34.594 -24.344 8.586 1 86.12 179 LEU B N 1
ATOM 5440 C CA . LEU B 1 179 ? 33.156 -24.547 8.711 1 86.12 179 LEU B CA 1
ATOM 5441 C C . LEU B 1 179 ? 32.812 -26 9 1 86.12 179 LEU B C 1
ATOM 5443 O O . LEU B 1 179 ? 31.938 -26.297 9.797 1 86.12 179 LEU B O 1
ATOM 5447 N N . MET B 1 180 ? 33.562 -26.875 8.406 1 84.06 180 MET B N 1
ATOM 5448 C CA . MET B 1 180 ? 33.375 -28.312 8.562 1 84.06 180 MET B CA 1
ATOM 5449 C C . MET B 1 180 ? 33.844 -28.781 9.93 1 84.06 180 MET B C 1
ATOM 5451 O O . MET B 1 180 ? 33.219 -29.656 10.531 1 84.06 180 MET B O 1
ATOM 5455 N N . ALA B 1 181 ? 34.875 -28.234 10.43 1 75.06 181 ALA B N 1
ATOM 5456 C CA . ALA B 1 181 ? 35.438 -28.609 11.719 1 75.06 181 ALA B CA 1
ATOM 5457 C C . ALA B 1 181 ? 34.531 -28.188 12.867 1 75.06 181 ALA B C 1
ATOM 5459 O O . ALA B 1 181 ? 34.438 -28.875 13.891 1 75.06 181 ALA B O 1
ATOM 5460 N N . GLY B 1 182 ? 34 -27.125 12.773 1 66.19 182 GLY B N 1
ATOM 5461 C CA . GLY B 1 182 ? 33.156 -26.594 13.82 1 66.19 182 GLY B CA 1
ATOM 5462 C C . GLY B 1 182 ? 31.797 -27.266 13.898 1 66.19 182 GLY B C 1
ATOM 5463 O O . GLY B 1 182 ? 31.031 -27.031 14.828 1 66.19 182 GLY B O 1
ATOM 5464 N N . THR B 1 183 ? 31.562 -28.016 12.906 1 62.06 183 THR B N 1
ATOM 5465 C CA . THR B 1 183 ? 30.25 -28.656 12.914 1 62.06 183 THR B CA 1
ATOM 5466 C C . THR B 1 183 ? 30.328 -30.031 13.562 1 62.06 183 THR B C 1
ATOM 5468 O O . THR B 1 183 ? 31.172 -30.859 13.203 1 62.06 183 THR B O 1
ATOM 5471 N N . ARG B 1 184 ? 30.234 -30.062 14.938 1 51.03 184 ARG B N 1
ATOM 5472 C CA . ARG B 1 184 ? 30.172 -31.328 15.672 1 51.03 184 ARG B CA 1
ATOM 5473 C C . ARG B 1 184 ? 29.172 -32.281 15.039 1 51.03 184 ARG B C 1
ATOM 5475 O O . ARG B 1 184 ? 28.125 -31.859 14.547 1 51.03 184 ARG B O 1
ATOM 5482 N N . ASP B 1 185 ? 29.875 -33.406 14.68 1 46.66 185 ASP B N 1
ATOM 5483 C CA . ASP B 1 185 ? 29.047 -34.5 14.195 1 46.66 185 ASP B CA 1
ATOM 5484 C C . ASP B 1 185 ? 27.781 -34.656 15.047 1 46.66 185 ASP B C 1
ATOM 5486 O O . ASP B 1 185 ? 27.797 -35.344 16.078 1 46.66 185 ASP B O 1
ATOM 5490 N N . LEU B 1 186 ? 27.25 -33.719 15.57 1 41.78 186 LEU B N 1
ATOM 5491 C CA . LEU B 1 186 ? 26.125 -34.219 16.344 1 41.78 186 LEU B CA 1
ATOM 5492 C C . LEU B 1 186 ? 25.422 -35.344 15.633 1 41.78 186 LEU B C 1
ATOM 5494 O O . LEU B 1 186 ? 25.453 -35.438 14.398 1 41.78 186 LEU B O 1
ATOM 5498 N N . ASP B 1 187 ? 25.203 -36.531 16.422 1 42.47 187 ASP B N 1
ATOM 5499 C CA . ASP B 1 187 ? 24.641 -37.844 16.109 1 42.47 187 ASP B CA 1
ATOM 5500 C C . ASP B 1 187 ? 23.75 -37.781 14.867 1 42.47 187 ASP B C 1
ATOM 5502 O O . ASP B 1 187 ? 23.578 -38.781 14.18 1 42.47 187 ASP B O 1
ATOM 5506 N N . GLY B 1 188 ? 22.734 -37.031 14.852 1 40.41 188 GLY B N 1
ATOM 5507 C CA . GLY B 1 188 ? 21.672 -37.156 13.867 1 40.41 188 GLY B CA 1
ATOM 5508 C C . GLY B 1 188 ? 22.016 -36.5 12.539 1 40.41 188 GLY B C 1
ATOM 5509 O O . GLY B 1 188 ? 21.594 -35.375 12.258 1 40.41 188 GLY B O 1
ATOM 5510 N N . GLN B 1 189 ? 23.203 -36.656 12.102 1 50.91 189 GLN B N 1
ATOM 5511 C CA . GLN B 1 189 ? 23.562 -36.219 10.758 1 50.91 189 GLN B CA 1
ATOM 5512 C C . GLN B 1 189 ? 22.422 -36.469 9.773 1 50.91 189 GLN B C 1
ATOM 5514 O O . GLN B 1 189 ? 22.109 -37.594 9.453 1 50.91 189 GLN B O 1
ATOM 5519 N N . GLY B 1 190 ? 21.359 -35.781 9.648 1 63.91 190 GLY B N 1
ATOM 5520 C CA . GLY B 1 190 ? 20.125 -35.75 8.883 1 63.91 190 GLY B CA 1
ATOM 5521 C C . GLY B 1 190 ? 20.312 -36.219 7.445 1 63.91 190 GLY B C 1
ATOM 5522 O O . GLY B 1 190 ? 21.25 -36.969 7.141 1 63.91 190 GLY B O 1
ATOM 5523 N N . GLU B 1 191 ? 19.578 -36.062 6.543 1 80.88 191 GLU B N 1
ATOM 5524 C CA . GLU B 1 191 ? 19.422 -36.438 5.141 1 80.88 191 GLU B CA 1
ATOM 5525 C C . GLU B 1 191 ? 20.531 -35.844 4.281 1 80.88 191 GLU B C 1
ATOM 5527 O O . GLU B 1 191 ? 20.812 -36.344 3.191 1 80.88 191 GLU B O 1
ATOM 5532 N N . LYS B 1 192 ? 21.578 -35.125 4.949 1 89.38 192 LYS B N 1
ATOM 5533 C CA . LYS B 1 192 ? 22.594 -34.438 4.145 1 89.38 192 LYS B CA 1
ATOM 5534 C C . LYS B 1 192 ? 23.875 -35.25 4.078 1 89.38 192 LYS B C 1
ATOM 5536 O O . LYS B 1 192 ? 24.25 -35.906 5.047 1 89.38 192 LYS B O 1
ATOM 5541 N N . ARG B 1 193 ? 24.625 -35.156 2.973 1 91.25 193 ARG B N 1
ATOM 5542 C CA . ARG B 1 193 ? 25.953 -35.781 2.83 1 91.25 193 ARG B CA 1
ATOM 5543 C C . ARG B 1 193 ? 26.984 -35.062 3.695 1 91.25 193 ARG B C 1
ATOM 5545 O O . ARG B 1 193 ? 27.844 -35.688 4.297 1 91.25 193 ARG B O 1
ATOM 5552 N N . ASN B 1 194 ? 26.969 -33.75 3.623 1 90.56 194 ASN B N 1
ATOM 5553 C CA . ASN B 1 194 ? 27.844 -32.906 4.438 1 90.56 194 ASN B CA 1
ATOM 5554 C C . ASN B 1 194 ? 27.031 -31.875 5.234 1 90.56 194 ASN B C 1
ATOM 5556 O O . ASN B 1 194 ? 26.016 -31.375 4.754 1 90.56 194 ASN B O 1
ATOM 5560 N N . GLN B 1 195 ? 27.562 -31.484 6.359 1 88.06 195 GLN B N 1
ATOM 5561 C CA . GLN B 1 195 ? 26.859 -30.578 7.258 1 88.06 195 GLN B CA 1
ATOM 5562 C C . GLN B 1 195 ? 26.703 -29.188 6.629 1 88.06 195 GLN B C 1
ATOM 5564 O O . GLN B 1 195 ? 25.75 -28.484 6.914 1 88.06 195 GLN B O 1
ATOM 5569 N N . VAL B 1 196 ? 27.594 -28.828 5.793 1 91.81 196 VAL B N 1
ATOM 5570 C CA . VAL B 1 196 ? 27.625 -27.484 5.219 1 91.81 196 VAL B CA 1
ATOM 5571 C C . VAL B 1 196 ? 26.672 -27.422 4.031 1 91.81 196 VAL B C 1
ATOM 5573 O O . VAL B 1 196 ? 26.375 -26.344 3.516 1 91.81 196 VAL B O 1
ATOM 5576 N N . ASP B 1 197 ? 26.125 -28.656 3.643 1 94.19 197 ASP B N 1
ATOM 5577 C CA . ASP B 1 197 ? 25.172 -28.656 2.547 1 94.19 197 ASP B CA 1
ATOM 5578 C C . ASP B 1 197 ? 23.875 -27.969 2.959 1 94.19 197 ASP B C 1
ATOM 5580 O O . ASP B 1 197 ? 23.516 -27.953 4.141 1 94.19 197 ASP B O 1
ATOM 5584 N N . PHE B 1 198 ? 23.219 -27.281 2.045 1 93.44 198 PHE B N 1
ATOM 5585 C CA . PHE B 1 198 ? 21.969 -26.594 2.365 1 93.44 198 PHE B CA 1
ATOM 5586 C C . PHE B 1 198 ? 20.844 -27.031 1.431 1 93.44 198 PHE B C 1
ATOM 5588 O O . PHE B 1 198 ? 21.109 -27.484 0.312 1 93.44 198 PHE B O 1
ATOM 5595 N N . ALA B 1 199 ? 19.656 -26.922 1.887 1 93.94 199 ALA B N 1
ATOM 5596 C CA . ALA B 1 199 ? 18.484 -27.406 1.157 1 93.94 199 ALA B CA 1
ATOM 5597 C C . ALA B 1 199 ? 18.141 -26.469 0.002 1 93.94 199 ALA B C 1
ATOM 5599 O O . ALA B 1 199 ? 18.078 -25.25 0.174 1 93.94 199 ALA B O 1
ATOM 5600 N N . LEU B 1 200 ? 17.938 -27.062 -1.159 1 96.62 200 LEU B N 1
ATOM 5601 C CA . LEU B 1 200 ? 17.359 -26.359 -2.299 1 96.62 200 LEU B CA 1
ATOM 5602 C C . LEU B 1 200 ? 15.844 -26.562 -2.34 1 96.62 200 LEU B C 1
ATOM 5604 O O . LEU B 1 200 ? 15.094 -25.656 -2.676 1 96.62 200 LEU B O 1
ATOM 5608 N N . TRP B 1 201 ? 15.445 -27.719 -2.033 1 95.12 201 TRP B N 1
ATOM 5609 C CA . TRP B 1 201 ? 14.055 -28.156 -1.945 1 95.12 201 TRP B CA 1
ATOM 5610 C C . TRP B 1 201 ? 13.859 -29.109 -0.771 1 95.12 201 TRP B C 1
ATOM 5612 O O . TRP B 1 201 ? 14.664 -30.031 -0.561 1 95.12 201 TRP B O 1
ATOM 5622 N N . LYS B 1 202 ? 12.844 -28.938 -0.006 1 92.56 202 LYS B N 1
ATOM 5623 C CA . LYS B 1 202 ? 12.602 -29.766 1.173 1 92.56 202 LYS B CA 1
ATOM 5624 C C . LYS B 1 202 ? 11.281 -30.531 1.047 1 92.56 202 LYS B C 1
ATOM 5626 O O . LYS B 1 202 ? 10.25 -29.938 0.7 1 92.56 202 LYS B O 1
ATOM 5631 N N . LYS B 1 203 ? 11.375 -31.75 1.309 1 92.81 203 LYS B N 1
ATOM 5632 C CA . LYS B 1 203 ? 10.156 -32.531 1.376 1 92.81 203 LYS B CA 1
ATOM 5633 C C . LYS B 1 203 ? 9.234 -32.031 2.477 1 92.81 203 LYS B C 1
ATOM 5635 O O . LYS B 1 203 ? 9.672 -31.766 3.594 1 92.81 203 LYS B O 1
ATOM 5640 N N . ALA B 1 204 ? 7.988 -31.922 2.141 1 88.88 204 ALA B N 1
ATOM 5641 C CA . ALA B 1 204 ? 7.023 -31.406 3.107 1 88.88 204 ALA B CA 1
ATOM 5642 C C . ALA B 1 204 ? 6.465 -32.531 3.98 1 88.88 204 ALA B C 1
ATOM 5644 O O . ALA B 1 204 ? 6.168 -33.625 3.486 1 88.88 204 ALA B O 1
ATOM 5645 N N . ALA B 1 205 ? 6.469 -32.219 5.277 1 84.12 205 ALA B N 1
ATOM 5646 C CA . ALA B 1 205 ? 5.664 -33.062 6.141 1 84.12 205 ALA B CA 1
ATOM 5647 C C . ALA B 1 205 ? 4.18 -32.906 5.84 1 84.12 205 ALA B C 1
ATOM 5649 O O . ALA B 1 205 ? 3.748 -31.891 5.316 1 84.12 205 ALA B O 1
ATOM 5650 N N . PRO B 1 206 ? 3.41 -33.906 6.125 1 80.19 206 PRO B N 1
ATOM 5651 C CA . PRO B 1 206 ? 1.977 -33.844 5.828 1 80.19 206 PRO B CA 1
ATOM 5652 C C . PRO B 1 206 ? 1.3 -32.625 6.445 1 80.19 206 PRO B C 1
ATOM 5654 O O . PRO B 1 206 ? 0.372 -32.062 5.855 1 80.19 206 PRO B O 1
ATOM 5657 N N . GLU B 1 207 ? 1.825 -32.125 7.559 1 77.19 207 GLU B N 1
ATOM 5658 C CA . GLU B 1 207 ? 1.184 -31.047 8.297 1 77.19 207 GLU B CA 1
ATOM 5659 C C . GLU B 1 207 ? 1.61 -29.688 7.75 1 77.19 207 GLU B C 1
ATOM 5661 O O . GLU B 1 207 ? 1.021 -28.672 8.094 1 77.19 207 GLU B O 1
ATOM 5666 N N . HIS B 1 208 ? 2.588 -29.797 6.871 1 78.81 208 HIS B N 1
ATOM 5667 C CA . HIS B 1 208 ? 3.039 -28.531 6.297 1 78.81 208 HIS B CA 1
ATOM 5668 C C . HIS B 1 208 ? 1.974 -27.922 5.391 1 78.81 208 HIS B C 1
ATOM 5670 O O . HIS B 1 208 ? 1.434 -28.609 4.52 1 78.81 208 HIS B O 1
ATOM 5676 N N . LEU B 1 209 ? 1.718 -26.688 5.641 1 77.19 209 LEU B N 1
ATOM 5677 C CA . LEU B 1 209 ? 0.576 -26.078 4.965 1 77.19 209 LEU B CA 1
ATOM 5678 C C . LEU B 1 209 ? 0.977 -25.547 3.594 1 77.19 209 LEU B C 1
ATOM 5680 O O . LEU B 1 209 ? 0.258 -25.75 2.611 1 77.19 209 LEU B O 1
ATOM 5684 N N . MET B 1 210 ? 2.068 -24.938 3.525 1 85.38 210 MET B N 1
ATOM 5685 C CA . MET B 1 210 ? 2.52 -24.391 2.25 1 85.38 210 MET B CA 1
ATOM 5686 C C . MET B 1 210 ? 3.438 -25.375 1.529 1 85.38 210 MET B C 1
ATOM 5688 O O . MET B 1 210 ? 4.629 -25.453 1.837 1 85.38 210 MET B O 1
ATOM 5692 N N . LYS B 1 211 ? 2.895 -26.094 0.605 1 89.06 211 LYS B N 1
ATOM 5693 C CA . LYS B 1 211 ? 3.635 -27.109 -0.139 1 89.06 211 LYS B CA 1
ATOM 5694 C C . LYS B 1 211 ? 3.162 -27.188 -1.588 1 89.06 211 LYS B C 1
ATOM 5696 O O . LYS B 1 211 ? 2.023 -26.828 -1.894 1 89.06 211 LYS B O 1
ATOM 5701 N N . TRP B 1 212 ? 4.012 -27.688 -2.447 1 90.75 212 TRP B N 1
ATOM 5702 C CA . TRP B 1 212 ? 3.762 -27.75 -3.885 1 90.75 212 TRP B CA 1
ATOM 5703 C C . TRP B 1 212 ? 4.273 -29.062 -4.469 1 90.75 212 TRP B C 1
ATOM 5705 O O . TRP B 1 212 ? 5.191 -29.688 -3.922 1 90.75 212 TRP B O 1
ATOM 5715 N N . ASP B 1 213 ? 3.684 -29.453 -5.551 1 91.25 213 ASP B N 1
ATOM 5716 C CA . ASP B 1 213 ? 4.191 -30.594 -6.305 1 91.25 213 ASP B CA 1
ATOM 5717 C C . ASP B 1 213 ? 5.5 -30.234 -7.012 1 91.25 213 ASP B C 1
ATOM 5719 O O . ASP B 1 213 ? 5.676 -29.109 -7.488 1 91.25 213 ASP B O 1
ATOM 5723 N N . SER B 1 214 ? 6.395 -31.234 -7.035 1 93.31 214 SER B N 1
ATOM 5724 C CA . SER B 1 214 ? 7.672 -31.109 -7.734 1 93.31 214 SER B CA 1
ATOM 5725 C C . SER B 1 214 ? 8.117 -32.438 -8.328 1 93.31 214 SER B C 1
ATOM 5727 O O . SER B 1 214 ? 7.52 -33.469 -8.047 1 93.31 214 SER B O 1
ATOM 5729 N N . PRO B 1 215 ? 9.156 -32.406 -9.156 1 94.62 215 PRO B N 1
ATOM 5730 C CA . PRO B 1 215 ? 9.68 -33.656 -9.695 1 94.62 215 PRO B CA 1
ATOM 5731 C C . PRO B 1 215 ? 10.172 -34.594 -8.594 1 94.62 215 PRO B C 1
ATOM 5733 O O . PRO B 1 215 ? 10.336 -35.812 -8.836 1 94.62 215 PRO B O 1
ATOM 5736 N N . TRP B 1 216 ? 10.391 -34.156 -7.434 1 95.88 216 TRP B N 1
ATOM 5737 C CA . TRP B 1 216 ? 10.961 -34.969 -6.355 1 95.88 216 TRP B CA 1
ATOM 5738 C C . TRP B 1 216 ? 9.914 -35.281 -5.293 1 95.88 216 TRP B C 1
ATOM 5740 O O . TRP B 1 216 ? 10.234 -35.812 -4.238 1 95.88 216 TRP B O 1
ATOM 5750 N N . GLY B 1 217 ? 8.688 -34.844 -5.578 1 93.38 217 GLY B N 1
ATOM 5751 C CA . GLY B 1 217 ? 7.602 -35.031 -4.633 1 93.38 217 GLY B CA 1
ATOM 5752 C C . GLY B 1 217 ? 7.066 -33.75 -4.059 1 93.38 217 GLY B C 1
ATOM 5753 O O . GLY B 1 217 ? 7.449 -32.656 -4.5 1 93.38 217 GLY B O 1
ATOM 5754 N N . LEU B 1 218 ? 6.145 -33.875 -3.08 1 93.75 218 LEU B N 1
ATOM 5755 C CA . LEU B 1 218 ? 5.535 -32.75 -2.418 1 93.75 218 LEU B CA 1
ATOM 5756 C C . LEU B 1 218 ? 6.523 -32.062 -1.475 1 93.75 218 LEU B C 1
ATOM 5758 O O . LEU B 1 218 ? 7.113 -32.719 -0.613 1 93.75 218 LEU B O 1
ATOM 5762 N N . GLY B 1 219 ? 6.746 -30.844 -1.739 1 93.38 219 GLY B N 1
ATOM 5763 C CA . GLY B 1 219 ? 7.715 -30.141 -0.902 1 93.38 219 GLY B CA 1
ATOM 5764 C C . GLY B 1 219 ? 7.629 -28.641 -1.015 1 93.38 219 GLY B C 1
ATOM 5765 O O . GLY B 1 219 ? 6.578 -28.094 -1.37 1 93.38 219 GLY B O 1
ATOM 5766 N N . PHE B 1 220 ? 8.648 -27.922 -0.562 1 91.88 220 PHE B N 1
ATOM 5767 C CA . PHE B 1 220 ? 8.742 -26.469 -0.581 1 91.88 220 PHE B CA 1
ATOM 5768 C C . PHE B 1 220 ? 10.188 -26.031 -0.765 1 91.88 220 PHE B C 1
ATOM 5770 O O . PHE B 1 220 ? 11.117 -26.781 -0.483 1 91.88 220 PHE B O 1
ATOM 5777 N N . PRO B 1 221 ? 10.391 -24.828 -1.263 1 93.06 221 PRO B N 1
ATOM 5778 C CA . PRO B 1 221 ? 11.75 -24.391 -1.569 1 93.06 221 PRO B CA 1
ATOM 5779 C C . PRO B 1 221 ? 12.578 -24.094 -0.315 1 93.06 221 PRO B C 1
ATOM 5781 O O . PRO B 1 221 ? 12.023 -23.656 0.702 1 93.06 221 PRO B O 1
ATOM 5784 N N . GLY B 1 222 ? 13.883 -24.328 -0.483 1 92.25 222 GLY B N 1
ATOM 5785 C CA . GLY B 1 222 ? 14.797 -23.859 0.549 1 92.25 222 GLY B CA 1
ATOM 5786 C C . GLY B 1 222 ? 14.922 -22.344 0.592 1 92.25 222 GLY B C 1
ATOM 5787 O O . GLY B 1 222 ? 14.773 -21.688 -0.433 1 92.25 222 GLY B O 1
ATOM 5788 N N . TRP B 1 223 ? 15.266 -21.797 1.673 1 86.62 223 TRP B N 1
ATOM 5789 C CA . TRP B 1 223 ? 15.266 -20.359 1.946 1 86.62 223 TRP B CA 1
ATOM 5790 C C . TRP B 1 223 ? 16.172 -19.609 0.968 1 86.62 223 TRP B C 1
ATOM 5792 O O . TRP B 1 223 ? 15.781 -18.578 0.423 1 86.62 223 TRP B O 1
ATOM 5802 N N . HIS B 1 224 ? 17.297 -20.094 0.643 1 92.44 224 HIS B N 1
ATOM 5803 C CA . HIS B 1 224 ? 18.312 -19.391 -0.131 1 92.44 224 HIS B CA 1
ATOM 5804 C C . HIS B 1 224 ? 17.984 -19.406 -1.62 1 92.44 224 HIS B C 1
ATOM 5806 O O . HIS B 1 224 ? 18.516 -18.609 -2.393 1 92.44 224 HIS B O 1
ATOM 5812 N N . LEU B 1 225 ? 17.125 -20.297 -2.025 1 94.94 225 LEU B N 1
ATOM 5813 C CA . LEU B 1 225 ? 16.844 -20.562 -3.432 1 94.94 225 LEU B CA 1
ATOM 5814 C C . LEU B 1 225 ? 15.984 -19.453 -4.039 1 94.94 225 LEU B C 1
ATOM 5816 O O . LEU B 1 225 ? 16.156 -19.109 -5.211 1 94.94 225 LEU B O 1
ATOM 5820 N N . GLU B 1 226 ? 15.133 -18.859 -3.264 1 94.88 226 GLU B N 1
ATOM 5821 C CA . GLU B 1 226 ? 14.109 -17.938 -3.727 1 94.88 226 GLU B CA 1
ATOM 5822 C C . GLU B 1 226 ? 14.734 -16.703 -4.367 1 94.88 226 GLU B C 1
ATOM 5824 O O . GLU B 1 226 ? 14.367 -16.312 -5.48 1 94.88 226 GLU B O 1
ATOM 5829 N N . CYS B 1 227 ? 15.656 -16.109 -3.697 1 96.94 227 CYS B N 1
ATOM 5830 C CA . CYS B 1 227 ? 16.281 -14.875 -4.176 1 96.94 227 CYS B CA 1
ATOM 5831 C C . CYS B 1 227 ? 17.062 -15.125 -5.457 1 96.94 227 CYS B C 1
ATOM 5833 O O . CYS B 1 227 ? 17.078 -14.281 -6.359 1 96.94 227 CYS B O 1
ATOM 5835 N N . THR B 1 228 ? 17.734 -16.312 -5.539 1 97.56 228 THR B N 1
ATOM 5836 C CA . THR B 1 228 ? 18.469 -16.641 -6.758 1 97.56 228 THR B CA 1
ATOM 5837 C C . THR B 1 228 ? 17.531 -16.734 -7.949 1 97.56 228 THR B C 1
ATOM 5839 O O . THR B 1 228 ? 17.797 -16.188 -9.016 1 97.56 228 THR B O 1
ATOM 5842 N N . ALA B 1 229 ? 16.422 -17.406 -7.715 1 96.44 229 ALA B N 1
ATOM 5843 C CA . ALA B 1 229 ? 15.438 -17.594 -8.781 1 96.44 229 ALA B CA 1
ATOM 5844 C C . ALA B 1 229 ? 14.836 -16.266 -9.211 1 96.44 229 ALA B C 1
ATOM 5846 O O . ALA B 1 229 ? 14.758 -15.969 -10.406 1 96.44 229 ALA B O 1
ATOM 5847 N N . MET B 1 230 ? 14.477 -15.422 -8.289 1 96.69 230 MET B N 1
ATOM 5848 C CA . MET B 1 230 ? 13.758 -14.188 -8.578 1 96.69 230 MET B CA 1
ATOM 5849 C C . MET B 1 230 ? 14.703 -13.133 -9.141 1 96.69 230 MET B C 1
ATOM 5851 O O . MET B 1 230 ? 14.344 -12.406 -10.07 1 96.69 230 MET B O 1
ATOM 5855 N N . SER B 1 231 ? 15.938 -13.008 -8.609 1 97.62 231 SER B N 1
ATOM 5856 C CA . SER B 1 231 ? 16.891 -12.039 -9.156 1 97.62 231 SER B CA 1
ATOM 5857 C C . SER B 1 231 ? 17.266 -12.398 -10.586 1 97.62 231 SER B C 1
ATOM 5859 O O . SER B 1 231 ? 17.312 -11.523 -11.461 1 97.62 231 SER B O 1
ATOM 5861 N N . SER B 1 232 ? 17.484 -13.703 -10.867 1 96.19 232 SER B N 1
ATOM 5862 C CA . SER B 1 232 ? 17.844 -14.148 -12.211 1 96.19 232 SER B CA 1
ATOM 5863 C C . SER B 1 232 ? 16.703 -13.914 -13.195 1 96.19 232 SER B C 1
ATOM 5865 O O . SER B 1 232 ? 16.922 -13.523 -14.344 1 96.19 232 SER B O 1
ATOM 5867 N N . LYS B 1 233 ? 15.523 -14.133 -12.742 1 94.38 233 LYS B N 1
ATOM 5868 C CA . LYS B 1 233 ? 14.359 -13.984 -13.609 1 94.38 233 LYS B CA 1
ATOM 5869 C C . LYS B 1 233 ? 14.219 -12.539 -14.094 1 94.38 233 LYS B C 1
ATOM 5871 O O . LYS B 1 233 ? 13.953 -12.305 -15.273 1 94.38 233 LYS B O 1
ATOM 5876 N N . TYR B 1 234 ? 14.477 -11.586 -13.234 1 95.88 234 TYR B N 1
ATOM 5877 C CA . TYR B 1 234 ? 14.078 -10.219 -13.555 1 95.88 234 TYR B CA 1
ATOM 5878 C C . TYR B 1 234 ? 15.289 -9.375 -13.945 1 95.88 234 TYR B C 1
ATOM 5880 O O . TYR B 1 234 ? 15.148 -8.328 -14.586 1 95.88 234 TYR B O 1
ATOM 5888 N N . LEU B 1 235 ? 16.5 -9.836 -13.508 1 97 235 LEU B N 1
ATOM 5889 C CA . LEU B 1 235 ? 17.672 -9.008 -13.773 1 97 235 LEU B CA 1
ATOM 5890 C C . LEU B 1 235 ? 18.672 -9.742 -14.648 1 97 235 LEU B C 1
ATOM 5892 O O . LEU B 1 235 ? 19.672 -9.164 -15.086 1 97 235 LEU B O 1
ATOM 5896 N N . GLY B 1 236 ? 18.422 -11.062 -14.922 1 95.44 236 GLY B N 1
ATOM 5897 C CA . GLY B 1 236 ? 19.328 -11.844 -15.742 1 95.44 236 GLY B CA 1
ATOM 5898 C C . GLY B 1 236 ? 20.328 -12.641 -14.93 1 95.44 236 GLY B C 1
ATOM 5899 O O . GLY B 1 236 ? 20.297 -12.633 -13.695 1 95.44 236 GLY B O 1
ATOM 5900 N N . LYS B 1 237 ? 21.203 -13.359 -15.602 1 95.75 237 LYS B N 1
ATOM 5901 C CA . LYS B 1 237 ? 22.156 -14.273 -14.984 1 95.75 237 LYS B CA 1
ATOM 5902 C C . LYS B 1 237 ? 23.297 -13.5 -14.305 1 95.75 237 LYS B C 1
ATOM 5904 O O . LYS B 1 237 ? 24.047 -14.062 -13.5 1 95.75 237 LYS B O 1
ATOM 5909 N N . HIS B 1 238 ? 23.484 -12.312 -14.719 1 97.31 238 HIS B N 1
ATOM 5910 C CA . HIS B 1 238 ? 24.484 -11.391 -14.18 1 97.31 238 HIS B CA 1
ATOM 5911 C C . HIS B 1 238 ? 23.953 -9.961 -14.156 1 97.31 238 HIS B C 1
ATOM 5913 O O . HIS B 1 238 ? 23.516 -9.438 -15.18 1 97.31 238 HIS B O 1
ATOM 5919 N N . PHE B 1 239 ? 23.906 -9.328 -12.938 1 98.25 239 PHE B N 1
ATOM 5920 C CA . PHE B 1 239 ? 23.344 -7.984 -12.812 1 98.25 239 PHE B CA 1
ATOM 5921 C C . PHE B 1 239 ? 24.266 -7.098 -11.977 1 98.25 239 PHE B C 1
ATOM 5923 O O . PHE B 1 239 ? 25.344 -7.527 -11.555 1 98.25 239 PHE B O 1
ATOM 5930 N N . ASP B 1 240 ? 23.906 -5.879 -11.695 1 98.75 240 ASP B N 1
ATOM 5931 C CA . ASP B 1 240 ? 24.859 -4.871 -11.242 1 98.75 240 ASP B CA 1
ATOM 5932 C C . ASP B 1 240 ? 25.047 -4.922 -9.727 1 98.75 240 ASP B C 1
ATOM 5934 O O . ASP B 1 240 ? 26.141 -5.176 -9.234 1 98.75 240 ASP B O 1
ATOM 5938 N N . ILE B 1 241 ? 23.938 -4.77 -8.945 1 98.88 241 ILE B N 1
ATOM 5939 C CA . ILE B 1 241 ? 24.047 -4.586 -7.504 1 98.88 241 ILE B CA 1
ATOM 5940 C C . ILE B 1 241 ? 23.172 -5.594 -6.781 1 98.88 241 ILE B C 1
ATOM 5942 O O . ILE B 1 241 ? 21.984 -5.746 -7.109 1 98.88 241 ILE B O 1
ATOM 5946 N N . HIS B 1 242 ? 23.688 -6.34 -5.879 1 98.81 242 HIS B N 1
ATOM 5947 C CA . HIS B 1 242 ? 22.953 -7.145 -4.906 1 98.81 242 HIS B CA 1
ATOM 5948 C C . HIS B 1 242 ? 23.109 -6.586 -3.496 1 98.81 242 HIS B C 1
ATOM 5950 O O . HIS B 1 242 ? 24.234 -6.441 -3.006 1 98.81 242 HIS B O 1
ATOM 5956 N N . GLY B 1 243 ? 21.984 -6.223 -2.863 1 98.5 243 GLY B N 1
ATOM 5957 C CA . GLY B 1 243 ? 22.047 -5.574 -1.562 1 98.5 243 GLY B CA 1
ATOM 5958 C C . GLY B 1 243 ? 21.297 -6.32 -0.483 1 98.5 243 GLY B C 1
ATOM 5959 O O . GLY B 1 243 ? 20.422 -7.137 -0.784 1 98.5 243 GLY B O 1
ATOM 5960 N N . GLY B 1 244 ? 21.656 -6.074 0.817 1 97.94 244 GLY B N 1
ATOM 5961 C CA . GLY B 1 244 ? 20.984 -6.629 1.984 1 97.94 244 GLY B CA 1
ATOM 5962 C C . GLY B 1 244 ? 21.688 -6.293 3.287 1 97.94 244 GLY B C 1
ATOM 5963 O O . GLY B 1 244 ? 22.672 -5.555 3.297 1 97.94 244 GLY B O 1
ATOM 5964 N N . GLY B 1 245 ? 21.125 -6.766 4.379 1 96.75 245 GLY B N 1
ATOM 5965 C CA . GLY B 1 245 ? 21.766 -6.613 5.676 1 96.75 245 GLY B CA 1
ATOM 5966 C C . GLY B 1 245 ? 23 -7.488 5.84 1 96.75 245 GLY B C 1
ATOM 5967 O O . GLY B 1 245 ? 23.141 -8.508 5.156 1 96.75 245 GLY B O 1
ATOM 5968 N N . MET B 1 246 ? 23.797 -7.066 6.773 1 95.69 246 MET B N 1
ATOM 5969 C CA . MET B 1 246 ? 25.047 -7.773 7.035 1 95.69 246 MET B CA 1
ATOM 5970 C C . MET B 1 246 ? 24.781 -9.219 7.445 1 95.69 246 MET B C 1
ATOM 5972 O O . MET B 1 246 ? 25.578 -10.109 7.156 1 95.69 246 MET B O 1
ATOM 5976 N N . ASP B 1 247 ? 23.719 -9.469 8.07 1 92.44 247 ASP B N 1
ATOM 5977 C CA . ASP B 1 247 ? 23.344 -10.797 8.531 1 92.44 247 ASP B CA 1
ATOM 5978 C C . ASP B 1 247 ? 23.109 -11.742 7.355 1 92.44 247 ASP B C 1
ATOM 5980 O O . ASP B 1 247 ? 23.141 -12.961 7.512 1 92.44 247 ASP B O 1
ATOM 5984 N N . LEU B 1 248 ? 22.844 -11.203 6.18 1 96.19 248 LEU B N 1
ATOM 5985 C CA . LEU B 1 248 ? 22.531 -12.023 5.012 1 96.19 248 LEU B CA 1
ATOM 5986 C C . LEU B 1 248 ? 23.812 -12.391 4.254 1 96.19 248 LEU B C 1
ATOM 5988 O O . LEU B 1 248 ? 23.781 -13.266 3.383 1 96.19 248 LEU B O 1
ATOM 5992 N N . MET B 1 249 ? 24.906 -11.703 4.562 1 97.12 249 MET B N 1
ATOM 5993 C CA . MET B 1 249 ? 26.156 -11.984 3.875 1 97.12 249 MET B CA 1
ATOM 5994 C C . MET B 1 249 ? 26.484 -13.469 3.914 1 97.12 249 MET B C 1
ATOM 5996 O O . MET B 1 249 ? 26.875 -14.047 2.902 1 97.12 249 MET B O 1
ATOM 6000 N N . PHE B 1 250 ? 26.328 -14.062 5.129 1 95.06 250 PHE B N 1
ATOM 6001 C CA . PHE B 1 250 ? 26.516 -15.492 5.312 1 95.06 250 PHE B CA 1
ATOM 6002 C C . PHE B 1 250 ? 25.422 -16.078 6.199 1 95.06 250 PHE B C 1
ATOM 6004 O O . PHE B 1 250 ? 25.188 -15.586 7.301 1 95.06 250 PHE B O 1
ATOM 6011 N N . PRO B 1 251 ? 24.812 -17.094 5.77 1 95.06 251 PRO B N 1
ATOM 6012 C CA . PRO B 1 251 ? 25.156 -17.891 4.598 1 95.06 251 PRO B CA 1
ATOM 6013 C C . PRO B 1 251 ? 24.328 -17.531 3.367 1 95.06 251 PRO B C 1
ATOM 6015 O O . PRO B 1 251 ? 24.625 -18 2.264 1 95.06 251 PRO B O 1
ATOM 6018 N N . HIS B 1 252 ? 23.328 -16.688 3.52 1 95.88 252 HIS B N 1
ATOM 6019 C CA . HIS B 1 252 ? 22.297 -16.5 2.504 1 95.88 252 HIS B CA 1
ATOM 6020 C C . HIS B 1 252 ? 22.891 -16.047 1.182 1 95.88 252 HIS B C 1
ATOM 6022 O O . HIS B 1 252 ? 22.766 -16.719 0.163 1 95.88 252 HIS B O 1
ATOM 6028 N N . HIS B 1 253 ? 23.625 -14.93 1.177 1 97.94 253 HIS B N 1
ATOM 6029 C CA . HIS B 1 253 ? 24.172 -14.383 -0.054 1 97.94 253 HIS B CA 1
ATOM 6030 C C . HIS B 1 253 ? 25.297 -15.266 -0.593 1 97.94 253 HIS B C 1
ATOM 6032 O O . HIS B 1 253 ? 25.484 -15.359 -1.808 1 97.94 253 HIS B O 1
ATOM 6038 N N . GLU B 1 254 ? 26.031 -15.961 0.319 1 96.81 254 GLU B N 1
ATOM 6039 C CA . GLU B 1 254 ? 27.016 -16.953 -0.112 1 96.81 254 GLU B CA 1
ATOM 6040 C C . GLU B 1 254 ? 26.359 -18.062 -0.915 1 96.81 254 GLU B C 1
ATOM 6042 O O . GLU B 1 254 ? 26.859 -18.469 -1.966 1 96.81 254 GLU B O 1
ATOM 6047 N N . CYS B 1 255 ? 25.25 -18.531 -0.427 1 96.88 255 CYS B N 1
ATOM 6048 C CA . CYS B 1 255 ? 24.5 -19.594 -1.085 1 96.88 255 CYS B CA 1
ATOM 6049 C C . CYS B 1 255 ? 23.969 -19.141 -2.439 1 96.88 255 CYS B C 1
ATOM 6051 O O . CYS B 1 255 ? 23.969 -19.906 -3.4 1 96.88 255 CYS B O 1
ATOM 6053 N N . GLU B 1 256 ? 23.547 -17.875 -2.533 1 97.69 256 GLU B N 1
ATOM 6054 C CA . GLU B 1 256 ? 23.047 -17.344 -3.799 1 97.69 256 GLU B CA 1
ATOM 6055 C C . GLU B 1 256 ? 24.156 -17.312 -4.852 1 97.69 256 GLU B C 1
ATOM 6057 O O . GLU B 1 256 ? 23.906 -17.625 -6.02 1 97.69 256 GLU B O 1
ATOM 6062 N N . ILE B 1 257 ? 25.344 -16.922 -4.406 1 98.06 257 ILE B N 1
ATOM 6063 C CA . ILE B 1 257 ? 26.484 -16.922 -5.316 1 98.06 257 ILE B CA 1
ATOM 6064 C C . ILE B 1 257 ? 26.766 -18.344 -5.809 1 98.06 257 ILE B C 1
ATOM 6066 O O . ILE B 1 257 ? 26.922 -18.562 -7.008 1 98.06 257 ILE B O 1
ATOM 6070 N N . ALA B 1 258 ? 26.766 -19.297 -4.887 1 97.81 258 ALA B N 1
ATOM 6071 C CA . ALA B 1 258 ? 27.031 -20.703 -5.242 1 97.81 258 ALA B CA 1
ATOM 6072 C C . ALA B 1 258 ? 25.969 -21.219 -6.215 1 97.81 258 ALA B C 1
ATOM 6074 O O . ALA B 1 258 ? 26.297 -21.844 -7.223 1 97.81 258 ALA B O 1
ATOM 6075 N N . GLN B 1 259 ? 24.75 -20.953 -5.902 1 97.88 259 GLN B N 1
ATOM 6076 C CA . GLN B 1 259 ? 23.641 -21.375 -6.75 1 97.88 259 GLN B CA 1
ATOM 6077 C C . GLN B 1 259 ? 23.734 -20.75 -8.141 1 97.88 259 GLN B C 1
ATOM 6079 O O . GLN B 1 259 ? 23.547 -21.438 -9.148 1 97.88 259 GLN B O 1
ATOM 6084 N N . GLY B 1 260 ? 23.984 -19.422 -8.164 1 96.25 260 GLY B N 1
ATOM 6085 C CA . GLY B 1 260 ? 24.125 -18.719 -9.43 1 96.25 260 GLY B CA 1
ATOM 6086 C C . GLY B 1 260 ? 25.234 -19.281 -10.297 1 96.25 260 GLY B C 1
ATOM 6087 O O . GLY B 1 260 ? 25.047 -19.5 -11.5 1 96.25 260 GLY B O 1
ATOM 6088 N N . ASN B 1 261 ? 26.359 -19.547 -9.703 1 96.44 261 ASN B N 1
ATOM 6089 C CA . ASN B 1 261 ? 27.5 -20.125 -10.43 1 96.44 261 ASN B CA 1
ATOM 6090 C C . ASN B 1 261 ? 27.188 -21.547 -10.914 1 96.44 261 ASN B C 1
ATOM 6092 O O . ASN B 1 261 ? 27.594 -21.922 -12.016 1 96.44 261 ASN B O 1
ATOM 6096 N N . ALA B 1 262 ? 26.516 -22.25 -10.086 1 96.19 262 ALA B N 1
ATOM 6097 C CA . ALA B 1 262 ? 26.203 -23.625 -10.43 1 96.19 262 ALA B CA 1
ATOM 6098 C C . ALA B 1 262 ? 25.281 -23.688 -11.648 1 96.19 262 ALA B C 1
ATOM 6100 O O . ALA B 1 262 ? 25.5 -24.5 -12.547 1 96.19 262 ALA B O 1
ATOM 6101 N N . CYS B 1 263 ? 24.344 -22.828 -11.719 1 93 263 CYS B N 1
ATOM 6102 C CA . CYS B 1 263 ? 23.328 -22.938 -12.758 1 93 263 CYS B CA 1
ATOM 6103 C C . CYS B 1 263 ? 23.688 -22.078 -13.961 1 93 263 CYS B C 1
ATOM 6105 O O . CYS B 1 263 ? 23.375 -22.438 -15.102 1 93 263 CYS B O 1
ATOM 6107 N N . ASN B 1 264 ? 24.359 -20.938 -13.734 1 91.25 264 ASN B N 1
ATOM 6108 C CA . ASN B 1 264 ? 24.562 -19.969 -14.805 1 91.25 264 ASN B CA 1
ATOM 6109 C C . ASN B 1 264 ? 26.047 -19.812 -15.141 1 91.25 264 ASN B C 1
ATOM 6111 O O . ASN B 1 264 ? 26.406 -19.125 -16.094 1 91.25 264 ASN B O 1
ATOM 6115 N N . HIS B 1 265 ? 26.922 -20.375 -14.406 1 92.69 265 HIS B N 1
ATOM 6116 C CA . HIS B 1 265 ? 28.375 -20.375 -14.617 1 92.69 265 HIS B CA 1
ATOM 6117 C C . HIS B 1 265 ? 28.922 -18.953 -14.57 1 92.69 265 HIS B C 1
ATOM 6119 O O . HIS B 1 265 ? 29.812 -18.609 -15.344 1 92.69 265 HIS B O 1
ATOM 6125 N N . GLN B 1 266 ? 28.312 -18.188 -13.828 1 92.38 266 GLN B N 1
ATOM 6126 C CA . GLN B 1 266 ? 28.75 -16.812 -13.625 1 92.38 266 GLN B CA 1
ATOM 6127 C C . GLN B 1 266 ? 28.234 -16.266 -12.289 1 92.38 266 GLN B C 1
ATOM 6129 O O . GLN B 1 266 ? 27.188 -16.703 -11.805 1 92.38 266 GLN B O 1
ATOM 6134 N N . ASP B 1 267 ? 29.031 -15.297 -11.742 1 94.06 267 ASP B N 1
ATOM 6135 C CA . ASP B 1 267 ? 28.578 -14.633 -10.523 1 94.06 267 ASP B CA 1
ATOM 6136 C C . ASP B 1 267 ? 27.297 -13.844 -10.773 1 94.06 267 ASP B C 1
ATOM 6138 O O . ASP B 1 267 ? 27.172 -13.164 -11.797 1 94.06 267 ASP B O 1
ATOM 6142 N N . PRO B 1 268 ? 26.391 -13.906 -9.844 1 96.75 268 PRO B N 1
ATOM 6143 C CA . PRO B 1 268 ? 25.094 -13.273 -10.062 1 96.75 268 PRO B CA 1
ATOM 6144 C C . PRO B 1 268 ? 25.172 -11.75 -10.078 1 96.75 268 PRO B C 1
ATOM 6146 O O . PRO B 1 268 ? 24.438 -11.102 -10.828 1 96.75 268 PRO B O 1
ATOM 6149 N N . ALA B 1 269 ? 26.094 -11.117 -9.328 1 98.19 269 ALA B N 1
ATOM 6150 C CA . ALA B 1 269 ? 26.109 -9.656 -9.234 1 98.19 269 ALA B CA 1
ATOM 6151 C C . ALA B 1 269 ? 27.547 -9.117 -9.273 1 98.19 269 ALA B C 1
ATOM 6153 O O . ALA B 1 269 ? 28.469 -9.781 -8.812 1 98.19 269 ALA B O 1
ATOM 6154 N N . LYS B 1 270 ? 27.641 -7.973 -9.789 1 98.12 270 LYS B N 1
ATOM 6155 C CA . LYS B 1 270 ? 28.938 -7.312 -9.914 1 98.12 270 LYS B CA 1
ATOM 6156 C C . LYS B 1 270 ? 29.344 -6.652 -8.594 1 98.12 270 LYS B C 1
ATOM 6158 O O . LYS B 1 270 ? 30.5 -6.734 -8.18 1 98.12 270 LYS B O 1
ATOM 6163 N N . TYR B 1 271 ? 28.438 -5.984 -7.918 1 98.69 271 TYR B N 1
ATOM 6164 C CA . TYR B 1 271 ? 28.672 -5.305 -6.648 1 98.69 271 TYR B CA 1
ATOM 6165 C C . TYR B 1 271 ? 27.766 -5.852 -5.555 1 98.69 271 TYR B C 1
ATOM 6167 O O . TYR B 1 271 ? 26.531 -5.883 -5.715 1 98.69 271 TYR B O 1
ATOM 6175 N N . TRP B 1 272 ? 28.344 -6.289 -4.465 1 98.75 272 TRP B N 1
ATOM 6176 C CA . TRP B 1 272 ? 27.609 -6.73 -3.281 1 98.75 272 TRP B CA 1
ATOM 6177 C C . TRP B 1 272 ? 27.688 -5.688 -2.172 1 98.75 272 TRP B C 1
ATOM 6179 O O . TRP B 1 272 ? 28.781 -5.309 -1.747 1 98.75 272 TRP B O 1
ATOM 6189 N N . MET B 1 273 ? 26.562 -5.152 -1.763 1 98.81 273 MET B N 1
ATOM 6190 C CA . MET B 1 273 ? 26.484 -4.117 -0.737 1 98.81 273 MET B CA 1
ATOM 6191 C C . MET B 1 273 ? 25.75 -4.629 0.497 1 98.81 273 MET B C 1
ATOM 6193 O O . MET B 1 273 ? 24.719 -5.273 0.38 1 98.81 273 MET B O 1
ATOM 6197 N N . HIS B 1 274 ? 26.297 -4.367 1.688 1 98.69 274 HIS B N 1
ATOM 6198 C CA . HIS B 1 274 ? 25.672 -4.793 2.932 1 98.69 274 HIS B CA 1
ATOM 6199 C C . HIS B 1 274 ? 25.641 -3.658 3.951 1 98.69 274 HIS B C 1
ATOM 6201 O O . HIS B 1 274 ? 26.688 -3.084 4.273 1 98.69 274 HIS B O 1
ATOM 6207 N N . ASN B 1 275 ? 24.453 -3.289 4.441 1 98.19 275 ASN B N 1
ATOM 6208 C CA . ASN B 1 275 ? 24.375 -2.373 5.574 1 98.19 275 ASN B CA 1
ATOM 6209 C C . ASN B 1 275 ? 24.656 -3.092 6.895 1 98.19 275 ASN B C 1
ATOM 6211 O O . ASN B 1 275 ? 24.359 -4.277 7.031 1 98.19 275 ASN B O 1
ATOM 6215 N N . ASN B 1 276 ? 25.219 -2.395 7.844 1 96.38 276 ASN B N 1
ATOM 6216 C CA . ASN B 1 276 ? 25.547 -2.963 9.148 1 96.38 276 ASN B CA 1
ATOM 6217 C C . ASN B 1 276 ? 24.328 -2.982 10.07 1 96.38 276 ASN B C 1
ATOM 6219 O O . ASN B 1 276 ? 23.25 -2.535 9.68 1 96.38 276 ASN B O 1
ATOM 6223 N N . MET B 1 277 ? 24.453 -3.541 11.234 1 92.62 277 MET B N 1
ATOM 6224 C CA . MET B 1 277 ? 23.359 -3.824 12.148 1 92.62 277 MET B CA 1
ATOM 6225 C C . MET B 1 277 ? 22.969 -2.578 12.945 1 92.62 277 MET B C 1
ATOM 6227 O O . MET B 1 277 ? 23.766 -1.634 13.031 1 92.62 277 MET B O 1
ATOM 6231 N N . ILE B 1 278 ? 21.797 -2.617 13.43 1 92.69 278 ILE B N 1
ATOM 6232 C CA . ILE B 1 278 ? 21.328 -1.627 14.391 1 92.69 278 ILE B CA 1
ATOM 6233 C C . ILE B 1 278 ? 21.328 -2.232 15.797 1 92.69 278 ILE B C 1
ATOM 6235 O O . ILE B 1 278 ? 20.938 -3.385 15.984 1 92.69 278 ILE B O 1
ATOM 6239 N N . THR B 1 279 ? 21.875 -1.509 16.734 1 92.06 279 THR B N 1
ATOM 6240 C CA . THR B 1 279 ? 21.875 -1.937 18.141 1 92.06 279 THR B CA 1
ATOM 6241 C C . THR B 1 279 ? 21.031 -0.999 18.984 1 92.06 279 THR B C 1
ATOM 6243 O O . THR B 1 279 ? 20.75 0.129 18.578 1 92.06 279 THR B O 1
ATOM 6246 N N . ILE B 1 280 ? 20.516 -1.523 20.047 1 89.44 280 ILE B N 1
ATOM 6247 C CA . ILE B 1 280 ? 19.797 -0.729 21.047 1 89.44 280 ILE B CA 1
ATOM 6248 C C . ILE B 1 280 ? 20.609 -0.679 22.344 1 89.44 280 ILE B C 1
ATOM 6250 O O . ILE B 1 280 ? 20.766 -1.698 23.016 1 89.44 280 ILE B O 1
ATOM 6254 N N . ASN B 1 281 ? 21.031 0.432 22.641 1 86.94 281 ASN B N 1
ATOM 6255 C CA . ASN B 1 281 ? 21.906 0.616 23.797 1 86.94 281 ASN B CA 1
ATOM 6256 C C . ASN B 1 281 ? 23.094 -0.344 23.766 1 86.94 281 ASN B C 1
ATOM 6258 O O . ASN B 1 281 ? 23.375 -1.025 24.75 1 86.94 281 ASN B O 1
ATOM 6262 N N . GLY B 1 282 ? 23.594 -0.481 22.531 1 86.94 282 GLY B N 1
ATOM 6263 C CA . GLY B 1 282 ? 24.812 -1.256 22.359 1 86.94 282 GLY B CA 1
ATOM 6264 C C . GLY B 1 282 ? 24.547 -2.74 22.172 1 86.94 282 GLY B C 1
ATOM 6265 O O . GLY B 1 282 ? 25.484 -3.512 21.938 1 86.94 282 GLY B O 1
ATOM 6266 N N . GLN B 1 283 ? 23.297 -3.125 22.297 1 88.25 283 GLN B N 1
ATOM 6267 C CA . GLN B 1 283 ? 22.969 -4.539 22.172 1 88.25 283 GLN B CA 1
ATOM 6268 C C . GLN B 1 283 ? 22.156 -4.812 20.922 1 88.25 283 GLN B C 1
ATOM 6270 O O . GLN B 1 283 ? 21.344 -3.973 20.5 1 88.25 283 GLN B O 1
ATOM 6275 N N . LYS B 1 284 ? 22.422 -6.023 20.453 1 86.12 284 LYS B N 1
ATOM 6276 C CA . LYS B 1 284 ? 21.609 -6.422 19.312 1 86.12 284 LYS B CA 1
ATOM 6277 C C . LYS B 1 284 ? 20.125 -6.52 19.688 1 86.12 284 LYS B C 1
ATOM 6279 O O . LYS B 1 284 ? 19.797 -6.934 20.797 1 86.12 284 LYS B O 1
ATOM 6284 N N . MET B 1 285 ? 19.219 -6.227 18.75 1 84 285 MET B N 1
ATOM 6285 C CA . MET B 1 285 ? 17.781 -6.297 19 1 84 285 MET B CA 1
ATOM 6286 C C . MET B 1 285 ? 17.312 -7.746 19.031 1 84 285 MET B C 1
ATOM 6288 O O . MET B 1 285 ? 17.766 -8.578 18.25 1 84 285 MET B O 1
ATOM 6292 N N . GLY B 1 286 ? 16.5 -8.109 19.938 1 81.62 286 GLY B N 1
ATOM 6293 C CA . GLY B 1 286 ? 15.93 -9.445 20.047 1 81.62 286 GLY B CA 1
ATOM 6294 C C . GLY B 1 286 ? 14.688 -9.492 20.922 1 81.62 286 GLY B C 1
ATOM 6295 O O . GLY B 1 286 ? 14.586 -8.75 21.906 1 81.62 286 GLY B O 1
ATOM 6296 N N . LYS B 1 287 ? 13.82 -10.344 20.609 1 76.62 287 LYS B N 1
ATOM 6297 C CA . LYS B 1 287 ? 12.586 -10.5 21.375 1 76.62 287 LYS B CA 1
ATOM 6298 C C . LYS B 1 287 ? 12.875 -10.992 22.797 1 76.62 287 LYS B C 1
ATOM 6300 O O . LYS B 1 287 ? 12.297 -10.508 23.766 1 76.62 287 LYS B O 1
ATOM 6305 N N . SER B 1 288 ? 13.836 -11.914 22.859 1 75.81 288 SER B N 1
ATOM 6306 C CA . SER B 1 288 ? 14.172 -12.516 24.141 1 75.81 288 SER B CA 1
ATOM 6307 C C . SER B 1 288 ? 14.812 -11.508 25.078 1 75.81 288 SER B C 1
ATOM 6309 O O . SER B 1 288 ? 14.703 -11.625 26.297 1 75.81 288 SER B O 1
ATOM 6311 N N . LEU B 1 289 ? 15.359 -10.477 24.469 1 82.69 289 LEU B N 1
ATOM 6312 C CA . LEU B 1 289 ? 16.047 -9.461 25.266 1 82.69 289 LEU B CA 1
ATOM 6313 C C . LEU B 1 289 ? 15.102 -8.344 25.672 1 82.69 289 LEU B C 1
ATOM 6315 O O . LEU B 1 289 ? 15.477 -7.438 26.406 1 82.69 289 LEU B O 1
ATOM 6319 N N . GLY B 1 290 ? 13.859 -8.391 25.141 1 80.81 290 GLY B N 1
ATOM 6320 C CA . GLY B 1 290 ? 12.859 -7.387 25.484 1 80.81 290 GLY B CA 1
ATOM 6321 C C . GLY B 1 290 ? 13.102 -6.055 24.797 1 80.81 290 GLY B C 1
ATOM 6322 O O . GLY B 1 290 ? 12.5 -5.043 25.172 1 80.81 290 GLY B O 1
ATOM 6323 N N . ASN B 1 291 ? 14.07 -6.039 23.922 1 86.19 291 ASN B N 1
ATOM 6324 C CA . ASN B 1 291 ? 14.398 -4.77 23.281 1 86.19 291 ASN B CA 1
ATOM 6325 C C . ASN B 1 291 ? 13.969 -4.754 21.828 1 86.19 291 ASN B C 1
ATOM 6327 O O . ASN B 1 291 ? 14.523 -4.008 21.016 1 86.19 291 ASN B O 1
ATOM 6331 N N . PHE B 1 292 ? 13.07 -5.605 21.531 1 89.38 292 PHE B N 1
ATOM 6332 C CA . PHE B 1 292 ? 12.484 -5.613 20.188 1 89.38 292 PHE B CA 1
ATOM 6333 C C . PHE B 1 292 ? 11.438 -4.516 20.062 1 89.38 292 PHE B C 1
ATOM 6335 O O . PHE B 1 292 ? 10.422 -4.527 20.75 1 89.38 292 PHE B O 1
ATOM 6342 N N . ILE B 1 293 ? 11.664 -3.543 19.219 1 93.56 293 ILE B N 1
ATOM 6343 C CA . ILE B 1 293 ? 10.75 -2.422 19.031 1 93.56 293 ILE B CA 1
ATOM 6344 C C . ILE B 1 293 ? 10.266 -2.377 17.594 1 93.56 293 ILE B C 1
ATOM 6346 O O . ILE B 1 293 ? 11.07 -2.285 16.656 1 93.56 293 ILE B O 1
ATOM 6350 N N . THR B 1 294 ? 8.984 -2.463 17.344 1 96.12 294 THR B N 1
ATOM 6351 C CA . THR B 1 294 ? 8.406 -2.344 16.016 1 96.12 294 THR B CA 1
ATOM 6352 C C . THR B 1 294 ? 8.414 -0.89 15.547 1 96.12 294 THR B C 1
ATOM 6354 O O . THR B 1 294 ? 8.555 0.025 16.359 1 96.12 294 THR B O 1
ATOM 6357 N N . LEU B 1 295 ? 8.281 -0.687 14.289 1 97.56 295 LEU B N 1
ATOM 6358 C CA . LEU B 1 295 ? 8.25 0.668 13.75 1 97.56 295 LEU B CA 1
ATOM 6359 C C . LEU B 1 295 ? 7.035 1.43 14.266 1 97.56 295 LEU B C 1
ATOM 6361 O O . LEU B 1 295 ? 7.133 2.611 14.602 1 97.56 295 LEU B O 1
ATOM 6365 N N . GLN B 1 296 ? 5.883 0.747 14.359 1 97.62 296 GLN B N 1
ATOM 6366 C CA . GLN B 1 296 ? 4.684 1.396 14.875 1 97.62 296 GLN B CA 1
ATOM 6367 C C . GLN B 1 296 ? 4.883 1.84 16.328 1 97.62 296 GLN B C 1
ATOM 6369 O O . GLN B 1 296 ? 4.418 2.91 16.719 1 97.62 296 GLN B O 1
ATOM 6374 N N . GLU B 1 297 ? 5.543 0.992 17.109 1 96.62 297 GLU B N 1
ATOM 6375 C CA . GLU B 1 297 ? 5.852 1.371 18.484 1 96.62 297 GLU B CA 1
ATOM 6376 C C . GLU B 1 297 ? 6.758 2.598 18.531 1 96.62 297 GLU B C 1
ATOM 6378 O O . GLU B 1 297 ? 6.617 3.449 19.406 1 96.62 297 GLU B O 1
ATOM 6383 N N . LEU B 1 298 ? 7.656 2.727 17.609 1 96.31 298 LEU B N 1
ATOM 6384 C CA . LEU B 1 298 ? 8.531 3.891 17.5 1 96.31 298 LEU B CA 1
ATOM 6385 C C . LEU B 1 298 ? 7.73 5.141 17.156 1 96.31 298 LEU B C 1
ATOM 6387 O O . LEU B 1 298 ? 7.91 6.191 17.781 1 96.31 298 LEU B O 1
ATOM 6391 N N . PHE B 1 299 ? 6.848 5.039 16.234 1 97.19 299 PHE B N 1
ATOM 6392 C CA . PHE B 1 299 ? 6.074 6.168 15.742 1 97.19 299 PHE B CA 1
ATOM 6393 C C . PHE B 1 299 ? 5.09 6.66 16.797 1 97.19 299 PHE B C 1
ATOM 6395 O O . PHE B 1 299 ? 4.824 7.859 16.891 1 97.19 299 PHE B O 1
ATOM 6402 N N . THR B 1 300 ? 4.641 5.738 17.656 1 96 300 THR B N 1
ATOM 6403 C CA . THR B 1 300 ? 3.607 6.094 18.609 1 96 300 THR B CA 1
ATOM 6404 C C . THR B 1 300 ? 4.219 6.348 19.984 1 96 300 THR B C 1
ATOM 6406 O O . THR B 1 300 ? 3.566 6.918 20.875 1 96 300 THR B O 1
ATOM 6409 N N . GLY B 1 301 ? 5.359 5.855 20.219 1 96.31 301 GLY B N 1
ATOM 6410 C CA . GLY B 1 301 ? 6.012 5.98 21.516 1 96.31 301 GLY B CA 1
ATOM 6411 C C . GLY B 1 301 ? 5.48 5.004 22.547 1 96.31 301 GLY B C 1
ATOM 6412 O O . GLY B 1 301 ? 5.652 5.211 23.75 1 96.31 301 GLY B O 1
ATOM 6413 N N . SER B 1 302 ? 4.895 3.932 22.094 1 95.75 302 SER B N 1
ATOM 6414 C CA . SER B 1 302 ? 4.148 3.072 23 1 95.75 302 SER B CA 1
ATOM 6415 C C . SER B 1 302 ? 5.055 2.023 23.641 1 95.75 302 SER B C 1
ATOM 6417 O O . SER B 1 302 ? 4.656 1.343 24.578 1 95.75 302 SER B O 1
ATOM 6419 N N . HIS B 1 303 ? 6.281 1.825 23.188 1 94.25 303 HIS B N 1
ATOM 6420 C CA . HIS B 1 303 ? 7.199 0.856 23.781 1 94.25 303 HIS B CA 1
ATOM 6421 C C . HIS B 1 303 ? 7.801 1.384 25.078 1 94.25 303 HIS B C 1
ATOM 6423 O O . HIS B 1 303 ? 8.117 2.572 25.188 1 94.25 303 HIS B O 1
ATOM 6429 N N . GLN B 1 304 ? 8.102 0.539 26.016 1 93.31 304 GLN B N 1
ATOM 6430 C CA . GLN B 1 304 ? 8.539 0.911 27.359 1 93.31 304 GLN B CA 1
ATOM 6431 C C . GLN B 1 304 ? 9.914 1.561 27.328 1 93.31 304 GLN B C 1
ATOM 6433 O O . GLN B 1 304 ? 10.234 2.393 28.172 1 93.31 304 GLN B O 1
ATOM 6438 N N . LEU B 1 305 ? 10.672 1.275 26.312 1 91.94 305 LEU B N 1
ATOM 6439 C CA . LEU B 1 305 ? 12.039 1.784 26.25 1 91.94 305 LEU B CA 1
ATOM 6440 C C . LEU B 1 305 ? 12.062 3.184 25.641 1 91.94 305 LEU B C 1
ATOM 6442 O O . LEU B 1 305 ? 13.102 3.85 25.656 1 91.94 305 LEU B O 1
ATOM 6446 N N . LEU B 1 306 ? 10.953 3.666 25.172 1 95.25 306 LEU B N 1
ATOM 6447 C CA . LEU B 1 306 ? 10.906 4.957 24.5 1 95.25 306 LEU B CA 1
ATOM 6448 C C . LEU B 1 306 ? 10.414 6.047 25.438 1 95.25 306 LEU B C 1
ATOM 6450 O O . LEU B 1 306 ? 9.469 5.828 26.203 1 95.25 306 LEU B O 1
ATOM 6454 N N . GLU B 1 307 ? 11.062 7.16 25.391 1 96.44 307 GLU B N 1
ATOM 6455 C CA . GLU B 1 307 ? 10.664 8.297 26.219 1 96.44 307 GLU B CA 1
ATOM 6456 C C . GLU B 1 307 ? 9.555 9.109 25.547 1 96.44 307 GLU B C 1
ATOM 6458 O O . GLU B 1 307 ? 8.852 9.867 26.219 1 96.44 307 GLU B O 1
ATOM 6463 N N . GLN B 1 308 ? 9.445 8.961 24.234 1 96.62 308 GLN B N 1
ATOM 6464 C CA . GLN B 1 308 ? 8.445 9.672 23.453 1 96.62 308 GLN B CA 1
ATOM 6465 C C . GLN B 1 308 ? 8.219 9.008 22.109 1 96.62 308 GLN B C 1
ATOM 6467 O O . GLN B 1 308 ? 8.906 8.039 21.766 1 96.62 308 GLN B O 1
ATOM 6472 N N . ALA B 1 309 ? 7.23 9.516 21.406 1 96.31 309 ALA B N 1
ATOM 6473 C CA . ALA B 1 309 ? 7.039 9.117 20.016 1 96.31 309 ALA B CA 1
ATOM 6474 C C . ALA B 1 309 ? 8.039 9.812 19.109 1 96.31 309 ALA B C 1
ATOM 6476 O O . ALA B 1 309 ? 8.477 10.93 19.391 1 96.31 309 ALA B O 1
ATOM 6477 N N . TYR B 1 310 ? 8.43 9.18 18.062 1 96.69 310 TYR B N 1
ATOM 6478 C CA . TYR B 1 310 ? 9.281 9.766 17.031 1 96.69 310 TYR B CA 1
ATOM 6479 C C . TYR B 1 310 ? 8.641 9.633 15.656 1 96.69 310 TYR B C 1
ATOM 6481 O O . TYR B 1 310 ? 8.211 8.539 15.266 1 96.69 310 TYR B O 1
ATOM 6489 N N . SER B 1 311 ? 8.578 10.766 14.992 1 96.38 311 SER B N 1
ATOM 6490 C CA . SER B 1 311 ? 7.938 10.75 13.68 1 96.38 311 SER B CA 1
ATOM 6491 C C . SER B 1 311 ? 8.719 9.883 12.703 1 96.38 311 SER B C 1
ATOM 6493 O O . SER B 1 311 ? 9.922 9.672 12.867 1 96.38 311 SER B O 1
ATOM 6495 N N . PRO B 1 312 ? 8.133 9.359 11.617 1 98.12 312 PRO B N 1
ATOM 6496 C CA . PRO B 1 312 ? 8.812 8.531 10.617 1 98.12 312 PRO B CA 1
ATOM 6497 C C . PRO B 1 312 ? 10.031 9.227 10.008 1 98.12 312 PRO B C 1
ATOM 6499 O O . PRO B 1 312 ? 11.086 8.609 9.844 1 98.12 312 PRO B O 1
ATOM 6502 N N . MET B 1 313 ? 9.93 10.531 9.75 1 98.38 313 MET B N 1
ATOM 6503 C CA . MET B 1 313 ? 11.039 11.234 9.117 1 98.38 313 MET B CA 1
ATOM 6504 C C . MET B 1 313 ? 12.188 11.438 10.102 1 98.38 313 MET B C 1
ATOM 6506 O O . MET B 1 313 ? 13.352 11.477 9.703 1 98.38 313 MET B O 1
ATOM 6510 N N . THR B 1 314 ? 11.836 11.531 11.406 1 98 314 THR B N 1
ATOM 6511 C CA . THR B 1 314 ? 12.891 11.531 12.414 1 98 314 THR B CA 1
ATOM 6512 C C . THR B 1 314 ? 13.672 10.227 12.391 1 98 314 THR B C 1
ATOM 6514 O O . THR B 1 314 ? 14.898 10.227 12.43 1 98 314 THR B O 1
ATOM 6517 N N . ILE B 1 315 ? 12.938 9.141 12.258 1 98 315 ILE B N 1
ATOM 6518 C CA . ILE B 1 315 ? 13.562 7.82 12.227 1 98 315 ILE B CA 1
ATOM 6519 C C . ILE B 1 315 ? 14.398 7.668 10.961 1 98 315 ILE B C 1
ATOM 6521 O O . ILE B 1 315 ? 15.523 7.172 11.008 1 98 315 ILE B O 1
ATOM 6525 N N . ARG B 1 316 ? 13.852 8.094 9.812 1 98.56 316 ARG B N 1
ATOM 6526 C CA . ARG B 1 316 ? 14.617 8.062 8.57 1 98.56 316 ARG B CA 1
ATOM 6527 C C . ARG B 1 316 ? 15.898 8.875 8.695 1 98.56 316 ARG B C 1
ATOM 6529 O O . ARG B 1 316 ? 16.984 8.406 8.328 1 98.56 316 ARG B O 1
ATOM 6536 N N . TYR B 1 317 ? 15.742 10.102 9.211 1 98.69 317 TYR B N 1
ATOM 6537 C CA . TYR B 1 317 ? 16.906 10.969 9.398 1 98.69 317 TYR B CA 1
ATOM 6538 C C . TYR B 1 317 ? 17.938 10.305 10.297 1 98.69 317 TYR B C 1
ATOM 6540 O O . TYR B 1 317 ? 19.141 10.328 10 1 98.69 317 TYR B O 1
ATOM 6548 N N . PHE B 1 318 ? 17.453 9.711 11.383 1 98.25 318 PHE B N 1
ATOM 6549 C CA . PHE B 1 318 ? 18.328 9.016 12.32 1 98.25 318 PHE B CA 1
ATOM 6550 C C . PHE B 1 318 ? 19.188 7.984 11.594 1 98.25 318 PHE B C 1
ATOM 6552 O O . PHE B 1 318 ? 20.406 7.938 11.781 1 98.25 318 PHE B O 1
ATOM 6559 N N . MET B 1 319 ? 18.641 7.25 10.742 1 97.75 319 MET B N 1
ATOM 6560 C CA . MET B 1 319 ? 19.359 6.203 10.016 1 97.75 319 MET B CA 1
ATOM 6561 C C . MET B 1 319 ? 20.375 6.809 9.062 1 97.75 319 MET B C 1
ATOM 6563 O O . MET B 1 319 ? 21.438 6.223 8.836 1 97.75 319 MET B O 1
ATOM 6567 N N . LEU B 1 320 ? 20.062 7.938 8.531 1 98.56 320 LEU B N 1
ATOM 6568 C CA . LEU B 1 320 ? 20.906 8.586 7.535 1 98.56 320 LEU B CA 1
ATOM 6569 C C . LEU B 1 320 ? 22.109 9.266 8.195 1 98.56 320 LEU B C 1
ATOM 6571 O O . LEU B 1 320 ? 23.062 9.641 7.516 1 98.56 320 LEU B O 1
ATOM 6575 N N . THR B 1 321 ? 22.109 9.438 9.539 1 97.69 321 THR B N 1
ATOM 6576 C CA . THR B 1 321 ? 23.156 10.172 10.234 1 97.69 321 THR B CA 1
ATOM 6577 C C . THR B 1 321 ? 24.406 9.305 10.398 1 97.69 321 THR B C 1
ATOM 6579 O O . THR B 1 321 ? 25.453 9.789 10.828 1 97.69 321 THR B O 1
ATOM 6582 N N . ALA B 1 322 ? 24.297 8.055 10.047 1 97 322 ALA B N 1
ATOM 6583 C CA . ALA B 1 322 ? 25.453 7.156 10.07 1 97 322 ALA B CA 1
ATOM 6584 C C . ALA B 1 322 ? 25.688 6.543 8.695 1 97 322 ALA B C 1
ATOM 6586 O O . ALA B 1 322 ? 24.75 6.352 7.918 1 97 322 ALA B O 1
ATOM 6587 N N . HIS B 1 323 ? 27 6.328 8.43 1 98.06 323 HIS B N 1
ATOM 6588 C CA . HIS B 1 323 ? 27.312 5.562 7.227 1 98.06 323 HIS B CA 1
ATOM 6589 C C . HIS B 1 323 ? 26.641 4.188 7.266 1 98.06 323 HIS B C 1
ATOM 6591 O O . HIS B 1 323 ? 26.609 3.537 8.312 1 98.06 323 HIS B O 1
ATOM 6597 N N . TYR B 1 324 ? 26.141 3.695 6.082 1 98.31 324 TYR B N 1
ATOM 6598 C CA . TYR B 1 324 ? 25.344 2.484 6.086 1 98.31 324 TYR B CA 1
ATOM 6599 C C . TYR B 1 324 ? 26.156 1.276 6.512 1 98.31 324 TYR B C 1
ATOM 6601 O O . TYR B 1 324 ? 25.625 0.282 6.996 1 98.31 324 TYR B O 1
ATOM 6609 N N . ARG B 1 325 ? 27.5 1.351 6.379 1 98.06 325 ARG B N 1
ATOM 6610 C CA . ARG B 1 325 ? 28.359 0.226 6.738 1 98.06 325 ARG B CA 1
ATOM 6611 C C . ARG B 1 325 ? 28.797 0.32 8.195 1 98.06 325 ARG B C 1
ATOM 6613 O O . ARG B 1 325 ? 29.5 -0.559 8.688 1 98.06 325 ARG B O 1
ATOM 6620 N N . SER B 1 326 ? 28.375 1.35 8.922 1 96.62 326 SER B N 1
ATOM 6621 C CA . SER B 1 326 ? 28.688 1.479 10.344 1 96.62 326 SER B CA 1
ATOM 6622 C C . SER B 1 326 ? 27.531 0.988 11.203 1 96.62 326 SER B C 1
ATOM 6624 O O . SER B 1 326 ? 26.375 0.955 10.75 1 96.62 326 SER B O 1
ATOM 6626 N N . THR B 1 327 ? 27.859 0.575 12.391 1 94.19 327 THR B N 1
ATOM 6627 C CA . THR B 1 327 ? 26.812 0.221 13.336 1 94.19 327 THR B CA 1
ATOM 6628 C C . THR B 1 327 ? 26.031 1.459 13.766 1 94.19 327 THR B C 1
ATOM 6630 O O . THR B 1 327 ? 26.609 2.52 14 1 94.19 327 THR B O 1
ATOM 6633 N N . LEU B 1 328 ? 24.766 1.371 13.781 1 93.81 328 LEU B N 1
ATOM 6634 C CA . LEU B 1 328 ? 23.891 2.439 14.234 1 93.81 328 LEU B CA 1
ATOM 6635 C C . LEU B 1 328 ? 23.266 2.09 15.586 1 93.81 328 LEU B C 1
ATOM 6637 O O . LEU B 1 328 ? 22.516 1.112 15.695 1 93.81 328 LEU B O 1
ATOM 6641 N N . ASP B 1 329 ? 23.562 2.867 16.562 1 93.31 329 ASP B N 1
ATOM 6642 C CA . ASP B 1 329 ? 23.062 2.568 17.891 1 93.31 329 ASP B CA 1
ATOM 6643 C C . ASP B 1 329 ? 21.844 3.426 18.234 1 93.31 329 ASP B C 1
ATOM 6645 O O . ASP B 1 329 ? 21.922 4.656 18.188 1 93.31 329 ASP B O 1
ATOM 6649 N N . PHE B 1 330 ? 20.906 2.756 18.578 1 91.5 330 PHE B N 1
ATOM 6650 C CA . PHE B 1 330 ? 19.625 3.365 18.938 1 91.5 330 PHE B CA 1
ATOM 6651 C C . PHE B 1 330 ? 19.594 3.713 20.422 1 91.5 330 PHE B C 1
ATOM 6653 O O . PHE B 1 330 ? 19.938 2.879 21.266 1 91.5 330 PHE B O 1
ATOM 6660 N N . SER B 1 331 ? 19.25 4.914 20.797 1 93.69 331 SER B N 1
ATOM 6661 C CA . SER B 1 331 ? 19 5.41 22.141 1 93.69 331 SER B CA 1
ATOM 6662 C C . SER B 1 331 ? 18.078 6.617 22.125 1 93.69 331 SER B C 1
ATOM 6664 O O . SER B 1 331 ? 17.906 7.266 21.094 1 93.69 331 SER B O 1
ATOM 6666 N N . ASN B 1 332 ? 17.484 6.844 23.219 1 94.56 332 ASN B N 1
ATOM 6667 C CA . ASN B 1 332 ? 16.641 8.031 23.297 1 94.56 332 ASN B CA 1
ATOM 6668 C C . ASN B 1 332 ? 17.422 9.305 23.016 1 94.56 332 ASN B C 1
ATOM 6670 O O . ASN B 1 332 ? 16.938 10.211 22.344 1 94.56 332 ASN B O 1
ATOM 6674 N N . GLU B 1 333 ? 18.594 9.312 23.5 1 96.31 333 GLU B N 1
ATOM 6675 C CA . GLU B 1 333 ? 19.453 10.469 23.266 1 96.31 333 GLU B CA 1
ATOM 6676 C C . GLU B 1 333 ? 19.734 10.648 21.781 1 96.31 333 GLU B C 1
ATOM 6678 O O . GLU B 1 333 ? 19.641 11.758 21.25 1 96.31 333 GLU B O 1
ATOM 6683 N N . ALA B 1 334 ? 20.062 9.602 21.141 1 96.31 334 ALA B N 1
ATOM 6684 C CA . ALA B 1 334 ? 20.359 9.633 19.703 1 96.31 334 ALA B CA 1
ATOM 6685 C C . ALA B 1 334 ? 19.141 10.047 18.906 1 96.31 334 ALA B C 1
ATOM 6687 O O . ALA B 1 334 ? 19.234 10.82 17.938 1 96.31 334 ALA B O 1
ATOM 6688 N N . LEU B 1 335 ? 18 9.602 19.297 1 96.56 335 LEU B N 1
ATOM 6689 C CA . LEU B 1 335 ? 16.766 9.906 18.594 1 96.56 335 LEU B CA 1
ATOM 6690 C C . LEU B 1 335 ? 16.359 11.359 18.797 1 96.56 335 LEU B C 1
ATOM 6692 O O . LEU B 1 335 ? 15.898 12.016 17.859 1 96.56 335 LEU B O 1
ATOM 6696 N N . LYS B 1 336 ? 16.531 11.82 20 1 97.25 336 LYS B N 1
ATOM 6697 C CA . LYS B 1 336 ? 16.234 13.227 20.25 1 97.25 336 LYS B CA 1
ATOM 6698 C C . LYS B 1 336 ? 17.172 14.141 19.453 1 97.25 336 LYS B C 1
ATOM 6700 O O . LYS B 1 336 ? 16.719 15.156 18.906 1 97.25 336 LYS B O 1
ATOM 6705 N N . ALA B 1 337 ? 18.422 13.742 19.406 1 97.69 337 ALA B N 1
ATOM 6706 C CA . ALA B 1 337 ? 19.375 14.484 18.578 1 97.69 337 ALA B CA 1
ATOM 6707 C C . ALA B 1 337 ? 18.969 14.461 17.109 1 97.69 337 ALA B C 1
ATOM 6709 O O . ALA B 1 337 ? 19.047 15.484 16.422 1 97.69 337 ALA B O 1
ATOM 6710 N N . ALA B 1 338 ? 18.547 13.336 16.672 1 98.12 338 ALA B N 1
ATOM 6711 C CA . ALA B 1 338 ? 18.094 13.188 15.281 1 98.12 338 ALA B CA 1
ATOM 6712 C C . ALA B 1 338 ? 16.859 14.055 15.016 1 98.12 338 ALA B C 1
ATOM 6714 O O . ALA B 1 338 ? 16.75 14.672 13.953 1 98.12 338 ALA B O 1
ATOM 6715 N N . GLN B 1 339 ? 15.945 14.023 15.945 1 97.69 339 GLN B N 1
ATOM 6716 C CA . GLN B 1 339 ? 14.758 14.852 15.812 1 97.69 339 GLN B CA 1
ATOM 6717 C C . GLN B 1 339 ? 15.125 16.328 15.648 1 97.69 339 GLN B C 1
ATOM 6719 O O . GLN B 1 339 ? 14.578 17.016 14.789 1 97.69 339 GLN B O 1
ATOM 6724 N N . LYS B 1 340 ? 16.062 16.766 16.453 1 97.56 340 LYS B N 1
ATOM 6725 C CA . LYS B 1 340 ? 16.547 18.156 16.375 1 97.56 340 LYS B CA 1
ATOM 6726 C C . LYS B 1 340 ? 17.172 18.438 15.008 1 97.56 340 LYS B C 1
ATOM 6728 O O . LYS B 1 340 ? 16.875 19.453 14.391 1 97.56 340 LYS B O 1
ATOM 6733 N N . GLY B 1 341 ? 18.016 17.531 14.609 1 98.12 341 GLY B N 1
ATOM 6734 C CA . GLY B 1 341 ? 18.641 17.688 13.312 1 98.12 341 GLY B CA 1
ATOM 6735 C C . GLY B 1 341 ? 17.641 17.719 12.164 1 98.12 341 GLY B C 1
ATOM 6736 O O . GLY B 1 341 ? 17.734 18.562 11.273 1 98.12 341 GLY B O 1
ATOM 6737 N N . TYR B 1 342 ? 16.719 16.828 12.203 1 98.25 342 TYR B N 1
ATOM 6738 C CA . TYR B 1 342 ? 15.672 16.766 11.195 1 98.25 342 TYR B CA 1
ATOM 6739 C C . TYR B 1 342 ? 14.898 18.078 11.133 1 98.25 342 TYR B C 1
ATOM 6741 O O . TYR B 1 342 ? 14.688 18.625 10.055 1 98.25 342 TYR B O 1
ATOM 6749 N N . LYS B 1 343 ? 14.492 18.562 12.258 1 97.06 343 LYS B N 1
ATOM 6750 C CA . LYS B 1 343 ? 13.711 19.797 12.32 1 97.06 343 LYS B CA 1
ATOM 6751 C C . LYS B 1 343 ? 14.5 20.969 11.75 1 97.06 343 LYS B C 1
ATOM 6753 O O . LYS B 1 343 ? 13.945 21.812 11.039 1 97.06 343 LYS B O 1
ATOM 6758 N N . LYS B 1 344 ? 15.781 21.031 12.055 1 97.94 344 LYS B N 1
ATOM 6759 C CA . LYS B 1 344 ? 16.625 22.094 11.508 1 97.94 344 LYS B CA 1
ATOM 6760 C C . LYS B 1 344 ? 16.656 22.047 9.984 1 97.94 344 LYS B C 1
ATOM 6762 O O . LYS B 1 344 ? 16.531 23.094 9.328 1 97.94 344 LYS B O 1
ATOM 6767 N N . ILE B 1 345 ? 16.766 20.859 9.469 1 98.44 345 ILE B N 1
ATOM 6768 C CA . ILE B 1 345 ? 16.828 20.672 8.016 1 98.44 345 ILE B CA 1
ATOM 6769 C C . ILE B 1 345 ? 15.5 21.078 7.387 1 98.44 345 ILE B C 1
ATOM 6771 O O . ILE B 1 345 ? 15.477 21.766 6.363 1 98.44 345 ILE B O 1
ATOM 6775 N N . ILE B 1 346 ? 14.445 20.688 8.008 1 97.75 346 ILE B N 1
ATOM 6776 C CA . ILE B 1 346 ? 13.125 20.969 7.445 1 97.75 346 ILE B CA 1
ATOM 6777 C C . ILE B 1 346 ? 12.828 22.469 7.555 1 97.75 346 ILE B C 1
ATOM 6779 O O . ILE B 1 346 ? 12.219 23.062 6.656 1 97.75 346 ILE B O 1
ATOM 6783 N N . ASN B 1 347 ? 13.211 23.094 8.664 1 96.94 347 ASN B N 1
ATOM 6784 C CA . ASN B 1 347 ? 13.125 24.547 8.742 1 96.94 347 ASN B CA 1
ATOM 6785 C C . ASN B 1 347 ? 13.898 25.219 7.613 1 96.94 347 ASN B C 1
ATOM 6787 O O . ASN B 1 347 ? 13.398 26.156 6.988 1 96.94 347 ASN B O 1
ATOM 6791 N N . GLY B 1 348 ? 15.078 24.703 7.418 1 97.81 348 GLY B N 1
ATOM 6792 C CA . GLY B 1 348 ? 15.875 25.203 6.312 1 97.81 348 GLY B CA 1
ATOM 6793 C C . GLY B 1 348 ? 15.219 25 4.961 1 97.81 348 GLY B C 1
ATOM 6794 O O . GLY B 1 348 ? 15.297 25.875 4.09 1 97.81 348 GLY B O 1
ATOM 6795 N N . LEU B 1 349 ? 14.617 23.844 4.758 1 98.12 349 LEU B N 1
ATOM 6796 C CA . LEU B 1 349 ? 13.914 23.516 3.521 1 98.12 349 LEU B CA 1
ATOM 6797 C C . LEU B 1 349 ? 12.797 24.516 3.26 1 98.12 349 LEU B C 1
ATOM 6799 O O . LEU B 1 349 ? 12.641 25 2.137 1 98.12 349 LEU B O 1
ATOM 6803 N N . ARG B 1 350 ? 12.039 24.828 4.246 1 95.19 350 ARG B N 1
ATOM 6804 C CA . ARG B 1 350 ? 10.953 25.797 4.137 1 95.19 350 ARG B CA 1
ATOM 6805 C C . ARG B 1 350 ? 11.477 27.156 3.701 1 95.19 350 ARG B C 1
ATOM 6807 O O . ARG B 1 350 ? 10.906 27.797 2.811 1 95.19 350 ARG B O 1
ATOM 6814 N N . ILE B 1 351 ? 12.531 27.594 4.324 1 96.12 351 ILE B N 1
ATOM 6815 C CA . ILE B 1 351 ? 13.148 28.875 4.02 1 96.12 351 ILE B CA 1
ATOM 6816 C C . ILE B 1 351 ? 13.672 28.875 2.586 1 96.12 351 ILE B C 1
ATOM 6818 O O . ILE B 1 351 ? 13.43 29.797 1.821 1 96.12 351 ILE B O 1
ATOM 6822 N N . ALA B 1 352 ? 14.367 27.797 2.232 1 98.12 352 ALA B N 1
ATOM 6823 C CA . ALA B 1 352 ? 14.969 27.688 0.909 1 98.12 352 ALA B CA 1
ATOM 6824 C C . ALA B 1 352 ? 13.922 27.828 -0.188 1 98.12 352 ALA B C 1
ATOM 6826 O O . ALA B 1 352 ? 14.164 28.5 -1.201 1 98.12 352 ALA B O 1
ATOM 6827 N N . LYS B 1 353 ? 12.82 27.281 -0.001 1 96.75 353 LYS B N 1
ATOM 6828 C CA . LYS B 1 353 ? 11.766 27.281 -1.004 1 96.75 353 LYS B CA 1
ATOM 6829 C C . LYS B 1 353 ? 11.156 28.688 -1.147 1 96.75 353 LYS B C 1
ATOM 6831 O O . LYS B 1 353 ? 10.531 28.984 -2.166 1 96.75 353 LYS B O 1
ATOM 6836 N N . LYS B 1 354 ? 11.344 29.562 -0.202 1 94.31 354 LYS B N 1
ATOM 6837 C CA . LYS B 1 354 ? 10.75 30.891 -0.219 1 94.31 354 LYS B CA 1
ATOM 6838 C C . LYS B 1 354 ? 11.75 31.938 -0.711 1 94.31 354 LYS B C 1
ATOM 6840 O O . LYS B 1 354 ? 11.367 33.031 -1.081 1 94.31 354 LYS B O 1
ATOM 6845 N N . LEU B 1 355 ? 13.008 31.578 -0.625 1 95.62 355 LEU B N 1
ATOM 6846 C CA . LEU B 1 355 ? 14.047 32.531 -0.999 1 95.62 355 LEU B CA 1
ATOM 6847 C C . LEU B 1 355 ? 14.055 32.781 -2.506 1 95.62 355 LEU B C 1
ATOM 6849 O O . LEU B 1 355 ? 13.883 31.828 -3.283 1 95.62 355 LEU B O 1
ATOM 6853 N N . GLU B 1 356 ? 14.18 33.969 -2.877 1 94.56 356 GLU B N 1
ATOM 6854 C CA . GLU B 1 356 ? 14.281 34.344 -4.277 1 94.56 356 GLU B CA 1
ATOM 6855 C C . GLU B 1 356 ? 15.5 35.25 -4.508 1 94.56 356 GLU B C 1
ATOM 6857 O O . GLU B 1 356 ? 15.891 36 -3.621 1 94.56 356 GLU B O 1
ATOM 6862 N N . TYR B 1 357 ? 16 35.094 -5.656 1 93.94 357 TYR B N 1
ATOM 6863 C CA . TYR B 1 357 ? 17.109 35.969 -6.02 1 93.94 357 TYR B CA 1
ATOM 6864 C C . TYR B 1 357 ? 16.609 37.344 -6.457 1 93.94 357 TYR B C 1
ATOM 6866 O O . TYR B 1 357 ? 15.625 37.438 -7.195 1 93.94 357 TYR B O 1
ATOM 6874 N N . PHE B 1 358 ? 17.156 38.312 -5.922 1 89.81 358 PHE B N 1
ATOM 6875 C CA . PHE B 1 358 ? 16.953 39.688 -6.441 1 89.81 358 PHE B CA 1
ATOM 6876 C C . PHE B 1 358 ? 18.281 40.406 -6.605 1 89.81 358 PHE B C 1
ATOM 6878 O O . PHE B 1 358 ? 19.172 40.281 -5.766 1 89.81 358 PHE B O 1
ATOM 6885 N N . ALA B 1 359 ? 18.344 41 -7.836 1 83.5 359 ALA B N 1
ATOM 6886 C CA . ALA B 1 359 ? 19.578 41.75 -8.141 1 83.5 359 ALA B CA 1
ATOM 6887 C C . ALA B 1 359 ? 19.641 43.031 -7.336 1 83.5 359 ALA B C 1
ATOM 6889 O O . ALA B 1 359 ? 18.641 43.719 -7.184 1 83.5 359 ALA B O 1
ATOM 6890 N N . ASP B 1 360 ? 20.609 43.094 -6.449 1 79.88 360 ASP B N 1
ATOM 6891 C CA . ASP B 1 360 ? 20.859 44.344 -5.742 1 79.88 360 ASP B CA 1
ATOM 6892 C C . ASP B 1 360 ? 22.094 45.062 -6.305 1 79.88 360 ASP B C 1
ATOM 6894 O O . ASP B 1 360 ? 23.219 44.594 -6.148 1 79.88 360 ASP B O 1
ATOM 6898 N N . VAL B 1 361 ? 21.891 46.156 -6.965 1 78.88 361 VAL B N 1
ATOM 6899 C CA . VAL B 1 361 ? 22.938 46.906 -7.656 1 78.88 361 VAL B CA 1
ATOM 6900 C C . VAL B 1 361 ? 24 47.344 -6.656 1 78.88 361 VAL B C 1
ATOM 6902 O O . VAL B 1 361 ? 25.188 47.469 -7.012 1 78.88 361 VAL B O 1
ATOM 6905 N N . ASP B 1 362 ? 23.688 47.438 -5.367 1 86.94 362 ASP B N 1
ATOM 6906 C CA . ASP B 1 362 ? 24.609 47.969 -4.379 1 86.94 362 ASP B CA 1
ATOM 6907 C C . ASP B 1 362 ? 25.359 46.875 -3.664 1 86.94 362 ASP B C 1
ATOM 6909 O O . ASP B 1 362 ? 26.188 47.125 -2.779 1 86.94 362 ASP B O 1
ATOM 6913 N N . VAL B 1 363 ? 25.141 45.625 -4.094 1 88.94 363 VAL B N 1
ATOM 6914 C CA . VAL B 1 363 ? 25.781 44.5 -3.422 1 88.94 363 VAL B CA 1
ATOM 6915 C C . VAL B 1 363 ? 26.766 43.812 -4.367 1 88.94 363 VAL B C 1
ATOM 6917 O O . VAL B 1 363 ? 26.406 43.406 -5.477 1 88.94 363 VAL B O 1
ATOM 6920 N N . ALA B 1 364 ? 28.062 43.781 -3.932 1 91.06 364 ALA B N 1
ATOM 6921 C CA . ALA B 1 364 ? 29.109 43.156 -4.738 1 91.06 364 ALA B CA 1
ATOM 6922 C C . ALA B 1 364 ? 29.188 41.656 -4.449 1 91.06 364 ALA B C 1
ATOM 6924 O O . ALA B 1 364 ? 28.859 41.219 -3.35 1 91.06 364 ALA B O 1
ATOM 6925 N N . LEU B 1 365 ? 29.625 41 -5.492 1 94.06 365 LEU B N 1
ATOM 6926 C CA . LEU B 1 365 ? 29.906 39.594 -5.324 1 94.06 365 LEU B CA 1
ATOM 6927 C C . LEU B 1 365 ? 30.922 39.344 -4.219 1 94.06 365 LEU B C 1
ATOM 6929 O O . LEU B 1 365 ? 31.906 40.094 -4.109 1 94.06 365 LEU B O 1
ATOM 6933 N N . ASP B 1 366 ? 30.656 38.469 -3.336 1 96.06 366 ASP B N 1
ATOM 6934 C CA . ASP B 1 366 ? 31.578 38.031 -2.279 1 96.06 366 ASP B CA 1
ATOM 6935 C C . ASP B 1 366 ? 32.25 36.719 -2.625 1 96.06 366 ASP B C 1
ATOM 6937 O O . ASP B 1 366 ? 31.688 35.656 -2.352 1 96.06 366 ASP B O 1
ATOM 6941 N N . GLU B 1 367 ? 33.406 36.75 -3.066 1 96.69 367 GLU B N 1
ATOM 6942 C CA . GLU B 1 367 ? 34.094 35.562 -3.605 1 96.69 367 GLU B CA 1
ATOM 6943 C C . GLU B 1 367 ? 34.312 34.5 -2.533 1 96.69 367 GLU B C 1
ATOM 6945 O O . GLU B 1 367 ? 34.281 33.312 -2.83 1 96.69 367 GLU B O 1
ATOM 6950 N N . GLU B 1 368 ? 34.5 34.938 -1.361 1 97.06 368 GLU B N 1
ATOM 6951 C CA . GLU B 1 368 ? 34.719 34 -0.275 1 97.06 368 GLU B CA 1
ATOM 6952 C C . GLU B 1 368 ? 33.469 33.188 0.015 1 97.06 368 GLU B C 1
ATOM 6954 O O . GLU B 1 368 ? 33.5 31.969 0.184 1 97.06 368 GLU B O 1
ATOM 6959 N N . GLN B 1 369 ? 32.344 33.875 0.055 1 97 369 GLN B N 1
ATOM 6960 C CA . GLN B 1 369 ? 31.062 33.219 0.279 1 97 369 GLN B CA 1
ATOM 6961 C C . GLN B 1 369 ? 30.719 32.281 -0.875 1 97 369 GLN B C 1
ATOM 6963 O O . GLN B 1 369 ? 30.203 31.188 -0.656 1 97 369 GLN B O 1
ATOM 6968 N N . ILE B 1 370 ? 31 32.75 -2.02 1 98 370 ILE B N 1
ATOM 6969 C CA . ILE B 1 370 ? 30.734 31.969 -3.217 1 98 370 ILE B CA 1
ATOM 6970 C C . ILE B 1 370 ? 31.547 30.672 -3.166 1 98 370 ILE B C 1
ATOM 6972 O O . ILE B 1 370 ? 31.016 29.578 -3.371 1 98 370 ILE B O 1
ATOM 6976 N N . LYS B 1 371 ? 32.812 30.797 -2.84 1 98.06 371 LYS B N 1
ATOM 6977 C CA . LYS B 1 371 ? 33.688 29.641 -2.756 1 98.06 371 LYS B CA 1
ATOM 6978 C C . LYS B 1 371 ? 33.219 28.656 -1.689 1 98.06 371 LYS B C 1
ATOM 6980 O O . LYS B 1 371 ? 33.312 27.438 -1.877 1 98.06 371 LYS B O 1
ATOM 6985 N N . GLN B 1 372 ? 32.75 29.172 -0.625 1 98.19 372 GLN B N 1
ATOM 6986 C CA . GLN B 1 372 ? 32.281 28.328 0.465 1 98.19 372 GLN B CA 1
ATOM 6987 C C . GLN B 1 372 ? 31.078 27.516 0.039 1 98.19 372 GLN B C 1
ATOM 6989 O O . GLN B 1 372 ? 30.984 26.312 0.329 1 98.19 372 GLN B O 1
ATOM 6994 N N . VAL B 1 373 ? 30.188 28.156 -0.642 1 98.56 373 VAL B N 1
ATOM 6995 C CA . VAL B 1 373 ? 28.984 27.484 -1.106 1 98.56 373 VAL B CA 1
ATOM 6996 C C . VAL B 1 373 ? 29.344 26.406 -2.137 1 98.56 373 VAL B C 1
ATOM 6998 O O . VAL B 1 373 ? 28.922 25.266 -2.029 1 98.56 373 VAL B O 1
ATOM 7001 N N . GLU B 1 374 ? 30.125 26.766 -3.064 1 98.38 374 GLU B N 1
ATOM 7002 C CA . GLU B 1 374 ? 30.516 25.828 -4.109 1 98.38 374 GLU B CA 1
ATOM 7003 C C . GLU B 1 374 ? 31.266 24.641 -3.523 1 98.38 374 GLU B C 1
ATOM 7005 O O . GLU B 1 374 ? 31.062 23.5 -3.941 1 98.38 374 GLU B O 1
ATOM 7010 N N . SER B 1 375 ? 32.094 24.969 -2.572 1 98.38 375 SER B N 1
ATOM 7011 C CA . SER B 1 375 ? 32.844 23.906 -1.918 1 98.38 375 SER B CA 1
ATOM 7012 C C . SER B 1 375 ? 31.938 22.953 -1.159 1 98.38 375 SER B C 1
ATOM 7014 O O . SER B 1 375 ? 32.094 21.734 -1.229 1 98.38 375 SER B O 1
ATOM 7016 N N . SER B 1 376 ? 30.984 23.484 -0.447 1 98.62 376 SER B N 1
ATOM 7017 C CA . SER B 1 376 ? 30.047 22.656 0.317 1 98.62 376 SER B CA 1
ATOM 7018 C C . SER B 1 376 ? 29.219 21.766 -0.6 1 98.62 376 SER B C 1
ATOM 7020 O O . SER B 1 376 ? 28.969 20.609 -0.285 1 98.62 376 SER B O 1
ATOM 7022 N N . ILE B 1 377 ? 28.844 22.344 -1.705 1 98.62 377 ILE B N 1
ATOM 7023 C CA . ILE B 1 377 ? 28.062 21.578 -2.682 1 98.62 377 ILE B CA 1
ATOM 7024 C C . ILE B 1 377 ? 28.906 20.438 -3.24 1 98.62 377 ILE B C 1
ATOM 7026 O O . ILE B 1 377 ? 28.469 19.281 -3.271 1 98.62 377 ILE B O 1
ATOM 7030 N N . GLN B 1 378 ? 30.094 20.797 -3.615 1 98.31 378 GLN B N 1
ATOM 7031 C CA . GLN B 1 378 ? 31 19.812 -4.18 1 98.31 378 GLN B CA 1
ATOM 7032 C C . GLN B 1 378 ? 31.297 18.703 -3.172 1 98.31 378 GLN B C 1
ATOM 7034 O O . GLN B 1 378 ? 31.297 17.516 -3.527 1 98.31 378 GLN B O 1
ATOM 7039 N N . GLN B 1 379 ? 31.484 19.078 -1.962 1 98.5 379 GLN B N 1
ATOM 7040 C CA . GLN B 1 379 ? 31.812 18.109 -0.927 1 98.5 379 GLN B CA 1
ATOM 7041 C C . GLN B 1 379 ? 30.625 17.219 -0.595 1 98.5 379 GLN B C 1
ATOM 7043 O O . GLN B 1 379 ? 30.781 16.047 -0.262 1 98.5 379 GLN B O 1
ATOM 7048 N N . ALA B 1 380 ? 29.438 17.734 -0.64 1 98.69 380 ALA B N 1
ATOM 7049 C CA . ALA B 1 380 ? 28.234 16.938 -0.429 1 98.69 380 ALA B CA 1
ATOM 7050 C C . ALA B 1 380 ? 28.125 15.828 -1.481 1 98.69 380 ALA B C 1
ATOM 7052 O O . ALA B 1 380 ? 27.891 14.672 -1.149 1 98.69 380 ALA B O 1
ATOM 7053 N N . TYR B 1 381 ? 28.359 16.188 -2.699 1 98.69 381 TYR B N 1
ATOM 7054 C CA . TYR B 1 381 ? 28.312 15.211 -3.775 1 98.69 381 TYR B CA 1
ATOM 7055 C C . TYR B 1 381 ? 29.453 14.219 -3.66 1 98.69 381 TYR B C 1
ATOM 7057 O O . TYR B 1 381 ? 29.281 13.023 -3.896 1 98.69 381 TYR B O 1
ATOM 7065 N N . ARG B 1 382 ? 30.641 14.742 -3.285 1 98.44 382 ARG B N 1
ATOM 7066 C CA . ARG B 1 382 ? 31.781 13.859 -3.117 1 98.44 382 ARG B CA 1
ATOM 7067 C C . ARG B 1 382 ? 31.531 12.82 -2.029 1 98.44 382 ARG B C 1
ATOM 7069 O O . ARG B 1 382 ? 31.953 11.672 -2.152 1 98.44 382 ARG B O 1
ATOM 7076 N N . ALA B 1 383 ? 30.844 13.258 -1.019 1 98.69 383 ALA B N 1
ATOM 7077 C CA . ALA B 1 383 ? 30.484 12.336 0.058 1 98.69 383 ALA B CA 1
ATOM 7078 C C . ALA B 1 383 ? 29.578 11.227 -0.451 1 98.69 383 ALA B C 1
ATOM 7080 O O . ALA B 1 383 ? 29.812 10.047 -0.188 1 98.69 383 ALA B O 1
ATOM 7081 N N . MET B 1 384 ? 28.609 11.555 -1.222 1 98.81 384 MET B N 1
ATOM 7082 C CA . MET B 1 384 ? 27.688 10.562 -1.773 1 98.81 384 MET B CA 1
ATOM 7083 C C . MET B 1 384 ? 28.391 9.664 -2.777 1 98.81 384 MET B C 1
ATOM 7085 O O . MET B 1 384 ? 28.156 8.461 -2.82 1 98.81 384 MET B O 1
ATOM 7089 N N . ASP B 1 385 ? 29.312 10.312 -3.537 1 98.69 385 ASP B N 1
ATOM 7090 C CA . ASP B 1 385 ? 30.062 9.562 -4.535 1 98.69 385 ASP B CA 1
ATOM 7091 C C . ASP B 1 385 ? 31 8.555 -3.869 1 98.69 385 ASP B C 1
ATOM 7093 O O . ASP B 1 385 ? 31.438 7.594 -4.5 1 98.69 385 ASP B O 1
ATOM 7097 N N . ASP B 1 386 ? 31.359 8.883 -2.637 1 98.56 386 ASP B N 1
ATOM 7098 C CA . ASP B 1 386 ? 32.219 7.988 -1.871 1 98.56 386 ASP B CA 1
ATOM 7099 C C . ASP B 1 386 ? 31.391 6.996 -1.057 1 98.56 386 ASP B C 1
ATOM 7101 O O . ASP B 1 386 ? 31.344 7.078 0.172 1 98.56 386 ASP B O 1
ATOM 7105 N N . ASP B 1 387 ? 30.797 6.09 -1.67 1 98.75 387 ASP B N 1
ATOM 7106 C CA . ASP B 1 387 ? 30.094 4.961 -1.07 1 98.75 387 ASP B CA 1
ATOM 7107 C C . ASP B 1 387 ? 28.859 5.426 -0.307 1 98.75 387 ASP B C 1
ATOM 7109 O O . ASP B 1 387 ? 28.609 4.969 0.807 1 98.75 387 ASP B O 1
ATOM 7113 N N . PHE B 1 388 ? 28.141 6.387 -0.851 1 98.81 388 PHE B N 1
ATOM 7114 C CA . PHE B 1 388 ? 26.844 6.84 -0.349 1 98.81 388 PHE B CA 1
ATOM 7115 C C . PHE B 1 388 ? 26.953 7.289 1.104 1 98.81 388 PHE B C 1
ATOM 7117 O O . PHE B 1 388 ? 26.141 6.898 1.944 1 98.81 388 PHE B O 1
ATOM 7124 N N . ASN B 1 389 ? 27.922 8.07 1.389 1 98.75 389 ASN B N 1
ATOM 7125 C CA . ASN B 1 389 ? 28.172 8.547 2.746 1 98.75 389 ASN B CA 1
ATOM 7126 C C . ASN B 1 389 ? 27.219 9.672 3.125 1 98.75 389 ASN B C 1
ATOM 7128 O O . ASN B 1 389 ? 27.594 10.844 3.123 1 98.75 389 ASN B O 1
ATOM 7132 N N . THR B 1 390 ? 26.047 9.305 3.59 1 98.88 390 THR B N 1
ATOM 7133 C CA . THR B 1 390 ? 25 10.266 3.91 1 98.88 390 THR B CA 1
ATOM 7134 C C . THR B 1 390 ? 25.391 11.109 5.125 1 98.88 390 THR B C 1
ATOM 7136 O O . THR B 1 390 ? 25.062 12.297 5.195 1 98.88 390 THR B O 1
ATOM 7139 N N . ALA B 1 391 ? 26.062 10.5 6.098 1 98.44 391 ALA B N 1
ATOM 7140 C CA . ALA B 1 391 ? 26.484 11.219 7.297 1 98.44 391 ALA B CA 1
ATOM 7141 C C . ALA B 1 391 ? 27.344 12.43 6.941 1 98.44 391 ALA B C 1
ATOM 7143 O O . ALA B 1 391 ? 27.078 13.547 7.391 1 98.44 391 ALA B O 1
ATOM 7144 N N . GLN B 1 392 ? 28.312 12.211 6.098 1 98.62 392 GLN B N 1
ATOM 7145 C CA . GLN B 1 392 ? 29.188 13.297 5.672 1 98.62 392 GLN B CA 1
ATOM 7146 C C . GLN B 1 392 ? 28.438 14.305 4.812 1 98.62 392 GLN B C 1
ATOM 7148 O O . GLN B 1 392 ? 28.656 15.516 4.938 1 98.62 392 GLN B O 1
ATOM 7153 N N . ALA B 1 393 ? 27.594 13.82 3.93 1 98.88 393 ALA B N 1
ATOM 7154 C CA . ALA B 1 393 ? 26.797 14.711 3.088 1 98.88 393 ALA B CA 1
ATOM 7155 C C . ALA B 1 393 ? 25.938 15.648 3.936 1 98.88 393 ALA B C 1
ATOM 7157 O O . ALA B 1 393 ? 25.844 16.844 3.654 1 98.88 393 ALA B O 1
ATOM 7158 N N . ILE B 1 394 ? 25.359 15.102 4.957 1 98.88 394 ILE B N 1
ATOM 7159 C CA . ILE B 1 394 ? 24.5 15.883 5.852 1 98.88 394 ILE B CA 1
ATOM 7160 C C . ILE B 1 394 ? 25.328 16.984 6.512 1 98.88 394 ILE B C 1
ATOM 7162 O O . ILE B 1 394 ? 24.859 18.125 6.66 1 98.88 394 ILE B O 1
ATOM 7166 N N . GLY B 1 395 ? 26.578 16.656 6.891 1 98.56 395 GLY B N 1
ATOM 7167 C CA . GLY B 1 395 ? 27.469 17.672 7.422 1 98.56 395 GLY B CA 1
ATOM 7168 C C . GLY B 1 395 ? 27.625 18.875 6.496 1 98.56 395 GLY B C 1
ATOM 7169 O O . GLY B 1 395 ? 27.547 20.016 6.934 1 98.56 395 GLY B O 1
ATOM 7170 N N . HIS B 1 396 ? 27.812 18.609 5.258 1 98.69 396 HIS B N 1
ATOM 7171 C CA . HIS B 1 396 ? 27.984 19.656 4.27 1 98.69 396 HIS B CA 1
ATOM 7172 C C . HIS B 1 396 ? 26.672 20.391 4.008 1 98.69 396 HIS B C 1
ATOM 7174 O O . HIS B 1 396 ? 26.672 21.594 3.732 1 98.69 396 HIS B O 1
ATOM 7180 N N . LEU B 1 397 ? 25.562 19.703 4.113 1 98.69 397 LEU B N 1
ATOM 7181 C CA . LEU B 1 397 ? 24.266 20.344 3.98 1 98.69 397 LEU B CA 1
ATOM 7182 C C . LEU B 1 397 ? 24.047 21.359 5.086 1 98.69 397 LEU B C 1
ATOM 7184 O O . LEU B 1 397 ? 23.422 22.406 4.859 1 98.69 397 LEU B O 1
ATOM 7188 N N . PHE B 1 398 ? 24.547 21.031 6.266 1 98.69 398 PHE B N 1
ATOM 7189 C CA . PHE B 1 398 ? 24.406 21.984 7.367 1 98.69 398 PHE B CA 1
ATOM 7190 C C . PHE B 1 398 ? 25.219 23.25 7.102 1 98.69 398 PHE B C 1
ATOM 7192 O O . PHE B 1 398 ? 24.828 24.328 7.539 1 98.69 398 PHE B O 1
ATOM 7199 N N . ASN B 1 399 ? 26.312 23.141 6.348 1 98.62 399 ASN B N 1
ATOM 7200 C CA . ASN B 1 399 ? 27.031 24.328 5.91 1 98.62 399 ASN B CA 1
ATOM 7201 C C . ASN B 1 399 ? 26.188 25.188 4.969 1 98.62 399 ASN B C 1
ATOM 7203 O O . ASN B 1 399 ? 26.172 26.406 5.082 1 98.62 399 ASN B O 1
ATOM 7207 N N . LEU B 1 400 ? 25.531 24.5 4.094 1 98.81 400 LEU B N 1
ATOM 7208 C CA . LEU B 1 400 ? 24.625 25.219 3.203 1 98.81 400 LEU B CA 1
ATOM 7209 C C . LEU B 1 400 ? 23.469 25.859 3.988 1 98.81 400 LEU B C 1
ATOM 7211 O O . LEU B 1 400 ? 23.062 26.984 3.689 1 98.81 400 LEU B O 1
ATOM 7215 N N . LEU B 1 401 ? 23 25.094 4.934 1 98.75 401 LEU B N 1
ATOM 7216 C CA . LEU B 1 401 ? 21.906 25.578 5.77 1 98.75 401 LEU B CA 1
ATOM 7217 C C . LEU B 1 401 ? 22.281 26.859 6.484 1 98.75 401 LEU B C 1
ATOM 7219 O O . LEU B 1 401 ? 21.469 27.781 6.613 1 98.75 401 LEU B O 1
ATOM 7223 N N . LYS B 1 402 ? 23.516 26.969 6.91 1 98.44 402 LYS B N 1
ATOM 7224 C CA . LYS B 1 402 ? 24 28.188 7.547 1 98.44 402 LYS B CA 1
ATOM 7225 C C . LYS B 1 402 ? 23.875 29.391 6.605 1 98.44 402 LYS B C 1
ATOM 7227 O O . LYS B 1 402 ? 23.484 30.469 7.023 1 98.44 402 LYS B O 1
ATOM 7232 N N . LYS B 1 403 ? 24.266 29.188 5.375 1 98.44 403 LYS B N 1
ATOM 7233 C CA . LYS B 1 403 ? 24.156 30.25 4.383 1 98.44 403 LYS B CA 1
ATOM 7234 C C . LYS B 1 403 ? 22.703 30.609 4.121 1 98.44 403 LYS B C 1
ATOM 7236 O O . LYS B 1 403 ? 22.375 31.797 4.02 1 98.44 403 LYS B O 1
ATOM 7241 N N . ILE B 1 404 ? 21.859 29.578 4.047 1 98.38 404 ILE B N 1
ATOM 7242 C CA . ILE B 1 404 ? 20.438 29.781 3.816 1 98.38 404 ILE B CA 1
ATOM 7243 C C . ILE B 1 404 ? 19.844 30.594 4.969 1 98.38 404 ILE B C 1
ATOM 7245 O O . ILE B 1 404 ? 19.109 31.562 4.746 1 98.38 404 ILE B O 1
ATOM 7249 N N . ASN B 1 405 ? 20.219 30.219 6.164 1 96.94 405 ASN B N 1
ATOM 7250 C CA . ASN B 1 405 ? 19.734 30.938 7.34 1 96.94 405 ASN B CA 1
ATOM 7251 C C . ASN B 1 405 ? 20.25 32.375 7.348 1 96.94 405 ASN B C 1
ATOM 7253 O O . ASN B 1 405 ? 19.516 33.281 7.742 1 96.94 405 ASN B O 1
ATOM 7257 N N . SER B 1 406 ? 21.438 32.625 6.91 1 96.81 406 SER B N 1
ATOM 7258 C CA . SER B 1 406 ? 22 33.969 6.848 1 96.81 406 SER B CA 1
ATOM 7259 C C . SER B 1 406 ? 21.281 34.812 5.812 1 96.81 406 SER B C 1
ATOM 7261 O O . SER B 1 406 ? 21.125 36.031 6 1 96.81 406 SER B O 1
ATOM 7263 N N . LEU B 1 407 ? 20.938 34.188 4.75 1 95.56 407 LEU B N 1
ATOM 7264 C CA . LEU B 1 407 ? 20.141 34.875 3.748 1 95.56 407 LEU B CA 1
ATOM 7265 C C . LEU B 1 407 ? 18.766 35.25 4.301 1 95.56 407 LEU B C 1
ATOM 7267 O O . LEU B 1 407 ? 18.281 36.375 4.082 1 95.56 407 LEU B O 1
ATOM 7271 N N . TYR B 1 408 ? 18.25 34.281 5.055 1 95 408 TYR B N 1
ATOM 7272 C CA . TYR B 1 408 ? 16.922 34.438 5.633 1 95 408 TYR B CA 1
ATOM 7273 C C . TYR B 1 408 ? 16.891 35.594 6.637 1 95 408 TYR B C 1
ATOM 7275 O O . TYR B 1 408 ? 15.93 36.344 6.684 1 95 408 TYR B O 1
ATOM 7283 N N . THR B 1 409 ? 17.953 35.781 7.414 1 92.81 409 THR B N 1
ATOM 7284 C CA . THR B 1 409 ? 18 36.781 8.469 1 92.81 409 THR B CA 1
ATOM 7285 C C . THR B 1 409 ? 18.5 38.125 7.91 1 92.81 409 THR B C 1
ATOM 7287 O O . THR B 1 409 ? 18.516 39.125 8.617 1 92.81 409 THR B O 1
ATOM 7290 N N . GLY B 1 410 ? 19.031 38.062 6.738 1 91.19 410 GLY B N 1
ATOM 7291 C CA . GLY B 1 410 ? 19.5 39.312 6.117 1 91.19 410 GLY B CA 1
ATOM 7292 C C . GLY B 1 410 ? 20.984 39.562 6.348 1 91.19 410 GLY B C 1
ATOM 7293 O O . GLY B 1 410 ? 21.516 40.562 5.879 1 91.19 410 GLY B O 1
ATOM 7294 N N . GLN B 1 411 ? 21.625 38.688 7.008 1 92.62 411 GLN B N 1
ATOM 7295 C CA . GLN B 1 411 ? 23.062 38.844 7.23 1 92.62 411 GLN B CA 1
ATOM 7296 C C . GLN B 1 411 ? 23.844 38.75 5.914 1 92.62 411 GLN B C 1
ATOM 7298 O O . GLN B 1 411 ? 24.891 39.375 5.762 1 92.62 411 GLN B O 1
ATOM 7303 N N . LEU B 1 412 ? 23.344 37.875 5.027 1 94.44 412 LEU B N 1
ATOM 7304 C CA . LEU B 1 412 ? 23.828 37.781 3.654 1 94.44 412 LEU B CA 1
ATOM 7305 C C . LEU B 1 412 ? 22.734 38.156 2.664 1 94.44 412 LEU B C 1
ATOM 7307 O O . LEU B 1 412 ? 21.547 38.031 2.955 1 94.44 412 LEU B O 1
ATOM 7311 N N . LYS B 1 413 ? 23.156 38.656 1.582 1 94.75 413 LYS B N 1
ATOM 7312 C CA . LYS B 1 413 ? 22.234 39.031 0.511 1 94.75 413 LYS B CA 1
ATOM 7313 C C . LYS B 1 413 ? 22.453 38.156 -0.722 1 94.75 413 LYS B C 1
ATOM 7315 O O . LYS B 1 413 ? 23.594 37.75 -1.008 1 94.75 413 LYS B O 1
ATOM 7320 N N . PRO B 1 414 ? 21.391 37.906 -1.44 1 95.31 414 PRO B N 1
ATOM 7321 C CA . PRO B 1 414 ? 21.516 37.094 -2.646 1 95.31 414 PRO B CA 1
ATOM 7322 C C . PRO B 1 414 ? 22.578 37.625 -3.605 1 95.31 414 PRO B C 1
ATOM 7324 O O . PRO B 1 414 ? 23.281 36.844 -4.258 1 95.31 414 PRO B O 1
ATOM 7327 N N . GLY B 1 415 ? 22.703 38.906 -3.641 1 94.44 415 GLY B N 1
ATOM 7328 C CA . GLY B 1 415 ? 23.656 39.531 -4.527 1 94.44 415 GLY B CA 1
ATOM 7329 C C . GLY B 1 415 ? 25.094 39.125 -4.219 1 94.44 415 GLY B C 1
ATOM 7330 O O . GLY B 1 415 ? 25.953 39.188 -5.098 1 94.44 415 GLY B O 1
ATOM 7331 N N . HIS B 1 416 ? 25.391 38.781 -2.969 1 95.25 416 HIS B N 1
ATOM 7332 C CA . HIS B 1 416 ? 26.734 38.344 -2.588 1 95.25 416 HIS B CA 1
ATOM 7333 C C . HIS B 1 416 ? 27.156 37.094 -3.344 1 95.25 416 HIS B C 1
ATOM 7335 O O . HIS B 1 416 ? 28.344 36.812 -3.518 1 95.25 416 HIS B O 1
ATOM 7341 N N . PHE B 1 417 ? 26.188 36.375 -3.832 1 95.81 417 PHE B N 1
ATOM 7342 C CA . PHE B 1 417 ? 26.453 35.062 -4.445 1 95.81 417 PHE B CA 1
ATOM 7343 C C . PHE B 1 417 ? 26.328 35.156 -5.961 1 95.81 417 PHE B C 1
ATOM 7345 O O . PHE B 1 417 ? 26.875 34.312 -6.684 1 95.81 417 PHE B O 1
ATOM 7352 N N . GLY B 1 418 ? 25.625 36.219 -6.48 1 95.12 418 GLY B N 1
ATOM 7353 C CA . GLY B 1 418 ? 25.188 36.188 -7.867 1 95.12 418 GLY B CA 1
ATOM 7354 C C . GLY B 1 418 ? 24.047 35.25 -8.125 1 95.12 418 GLY B C 1
ATOM 7355 O O . GLY B 1 418 ? 23.781 34.344 -7.309 1 95.12 418 GLY B O 1
ATOM 7356 N N . GLU B 1 419 ? 23.391 35.344 -9.188 1 95.69 419 GLU B N 1
ATOM 7357 C CA . GLU B 1 419 ? 22.172 34.594 -9.477 1 95.69 419 GLU B CA 1
ATOM 7358 C C . GLU B 1 419 ? 22.469 33.094 -9.602 1 95.69 419 GLU B C 1
ATOM 7360 O O . GLU B 1 419 ? 21.766 32.281 -9.031 1 95.69 419 GLU B O 1
ATOM 7365 N N . GLU B 1 420 ? 23.531 32.781 -10.297 1 96.75 420 GLU B N 1
ATOM 7366 C CA . GLU B 1 420 ? 23.859 31.375 -10.578 1 96.75 420 GLU B CA 1
ATOM 7367 C C . GLU B 1 420 ? 24.156 30.609 -9.297 1 96.75 420 GLU B C 1
ATOM 7369 O O . GLU B 1 420 ? 23.578 29.547 -9.047 1 96.75 420 GLU B O 1
ATOM 7374 N N . VAL B 1 421 ? 25.031 31.156 -8.492 1 97.69 421 VAL B N 1
ATOM 7375 C CA . VAL B 1 421 ? 25.453 30.484 -7.273 1 97.69 421 VAL B CA 1
ATOM 7376 C C . VAL B 1 421 ? 24.297 30.438 -6.273 1 97.69 421 VAL B C 1
ATOM 7378 O O . VAL B 1 421 ? 24.141 29.453 -5.551 1 97.69 421 VAL B O 1
ATOM 7381 N N . PHE B 1 422 ? 23.531 31.516 -6.262 1 97.81 422 PHE B N 1
ATOM 7382 C CA . PHE B 1 422 ? 22.359 31.547 -5.406 1 97.81 422 PHE B CA 1
ATOM 7383 C C . PHE B 1 422 ? 21.406 30.422 -5.762 1 97.81 422 PHE B C 1
ATOM 7385 O O . PHE B 1 422 ? 20.969 29.656 -4.887 1 97.81 422 PHE B O 1
ATOM 7392 N N . GLN B 1 423 ? 21.109 30.297 -7.023 1 98.12 423 GLN B N 1
ATOM 7393 C CA . GLN B 1 423 ? 20.188 29.266 -7.48 1 98.12 423 GLN B CA 1
ATOM 7394 C C . GLN B 1 423 ? 20.75 27.859 -7.199 1 98.12 423 GLN B C 1
ATOM 7396 O O . GLN B 1 423 ? 20 26.953 -6.82 1 98.12 423 GLN B O 1
ATOM 7401 N N . LYS B 1 424 ? 22.031 27.703 -7.383 1 98.31 424 LYS B N 1
ATOM 7402 C CA . LYS B 1 424 ? 22.672 26.422 -7.125 1 98.31 424 LYS B CA 1
ATOM 7403 C C . LYS B 1 424 ? 22.578 26.047 -5.648 1 98.31 424 LYS B C 1
ATOM 7405 O O . LYS B 1 424 ? 22.344 24.875 -5.309 1 98.31 424 LYS B O 1
ATOM 7410 N N . LEU B 1 425 ? 22.797 27.047 -4.824 1 98.69 425 LEU B N 1
ATOM 7411 C CA . LEU B 1 425 ? 22.703 26.859 -3.383 1 98.69 425 LEU B CA 1
ATOM 7412 C C . LEU B 1 425 ? 21.312 26.344 -3 1 98.69 425 LEU B C 1
ATOM 7414 O O . LEU B 1 425 ? 21.203 25.312 -2.344 1 98.69 425 LEU B O 1
ATOM 7418 N N . ILE B 1 426 ? 20.312 26.953 -3.51 1 98.75 426 ILE B N 1
ATOM 7419 C CA . ILE B 1 426 ? 18.938 26.641 -3.148 1 98.75 426 ILE B CA 1
ATOM 7420 C C . ILE B 1 426 ? 18.531 25.312 -3.756 1 98.75 426 ILE B C 1
ATOM 7422 O O . ILE B 1 426 ? 18.031 24.422 -3.053 1 98.75 426 ILE B O 1
ATOM 7426 N N . SER B 1 427 ? 18.812 25.141 -4.973 1 98.62 427 SER B N 1
ATOM 7427 C CA . SER B 1 427 ? 18.375 23.938 -5.672 1 98.62 427 SER B CA 1
ATOM 7428 C C . SER B 1 427 ? 19.078 22.703 -5.117 1 98.62 427 SER B C 1
ATOM 7430 O O . SER B 1 427 ? 18.453 21.656 -4.949 1 98.62 427 SER B O 1
ATOM 7432 N N . THR B 1 428 ? 20.391 22.828 -4.828 1 98.75 428 THR B N 1
ATOM 7433 C CA . THR B 1 428 ? 21.141 21.688 -4.305 1 98.75 428 THR B CA 1
ATOM 7434 C C . THR B 1 428 ? 20.594 21.25 -2.945 1 98.75 428 THR B C 1
ATOM 7436 O O . THR B 1 428 ? 20.406 20.062 -2.691 1 98.75 428 THR B O 1
ATOM 7439 N N . PHE B 1 429 ? 20.359 22.234 -2.131 1 98.81 429 PHE B N 1
ATOM 7440 C CA . PHE B 1 429 ? 19.828 21.938 -0.803 1 98.81 429 PHE B CA 1
ATOM 7441 C C . PHE B 1 429 ? 18.484 21.219 -0.898 1 98.81 429 PHE B C 1
ATOM 7443 O O . PHE B 1 429 ? 18.297 20.172 -0.272 1 98.81 429 PHE B O 1
ATOM 7450 N N . ILE B 1 430 ? 17.594 21.719 -1.746 1 98.81 430 ILE B N 1
ATOM 7451 C CA . ILE B 1 430 ? 16.266 21.141 -1.905 1 98.81 430 ILE B CA 1
ATOM 7452 C C . ILE B 1 430 ? 16.375 19.734 -2.484 1 98.81 430 ILE B C 1
ATOM 7454 O O . ILE B 1 430 ? 15.75 18.797 -1.988 1 98.81 430 ILE B O 1
ATOM 7458 N N . VAL B 1 431 ? 17.219 19.531 -3.482 1 98.75 431 VAL B N 1
ATOM 7459 C CA . VAL B 1 431 ? 17.391 18.25 -4.156 1 98.75 431 VAL B CA 1
ATOM 7460 C C . VAL B 1 431 ? 17.938 17.219 -3.178 1 98.75 431 VAL B C 1
ATOM 7462 O O . VAL B 1 431 ? 17.438 16.109 -3.098 1 98.75 431 VAL B O 1
ATOM 7465 N N . PHE B 1 432 ? 18.953 17.609 -2.408 1 98.88 432 PHE B N 1
ATOM 7466 C CA . PHE B 1 432 ? 19.547 16.672 -1.456 1 98.88 432 PHE B CA 1
ATOM 7467 C C . PHE B 1 432 ? 18.531 16.266 -0.401 1 98.88 432 PHE B C 1
ATOM 7469 O O . PHE B 1 432 ? 18.406 15.078 -0.091 1 98.88 432 PHE B O 1
ATOM 7476 N N . VAL B 1 433 ? 17.797 17.219 0.128 1 98.88 433 VAL B N 1
ATOM 7477 C CA . VAL B 1 433 ? 16.891 16.953 1.235 1 98.88 433 VAL B CA 1
ATOM 7478 C C . VAL B 1 433 ? 15.727 16.094 0.751 1 98.88 433 VAL B C 1
ATOM 7480 O O . VAL B 1 433 ? 15.445 15.039 1.327 1 98.88 433 VAL B O 1
ATOM 7483 N N . GLU B 1 434 ? 15.117 16.438 -0.348 1 98.62 434 GLU B N 1
ATOM 7484 C CA . GLU B 1 434 ? 13.867 15.797 -0.754 1 98.62 434 GLU B CA 1
ATOM 7485 C C . GLU B 1 434 ? 14.133 14.633 -1.697 1 98.62 434 GLU B C 1
ATOM 7487 O O . GLU B 1 434 ? 13.539 13.555 -1.546 1 98.62 434 GLU B O 1
ATOM 7492 N N . LYS B 1 435 ? 15.078 14.734 -2.643 1 98.56 435 LYS B N 1
ATOM 7493 C CA . LYS B 1 435 ? 15.195 13.773 -3.732 1 98.56 435 LYS B CA 1
ATOM 7494 C C . LYS B 1 435 ? 16.266 12.727 -3.428 1 98.56 435 LYS B C 1
ATOM 7496 O O . LYS B 1 435 ? 16.156 11.578 -3.865 1 98.56 435 LYS B O 1
ATOM 7501 N N . ILE B 1 436 ? 17.297 13.094 -2.691 1 98.81 436 ILE B N 1
ATOM 7502 C CA . ILE B 1 436 ? 18.406 12.172 -2.455 1 98.81 436 ILE B CA 1
ATOM 7503 C C . ILE B 1 436 ? 18.234 11.516 -1.086 1 98.81 436 ILE B C 1
ATOM 7505 O O . ILE B 1 436 ? 18.203 10.289 -0.98 1 98.81 436 ILE B O 1
ATOM 7509 N N . LEU B 1 437 ? 17.969 12.359 -0.048 1 98.88 437 LEU B N 1
ATOM 7510 C CA . LEU B 1 437 ? 17.859 11.828 1.306 1 98.88 437 LEU B CA 1
ATOM 7511 C C . LEU B 1 437 ? 16.438 11.359 1.597 1 98.88 437 LEU B C 1
ATOM 7513 O O . LEU B 1 437 ? 16.203 10.625 2.562 1 98.88 437 LEU B O 1
ATOM 7517 N N . GLY B 1 438 ? 15.461 11.773 0.803 1 98.69 438 GLY B N 1
ATOM 7518 C CA . GLY B 1 438 ? 14.086 11.312 0.917 1 98.69 438 GLY B CA 1
ATOM 7519 C C . GLY B 1 438 ? 13.367 11.883 2.127 1 98.69 438 GLY B C 1
ATOM 7520 O O . GLY B 1 438 ? 12.414 11.281 2.629 1 98.69 438 GLY B O 1
ATOM 7521 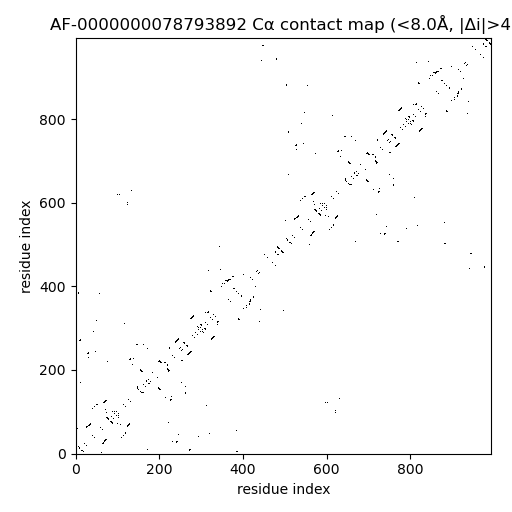N N . LEU B 1 439 ? 13.852 13.016 2.656 1 98.69 439 LEU B N 1
ATOM 7522 C CA . LEU B 1 439 ? 13.172 13.68 3.762 1 98.69 439 LEU B CA 1
ATOM 7523 C C . LEU B 1 439 ? 12.039 14.562 3.252 1 98.69 439 LEU B C 1
ATOM 7525 O O . LEU B 1 439 ? 12.031 14.953 2.08 1 98.69 439 LEU B O 1
ATOM 7529 N N . LYS B 1 440 ? 11.07 14.805 4.047 1 96.88 440 LYS B N 1
ATOM 7530 C CA . LYS B 1 440 ? 9.969 15.695 3.684 1 96.88 440 LYS B CA 1
ATOM 7531 C C . LYS B 1 440 ? 9.344 16.328 4.922 1 96.88 440 LYS B C 1
ATOM 7533 O O . LYS B 1 440 ? 9.516 15.828 6.035 1 96.88 440 LYS B O 1
ATOM 7538 N N . ASP B 1 441 ? 8.719 17.438 4.668 1 94.19 441 ASP B N 1
ATOM 7539 C CA . ASP B 1 441 ? 7.902 18.062 5.707 1 94.19 441 ASP B CA 1
ATOM 7540 C C . ASP B 1 441 ? 6.645 17.25 5.984 1 94.19 441 ASP B C 1
ATOM 7542 O O . ASP B 1 441 ? 5.836 17.016 5.086 1 94.19 441 ASP B O 1
ATOM 7546 N N . GLU B 1 442 ? 6.465 16.781 7.176 1 89 442 GLU B N 1
ATOM 7547 C CA . GLU B 1 442 ? 5.367 15.883 7.523 1 89 442 GLU B CA 1
ATOM 7548 C C . GLU B 1 442 ? 4.086 16.656 7.809 1 89 442 GLU B C 1
ATOM 7550 O O . GLU B 1 442 ? 3.004 16.078 7.898 1 89 442 GLU B O 1
ATOM 7555 N N . LYS B 1 443 ? 4.086 17.922 7.848 1 78.44 443 LYS B N 1
ATOM 7556 C CA . LYS B 1 443 ? 2.916 18.75 8.125 1 78.44 443 LYS B CA 1
ATOM 7557 C C . LYS B 1 443 ? 2.084 18.953 6.863 1 78.44 443 LYS B C 1
ATOM 7559 O O . LYS B 1 443 ? 2.629 19.219 5.789 1 78.44 443 LYS B O 1
ATOM 7564 N N . PRO B 1 444 ? 0.743 18.984 7.07 1 71.62 444 PRO B N 1
ATOM 7565 C CA . PRO B 1 444 ? -0.121 19.297 5.93 1 71.62 444 PRO B CA 1
ATOM 7566 C C . PRO B 1 444 ? -0.12 20.781 5.582 1 71.62 444 PRO B C 1
ATOM 7568 O O . PRO B 1 444 ? 0.09 21.625 6.457 1 71.62 444 PRO B O 1
ATOM 7571 N N . GLU B 1 445 ? -0.356 21.094 4.371 1 68.94 445 GLU B N 1
ATOM 7572 C CA . GLU B 1 445 ? -0.375 22.453 3.857 1 68.94 445 GLU B CA 1
ATOM 7573 C C . GLU B 1 445 ? -1.456 23.281 4.543 1 68.94 445 GLU B C 1
ATOM 7575 O O . GLU B 1 445 ? -1.255 24.469 4.812 1 68.94 445 GLU B O 1
ATOM 7580 N N . THR B 1 446 ? -2.486 22.703 4.84 1 70.44 446 THR B N 1
ATOM 7581 C CA . THR B 1 446 ? -3.607 23.422 5.441 1 70.44 446 THR B CA 1
ATOM 7582 C C . THR B 1 446 ? -3.225 23.969 6.809 1 70.44 446 THR B C 1
ATOM 7584 O O . THR B 1 446 ? -3.732 25.016 7.23 1 70.44 446 THR B O 1
ATOM 7587 N N . GLN B 1 447 ? -2.359 23.391 7.363 1 78.5 447 GLN B N 1
ATOM 7588 C CA . GLN B 1 447 ? -1.901 23.844 8.672 1 78.5 447 GLN B CA 1
ATOM 7589 C C . GLN B 1 447 ? -1.09 25.125 8.555 1 78.5 447 GLN B C 1
ATOM 7591 O O . GLN B 1 447 ? -1.172 26 9.422 1 78.5 447 GLN B O 1
ATOM 7596 N N . GLU B 1 448 ? -0.505 25.203 7.418 1 82.44 448 GLU B N 1
ATOM 7597 C CA . GLU B 1 448 ? 0.318 26.391 7.207 1 82.44 448 GLU B CA 1
ATOM 7598 C C . GLU B 1 448 ? -0.543 27.656 7.09 1 82.44 448 GLU B C 1
ATOM 7600 O O . GLU B 1 448 ? -0.182 28.703 7.609 1 82.44 448 GLU B O 1
ATOM 7605 N N . ALA B 1 449 ? -1.658 27.547 6.469 1 83.25 449 ALA B N 1
ATOM 7606 C CA . ALA B 1 449 ? -2.562 28.672 6.297 1 83.25 449 ALA B CA 1
ATOM 7607 C C . ALA B 1 449 ? -3.092 29.172 7.645 1 83.25 449 ALA B C 1
ATOM 7609 O O . ALA B 1 449 ? -3.229 30.375 7.863 1 83.25 449 ALA B O 1
ATOM 7610 N N . LEU B 1 450 ? -3.344 28.266 8.5 1 85.62 450 LEU B N 1
ATOM 7611 C CA . LEU B 1 450 ? -3.84 28.609 9.828 1 85.62 450 LEU B CA 1
ATOM 7612 C C . LEU B 1 450 ? -2.752 29.281 10.656 1 85.62 450 LEU B C 1
ATOM 7614 O O . LEU B 1 450 ? -3.025 30.234 11.391 1 85.62 450 LEU B O 1
ATOM 7618 N N . ILE B 1 451 ? -1.563 28.828 10.477 1 88.81 451 ILE B N 1
ATOM 7619 C CA . ILE B 1 451 ? -0.432 29.422 11.188 1 88.81 451 ILE B CA 1
ATOM 7620 C C . ILE B 1 451 ? -0.221 30.859 10.719 1 88.81 451 ILE B C 1
ATOM 7622 O O . ILE B 1 451 ? 0.04 31.75 11.531 1 88.81 451 ILE B O 1
ATOM 7626 N N . GLU B 1 452 ? -0.415 31.094 9.469 1 88.75 452 GLU B N 1
ATOM 7627 C CA . GLU B 1 452 ? -0.236 32.438 8.906 1 88.75 452 GLU B CA 1
ATOM 7628 C C . GLU B 1 452 ? -1.264 33.406 9.461 1 88.75 452 GLU B C 1
ATOM 7630 O O . GLU B 1 452 ? -0.95 34.562 9.695 1 88.75 452 GLU B O 1
ATOM 7635 N N . VAL B 1 453 ? -2.396 32.938 9.641 1 86.56 453 VAL B N 1
ATOM 7636 C CA . VAL B 1 453 ? -3.436 33.781 10.227 1 86.56 453 VAL B CA 1
ATOM 7637 C C . VAL B 1 453 ? -3.061 34.156 11.656 1 86.56 453 VAL B C 1
ATOM 7639 O O . VAL B 1 453 ? -3.201 35.312 12.07 1 86.56 453 VAL B O 1
ATOM 7642 N N . LEU B 1 454 ? -2.588 33.188 12.375 1 89.75 454 LEU B N 1
ATOM 7643 C CA . LEU B 1 454 ? -2.178 33.406 13.75 1 89.75 454 LEU B CA 1
ATOM 7644 C C . LEU B 1 454 ? -0.998 34.375 13.812 1 89.75 454 LEU B C 1
ATOM 7646 O O . LEU B 1 454 ? -0.928 35.219 14.703 1 89.75 454 LEU B O 1
ATOM 7650 N N . LEU B 1 455 ? -0.162 34.281 12.844 1 91.19 455 LEU B N 1
ATOM 7651 C CA . LEU B 1 455 ? 0.987 35.188 12.789 1 91.19 455 LEU B CA 1
ATOM 7652 C C . LEU B 1 455 ? 0.548 36.625 12.484 1 91.19 455 LEU B C 1
ATOM 7654 O O . LEU B 1 455 ? 1.131 37.562 12.992 1 91.19 455 LEU B O 1
ATOM 7658 N N . GLN B 1 456 ? -0.401 36.688 11.594 1 88.81 456 GLN B N 1
ATOM 7659 C CA . GLN B 1 456 ? -0.95 38 11.305 1 88.81 456 GLN B CA 1
ATOM 7660 C C . GLN B 1 456 ? -1.547 38.625 12.562 1 88.81 456 GLN B C 1
ATOM 7662 O O . GLN B 1 456 ? -1.308 39.812 12.844 1 88.81 456 GLN B O 1
ATOM 7667 N N . LEU B 1 457 ? -2.199 37.844 13.289 1 87.69 457 LEU B N 1
ATOM 7668 C CA . LEU B 1 457 ? -2.783 38.344 14.539 1 87.69 457 LEU B CA 1
ATOM 7669 C C . LEU B 1 457 ? -1.695 38.688 15.547 1 87.69 457 LEU B C 1
ATOM 7671 O O . LEU B 1 457 ? -1.819 39.656 16.281 1 87.69 457 LEU B O 1
ATOM 7675 N N . TYR B 1 458 ? -0.702 37.906 15.586 1 90.56 458 TYR B N 1
ATOM 7676 C CA . TYR B 1 458 ? 0.467 38.156 16.422 1 90.56 458 TYR B CA 1
ATOM 7677 C C . TYR B 1 458 ? 1.085 39.5 16.078 1 90.56 458 TYR B C 1
ATOM 7679 O O . TYR B 1 458 ? 1.349 40.312 16.984 1 90.56 458 TYR B O 1
ATOM 7687 N N . GLY B 1 459 ? 1.291 39.719 14.828 1 90.88 459 GLY B N 1
ATOM 7688 C CA . GLY B 1 459 ? 1.848 41 14.375 1 90.88 459 GLY B CA 1
ATOM 7689 C C . GLY B 1 459 ? 0.992 42.188 14.75 1 90.88 459 GLY B C 1
ATOM 7690 O O . GLY B 1 459 ? 1.514 43.25 15.156 1 90.88 459 GLY B O 1
ATOM 7691 N N . GLU B 1 460 ? -0.254 42.031 14.609 1 87.88 460 GLU B N 1
ATOM 7692 C CA . GLU B 1 460 ? -1.186 43.094 14.969 1 87.88 460 GLU B CA 1
ATOM 7693 C C . GLU B 1 460 ? -1.157 43.375 16.469 1 87.88 460 GLU B C 1
ATOM 7695 O O . GLU B 1 460 ? -1.205 44.531 16.891 1 87.88 460 GLU B O 1
ATOM 7700 N N . ALA B 1 461 ? -1.092 42.312 17.188 1 89 461 ALA B N 1
ATOM 7701 C CA . ALA B 1 461 ? -1.013 42.469 18.641 1 89 461 ALA B CA 1
ATOM 7702 C C . ALA B 1 461 ? 0.268 43.188 19.047 1 89 461 ALA B C 1
ATOM 7704 O O . ALA B 1 461 ? 0.258 44 19.969 1 89 461 ALA B O 1
ATOM 7705 N N . LYS B 1 462 ? 1.305 42.906 18.422 1 91.25 462 LYS B N 1
ATOM 7706 C CA . LYS B 1 462 ? 2.584 43.562 18.688 1 91.25 462 LYS B CA 1
ATOM 7707 C C . LYS B 1 462 ? 2.516 45.062 18.375 1 91.25 462 LYS B C 1
ATOM 7709 O O . LYS B 1 462 ? 2.975 45.875 19.172 1 91.25 462 LYS B O 1
ATOM 7714 N N . THR B 1 463 ? 1.98 45.344 17.266 1 90.75 463 THR B N 1
ATOM 7715 C CA . THR B 1 463 ? 1.843 46.719 16.844 1 90.75 463 THR B CA 1
ATOM 7716 C C . THR B 1 463 ? 0.967 47.5 17.812 1 90.75 463 THR B C 1
ATOM 7718 O O . THR B 1 463 ? 1.229 48.656 18.094 1 90.75 463 THR B O 1
ATOM 7721 N N . ALA B 1 464 ? -0.033 46.781 18.344 1 88.88 464 ALA B N 1
ATOM 7722 C CA . ALA B 1 464 ? -0.97 47.406 19.281 1 88.88 464 ALA B CA 1
ATOM 7723 C C . ALA B 1 464 ? -0.43 47.344 20.703 1 88.88 464 ALA B C 1
ATOM 7725 O O . ALA B 1 464 ? -1.098 47.781 21.641 1 88.88 464 ALA B O 1
ATOM 7726 N N . ARG B 1 465 ? 0.737 46.719 20.953 1 91.69 465 ARG B N 1
ATOM 7727 C CA . ARG B 1 465 ? 1.412 46.594 22.234 1 91.69 465 ARG B CA 1
ATOM 7728 C C . ARG B 1 465 ? 0.555 45.781 23.219 1 91.69 465 ARG B C 1
ATOM 7730 O O . ARG B 1 465 ? 0.529 46.094 24.406 1 91.69 465 ARG B O 1
ATOM 7737 N N . ASN B 1 466 ? -0.236 44.938 22.672 1 90.25 466 ASN B N 1
ATOM 7738 C CA . ASN B 1 466 ? -0.971 43.969 23.484 1 90.25 466 ASN B CA 1
ATOM 7739 C C . ASN B 1 466 ? -0.122 42.75 23.812 1 90.25 466 ASN B C 1
ATOM 7741 O O . ASN B 1 466 ? -0.348 41.688 23.266 1 90.25 466 ASN B O 1
ATOM 7745 N N . TYR B 1 467 ? 0.675 42.781 24.797 1 91.38 467 TYR B N 1
ATOM 7746 C CA . TYR B 1 467 ? 1.711 41.812 25.078 1 91.38 467 TYR B CA 1
ATOM 7747 C C . TYR B 1 467 ? 1.104 40.531 25.641 1 91.38 467 TYR B C 1
ATOM 7749 O O . TYR B 1 467 ? 1.655 39.438 25.438 1 91.38 467 TYR B O 1
ATOM 7757 N N . ASN B 1 468 ? 0.018 40.688 26.234 1 89 468 ASN B N 1
ATOM 7758 C CA . ASN B 1 468 ? -0.677 39.5 26.688 1 89 468 ASN B CA 1
ATOM 7759 C C . ASN B 1 468 ? -1.09 38.594 25.516 1 89 468 ASN B C 1
ATOM 7761 O O . ASN B 1 468 ? -0.912 37.375 25.562 1 89 468 ASN B O 1
ATOM 7765 N N . ARG B 1 469 ? -1.601 39.25 24.562 1 87.12 469 ARG B N 1
ATOM 7766 C CA . ARG B 1 469 ? -2.025 38.531 23.375 1 87.12 469 ARG B CA 1
ATOM 7767 C C . ARG B 1 469 ? -0.827 37.938 22.625 1 87.12 469 ARG B C 1
ATOM 7769 O O . ARG B 1 469 ? -0.9 36.844 22.094 1 87.12 469 ARG B O 1
ATOM 7776 N N . VAL B 1 470 ? 0.186 38.656 22.562 1 92.19 470 VAL B N 1
ATOM 7777 C CA . VAL B 1 470 ? 1.425 38.219 21.938 1 92.19 470 VAL B CA 1
ATOM 7778 C C . VAL B 1 470 ? 1.897 36.906 22.625 1 92.19 470 VAL B C 1
ATOM 7780 O O . VAL B 1 470 ? 2.182 35.938 21.953 1 92.19 470 VAL B O 1
ATOM 7783 N N . ASP B 1 471 ? 1.835 36.969 23.922 1 92.75 471 ASP B N 1
ATOM 7784 C CA . ASP B 1 471 ? 2.297 35.812 24.703 1 92.75 471 ASP B CA 1
ATOM 7785 C C . ASP B 1 471 ? 1.358 34.625 24.531 1 92.75 471 ASP B C 1
ATOM 7787 O O . ASP B 1 471 ? 1.807 33.469 24.469 1 92.75 471 ASP B O 1
ATOM 7791 N N . GLU B 1 472 ? 0.151 34.906 24.438 1 88.88 472 GLU B N 1
ATOM 7792 C CA . GLU B 1 472 ? -0.85 33.844 24.281 1 88.88 472 GLU B CA 1
ATOM 7793 C C . GLU B 1 472 ? -0.679 33.125 22.938 1 88.88 472 GLU B C 1
ATOM 7795 O O . GLU B 1 472 ? -0.71 31.906 22.891 1 88.88 472 GLU B O 1
ATOM 7800 N N . ILE B 1 473 ? -0.564 33.875 21.891 1 91.25 473 ILE B N 1
ATOM 7801 C CA . ILE B 1 473 ? -0.415 33.312 20.562 1 91.25 473 ILE B CA 1
ATOM 7802 C C . ILE B 1 473 ? 0.9 32.531 20.469 1 91.25 473 ILE B C 1
ATOM 7804 O O . ILE B 1 473 ? 0.94 31.422 19.953 1 91.25 473 ILE B O 1
ATOM 7808 N N . ARG B 1 474 ? 1.94 33.125 21 1 92.75 474 ARG B N 1
ATOM 7809 C CA . ARG B 1 474 ? 3.246 32.469 21.031 1 92.75 474 ARG B CA 1
ATOM 7810 C C . ARG B 1 474 ? 3.182 31.125 21.766 1 92.75 474 ARG B C 1
ATOM 7812 O O . ARG B 1 474 ? 3.721 30.125 21.297 1 92.75 474 ARG B O 1
ATOM 7819 N N . ALA B 1 475 ? 2.531 31.188 22.875 1 91.31 475 ALA B N 1
ATOM 7820 C CA . ALA B 1 475 ? 2.41 29.969 23.688 1 91.31 475 ALA B CA 1
ATOM 7821 C C . ALA B 1 475 ? 1.585 28.906 22.969 1 91.31 475 ALA B C 1
ATOM 7823 O O . ALA B 1 475 ? 1.909 27.719 23.031 1 91.31 475 ALA B O 1
ATOM 7824 N N . ALA B 1 476 ? 0.539 29.328 22.328 1 87.44 476 ALA B N 1
ATOM 7825 C CA . ALA B 1 476 ? -0.325 28.406 21.594 1 87.44 476 ALA B CA 1
ATOM 7826 C C . ALA B 1 476 ? 0.428 27.734 20.453 1 87.44 476 ALA B C 1
ATOM 7828 O O . ALA B 1 476 ? 0.311 26.531 20.25 1 87.44 476 ALA B O 1
ATOM 7829 N N . LEU B 1 477 ? 1.12 28.484 19.719 1 90.5 477 LEU B N 1
ATOM 7830 C CA . LEU B 1 477 ? 1.906 27.953 18.609 1 90.5 477 LEU B CA 1
ATOM 7831 C C . LEU B 1 477 ? 2.994 27.016 19.125 1 90.5 477 LEU B C 1
ATOM 7833 O O . LEU B 1 477 ? 3.229 25.953 18.547 1 90.5 477 LEU B O 1
ATOM 7837 N N . LYS B 1 478 ? 3.619 27.391 20.203 1 91.12 478 LYS B N 1
ATOM 7838 C CA . LYS B 1 478 ? 4.676 26.562 20.797 1 91.12 478 LYS B CA 1
ATOM 7839 C C . LYS B 1 478 ? 4.133 25.203 21.234 1 91.12 478 LYS B C 1
ATOM 7841 O O . LYS B 1 478 ? 4.797 24.188 21.062 1 91.12 478 LYS B O 1
ATOM 7846 N N . GLU B 1 479 ? 2.961 25.25 21.797 1 87.19 479 GLU B N 1
ATOM 7847 C CA . GLU B 1 479 ? 2.322 24.016 22.234 1 87.19 479 GLU B CA 1
ATOM 7848 C C . GLU B 1 479 ? 2.08 23.078 21.047 1 87.19 479 GLU B C 1
ATOM 7850 O O . GLU B 1 479 ? 2.039 21.859 21.219 1 87.19 479 GLU B O 1
ATOM 7855 N N . MET B 1 480 ? 2.023 23.656 19.922 1 86.94 480 MET B N 1
ATOM 7856 C CA . MET B 1 480 ? 1.763 22.859 18.734 1 86.94 480 MET B CA 1
ATOM 7857 C C . MET B 1 480 ? 3.059 22.562 17.984 1 86.94 480 MET B C 1
ATOM 7859 O O . MET B 1 480 ? 3.031 22 16.891 1 86.94 480 MET B O 1
ATOM 7863 N N . GLY B 1 481 ? 4.191 22.969 18.547 1 87.88 481 GLY B N 1
ATOM 7864 C CA . GLY B 1 481 ? 5.484 22.625 17.984 1 87.88 481 GLY B CA 1
ATOM 7865 C C . GLY B 1 481 ? 6.027 23.688 17.031 1 87.88 481 GLY B C 1
ATOM 7866 O O . GLY B 1 481 ? 6.93 23.422 16.234 1 87.88 481 GLY B O 1
ATOM 7867 N N . TYR B 1 482 ? 5.422 24.938 17.125 1 91.25 482 TYR B N 1
ATOM 7868 C CA . TYR B 1 482 ? 5.867 26.031 16.266 1 91.25 482 TYR B CA 1
ATOM 7869 C C . TYR B 1 482 ? 6.449 27.172 17.109 1 91.25 482 TYR B C 1
ATOM 7871 O O . TYR B 1 482 ? 5.973 27.453 18.203 1 91.25 482 TYR B O 1
ATOM 7879 N N . VAL B 1 483 ? 7.5 27.797 16.609 1 93.81 483 VAL B N 1
ATOM 7880 C CA . VAL B 1 483 ? 8.086 28.969 17.25 1 93.81 483 VAL B CA 1
ATOM 7881 C C . VAL B 1 483 ? 7.949 30.172 16.328 1 93.81 483 VAL B C 1
ATOM 7883 O O . VAL B 1 483 ? 8.141 30.078 15.117 1 93.81 483 VAL B O 1
ATOM 7886 N N . VAL B 1 484 ? 7.535 31.266 16.922 1 93.94 484 VAL B N 1
ATOM 7887 C CA . VAL B 1 484 ? 7.414 32.5 16.172 1 93.94 484 VAL B CA 1
ATOM 7888 C C . VAL B 1 484 ? 8.797 33.125 15.984 1 93.94 484 VAL B C 1
ATOM 7890 O O . VAL B 1 484 ? 9.57 33.25 16.938 1 93.94 484 VAL B O 1
ATOM 7893 N N . LYS B 1 485 ? 9.094 33.406 14.781 1 92.19 485 LYS B N 1
ATOM 7894 C CA . LYS B 1 485 ? 10.297 34.156 14.445 1 92.19 485 LYS B CA 1
ATOM 7895 C C . LYS B 1 485 ? 9.977 35.625 14.188 1 92.19 485 LYS B C 1
ATOM 7897 O O . LYS B 1 485 ? 9.586 36 13.078 1 92.19 485 LYS B O 1
ATOM 7902 N N . ASP B 1 486 ? 10.234 36.375 15.203 1 90.75 486 ASP B N 1
ATOM 7903 C CA . ASP B 1 486 ? 9.961 37.781 15.148 1 90.75 486 ASP B CA 1
ATOM 7904 C C . ASP B 1 486 ? 11.18 38.562 14.633 1 90.75 486 ASP B C 1
ATOM 7906 O O . ASP B 1 486 ? 11.984 39.062 15.422 1 90.75 486 ASP B O 1
ATOM 7910 N N . MET B 1 487 ? 11.219 38.781 13.367 1 86.62 487 MET B N 1
ATOM 7911 C CA . MET B 1 487 ? 12.367 39.438 12.75 1 86.62 487 MET B CA 1
ATOM 7912 C C . MET B 1 487 ? 12.086 40.938 12.5 1 86.62 487 MET B C 1
ATOM 7914 O O . MET B 1 487 ? 10.953 41.375 12.688 1 86.62 487 MET B O 1
ATOM 7918 N N . LYS B 1 488 ? 13.078 41.719 12.141 1 80.88 488 LYS B N 1
ATOM 7919 C CA . LYS B 1 488 ? 12.961 43.188 11.953 1 80.88 488 LYS B CA 1
ATOM 7920 C C . LYS B 1 488 ? 11.961 43.5 10.852 1 80.88 488 LYS B C 1
ATOM 7922 O O . LYS B 1 488 ? 11.148 44.438 11 1 80.88 488 LYS B O 1
ATOM 7927 N N . ASP B 1 489 ? 11.969 42.719 9.844 1 80.94 489 ASP B N 1
ATOM 7928 C CA . ASP B 1 489 ? 11.195 43.094 8.672 1 80.94 489 ASP B CA 1
ATOM 7929 C C . ASP B 1 489 ? 10 42.188 8.469 1 80.94 489 ASP B C 1
ATOM 7931 O O . ASP B 1 489 ? 9.156 42.438 7.602 1 80.94 489 ASP B O 1
ATOM 7935 N N . LYS B 1 490 ? 9.992 41.094 9.273 1 87.06 490 LYS B N 1
ATOM 7936 C CA . LYS B 1 490 ? 8.883 40.188 9.023 1 87.06 490 LYS B CA 1
ATOM 7937 C C . LYS B 1 490 ? 8.672 39.25 10.211 1 87.06 490 LYS B C 1
ATOM 7939 O O . LYS B 1 490 ? 9.602 39 10.984 1 87.06 490 LYS B O 1
ATOM 7944 N N . ILE B 1 491 ? 7.414 38.781 10.391 1 91.38 491 ILE B N 1
ATOM 7945 C CA . ILE B 1 491 ? 7.062 37.75 11.344 1 91.38 491 ILE B CA 1
ATOM 7946 C C . ILE B 1 491 ? 6.863 36.438 10.617 1 91.38 491 ILE B C 1
ATOM 7948 O O . ILE B 1 491 ? 6.164 36.375 9.602 1 91.38 491 ILE B O 1
ATOM 7952 N N . ASP B 1 492 ? 7.574 35.406 11.031 1 93.44 492 ASP B N 1
ATOM 7953 C CA . ASP B 1 492 ? 7.535 34.062 10.438 1 93.44 492 ASP B CA 1
ATOM 7954 C C . ASP B 1 492 ? 7.469 33 11.516 1 93.44 492 ASP B C 1
ATOM 7956 O O . ASP B 1 492 ? 7.23 33.281 12.688 1 93.44 492 ASP B O 1
ATOM 7960 N N . TRP B 1 493 ? 7.449 31.797 11.125 1 91.31 493 TRP B N 1
ATOM 7961 C CA . TRP B 1 493 ? 7.438 30.703 12.094 1 91.31 493 TRP B CA 1
ATOM 7962 C C . TRP B 1 493 ? 8.438 29.625 11.703 1 91.31 493 TRP B C 1
ATOM 7964 O O . TRP B 1 493 ? 8.93 29.594 10.57 1 91.31 493 TRP B O 1
ATOM 7974 N N . ALA B 1 494 ? 8.867 28.766 12.641 1 92.81 494 ALA B N 1
ATOM 7975 C CA . ALA B 1 494 ? 9.68 27.562 12.445 1 92.81 494 ALA B CA 1
ATOM 7976 C C . ALA B 1 494 ? 9.211 26.422 13.344 1 92.81 494 ALA B C 1
ATOM 7978 O O . ALA B 1 494 ? 8.453 26.641 14.289 1 92.81 494 ALA B O 1
ATOM 7979 N N . TYR B 1 495 ? 9.602 25.219 12.961 1 92 495 TYR B N 1
ATOM 7980 C CA . TYR B 1 495 ? 9.406 24.109 13.883 1 92 495 TYR B CA 1
ATOM 7981 C C . TYR B 1 495 ? 10.297 24.25 15.109 1 92 495 TYR B C 1
ATOM 7983 O O . TYR B 1 495 ? 11.453 24.656 15 1 92 495 TYR B O 1
ATOM 7991 N N . GLU B 1 496 ? 9.734 23.938 16.203 1 89.56 496 GLU B N 1
ATOM 7992 C CA . GLU B 1 496 ? 10.547 23.953 17.406 1 89.56 496 GLU B CA 1
ATOM 7993 C C . GLU B 1 496 ? 11.586 22.844 17.391 1 89.56 496 GLU B C 1
ATOM 7995 O O . GLU B 1 496 ? 11.242 21.656 17.297 1 89.56 496 GLU B O 1
ATOM 8000 N N . GLU B 1 497 ? 12.773 23.234 17.469 1 88.88 497 GLU B N 1
ATOM 8001 C CA . GLU B 1 497 ? 13.875 22.281 17.375 1 88.88 497 GLU B CA 1
ATOM 8002 C C . GLU B 1 497 ? 14.172 21.656 18.734 1 88.88 497 GLU B C 1
ATOM 8004 O O . GLU B 1 497 ? 13.945 22.281 19.781 1 88.88 497 GLU B O 1
#

Foldseek 3Di:
DDDQFFWAQFLLVRDTDTADWPDPLEAEEEEEADAQQDFAFLQRQLQQLVVLLVVLVSVVVPHHYQYEYEYELWFQAPDLVSHHDRSLVVSCVVVVHASNVSSVVRVVNHVVLSVLLLGDDGNYYYYLLNQQVLLLVLLVLLVVLVQWDDFQLWIKGNVVVLCVPPNQCSSPVDHVVVVQVPDPPPPCPDRDPGPPIGTQWDADDPPRRDWDQHPSGITGGTPLSRSLSVSCVPANLEGEEYEYAPVCSPPNQSVSQSSSCSRPVDGHYDGYYHFYAEAEVPHHDDVVVLRTAGSVCQQAVVRPQGPGHARSLLSLQLSLLFQRNDYRYDHNVSSVVSSVLLQLLQQLLVLLVPDDADADPPDAAAVVVQVLLVVLLVQLSVCCSHNHNSNRNSVSLVSLSVVSVCCVQVVDHNNNNPPVSSCVSSVSSNCCQCRNSNHDDPDDPVVVVVLVVLQVVLVVCVVVVVVVSVVVSQVVQVVVQKHWDDGPVDIDIGGND/DPDQFFWAQFLLVRDTDTADWPDPLEAEEEEEADAQQDFAFLQRQLQQLVVLLVVLVSVVVPHHYQYEYEYELWFQAPDLQSHHDRSLVVSCVVVVHQSNVSSVVRVVNHVVLSVLLLRDDGNYYYYLLNCQVLLLVLLVLLVVLVQWDDFQLWIKGNVVVLCVPPNQCSSPVDDVVVVQVPDPPPPCPDRDPGPPIGTQWDADDPPRRDWDQHPSGITGGTPLSRSLSVSCVPANLEGEEYEYAPVCSPPNQSVSQSSSCSRPVDGHYDGYYHFYAEAEVPHHDDVVVLRTAGSVCQQAVVRPQGPGHARSLLSLQLSLLFQRNDYRYDHNVSSVVSSVLLQLLQQLLVLLVVDDADADPPDAAAVVVQVLLVVLLVQLSVCCSHNHNSNRNSVSLVSLSVVSVCCVQVVDHNNNNPDVSSVCSSVSSNCCQCRNSNHDDPDDPVVVVVLVVLQVVLVVCVVVVVVVSVVVSQVVQVVVQKHWDDGPVDIDIGGND

Radius of gyration: 31.81 Å; Cα contacts (8 Å, |Δi|>4): 1677; chains: 2; bounding box: 79×87×79 Å